Protein AF-0000000080785303 (afdb_homodimer)

pLDDT: mean 96.23, std 5.64, range [29.44, 99.0]

Structure (mmCIF, N/CA/C/O backbone):
data_AF-0000000080785303-model_v1
#
loop_
_entity.id
_entity.type
_entity.pdbx_description
1 polymer 'Vanillin dehydrogenase'
#
loop_
_atom_site.group_PDB
_atom_site.id
_atom_site.type_symbol
_atom_site.label_atom_id
_atom_site.label_alt_id
_atom_site.label_comp_id
_atom_site.label_asym_id
_atom_site.label_entity_id
_atom_site.label_seq_id
_atom_site.pdbx_PDB_ins_code
_atom_site.Cartn_x
_atom_site.Cartn_y
_atom_site.Cartn_z
_atom_site.occupancy
_atom_site.B_iso_or_equiv
_atom_site.auth_seq_id
_atom_site.auth_comp_id
_atom_site.auth_asym_id
_atom_site.auth_atom_id
_atom_site.pdbx_PDB_model_num
ATOM 1 N N . MET A 1 1 ? 35.406 -32.75 -4.551 1 29.66 1 MET A N 1
ATOM 2 C CA . MET A 1 1 ? 34.75 -31.734 -5.371 1 29.66 1 MET A CA 1
ATOM 3 C C . MET A 1 1 ? 34.844 -30.375 -4.695 1 29.66 1 MET A C 1
ATOM 5 O O . MET A 1 1 ? 34.562 -30.25 -3.502 1 29.66 1 MET A O 1
ATOM 9 N N . ALA A 1 2 ? 35.594 -29.547 -4.91 1 40.12 2 ALA A N 1
ATOM 10 C CA . ALA A 1 2 ? 35.875 -28.281 -4.238 1 40.12 2 ALA A CA 1
ATOM 11 C C . ALA A 1 2 ? 34.594 -27.641 -3.729 1 40.12 2 ALA A C 1
ATOM 13 O O . ALA A 1 2 ? 33.656 -27.422 -4.496 1 40.12 2 ALA A O 1
ATOM 14 N N . ASN A 1 3 ? 34.031 -27.828 -2.475 1 51.97 3 ASN A N 1
ATOM 15 C CA . ASN A 1 3 ? 32.875 -27.453 -1.662 1 51.97 3 ASN A CA 1
ATOM 16 C C . ASN A 1 3 ? 32.438 -26.016 -1.925 1 51.97 3 ASN A C 1
ATOM 18 O O . ASN A 1 3 ? 33.031 -25.078 -1.371 1 51.97 3 ASN A O 1
ATOM 22 N N . ASN A 1 4 ? 31.797 -25.703 -3.121 1 81.88 4 ASN A N 1
ATOM 23 C CA . ASN A 1 4 ? 31.469 -24.375 -3.646 1 81.88 4 ASN A CA 1
ATOM 24 C C . ASN A 1 4 ? 30.344 -23.719 -2.85 1 81.88 4 ASN A C 1
ATOM 26 O O . ASN A 1 4 ? 29.25 -24.266 -2.744 1 81.88 4 ASN A O 1
ATOM 30 N N . THR A 1 5 ? 30.766 -22.891 -1.862 1 95.06 5 THR A N 1
ATOM 31 C CA . THR A 1 5 ? 29.812 -22.141 -1.039 1 95.06 5 THR A CA 1
ATOM 32 C C . THR A 1 5 ? 29.25 -20.953 -1.809 1 95.06 5 THR A C 1
ATOM 34 O O . THR A 1 5 ? 30.016 -20.094 -2.268 1 95.06 5 THR A O 1
ATOM 37 N N . VAL A 1 6 ? 27.953 -21.016 -2.021 1 98 6 VAL A N 1
ATOM 38 C CA . VAL A 1 6 ? 27.297 -19.859 -2.646 1 98 6 VAL A CA 1
ATOM 39 C C . VAL A 1 6 ? 27.438 -18.641 -1.742 1 98 6 VAL A C 1
ATOM 41 O O . VAL A 1 6 ? 26.984 -18.656 -0.592 1 98 6 VAL A O 1
ATOM 44 N N . PRO A 1 7 ? 28.062 -17.656 -2.129 1 98.19 7 PRO A N 1
ATOM 45 C CA . PRO A 1 7 ? 28.266 -16.469 -1.291 1 98.19 7 PRO A CA 1
ATOM 46 C C . PRO A 1 7 ? 27.078 -15.523 -1.308 1 98.19 7 PRO A C 1
ATOM 48 O O . PRO A 1 7 ? 26.219 -15.617 -2.195 1 98.19 7 PRO A O 1
ATOM 51 N N . LEU A 1 8 ? 27 -14.633 -0.27 1 98.56 8 LEU A N 1
ATOM 52 C CA . LEU A 1 8 ? 26.188 -13.43 -0.415 1 98.56 8 LEU A CA 1
ATOM 53 C C . LEU A 1 8 ? 26.766 -12.5 -1.478 1 98.56 8 LEU A C 1
ATOM 55 O O . LEU A 1 8 ? 27.922 -12.68 -1.892 1 98.56 8 LEU A O 1
ATOM 59 N N . ILE A 1 9 ? 26.016 -11.602 -1.955 1 98.62 9 ILE A N 1
ATOM 60 C CA . ILE A 1 9 ? 26.516 -10.492 -2.748 1 98.62 9 ILE A CA 1
ATOM 61 C C . ILE A 1 9 ? 26.281 -9.18 -2.004 1 98.62 9 ILE A C 1
ATOM 63 O O . ILE A 1 9 ? 25.125 -8.773 -1.797 1 98.62 9 ILE A O 1
ATOM 67 N N . VAL A 1 10 ? 27.328 -8.555 -1.534 1 98.56 10 VAL A N 1
ATOM 68 C CA . VAL A 1 10 ? 27.266 -7.258 -0.862 1 98.56 10 VAL A CA 1
ATOM 69 C C . VAL A 1 10 ? 28.234 -6.281 -1.522 1 98.56 10 VAL A C 1
ATOM 71 O O . VAL A 1 10 ? 29.438 -6.539 -1.582 1 98.56 10 VAL A O 1
ATOM 74 N N . ASP A 1 11 ? 27.719 -5.227 -2.059 1 98.38 11 ASP A N 1
ATOM 75 C CA . ASP A 1 11 ? 28.531 -4.191 -2.689 1 98.38 11 ASP A CA 1
ATOM 76 C C . ASP A 1 11 ? 29.344 -4.766 -3.846 1 98.38 11 ASP A C 1
ATOM 78 O O . ASP A 1 11 ? 30.547 -4.484 -3.967 1 98.38 11 ASP A O 1
ATOM 82 N N . ASN A 1 12 ? 28.703 -5.625 -4.617 1 97.88 12 ASN A N 1
ATOM 83 C CA . ASN A 1 12 ? 29.266 -6.266 -5.809 1 97.88 12 ASN A CA 1
ATOM 84 C C . ASN A 1 12 ? 30.406 -7.207 -5.453 1 97.88 12 ASN A C 1
ATOM 86 O O . ASN A 1 12 ? 31.25 -7.5 -6.301 1 97.88 12 ASN A O 1
ATOM 90 N N . LYS A 1 13 ? 30.438 -7.641 -4.199 1 97.88 13 LYS A N 1
ATOM 91 C CA . LYS A 1 13 ? 31.453 -8.594 -3.766 1 97.88 13 LYS A CA 1
ATOM 92 C C . LYS A 1 13 ? 30.812 -9.875 -3.227 1 97.88 13 LYS A C 1
ATOM 94 O O . LYS A 1 13 ? 29.781 -9.82 -2.561 1 97.88 13 LYS A O 1
ATOM 99 N N . ASP A 1 14 ? 31.469 -10.953 -3.521 1 97.69 14 ASP A N 1
ATOM 100 C CA . ASP A 1 14 ? 31.094 -12.219 -2.9 1 97.69 14 ASP A CA 1
ATOM 101 C C . ASP A 1 14 ? 31.516 -12.258 -1.435 1 97.69 14 ASP A C 1
ATOM 103 O O . ASP A 1 14 ? 32.688 -11.992 -1.111 1 97.69 14 ASP A O 1
ATOM 107 N N . VAL A 1 15 ? 30.578 -12.523 -0.561 1 97.69 15 VAL A N 1
ATOM 108 C CA . VAL A 1 15 ? 30.859 -12.57 0.871 1 97.69 15 VAL A CA 1
ATOM 109 C C . VAL A 1 15 ? 30.516 -13.961 1.411 1 97.69 15 VAL A C 1
ATOM 111 O O . VAL A 1 15 ? 29.344 -14.352 1.447 1 97.69 15 VAL A O 1
ATOM 114 N N . VAL A 1 16 ? 31.5 -14.719 1.785 1 97.19 16 VAL A N 1
ATOM 115 C CA . VAL A 1 16 ? 31.297 -16 2.447 1 97.19 16 VAL A CA 1
ATOM 116 C C . VAL A 1 16 ? 31.234 -15.805 3.959 1 97.19 16 VAL A C 1
ATOM 118 O O . VAL A 1 16 ? 32.156 -15.258 4.559 1 97.19 16 VAL A O 1
ATOM 121 N N . THR A 1 17 ? 30.172 -16.125 4.531 1 96.62 17 THR A N 1
ATOM 122 C CA . THR A 1 17 ? 29.969 -15.922 5.961 1 96.62 17 THR A CA 1
ATOM 123 C C . THR A 1 17 ? 30.547 -17.078 6.77 1 96.62 17 THR A C 1
ATOM 125 O O . THR A 1 17 ? 30.953 -18.094 6.203 1 96.62 17 THR A O 1
ATOM 128 N N . SER A 1 18 ? 30.625 -16.922 8.109 1 93.25 18 SER A N 1
ATOM 129 C CA . SER A 1 18 ? 31.156 -17.938 8.992 1 93.25 18 SER A CA 1
ATOM 130 C C . SER A 1 18 ? 30.188 -19.094 9.156 1 93.25 18 SER A C 1
ATOM 132 O O . SER A 1 18 ? 30.594 -20.219 9.477 1 93.25 18 SER A O 1
ATOM 134 N N . THR A 1 19 ? 28.938 -18.797 8.961 1 93.31 19 THR A N 1
ATOM 135 C CA . THR A 1 19 ? 27.906 -19.828 9.031 1 93.31 19 THR A CA 1
ATOM 136 C C . THR A 1 19 ? 27.375 -20.156 7.641 1 93.31 19 THR A C 1
ATOM 138 O O . THR A 1 19 ? 27.234 -19.266 6.805 1 93.31 19 THR A O 1
ATOM 141 N N . ALA A 1 20 ? 27.141 -21.438 7.395 1 95.19 20 ALA A N 1
ATOM 142 C CA . ALA A 1 20 ? 26.625 -21.922 6.121 1 95.19 20 ALA A CA 1
ATOM 143 C C . ALA A 1 20 ? 25.594 -23.031 6.34 1 95.19 20 ALA A C 1
ATOM 145 O O . ALA A 1 20 ? 25.406 -23.5 7.461 1 95.19 20 ALA A O 1
ATOM 146 N N . PHE A 1 21 ? 24.828 -23.328 5.363 1 96.25 21 PHE A N 1
ATOM 147 C CA . PHE A 1 21 ? 23.891 -24.438 5.402 1 96.25 21 PHE A CA 1
ATOM 148 C C . PHE A 1 21 ? 23.922 -25.219 4.098 1 96.25 21 PHE A C 1
ATOM 150 O O . PHE A 1 21 ? 24.391 -24.719 3.072 1 96.25 21 PHE A O 1
ATOM 157 N N . ASP A 1 22 ? 23.469 -26.469 4.129 1 95.88 22 ASP A N 1
ATOM 158 C CA . ASP A 1 22 ? 23.438 -27.328 2.959 1 95.88 22 ASP A CA 1
ATOM 159 C C . ASP A 1 22 ? 22.234 -27 2.062 1 95.88 22 ASP A C 1
ATOM 161 O O . ASP A 1 22 ? 21.141 -26.719 2.557 1 95.88 22 ASP A O 1
ATOM 165 N N . VAL A 1 23 ? 22.5 -27 0.791 1 96.38 23 VAL A N 1
ATOM 166 C CA . VAL A 1 23 ? 21.422 -26.969 -0.199 1 96.38 23 VAL A CA 1
ATOM 167 C C . VAL A 1 23 ? 21.25 -28.359 -0.823 1 96.38 23 VAL A C 1
ATOM 169 O O . VAL A 1 23 ? 22.188 -28.891 -1.433 1 96.38 23 VAL A O 1
ATOM 172 N N . ASN A 1 24 ? 20.109 -28.875 -0.636 1 95.19 24 ASN A N 1
ATOM 173 C CA . ASN A 1 24 ? 19.859 -30.234 -1.083 1 95.19 24 ASN A CA 1
ATOM 174 C C . ASN A 1 24 ? 19.094 -30.266 -2.4 1 95.19 24 ASN A C 1
ATOM 176 O O . ASN A 1 24 ? 18.203 -29.438 -2.621 1 95.19 24 ASN A O 1
ATOM 180 N N . SER A 1 25 ? 19.453 -31.203 -3.236 1 95.69 25 SER A N 1
ATOM 181 C CA . SER A 1 25 ? 18.688 -31.438 -4.457 1 95.69 25 SER A CA 1
ATOM 182 C C . SER A 1 25 ? 17.484 -32.312 -4.184 1 95.69 25 SER A C 1
ATOM 184 O O . SER A 1 25 ? 17.625 -33.438 -3.699 1 95.69 25 SER A O 1
ATOM 186 N N . PRO A 1 26 ? 16.328 -31.859 -4.523 1 96.12 26 PRO A N 1
ATOM 187 C CA . PRO A 1 26 ? 15.164 -32.75 -4.336 1 96.12 26 PRO A CA 1
ATOM 188 C C . PRO A 1 26 ? 15.172 -33.938 -5.281 1 96.12 26 PRO A C 1
ATOM 190 O O . PRO A 1 26 ? 14.523 -34.938 -5.004 1 96.12 26 PRO A O 1
ATOM 193 N N . GLY A 1 27 ? 15.883 -33.875 -6.375 1 92 27 GLY A N 1
ATOM 194 C CA . GLY A 1 27 ? 15.969 -34.969 -7.332 1 92 27 GLY A CA 1
ATOM 195 C C . GLY A 1 27 ? 16.812 -36.125 -6.84 1 92 27 GLY A C 1
ATOM 196 O O . GLY A 1 27 ? 16.438 -37.281 -7 1 92 27 GLY A O 1
ATOM 197 N N . THR A 1 28 ? 17.875 -35.75 -6.109 1 90.75 28 THR A N 1
ATOM 198 C CA . THR A 1 28 ? 18.812 -36.781 -5.711 1 90.75 28 THR A CA 1
ATOM 199 C C . THR A 1 28 ? 18.766 -37.031 -4.203 1 90.75 28 THR A C 1
ATOM 201 O O . THR A 1 28 ? 19.234 -38.062 -3.707 1 90.75 28 THR A O 1
ATOM 204 N N . GLY A 1 29 ? 18.266 -36.031 -3.523 1 89.88 29 GLY A N 1
ATOM 205 C CA . GLY A 1 29 ? 18.25 -36.094 -2.072 1 89.88 29 GLY A CA 1
ATOM 206 C C . GLY A 1 29 ? 19.578 -35.781 -1.44 1 89.88 29 GLY A C 1
ATOM 207 O O . GLY A 1 29 ? 19.719 -35.781 -0.215 1 89.88 29 GLY A O 1
ATOM 208 N N . LYS A 1 30 ? 20.484 -35.375 -2.221 1 92.12 30 LYS A N 1
ATOM 209 C CA . LYS A 1 30 ? 21.828 -35.125 -1.73 1 92.12 30 LYS A CA 1
ATOM 210 C C . LYS A 1 30 ? 22.141 -33.625 -1.671 1 92.12 30 LYS A C 1
ATOM 212 O O . LYS A 1 30 ? 21.516 -32.844 -2.383 1 92.12 30 LYS A O 1
ATOM 217 N N . ALA A 1 31 ? 23.094 -33.312 -0.825 1 93.75 31 ALA A N 1
ATOM 218 C CA . ALA A 1 31 ? 23.594 -31.953 -0.774 1 93.75 31 ALA A CA 1
ATOM 219 C C . ALA A 1 31 ? 24.391 -31.609 -2.035 1 93.75 31 ALA A C 1
ATOM 221 O O . ALA A 1 31 ? 25.266 -32.375 -2.457 1 93.75 31 ALA A O 1
ATOM 222 N N . ILE A 1 32 ? 24.062 -30.547 -2.641 1 93.5 32 ILE A N 1
ATOM 223 C CA . ILE A 1 32 ? 24.734 -30.125 -3.869 1 93.5 32 ILE A CA 1
ATOM 224 C C . ILE A 1 32 ? 25.844 -29.125 -3.545 1 93.5 32 ILE A C 1
ATOM 226 O O . ILE A 1 32 ? 26.953 -29.234 -4.066 1 93.5 32 ILE A O 1
ATOM 230 N N . TYR A 1 33 ? 25.578 -28.156 -2.775 1 93.56 33 TYR A N 1
ATOM 231 C CA . TYR A 1 33 ? 26.562 -27.172 -2.307 1 93.56 33 TYR A CA 1
ATOM 232 C C . TYR A 1 33 ? 26.125 -26.562 -0.982 1 93.56 33 TYR A C 1
ATOM 234 O O . TYR A 1 33 ? 25.078 -26.922 -0.435 1 93.56 33 TYR A O 1
ATOM 242 N N . GLN A 1 34 ? 27.078 -25.844 -0.43 1 96 34 GLN A N 1
ATOM 243 C CA . GLN A 1 34 ? 26.781 -25.047 0.751 1 96 34 GLN A CA 1
ATOM 244 C C . GLN A 1 34 ? 26.422 -23.609 0.368 1 96 34 GLN A C 1
ATOM 246 O O . GLN A 1 34 ? 26.766 -23.141 -0.722 1 96 34 GLN A O 1
ATOM 251 N N . CYS A 1 35 ? 25.688 -22.969 1.202 1 97.62 35 CYS A N 1
ATOM 252 C CA . CYS A 1 35 ? 25.328 -21.562 1.004 1 97.62 35 CYS A CA 1
ATOM 253 C C . CYS A 1 35 ? 25.641 -20.75 2.25 1 97.62 35 CYS A C 1
ATOM 255 O O . CYS A 1 35 ? 25.406 -21.203 3.371 1 97.62 35 CYS A O 1
ATOM 257 N N . SER A 1 36 ? 26.234 -19.594 2.055 1 97.69 36 SER A N 1
ATOM 258 C CA . SER A 1 36 ? 26.469 -18.656 3.146 1 97.69 36 SER A CA 1
ATOM 259 C C . SER A 1 36 ? 25.156 -18.297 3.848 1 97.69 36 SER A C 1
ATOM 261 O O . SER A 1 36 ? 24.094 -18.25 3.213 1 97.69 36 SER A O 1
ATOM 263 N N . SER A 1 37 ? 25.188 -18.125 5.152 1 98 37 SER A N 1
ATOM 264 C CA . SER A 1 37 ? 24.047 -17.703 5.961 1 98 37 SER A CA 1
ATOM 265 C C . SER A 1 37 ? 24.297 -16.344 6.594 1 98 37 SER A C 1
ATOM 267 O O . SER A 1 37 ? 25.172 -16.188 7.438 1 98 37 SER A O 1
ATOM 269 N N . ALA A 1 38 ? 23.547 -15.391 6.227 1 97.94 38 ALA A N 1
ATOM 270 C CA . ALA A 1 38 ? 23.719 -14.016 6.691 1 97.94 38 ALA A CA 1
ATOM 271 C C . ALA A 1 38 ? 23.422 -13.898 8.18 1 97.94 38 ALA A C 1
ATOM 273 O O . ALA A 1 38 ? 22.5 -14.539 8.688 1 97.94 38 ALA A O 1
ATOM 274 N N . THR A 1 39 ? 24.172 -13.086 8.883 1 97.25 39 THR A N 1
ATOM 275 C CA . THR A 1 39 ? 23.844 -12.594 10.219 1 97.25 39 THR A CA 1
ATOM 276 C C . THR A 1 39 ? 23.109 -11.258 10.133 1 97.25 39 THR A C 1
ATOM 278 O O . THR A 1 39 ? 22.953 -10.703 9.047 1 97.25 39 THR A O 1
ATOM 281 N N . VAL A 1 40 ? 22.688 -10.773 11.297 1 97.81 40 VAL A N 1
ATOM 282 C CA . VAL A 1 40 ? 22.062 -9.461 11.344 1 97.81 40 VAL A CA 1
ATOM 283 C C . VAL A 1 40 ? 23.047 -8.398 10.867 1 97.81 40 VAL A C 1
ATOM 285 O O . VAL A 1 40 ? 22.672 -7.453 10.172 1 97.81 40 VAL A O 1
ATOM 288 N N . ASP A 1 41 ? 24.312 -8.602 11.195 1 97.94 41 ASP A N 1
ATOM 289 C CA . ASP A 1 41 ? 25.359 -7.668 10.758 1 97.94 41 ASP A CA 1
ATOM 290 C C . ASP A 1 41 ? 25.5 -7.684 9.242 1 97.94 41 ASP A C 1
ATOM 292 O O . ASP A 1 41 ? 25.672 -6.633 8.617 1 97.94 41 ASP A O 1
ATOM 296 N N . ASP A 1 42 ? 25.469 -8.875 8.656 1 98.06 42 ASP A N 1
ATOM 297 C CA . ASP A 1 42 ? 25.531 -8.992 7.199 1 98.06 42 ASP A CA 1
ATOM 298 C C . ASP A 1 42 ? 24.359 -8.289 6.539 1 98.06 42 ASP A C 1
ATOM 300 O O . ASP A 1 42 ? 24.516 -7.586 5.539 1 98.06 42 ASP A O 1
ATOM 304 N N . ALA A 1 43 ? 23.203 -8.531 7.117 1 98.12 43 ALA A N 1
ATOM 305 C CA . ALA A 1 43 ? 21.984 -7.898 6.613 1 98.12 43 ALA A CA 1
ATOM 306 C C . ALA A 1 43 ? 22.109 -6.375 6.672 1 98.12 43 ALA A C 1
ATOM 308 O O . ALA A 1 43 ? 21.766 -5.684 5.711 1 98.12 43 ALA A O 1
ATOM 309 N N . THR A 1 44 ? 22.578 -5.883 7.766 1 98.56 44 THR A N 1
ATOM 310 C CA . THR A 1 44 ? 22.766 -4.445 7.957 1 98.56 44 THR A CA 1
ATOM 311 C C . THR A 1 44 ? 23.75 -3.885 6.93 1 98.56 44 THR A C 1
ATOM 313 O O . THR A 1 44 ? 23.5 -2.834 6.336 1 98.56 44 THR A O 1
ATOM 316 N N . ARG A 1 45 ? 24.812 -4.566 6.711 1 98.56 45 ARG A N 1
ATOM 317 C CA . ARG A 1 45 ? 25.828 -4.141 5.742 1 98.56 45 ARG A CA 1
ATOM 318 C C . ARG A 1 45 ? 25.234 -4.082 4.336 1 98.56 45 ARG A C 1
ATOM 320 O O . ARG A 1 45 ? 25.562 -3.188 3.555 1 98.56 45 ARG A O 1
ATOM 327 N N . ALA A 1 46 ? 24.422 -5.062 4.016 1 98.88 46 ALA A N 1
ATOM 328 C CA . ALA A 1 46 ? 23.766 -5.09 2.709 1 98.88 46 ALA A CA 1
ATOM 329 C C . ALA A 1 46 ? 22.875 -3.863 2.514 1 98.88 46 ALA A C 1
ATOM 331 O O . ALA A 1 46 ? 22.906 -3.225 1.46 1 98.88 46 ALA A O 1
ATOM 332 N N . VAL A 1 47 ? 22.109 -3.506 3.551 1 98.94 47 VAL A N 1
ATOM 333 C CA . VAL A 1 47 ? 21.203 -2.363 3.469 1 98.94 47 VAL A CA 1
ATOM 334 C C . VAL A 1 47 ? 22.016 -1.069 3.402 1 98.94 47 VAL A C 1
ATOM 336 O O . VAL A 1 47 ? 21.688 -0.166 2.629 1 98.94 47 VAL A O 1
ATOM 339 N N . ASP A 1 48 ? 23.062 -0.988 4.219 1 98.88 48 ASP A N 1
ATOM 340 C CA . ASP A 1 48 ? 23.906 0.2 4.207 1 98.88 48 ASP A CA 1
ATOM 341 C C . ASP A 1 48 ? 24.531 0.414 2.834 1 98.88 48 ASP A C 1
ATOM 343 O O . ASP A 1 48 ? 24.625 1.547 2.355 1 98.88 48 ASP A O 1
ATOM 347 N N . SER A 1 49 ? 24.984 -0.678 2.268 1 98.88 49 SER A N 1
ATOM 348 C CA . SER A 1 49 ? 25.547 -0.625 0.916 1 98.88 49 SER A CA 1
ATOM 349 C C . SER A 1 49 ? 24.516 -0.11 -0.081 1 98.88 49 SER A C 1
ATOM 351 O O . SER A 1 49 ? 24.812 0.764 -0.898 1 98.88 49 SER A O 1
ATOM 353 N N . ALA A 1 50 ? 23.312 -0.644 -0.036 1 98.94 50 ALA A N 1
ATOM 354 C CA . ALA A 1 50 ? 22.219 -0.225 -0.916 1 98.94 50 ALA A CA 1
ATOM 355 C C . ALA A 1 50 ? 21.891 1.251 -0.715 1 98.94 50 ALA A C 1
ATOM 357 O O . ALA A 1 50 ? 21.641 1.976 -1.682 1 98.94 50 ALA A O 1
ATOM 358 N N . HIS A 1 51 ? 21.859 1.664 0.524 1 98.75 51 HIS A N 1
ATOM 359 C CA . HIS A 1 51 ? 21.562 3.053 0.862 1 98.75 51 HIS A CA 1
ATOM 360 C C . HIS A 1 51 ? 22.609 3.996 0.269 1 98.75 51 HIS A C 1
ATOM 362 O O . HIS A 1 51 ? 22.266 5.059 -0.254 1 98.75 51 HIS A O 1
ATOM 368 N N . THR A 1 52 ? 23.859 3.623 0.388 1 98.62 52 THR A N 1
ATOM 369 C CA . THR A 1 52 ? 24.953 4.422 -0.174 1 98.62 52 THR A CA 1
ATOM 370 C C . THR A 1 52 ? 24.828 4.512 -1.692 1 98.62 52 THR A C 1
ATOM 372 O O . THR A 1 52 ? 24.953 5.594 -2.268 1 98.62 52 THR A O 1
ATOM 375 N N . ALA A 1 53 ? 24.484 3.428 -2.328 1 98.88 53 ALA A N 1
ATOM 376 C CA . ALA A 1 53 ? 24.359 3.361 -3.781 1 98.88 53 ALA A CA 1
ATOM 377 C C . ALA A 1 53 ? 23.172 4.18 -4.273 1 98.88 53 ALA A C 1
ATOM 379 O O . ALA A 1 53 ? 23.203 4.723 -5.379 1 98.88 53 ALA A O 1
ATOM 380 N N . PHE A 1 54 ? 22.203 4.301 -3.461 1 98.56 54 PHE A N 1
ATOM 381 C CA . PHE A 1 54 ? 20.969 4.992 -3.826 1 98.56 54 PHE A CA 1
ATOM 382 C C . PHE A 1 54 ? 21.25 6.445 -4.188 1 98.56 54 PHE A C 1
ATOM 384 O O . PHE A 1 54 ? 20.625 7 -5.09 1 98.56 54 PHE A O 1
ATOM 391 N N . LYS A 1 55 ? 22.188 7.043 -3.531 1 96.62 55 LYS A N 1
ATOM 392 C CA . LYS A 1 55 ? 22.5 8.461 -3.705 1 96.62 55 LYS A CA 1
ATOM 393 C C . LYS A 1 55 ? 22.875 8.766 -5.152 1 96.62 55 LYS A C 1
ATOM 395 O O . LYS A 1 55 ? 22.453 9.789 -5.699 1 96.62 55 LYS A O 1
ATOM 400 N N . SER A 1 56 ? 23.562 7.855 -5.754 1 97.44 56 SER A N 1
ATOM 401 C CA . SER A 1 56 ? 23.984 8.047 -7.137 1 97.44 56 SER A CA 1
ATOM 402 C C . SER A 1 56 ? 23.016 7.379 -8.109 1 97.44 56 SER A C 1
ATOM 404 O O . SER A 1 56 ? 22.703 7.938 -9.164 1 97.44 56 SER A O 1
ATOM 406 N N . TRP A 1 57 ? 22.5 6.234 -7.758 1 98.12 57 TRP A N 1
ATOM 407 C CA . TRP A 1 57 ? 21.641 5.453 -8.648 1 98.12 57 TRP A CA 1
ATOM 408 C C . TRP A 1 57 ? 20.344 6.191 -8.938 1 98.12 57 TRP A C 1
ATOM 410 O O . TRP A 1 57 ? 19.859 6.199 -10.078 1 98.12 57 TRP A O 1
ATOM 420 N N . SER A 1 58 ? 19.781 6.828 -7.953 1 96.56 58 SER A N 1
ATOM 421 C CA . SER A 1 58 ? 18.516 7.539 -8.102 1 96.56 58 SER A CA 1
ATOM 422 C C . SER A 1 58 ? 18.641 8.719 -9.062 1 96.56 58 SER A C 1
ATOM 424 O O . SER A 1 58 ? 17.656 9.195 -9.609 1 96.56 58 SER A O 1
ATOM 426 N N . LYS A 1 59 ? 19.859 9.156 -9.281 1 94.56 59 LYS A N 1
ATOM 427 C CA . LYS A 1 59 ? 20.109 10.305 -10.148 1 94.56 59 LYS A CA 1
ATOM 428 C C . LYS A 1 59 ? 20.562 9.852 -11.539 1 94.56 59 LYS A C 1
ATOM 430 O O . LYS A 1 59 ? 20.688 10.672 -12.445 1 94.56 59 LYS A O 1
ATOM 435 N N . THR A 1 60 ? 20.797 8.531 -11.664 1 95.38 60 THR A N 1
ATOM 436 C CA . THR A 1 60 ? 21.203 7.984 -12.961 1 95.38 60 THR A CA 1
ATOM 437 C C . THR A 1 60 ? 20.062 8.109 -13.969 1 95.38 60 THR A C 1
ATOM 439 O O . THR A 1 60 ? 18.906 7.789 -13.656 1 95.38 60 THR A O 1
ATOM 442 N N . LYS A 1 61 ? 20.344 8.547 -15.156 1 92.69 61 LYS A N 1
ATOM 443 C CA . LYS A 1 61 ? 19.344 8.75 -16.203 1 92.69 61 LYS A CA 1
ATOM 444 C C . LYS A 1 61 ? 18.734 7.422 -16.641 1 92.69 61 LYS A C 1
ATOM 446 O O . LYS A 1 61 ? 19.422 6.41 -16.734 1 92.69 61 LYS A O 1
ATOM 451 N N . PRO A 1 62 ? 17.469 7.434 -17.016 1 92.25 62 PRO A N 1
ATOM 452 C CA . PRO A 1 62 ? 16.797 6.203 -17.438 1 92.25 62 PRO A CA 1
ATOM 453 C C . PRO A 1 62 ? 17.484 5.527 -18.609 1 92.25 62 PRO A C 1
ATOM 455 O O . PRO A 1 62 ? 17.531 4.297 -18.688 1 92.25 62 PRO A O 1
ATOM 458 N N . ALA A 1 63 ? 18.078 6.316 -19.469 1 93.69 63 ALA A N 1
ATOM 459 C CA . ALA A 1 63 ? 18.75 5.75 -20.625 1 93.69 63 ALA A CA 1
ATOM 460 C C . ALA A 1 63 ? 19.938 4.891 -20.203 1 93.69 63 ALA A C 1
ATOM 462 O O . ALA A 1 63 ? 20.219 3.852 -20.812 1 93.69 63 ALA A O 1
ATOM 463 N N . VAL A 1 64 ? 20.656 5.305 -19.172 1 95.19 64 VAL A N 1
ATOM 464 C CA . VAL A 1 64 ? 21.797 4.551 -18.672 1 95.19 64 VAL A CA 1
ATOM 465 C C . VAL A 1 64 ? 21.312 3.26 -18.016 1 95.19 64 VAL A C 1
ATOM 467 O O . VAL A 1 64 ? 21.906 2.193 -18.234 1 95.19 64 VAL A O 1
ATOM 470 N N . ARG A 1 65 ? 20.25 3.314 -17.25 1 96.44 65 ARG A N 1
ATOM 471 C CA . ARG A 1 65 ? 19.672 2.117 -16.656 1 96.44 65 ARG A CA 1
ATOM 472 C C . ARG A 1 65 ? 19.203 1.137 -17.719 1 96.44 65 ARG A C 1
ATOM 474 O O . ARG A 1 65 ? 19.422 -0.07 -17.609 1 96.44 65 ARG A O 1
ATOM 481 N N . GLN A 1 66 ? 18.594 1.701 -18.781 1 96.06 66 GLN A N 1
ATOM 482 C CA . GLN A 1 66 ? 18.125 0.902 -19.906 1 96.06 66 GLN A CA 1
ATOM 483 C C . GLN A 1 66 ? 19.281 0.131 -20.547 1 96.06 66 GLN A C 1
ATOM 485 O O . GLN A 1 66 ? 19.156 -1.062 -20.828 1 96.06 66 GLN A O 1
ATOM 490 N N . ASP A 1 67 ? 20.359 0.817 -20.75 1 96.75 67 ASP A N 1
ATOM 491 C CA . ASP A 1 67 ? 21.531 0.186 -21.359 1 96.75 67 ASP A CA 1
ATOM 492 C C . ASP A 1 67 ? 22.031 -0.978 -20.516 1 96.75 67 ASP A C 1
ATOM 494 O O . ASP A 1 67 ? 22.375 -2.035 -21.047 1 96.75 67 ASP A O 1
ATOM 498 N N . ILE A 1 68 ? 22.062 -0.809 -19.219 1 97.75 68 ILE A N 1
ATOM 499 C CA . ILE A 1 68 ? 22.5 -1.859 -18.312 1 97.75 68 ILE A CA 1
ATOM 500 C C . ILE A 1 68 ? 21.562 -3.053 -18.406 1 97.75 68 ILE A C 1
ATOM 502 O O . ILE A 1 68 ? 22 -4.203 -18.469 1 97.75 68 ILE A O 1
ATOM 506 N N . MET A 1 69 ? 20.234 -2.818 -18.484 1 97.69 69 MET A N 1
ATOM 507 C CA . MET A 1 69 ? 19.234 -3.883 -18.547 1 97.69 69 MET A CA 1
ATOM 508 C C . MET A 1 69 ? 19.344 -4.656 -19.859 1 97.69 69 MET A C 1
ATOM 510 O O . MET A 1 69 ? 19.219 -5.883 -19.875 1 97.69 69 MET A O 1
ATOM 514 N N . LEU A 1 70 ? 19.562 -3.975 -20.922 1 97.56 70 LEU A N 1
ATOM 515 C CA . LEU A 1 70 ? 19.672 -4.625 -22.219 1 97.56 70 LEU A CA 1
ATOM 516 C C . LEU A 1 70 ? 20.938 -5.469 -22.297 1 97.56 70 LEU A C 1
ATOM 518 O O . LEU A 1 70 ? 20.922 -6.57 -22.844 1 97.56 70 LEU A O 1
ATOM 522 N N . LYS A 1 71 ? 22 -4.918 -21.734 1 98.62 71 LYS A N 1
ATOM 523 C CA . LYS A 1 71 ? 23.234 -5.711 -21.641 1 98.62 71 LYS A CA 1
ATOM 524 C C . LYS A 1 71 ? 23.016 -6.949 -20.766 1 98.62 71 LYS A C 1
ATOM 526 O O . LYS A 1 71 ? 23.484 -8.039 -21.109 1 98.62 71 LYS A O 1
ATOM 531 N N . ALA A 1 72 ? 22.328 -6.785 -19.719 1 98.75 72 ALA A N 1
ATOM 532 C CA . ALA A 1 72 ? 22.016 -7.898 -18.828 1 98.75 72 ALA A CA 1
ATOM 533 C C . ALA A 1 72 ? 21.172 -8.953 -19.547 1 98.75 72 ALA A C 1
ATOM 535 O O . ALA A 1 72 ? 21.375 -10.156 -19.344 1 98.75 72 ALA A O 1
ATOM 536 N N . ALA A 1 73 ? 20.266 -8.523 -20.359 1 98.62 73 ALA A N 1
ATOM 537 C CA . ALA A 1 73 ? 19.438 -9.445 -21.141 1 98.62 73 ALA A CA 1
ATOM 538 C C . ALA A 1 73 ? 20.297 -10.328 -22.031 1 98.62 73 ALA A C 1
ATOM 540 O O . ALA A 1 73 ? 20.062 -11.539 -22.141 1 98.62 73 ALA A O 1
ATOM 541 N N . GLU A 1 74 ? 21.266 -9.758 -22.578 1 98.69 74 GLU A N 1
ATOM 542 C CA . GLU A 1 74 ? 22.172 -10.5 -23.453 1 98.69 74 GLU A CA 1
ATOM 543 C C . GLU A 1 74 ? 22.984 -11.523 -22.656 1 98.69 74 GLU A C 1
ATOM 545 O O . GLU A 1 74 ? 23.141 -12.672 -23.078 1 98.69 74 GLU A O 1
ATOM 550 N N . ILE A 1 75 ? 23.5 -11.07 -21.578 1 98.88 75 ILE A N 1
ATOM 551 C CA . ILE A 1 75 ? 24.297 -11.945 -20.734 1 98.88 75 ILE A CA 1
ATOM 552 C C . ILE A 1 75 ? 23.422 -13.07 -20.188 1 98.88 75 ILE A C 1
ATOM 554 O O . ILE A 1 75 ? 23.828 -14.227 -20.141 1 98.88 75 ILE A O 1
ATOM 558 N N . TYR A 1 76 ? 22.234 -12.703 -19.797 1 98.81 76 TYR A N 1
ATOM 559 C CA . TYR A 1 76 ? 21.25 -13.656 -19.312 1 98.81 76 TYR A CA 1
ATOM 560 C C . TYR A 1 76 ? 21 -14.758 -20.328 1 98.81 76 TYR A C 1
ATOM 562 O O . TYR A 1 76 ? 21.016 -15.945 -19.984 1 98.81 76 TYR A O 1
ATOM 570 N N . LEU A 1 77 ? 20.797 -14.406 -21.5 1 98.5 77 LEU A N 1
ATOM 571 C CA . LEU A 1 77 ? 20.547 -15.359 -22.562 1 98.5 77 LEU A CA 1
ATOM 572 C C . LEU A 1 77 ? 21.781 -16.219 -22.828 1 98.5 77 LEU A C 1
ATOM 574 O O . LEU A 1 77 ? 21.672 -17.438 -23.031 1 98.5 77 LEU A O 1
ATOM 578 N N . ARG A 1 78 ? 22.922 -15.602 -22.781 1 98.44 78 ARG A N 1
ATOM 579 C CA . ARG A 1 78 ? 24.172 -16.312 -23 1 98.44 78 ARG A CA 1
ATOM 580 C C . ARG A 1 78 ? 24.391 -17.391 -21.922 1 98.44 78 ARG A C 1
ATOM 582 O O . ARG A 1 78 ? 24.938 -18.453 -22.203 1 98.44 78 ARG A O 1
ATOM 589 N N . ARG A 1 79 ? 23.875 -17.125 -20.734 1 98.5 79 ARG A N 1
ATOM 590 C CA . ARG A 1 79 ? 24.109 -18.016 -19.609 1 98.5 79 ARG A CA 1
ATOM 591 C C . ARG A 1 79 ? 22.906 -18.922 -19.359 1 98.5 79 ARG A C 1
ATOM 593 O O . ARG A 1 79 ? 22.75 -19.453 -18.25 1 98.5 79 ARG A O 1
ATOM 600 N N . LYS A 1 80 ? 22.094 -19.109 -20.344 1 98.5 80 LYS A N 1
ATOM 601 C CA . LYS A 1 80 ? 20.812 -19.812 -20.219 1 98.5 80 LYS A CA 1
ATOM 602 C C . LYS A 1 80 ? 21.016 -21.203 -19.625 1 98.5 80 LYS A C 1
ATOM 604 O O . LYS A 1 80 ? 20.406 -21.547 -18.609 1 98.5 80 LYS A O 1
ATOM 609 N N . ASP A 1 81 ? 21.891 -22 -20.234 1 98.19 81 ASP A N 1
ATOM 610 C CA . ASP A 1 81 ? 22.062 -23.391 -19.828 1 98.19 81 ASP A CA 1
ATOM 611 C C . ASP A 1 81 ? 22.578 -23.484 -18.391 1 98.19 81 ASP A C 1
ATOM 613 O O . ASP A 1 81 ? 22.125 -24.344 -17.625 1 98.19 81 ASP A O 1
ATOM 617 N N . GLU A 1 82 ? 23.453 -22.578 -18.078 1 98 82 GLU A N 1
ATOM 618 C CA . GLU A 1 82 ? 24 -22.516 -16.719 1 98 82 GLU A CA 1
ATOM 619 C C . GLU A 1 82 ? 22.922 -22.203 -15.695 1 98 82 GLU A C 1
ATOM 621 O O . GLU A 1 82 ? 22.797 -22.891 -14.688 1 98 82 GLU A O 1
ATOM 626 N N . LEU A 1 83 ? 22.188 -21.203 -15.938 1 98.5 83 LEU A N 1
ATOM 627 C CA . LEU A 1 83 ? 21.172 -20.719 -15.008 1 98.5 83 LEU A CA 1
ATOM 628 C C . LEU A 1 83 ? 20.031 -21.734 -14.859 1 98.5 83 LEU A C 1
ATOM 630 O O . LEU A 1 83 ? 19.594 -22.016 -13.75 1 98.5 83 LEU A O 1
ATOM 634 N N . ILE A 1 84 ? 19.562 -22.281 -15.953 1 98.25 84 ILE A N 1
ATOM 635 C CA . ILE A 1 84 ? 18.531 -23.297 -15.906 1 98.25 84 ILE A CA 1
ATOM 636 C C . ILE A 1 84 ? 19.047 -24.516 -15.148 1 98.25 84 ILE A C 1
ATOM 638 O O . ILE A 1 84 ? 18.297 -25.172 -14.414 1 98.25 84 ILE A O 1
ATOM 642 N N . GLY A 1 85 ? 20.359 -24.844 -15.383 1 97.31 85 GLY A N 1
ATOM 643 C CA . GLY A 1 85 ? 20.969 -25.938 -14.664 1 97.31 85 GLY A CA 1
ATOM 644 C C . GLY A 1 85 ? 20.938 -25.75 -13.156 1 97.31 85 GLY A C 1
ATOM 645 O O . GLY A 1 85 ? 20.594 -26.688 -12.422 1 97.31 85 GLY A O 1
ATOM 646 N N . TYR A 1 86 ? 21.312 -24.5 -12.656 1 97.12 86 TYR A N 1
ATOM 647 C CA . TYR A 1 86 ? 21.219 -24.203 -11.227 1 97.12 86 TYR A CA 1
ATOM 648 C C . TYR A 1 86 ? 19.812 -24.469 -10.703 1 97.12 86 TYR A C 1
ATOM 650 O O . TYR A 1 86 ? 19.625 -25.156 -9.703 1 97.12 86 TYR A O 1
ATOM 658 N N . CYS A 1 87 ? 18.828 -23.984 -11.414 1 97.38 87 CYS A N 1
ATOM 659 C CA . CYS A 1 87 ? 17.438 -24.031 -10.992 1 97.38 87 CYS A CA 1
ATOM 660 C C . CYS A 1 87 ? 16.953 -25.484 -10.93 1 97.38 87 CYS A C 1
ATOM 662 O O . CYS A 1 87 ? 16.328 -25.891 -9.945 1 97.38 87 CYS A O 1
ATOM 664 N N . ALA A 1 88 ? 17.25 -26.219 -11.953 1 95.75 88 ALA A N 1
ATOM 665 C CA . ALA A 1 88 ? 16.812 -27.625 -12.023 1 95.75 88 ALA A CA 1
ATOM 666 C C . ALA A 1 88 ? 17.422 -28.438 -10.883 1 95.75 88 ALA A C 1
ATOM 668 O O . ALA A 1 88 ? 16.719 -29.25 -10.258 1 95.75 88 ALA A O 1
ATOM 669 N N . GLU A 1 89 ? 18.625 -28.188 -10.641 1 95.69 89 GLU A N 1
ATOM 670 C CA . GLU A 1 89 ? 19.328 -28.922 -9.594 1 95.69 89 GLU A CA 1
ATOM 671 C C . GLU A 1 89 ? 18.781 -28.578 -8.211 1 95.69 89 GLU A C 1
ATOM 673 O O . GLU A 1 89 ? 18.641 -29.453 -7.352 1 95.69 89 GLU A O 1
ATOM 678 N N . GLU A 1 90 ? 18.469 -27.359 -8.016 1 97.06 90 GLU A N 1
ATOM 679 C CA . GLU A 1 90 ? 18.094 -26.859 -6.695 1 97.06 90 GLU A CA 1
ATOM 680 C C . GLU A 1 90 ? 16.609 -27.109 -6.418 1 97.06 90 GLU A C 1
ATOM 682 O O . GLU A 1 90 ? 16.203 -27.281 -5.266 1 97.06 90 GLU A O 1
ATOM 687 N N . THR A 1 91 ? 15.773 -27.188 -7.469 1 96.94 91 THR A N 1
ATOM 688 C CA . THR A 1 91 ? 14.336 -27.188 -7.215 1 96.94 91 THR A CA 1
ATOM 689 C C . THR A 1 91 ? 13.695 -28.469 -7.734 1 96.94 91 THR A C 1
ATOM 691 O O . THR A 1 91 ? 12.555 -28.781 -7.387 1 96.94 91 THR A O 1
ATOM 694 N N . GLY A 1 92 ? 14.43 -29.188 -8.547 1 94.88 92 GLY A N 1
ATOM 695 C CA . GLY A 1 92 ? 13.859 -30.375 -9.164 1 94.88 92 GLY A CA 1
ATOM 696 C C . GLY A 1 92 ? 12.938 -30.047 -10.328 1 94.88 92 GLY A C 1
ATOM 697 O O . GLY A 1 92 ? 12.281 -30.938 -10.867 1 94.88 92 GLY A O 1
ATOM 698 N N . ALA A 1 93 ? 12.906 -28.812 -10.703 1 93.5 93 ALA A N 1
ATOM 699 C CA . ALA A 1 93 ? 12.078 -28.391 -11.836 1 93.5 93 ALA A CA 1
ATOM 700 C C . ALA A 1 93 ? 12.508 -29.109 -13.117 1 93.5 93 ALA A C 1
ATOM 702 O O . ALA A 1 93 ? 13.703 -29.266 -13.375 1 93.5 93 ALA A O 1
ATOM 703 N N . SER A 1 94 ? 11.547 -29.594 -13.805 1 88.94 94 SER A N 1
ATOM 704 C CA . SER A 1 94 ? 11.82 -30.359 -15.023 1 88.94 94 SER A CA 1
ATOM 705 C C . SER A 1 94 ? 10.75 -30.109 -16.078 1 88.94 94 SER A C 1
ATOM 707 O O . SER A 1 94 ? 9.836 -29.312 -15.867 1 88.94 94 SER A O 1
ATOM 709 N N . GLY A 1 95 ? 10.969 -30.672 -17.219 1 89.12 95 GLY A N 1
ATOM 710 C CA . GLY A 1 95 ? 10.031 -30.453 -18.297 1 89.12 95 GLY A CA 1
ATOM 711 C C . GLY A 1 95 ? 10.156 -29.078 -18.922 1 89.12 95 GLY A C 1
ATOM 712 O O . GLY A 1 95 ? 11.258 -28.516 -18.984 1 89.12 95 GLY A O 1
ATOM 713 N N . PRO A 1 96 ? 9.055 -28.531 -19.344 1 91.56 96 PRO A N 1
ATOM 714 C CA . PRO A 1 96 ? 9.109 -27.234 -20.047 1 91.56 96 PRO A CA 1
ATOM 715 C C . PRO A 1 96 ? 9.18 -26.062 -19.078 1 91.56 96 PRO A C 1
ATOM 717 O O . PRO A 1 96 ? 9.5 -24.938 -19.484 1 91.56 96 PRO A O 1
ATOM 720 N N . PHE A 1 97 ? 8.938 -26.312 -17.859 1 94.44 97 PHE A N 1
ATOM 721 C CA . PHE A 1 97 ? 8.727 -25.234 -16.906 1 94.44 97 PHE A CA 1
ATOM 722 C C . PHE A 1 97 ? 9.969 -24.375 -16.781 1 94.44 97 PHE A C 1
ATOM 724 O O . PHE A 1 97 ? 9.891 -23.141 -16.891 1 94.44 97 PHE A O 1
ATOM 731 N N . PRO A 1 98 ? 11.195 -24.906 -16.641 1 94.69 98 PRO A N 1
ATOM 732 C CA . PRO A 1 98 ? 12.383 -24.062 -16.531 1 94.69 98 PRO A CA 1
ATOM 733 C C . PRO A 1 98 ? 12.594 -23.172 -17.75 1 94.69 98 PRO A C 1
ATOM 735 O O . PRO A 1 98 ? 12.938 -22 -17.609 1 94.69 98 PRO A O 1
ATOM 738 N N . GLU A 1 99 ? 12.305 -23.766 -18.906 1 95.44 99 GLU A N 1
ATOM 739 C CA . GLU A 1 99 ? 12.477 -23 -20.141 1 95.44 99 GLU A CA 1
ATOM 740 C C . GLU A 1 99 ? 11.445 -21.875 -20.25 1 95.44 99 GLU A C 1
ATOM 742 O O . GLU A 1 99 ? 11.773 -20.766 -20.656 1 95.44 99 GLU A O 1
ATOM 747 N N . ILE A 1 100 ? 10.258 -22.219 -19.891 1 95.19 100 ILE A N 1
ATOM 748 C CA . ILE A 1 100 ? 9.18 -21.25 -19.953 1 95.19 100 ILE A CA 1
ATOM 749 C C . ILE A 1 100 ? 9.477 -20.078 -19 1 95.19 100 ILE A C 1
ATOM 751 O O . ILE A 1 100 ? 9.406 -18.922 -19.391 1 95.19 100 ILE A O 1
ATOM 755 N N . THR A 1 101 ? 9.844 -20.406 -17.844 1 97.06 101 THR A N 1
ATOM 756 C CA . THR A 1 101 ? 10.078 -19.375 -16.828 1 97.06 101 THR A CA 1
ATOM 757 C C . THR A 1 101 ? 11.328 -18.562 -17.172 1 97.06 101 THR A C 1
ATOM 759 O O . THR A 1 101 ? 11.367 -17.344 -16.969 1 97.06 101 THR A O 1
ATOM 762 N N . PHE A 1 102 ? 12.367 -19.266 -17.703 1 98.19 102 PHE A N 1
ATOM 763 C CA . PHE A 1 102 ? 13.547 -18.547 -18.172 1 98.19 102 PHE A CA 1
ATOM 764 C C . PHE A 1 102 ? 13.18 -17.531 -19.25 1 98.19 102 PHE A C 1
ATOM 766 O O . PHE A 1 102 ? 13.641 -16.391 -19.203 1 98.19 102 PHE A O 1
ATOM 773 N N . GLY A 1 103 ? 12.336 -17.969 -20.141 1 97.5 103 GLY A N 1
ATOM 774 C CA . GLY A 1 103 ? 11.891 -17.094 -21.203 1 97.5 103 GLY A CA 1
ATOM 775 C C . GLY A 1 103 ? 11.133 -15.883 -20.703 1 97.5 103 GLY A C 1
ATOM 776 O O . GLY A 1 103 ? 11.336 -14.766 -21.188 1 97.5 103 GLY A O 1
ATOM 777 N N . ILE A 1 104 ? 10.266 -16.094 -19.734 1 96.88 104 ILE A N 1
ATOM 778 C CA . ILE A 1 104 ? 9.531 -14.992 -19.125 1 96.88 104 ILE A CA 1
ATOM 779 C C . ILE A 1 104 ? 10.516 -14 -18.5 1 96.88 104 ILE A C 1
ATOM 781 O O . ILE A 1 104 ? 10.367 -12.789 -18.656 1 96.88 104 ILE A O 1
ATOM 785 N N . GLY A 1 105 ? 11.531 -14.523 -17.844 1 97.56 105 GLY A N 1
ATOM 786 C CA . GLY A 1 105 ? 12.562 -13.672 -17.281 1 97.56 105 GLY A CA 1
ATOM 787 C C . GLY A 1 105 ? 13.266 -12.82 -18.328 1 97.56 105 GLY A C 1
ATOM 788 O O . GLY A 1 105 ? 13.492 -11.625 -18.094 1 97.56 105 GLY A O 1
ATOM 789 N N . TYR A 1 106 ? 13.555 -13.445 -19.438 1 98 106 TYR A N 1
ATOM 790 C CA . TYR A 1 106 ? 14.211 -12.727 -20.516 1 98 106 TYR A CA 1
ATOM 791 C C . TYR A 1 106 ? 13.352 -11.562 -21 1 98 106 TYR A C 1
ATOM 793 O O . TYR A 1 106 ? 13.852 -10.453 -21.203 1 98 106 TYR A O 1
ATOM 801 N N . GLN A 1 107 ? 12.117 -11.844 -21.125 1 96.62 107 GLN A N 1
ATOM 802 C CA . GLN A 1 107 ? 11.195 -10.82 -21.609 1 96.62 107 GLN A CA 1
ATOM 803 C C . GLN A 1 107 ? 11.062 -9.688 -20.578 1 96.62 107 GLN A C 1
ATOM 805 O O . GLN A 1 107 ? 10.828 -8.539 -20.953 1 96.62 107 GLN A O 1
ATOM 810 N N . MET A 1 108 ? 11.25 -9.977 -19.344 1 96.62 108 MET A N 1
ATOM 811 C CA . MET A 1 108 ? 11.148 -8.969 -18.297 1 96.62 108 MET A CA 1
ATOM 812 C C . MET A 1 108 ? 12.258 -7.934 -18.422 1 96.62 108 MET A C 1
ATOM 814 O O . MET A 1 108 ? 12.023 -6.738 -18.234 1 96.62 108 MET A O 1
ATOM 818 N N . PHE A 1 109 ? 13.477 -8.367 -18.797 1 97.31 109 PHE A N 1
ATOM 819 C CA . PHE A 1 109 ? 14.562 -7.426 -19.031 1 97.31 109 PHE A CA 1
ATOM 820 C C . PHE A 1 109 ? 14.18 -6.422 -20.109 1 97.31 109 PHE A C 1
ATOM 822 O O . PHE A 1 109 ? 14.359 -5.215 -19.938 1 97.31 109 PHE A O 1
ATOM 829 N N . LYS A 1 110 ? 13.625 -6.953 -21.141 1 95.31 110 LYS A N 1
ATOM 830 C CA . LYS A 1 110 ? 13.281 -6.117 -22.281 1 95.31 110 LYS A CA 1
ATOM 831 C C . LYS A 1 110 ? 12.125 -5.184 -21.969 1 95.31 110 LYS A C 1
ATOM 833 O O . LYS A 1 110 ? 12.141 -4.012 -22.344 1 95.31 110 LYS A O 1
ATOM 838 N N . ASP A 1 111 ? 11.203 -5.734 -21.297 1 94.75 111 ASP A N 1
ATOM 839 C CA . ASP A 1 111 ? 10.016 -4.949 -20.984 1 94.75 111 ASP A CA 1
ATOM 840 C C . ASP A 1 111 ? 10.375 -3.762 -20.078 1 94.75 111 ASP A C 1
ATOM 842 O O . ASP A 1 111 ? 10.016 -2.621 -20.391 1 94.75 111 ASP A O 1
ATOM 846 N N . VAL A 1 112 ? 11.094 -3.984 -19.031 1 94.31 112 VAL A N 1
ATOM 847 C CA . VAL A 1 112 ? 11.398 -2.926 -18.078 1 94.31 112 VAL A CA 1
ATOM 848 C C . VAL A 1 112 ? 12.32 -1.895 -18.719 1 94.31 112 VAL A C 1
ATOM 850 O O . VAL A 1 112 ? 12.242 -0.703 -18.422 1 94.31 112 VAL A O 1
ATOM 853 N N . ALA A 1 113 ? 13.211 -2.373 -19.562 1 94.12 113 ALA A N 1
ATOM 854 C CA . ALA A 1 113 ? 14.086 -1.454 -20.281 1 94.12 113 ALA A CA 1
ATOM 855 C C . ALA A 1 113 ? 13.273 -0.471 -21.125 1 94.12 113 ALA A C 1
ATOM 857 O O . ALA A 1 113 ? 13.625 0.708 -21.219 1 94.12 113 ALA A O 1
ATOM 858 N N . GLY A 1 114 ? 12.211 -0.964 -21.672 1 90.81 114 GLY A N 1
ATOM 859 C CA . GLY A 1 114 ? 11.367 -0.126 -22.516 1 90.81 114 GLY A CA 1
ATOM 860 C C . GLY A 1 114 ? 10.516 0.846 -21.719 1 90.81 114 GLY A C 1
ATOM 861 O O . GLY A 1 114 ? 10.141 1.904 -22.234 1 90.81 114 GLY A O 1
ATOM 862 N N . ARG A 1 115 ? 10.227 0.566 -20.516 1 88.38 115 ARG A N 1
ATOM 863 C CA . ARG A 1 115 ? 9.273 1.342 -19.734 1 88.38 115 ARG A CA 1
ATOM 864 C C . ARG A 1 115 ? 9.961 2.482 -19 1 88.38 115 ARG A C 1
ATOM 866 O O . ARG A 1 115 ? 9.312 3.445 -18.594 1 88.38 115 ARG A O 1
ATOM 873 N N . ALA A 1 116 ? 11.172 2.453 -18.766 1 76.5 116 ALA A N 1
ATOM 874 C CA . ALA A 1 116 ? 11.891 3.428 -17.938 1 76.5 116 ALA A CA 1
ATOM 875 C C . ALA A 1 116 ? 11.773 4.828 -18.531 1 76.5 116 ALA A C 1
ATOM 877 O O . ALA A 1 116 ? 11.727 5.816 -17.797 1 76.5 116 ALA A O 1
ATOM 878 N N . ALA A 1 117 ? 11.609 4.812 -19.812 1 78.94 117 ALA A N 1
ATOM 879 C CA . ALA A 1 117 ? 11.547 6.109 -20.5 1 78.94 117 ALA A CA 1
ATOM 880 C C . ALA A 1 117 ? 10.172 6.75 -20.312 1 78.94 117 ALA A C 1
ATOM 882 O O . ALA A 1 117 ? 9.992 7.934 -20.609 1 78.94 117 ALA A O 1
ATOM 883 N N . ASN A 1 118 ? 9.297 5.977 -19.672 1 80.69 118 ASN A N 1
ATOM 884 C CA . ASN A 1 118 ? 7.922 6.465 -19.609 1 80.69 118 ASN A CA 1
ATOM 885 C C . ASN A 1 118 ? 7.582 6.988 -18.219 1 80.69 118 ASN A C 1
ATOM 887 O O . ASN A 1 118 ? 6.426 7.309 -17.938 1 80.69 118 ASN A O 1
ATOM 891 N N . ILE A 1 119 ? 8.539 7.078 -17.391 1 85.75 119 ILE A N 1
ATOM 892 C CA . ILE A 1 119 ? 8.305 7.66 -16.078 1 85.75 119 ILE A CA 1
ATOM 893 C C . ILE A 1 119 ? 8.234 9.18 -16.188 1 85.75 119 ILE A C 1
ATOM 895 O O . ILE A 1 119 ? 9.25 9.836 -16.453 1 85.75 119 ILE A O 1
ATOM 899 N N . GLU A 1 120 ? 7.023 9.703 -16.031 1 83.69 120 GLU A N 1
ATOM 900 C CA . GLU A 1 120 ? 6.816 11.133 -16.203 1 83.69 120 GLU A CA 1
ATOM 901 C C . GLU A 1 120 ? 6.02 11.719 -15.039 1 83.69 120 GLU A C 1
ATOM 903 O O . GLU A 1 120 ? 5.172 11.047 -14.453 1 83.69 120 GLU A O 1
ATOM 908 N N . GLY A 1 121 ? 6.414 12.969 -14.703 1 88.62 121 GLY A N 1
ATOM 909 C CA . GLY A 1 121 ? 5.551 13.758 -13.836 1 88.62 121 GLY A CA 1
ATOM 910 C C . GLY A 1 121 ? 4.391 14.398 -14.57 1 88.62 121 GLY A C 1
ATOM 911 O O . GLY A 1 121 ? 4.172 14.125 -15.75 1 88.62 121 GLY A O 1
ATOM 912 N N . VAL A 1 122 ? 3.545 15.055 -13.797 1 88.38 122 VAL A N 1
ATOM 913 C CA . VAL A 1 122 ? 2.418 15.742 -14.422 1 88.38 122 VAL A CA 1
ATOM 914 C C . VAL A 1 122 ? 2.375 17.203 -13.969 1 88.38 122 VAL A C 1
ATOM 916 O O . VAL A 1 122 ? 2.924 17.531 -12.914 1 88.38 122 VAL A O 1
ATOM 919 N N . VAL A 1 123 ? 1.828 18.062 -14.82 1 89.56 123 VAL A N 1
ATOM 920 C CA . VAL A 1 123 ? 1.527 19.453 -14.508 1 89.56 123 VAL A CA 1
ATOM 921 C C . VAL A 1 123 ? 0.017 19.641 -14.398 1 89.56 123 VAL A C 1
ATOM 923 O O . VAL A 1 123 ? -0.671 19.828 -15.406 1 89.56 123 VAL A O 1
ATOM 926 N N . PRO A 1 124 ? -0.456 19.656 -13.148 1 89.06 124 PRO A N 1
ATOM 927 C CA . PRO A 1 124 ? -1.905 19.766 -12.969 1 89.06 124 PRO A CA 1
ATOM 928 C C . PRO A 1 124 ? -2.395 21.219 -13.008 1 89.06 124 PRO A C 1
ATOM 930 O O . PRO A 1 124 ? -1.592 22.141 -12.891 1 89.06 124 PRO A O 1
ATOM 933 N N . GLN A 1 125 ? -3.691 21.344 -13.219 1 84.19 125 GLN A N 1
ATOM 934 C CA . GLN A 1 125 ? -4.348 22.625 -13.016 1 84.19 125 GLN A CA 1
ATOM 935 C C . GLN A 1 125 ? -4.781 22.797 -11.562 1 84.19 125 GLN A C 1
ATOM 937 O O . GLN A 1 125 ? -5.254 21.859 -10.93 1 84.19 125 GLN A O 1
ATOM 942 N N . LEU A 1 126 ? -4.578 24 -11.086 1 89.62 126 LEU A N 1
ATOM 943 C CA . LEU A 1 126 ? -4.914 24.281 -9.695 1 89.62 126 LEU A CA 1
ATOM 944 C C . LEU A 1 126 ? -6.074 25.266 -9.602 1 89.62 126 LEU A C 1
ATOM 946 O O . LEU A 1 126 ? -6.469 25.859 -10.602 1 89.62 126 LEU A O 1
ATOM 950 N N . LEU A 1 127 ? -6.637 25.328 -8.438 1 84.44 127 LEU A N 1
ATOM 951 C CA . LEU A 1 127 ? -7.84 26.109 -8.211 1 84.44 127 LEU A CA 1
ATOM 952 C C . LEU A 1 127 ? -7.516 27.594 -8.188 1 84.44 127 LEU A C 1
ATOM 954 O O . LEU A 1 127 ? -8.242 28.406 -8.773 1 84.44 127 LEU A O 1
ATOM 958 N N . GLU A 1 128 ? -6.414 27.875 -7.551 1 86.69 128 GLU A N 1
ATOM 959 C CA . GLU A 1 128 ? -6.078 29.281 -7.367 1 86.69 128 GLU A CA 1
ATOM 960 C C . GLU A 1 128 ? -5.402 29.859 -8.609 1 86.69 128 GLU A C 1
ATOM 962 O O . GLU A 1 128 ? -4.461 29.266 -9.141 1 86.69 128 GLU A O 1
ATOM 967 N N . ASP A 1 129 ? -5.871 31.031 -8.938 1 88.38 129 ASP A N 1
ATOM 968 C CA . ASP A 1 129 ? -5.266 31.719 -10.078 1 88.38 129 ASP A CA 1
ATOM 969 C C . ASP A 1 129 ? -3.824 32.125 -9.773 1 88.38 129 ASP A C 1
ATOM 971 O O . ASP A 1 129 ? -3.531 32.656 -8.703 1 88.38 129 ASP A O 1
ATOM 975 N N . GLY A 1 130 ? -3 31.766 -10.695 1 89.56 130 GLY A N 1
ATOM 976 C CA . GLY A 1 130 ? -1.608 32.156 -10.547 1 89.56 130 GLY A CA 1
ATOM 977 C C . GLY A 1 130 ? -0.773 31.125 -9.812 1 89.56 130 GLY A C 1
ATOM 978 O O . GLY A 1 130 ? 0.433 31.312 -9.633 1 89.56 130 GLY A O 1
ATOM 979 N N . GLN A 1 131 ? -1.426 30.109 -9.438 1 92.69 131 GLN A N 1
ATOM 980 C CA . GLN A 1 131 ? -0.679 29.031 -8.781 1 92.69 131 GLN A CA 1
ATOM 981 C C . GLN A 1 131 ? -0.394 27.891 -9.75 1 92.69 131 GLN A C 1
ATOM 983 O O . GLN A 1 131 ? -1.255 27.516 -10.555 1 92.69 131 GLN A O 1
ATOM 988 N N . SER A 1 132 ? 0.805 27.344 -9.703 1 93.81 132 SER A N 1
ATOM 989 C CA . SER A 1 132 ? 1.214 26.219 -10.539 1 93.81 132 SER A CA 1
ATOM 990 C C . SER A 1 132 ? 1.806 25.094 -9.688 1 93.81 132 SER A C 1
ATOM 992 O O . SER A 1 132 ? 2.098 25.297 -8.508 1 93.81 132 SER A O 1
ATOM 994 N N . ALA A 1 133 ? 1.86 23.953 -10.266 1 95.5 133 ALA A N 1
ATOM 995 C CA . ALA A 1 133 ? 2.418 22.797 -9.562 1 95.5 133 ALA A CA 1
ATOM 996 C C . ALA A 1 133 ? 3.055 21.812 -10.539 1 95.5 133 ALA A C 1
ATOM 998 O O . ALA A 1 133 ? 2.682 21.766 -11.711 1 95.5 133 ALA A O 1
ATOM 999 N N . ILE A 1 134 ? 4.039 21.188 -10.109 1 95.44 134 ILE A N 1
ATOM 1000 C CA . ILE A 1 134 ? 4.59 19.984 -10.734 1 95.44 134 ILE A CA 1
ATOM 1001 C C . ILE A 1 134 ? 4.477 18.812 -9.781 1 95.44 134 ILE A C 1
ATOM 1003 O O . ILE A 1 134 ? 4.781 18.938 -8.594 1 95.44 134 ILE A O 1
ATOM 1007 N N . VAL A 1 135 ? 3.963 17.703 -10.234 1 96.62 135 VAL A N 1
ATOM 1008 C CA . VAL A 1 135 ? 3.961 16.453 -9.484 1 96.62 135 VAL A CA 1
ATOM 1009 C C . VAL A 1 135 ? 5.027 15.516 -10.039 1 96.62 135 VAL A C 1
ATOM 1011 O O . VAL A 1 135 ? 4.887 14.992 -11.148 1 96.62 135 VAL A O 1
ATOM 1014 N N . TYR A 1 136 ? 6.066 15.312 -9.281 1 95.88 136 TYR A N 1
ATOM 1015 C CA . TYR A 1 136 ? 7.164 14.438 -9.664 1 95.88 136 TYR A CA 1
ATOM 1016 C C . TYR A 1 136 ? 6.867 12.992 -9.281 1 95.88 136 TYR A C 1
ATOM 1018 O O . TYR A 1 136 ? 6.113 12.734 -8.344 1 95.88 136 TYR A O 1
ATOM 1026 N N . ARG A 1 137 ? 7.398 12.062 -10.07 1 94.81 137 ARG A N 1
ATOM 1027 C CA . ARG A 1 137 ? 7.551 10.672 -9.648 1 94.81 137 ARG A CA 1
ATOM 1028 C C . ARG A 1 137 ? 8.953 10.414 -9.117 1 94.81 137 ARG A C 1
ATOM 1030 O O . ARG A 1 137 ? 9.945 10.719 -9.781 1 94.81 137 ARG A O 1
ATOM 1037 N N . VAL A 1 138 ? 9.047 9.914 -7.906 1 95.94 138 VAL A N 1
ATOM 1038 C CA . VAL A 1 138 ? 10.352 9.742 -7.277 1 95.94 138 VAL A CA 1
ATOM 1039 C C . VAL A 1 138 ? 10.453 8.344 -6.68 1 95.94 138 VAL A C 1
ATOM 1041 O O . VAL A 1 138 ? 9.445 7.754 -6.277 1 95.94 138 VAL A O 1
ATOM 1044 N N . PRO A 1 139 ? 11.656 7.719 -6.688 1 96.88 139 PRO A N 1
ATOM 1045 C CA . PRO A 1 139 ? 11.82 6.41 -6.051 1 96.88 139 PRO A CA 1
ATOM 1046 C C . PRO A 1 139 ? 11.68 6.469 -4.531 1 96.88 139 PRO A C 1
ATOM 1048 O O . PRO A 1 139 ? 11.766 7.547 -3.939 1 96.88 139 PRO A O 1
ATOM 1051 N N . TYR A 1 140 ? 11.484 5.332 -3.912 1 97.69 140 TYR A N 1
ATOM 1052 C CA . TYR A 1 140 ? 11.336 5.215 -2.467 1 97.69 140 TYR A CA 1
ATOM 1053 C C . TYR A 1 140 ? 12.695 5.27 -1.774 1 97.69 140 TYR A C 1
ATOM 1055 O O . TYR A 1 140 ? 12.852 5.949 -0.759 1 97.69 140 TYR A O 1
ATOM 1063 N N . GLY A 1 141 ? 13.617 4.527 -2.193 1 98.06 141 GLY A N 1
ATOM 1064 C CA . GLY A 1 141 ? 14.898 4.301 -1.555 1 98.06 141 GLY A CA 1
ATOM 1065 C C . GLY A 1 141 ? 15.391 2.871 -1.692 1 98.06 141 GLY A C 1
ATOM 1066 O O . GLY A 1 141 ? 15.469 2.338 -2.801 1 98.06 141 GLY A O 1
ATOM 1067 N N . VAL A 1 142 ? 15.711 2.252 -0.526 1 98.88 142 VAL A N 1
ATOM 1068 C CA . VAL A 1 142 ? 16.109 0.849 -0.517 1 98.88 142 VAL A CA 1
ATOM 1069 C C . VAL A 1 142 ? 14.875 -0.041 -0.446 1 98.88 142 VAL A C 1
ATOM 1071 O O . VAL A 1 142 ? 14.039 0.121 0.444 1 98.88 142 VAL A O 1
ATOM 1074 N N . ILE A 1 143 ? 14.766 -0.931 -1.417 1 98.94 143 ILE A N 1
ATOM 1075 C CA . ILE A 1 143 ? 13.672 -1.891 -1.466 1 98.94 143 ILE A CA 1
ATOM 1076 C C . ILE A 1 143 ? 14.148 -3.248 -0.957 1 98.94 143 ILE A C 1
ATOM 1078 O O . ILE A 1 143 ? 15.188 -3.754 -1.396 1 98.94 143 ILE A O 1
ATOM 1082 N N . LEU A 1 144 ? 13.438 -3.764 0.014 1 98.94 144 LEU A N 1
ATOM 1083 C CA . LEU A 1 144 ? 13.648 -5.156 0.4 1 98.94 144 LEU A CA 1
ATOM 1084 C C . LEU A 1 144 ? 12.758 -6.086 -0.411 1 98.94 144 LEU A C 1
ATOM 1086 O O . LEU A 1 144 ? 11.531 -5.992 -0.34 1 98.94 144 LEU A O 1
ATOM 1090 N N . SER A 1 145 ? 13.367 -6.934 -1.197 1 98.94 145 SER A N 1
ATOM 1091 C CA . SER A 1 145 ? 12.656 -7.93 -1.992 1 98.94 145 SER A CA 1
ATOM 1092 C C . SER A 1 145 ? 12.852 -9.328 -1.426 1 98.94 145 SER A C 1
ATOM 1094 O O . SER A 1 145 ? 13.984 -9.789 -1.261 1 98.94 145 SER A O 1
ATOM 1096 N N . ILE A 1 146 ? 11.758 -10 -1.098 1 98.88 146 ILE A N 1
ATOM 1097 C CA . ILE A 1 146 ? 11.789 -11.352 -0.555 1 98.88 146 ILE A CA 1
ATOM 1098 C C . ILE A 1 146 ? 11.094 -12.312 -1.523 1 98.88 146 ILE A C 1
ATOM 1100 O O . ILE A 1 146 ? 9.906 -12.156 -1.813 1 98.88 146 ILE A O 1
ATOM 1104 N N . VAL A 1 147 ? 11.852 -13.305 -2.051 1 98.44 147 VAL A N 1
ATOM 1105 C CA . VAL A 1 147 ? 11.367 -14.07 -3.197 1 98.44 147 VAL A CA 1
ATOM 1106 C C . VAL A 1 147 ? 11.492 -15.562 -2.914 1 98.44 147 VAL A C 1
ATOM 1108 O O . VAL A 1 147 ? 12.477 -16.016 -2.316 1 98.44 147 VAL A O 1
ATOM 1111 N N . PRO A 1 148 ? 10.57 -16.359 -3.357 1 98.19 148 PRO A N 1
ATOM 1112 C CA . PRO A 1 148 ? 10.578 -17.812 -3.119 1 98.19 148 PRO A CA 1
ATOM 1113 C C . PRO A 1 148 ? 11.352 -18.578 -4.188 1 98.19 148 PRO A C 1
ATOM 1115 O O . PRO A 1 148 ? 11.859 -17.984 -5.137 1 98.19 148 PRO A O 1
ATOM 1118 N N . TRP A 1 149 ? 11.297 -19.891 -4.078 1 98.06 149 TRP A N 1
ATOM 1119 C CA . TRP A 1 149 ? 12.172 -20.781 -4.828 1 98.06 149 TRP A CA 1
ATOM 1120 C C . TRP A 1 149 ? 11.477 -21.281 -6.09 1 98.06 149 TRP A C 1
ATOM 1122 O O . TRP A 1 149 ? 12.133 -21.797 -6.996 1 98.06 149 TRP A O 1
ATOM 1132 N N . ASN A 1 150 ? 10.211 -21.172 -6.172 1 97.5 150 ASN A N 1
ATOM 1133 C CA . ASN A 1 150 ? 9.484 -22.047 -7.074 1 97.5 150 ASN A CA 1
ATOM 1134 C C . ASN A 1 150 ? 9.562 -21.562 -8.516 1 97.5 150 ASN A C 1
ATOM 1136 O O . ASN A 1 150 ? 9.305 -22.328 -9.453 1 97.5 150 ASN A O 1
ATOM 1140 N N . ALA A 1 151 ? 9.812 -20.281 -8.703 1 97.69 151 ALA A N 1
ATOM 1141 C CA . ALA A 1 151 ? 10.055 -19.703 -10.023 1 97.69 151 ALA A CA 1
ATOM 1142 C C . ALA A 1 151 ? 11.039 -18.547 -9.945 1 97.69 151 ALA A C 1
ATOM 1144 O O . ALA A 1 151 ? 10.688 -17.391 -10.242 1 97.69 151 ALA A O 1
ATOM 1145 N N . PRO A 1 152 ? 12.273 -18.859 -9.703 1 97.62 152 PRO A N 1
ATOM 1146 C CA . PRO A 1 152 ? 13.242 -17.812 -9.375 1 97.62 152 PRO A CA 1
ATOM 1147 C C . PRO A 1 152 ? 13.438 -16.812 -10.508 1 97.62 152 PRO A C 1
ATOM 1149 O O . PRO A 1 152 ? 13.688 -15.633 -10.258 1 97.62 152 PRO A O 1
ATOM 1152 N N . PHE A 1 153 ? 13.305 -17.266 -11.766 1 98.19 153 PHE A N 1
ATOM 1153 C CA . PHE A 1 153 ? 13.578 -16.375 -12.883 1 98.19 153 PHE A CA 1
ATOM 1154 C C . PHE A 1 153 ? 12.531 -15.266 -12.969 1 98.19 153 PHE A C 1
ATOM 1156 O O . PHE A 1 153 ? 12.836 -14.094 -12.727 1 98.19 153 PHE A O 1
ATOM 1163 N N . PRO A 1 154 ? 11.258 -15.648 -13.148 1 97.88 154 PRO A N 1
ATOM 1164 C CA . PRO A 1 154 ? 10.312 -14.531 -13.234 1 97.88 154 PRO A CA 1
ATOM 1165 C C . PRO A 1 154 ? 10.102 -13.836 -11.891 1 97.88 154 PRO A C 1
ATOM 1167 O O . PRO A 1 154 ? 10.023 -12.602 -11.844 1 97.88 154 PRO A O 1
ATOM 1170 N N . LEU A 1 155 ? 10.008 -14.555 -10.789 1 98.12 155 LEU A N 1
ATOM 1171 C CA . LEU A 1 155 ? 9.703 -13.953 -9.492 1 98.12 155 LEU A CA 1
ATOM 1172 C C . LEU A 1 155 ? 10.883 -13.148 -8.969 1 98.12 155 LEU A C 1
ATOM 1174 O O . LEU A 1 155 ? 10.703 -12.055 -8.422 1 98.12 155 LEU A O 1
ATOM 1178 N N . GLY A 1 156 ? 12.07 -13.656 -9.148 1 98.38 156 GLY A N 1
ATOM 1179 C CA . GLY A 1 156 ? 13.266 -12.93 -8.758 1 98.38 156 GLY A CA 1
ATOM 1180 C C . GLY A 1 156 ? 13.508 -11.688 -9.594 1 98.38 156 GLY A C 1
ATOM 1181 O O . GLY A 1 156 ? 13.812 -10.617 -9.055 1 98.38 156 GLY A O 1
ATOM 1182 N N . LEU A 1 157 ? 13.352 -11.844 -10.875 1 98.5 157 LEU A N 1
ATOM 1183 C CA . LEU A 1 157 ? 13.688 -10.75 -11.781 1 98.5 157 LEU A CA 1
ATOM 1184 C C . LEU A 1 157 ? 12.695 -9.602 -11.633 1 98.5 157 LEU A C 1
ATOM 1186 O O . LEU A 1 157 ? 13.086 -8.438 -11.625 1 98.5 157 LEU A O 1
ATOM 1190 N N . ARG A 1 158 ? 11.43 -9.93 -11.531 1 97.88 158 ARG A N 1
ATOM 1191 C CA . ARG A 1 158 ? 10.492 -8.82 -11.375 1 97.88 158 ARG A CA 1
ATOM 1192 C C . ARG A 1 158 ? 10.75 -8.07 -10.07 1 97.88 158 ARG A C 1
ATOM 1194 O O . ARG A 1 158 ? 10.578 -6.848 -10.008 1 97.88 158 ARG A O 1
ATOM 1201 N N . ALA A 1 159 ? 11.164 -8.781 -9.023 1 98.5 159 ALA A N 1
ATOM 1202 C CA . ALA A 1 159 ? 11.43 -8.195 -7.707 1 98.5 159 ALA A CA 1
ATOM 1203 C C . ALA A 1 159 ? 12.695 -7.348 -7.73 1 98.5 159 ALA A C 1
ATOM 1205 O O . ALA A 1 159 ? 12.891 -6.492 -6.863 1 98.5 159 ALA A O 1
ATOM 1206 N N . ILE A 1 160 ? 13.562 -7.555 -8.68 1 98.81 160 ILE A N 1
ATOM 1207 C CA . ILE A 1 160 ? 14.844 -6.863 -8.789 1 98.81 160 ILE A CA 1
ATOM 1208 C C . ILE A 1 160 ? 14.734 -5.73 -9.805 1 98.81 160 ILE A C 1
ATOM 1210 O O . ILE A 1 160 ? 15.086 -4.586 -9.508 1 98.81 160 ILE A O 1
ATOM 1214 N N . LEU A 1 161 ? 14.172 -6.012 -10.969 1 98.44 161 LEU A N 1
ATOM 1215 C CA . LEU A 1 161 ? 14.281 -5.125 -12.125 1 98.44 161 LEU A CA 1
ATOM 1216 C C . LEU A 1 161 ? 13.328 -3.947 -11.992 1 98.44 161 LEU A C 1
ATOM 1218 O O . LEU A 1 161 ? 13.688 -2.812 -12.312 1 98.44 161 LEU A O 1
ATOM 1222 N N . LEU A 1 162 ? 12.117 -4.219 -11.523 1 97.69 162 LEU A N 1
ATOM 1223 C CA . LEU A 1 162 ? 11.133 -3.148 -11.422 1 97.69 162 LEU A CA 1
ATOM 1224 C C . LEU A 1 162 ? 11.609 -2.062 -10.461 1 97.69 162 LEU A C 1
ATOM 1226 O O . LEU A 1 162 ? 11.656 -0.886 -10.82 1 97.69 162 LEU A O 1
ATOM 1230 N N . PRO A 1 163 ? 12.055 -2.449 -9.273 1 98.31 163 PRO A N 1
ATOM 1231 C CA . PRO A 1 163 ? 12.539 -1.392 -8.383 1 98.31 163 PRO A CA 1
ATOM 1232 C C . PRO A 1 163 ? 13.797 -0.706 -8.906 1 98.31 163 PRO A C 1
ATOM 1234 O O . PRO A 1 163 ? 13.93 0.515 -8.797 1 98.31 163 PRO A O 1
ATOM 1237 N N . LEU A 1 164 ? 14.703 -1.444 -9.469 1 98.38 164 LEU A N 1
ATOM 1238 C CA . LEU A 1 164 ? 15.93 -0.851 -9.984 1 98.38 164 LEU A CA 1
ATOM 1239 C C . LEU A 1 164 ? 15.617 0.176 -11.07 1 98.38 164 LEU A C 1
ATOM 1241 O O . LEU A 1 164 ? 16.188 1.274 -11.07 1 98.38 164 LEU A O 1
ATOM 1245 N N . MET A 1 165 ? 14.742 -0.18 -11.938 1 97.25 165 MET A N 1
ATOM 1246 C CA . MET A 1 165 ? 14.445 0.681 -13.078 1 97.25 165 MET A CA 1
ATOM 1247 C C . MET A 1 165 ? 13.68 1.923 -12.633 1 97.25 165 MET A C 1
ATOM 1249 O O . MET A 1 165 ? 13.719 2.955 -13.305 1 97.25 165 MET A O 1
ATOM 1253 N N . ALA A 1 166 ? 12.977 1.807 -11.516 1 96.69 166 ALA A N 1
ATOM 1254 C CA . ALA A 1 166 ? 12.273 2.953 -10.953 1 96.69 166 ALA A CA 1
ATOM 1255 C C . ALA A 1 166 ? 13.234 3.896 -10.242 1 96.69 166 ALA A C 1
ATOM 1257 O O . ALA A 1 166 ? 12.836 4.965 -9.766 1 96.69 166 ALA A O 1
ATOM 1258 N N . GLY A 1 167 ? 14.516 3.48 -10.109 1 96.94 167 GLY A N 1
ATOM 1259 C CA . GLY A 1 167 ? 15.531 4.34 -9.523 1 96.94 167 GLY A CA 1
ATOM 1260 C C . GLY A 1 167 ? 15.859 3.967 -8.086 1 96.94 167 GLY A C 1
ATOM 1261 O O . GLY A 1 167 ? 16.594 4.684 -7.41 1 96.94 167 GLY A O 1
ATOM 1262 N N . ASN A 1 168 ? 15.305 2.877 -7.559 1 98.5 168 ASN A N 1
ATOM 1263 C CA . ASN A 1 168 ? 15.609 2.369 -6.223 1 98.5 168 ASN A CA 1
ATOM 1264 C C . ASN A 1 168 ? 16.812 1.431 -6.238 1 98.5 168 ASN A C 1
ATOM 1266 O O . ASN A 1 168 ? 17.297 1.05 -7.305 1 98.5 168 ASN A O 1
ATOM 1270 N N . THR A 1 169 ? 17.297 1.11 -5.078 1 98.94 169 THR A N 1
ATOM 1271 C CA . THR A 1 169 ? 18.219 0 -4.898 1 98.94 169 THR A CA 1
ATOM 1272 C C . THR A 1 169 ? 17.531 -1.175 -4.207 1 98.94 169 THR A C 1
ATOM 1274 O O . THR A 1 169 ? 16.438 -1.024 -3.658 1 98.94 169 THR A O 1
ATOM 1277 N N . VAL A 1 170 ? 18.188 -2.367 -4.305 1 98.94 170 VAL A N 1
ATOM 1278 C CA . VAL A 1 170 ? 17.469 -3.564 -3.875 1 98.94 170 VAL A CA 1
ATOM 1279 C C . VAL A 1 170 ? 18.359 -4.395 -2.953 1 98.94 170 VAL A C 1
ATOM 1281 O O . VAL A 1 170 ? 19.547 -4.59 -3.234 1 98.94 170 VAL A O 1
ATOM 1284 N N . VAL A 1 171 ? 17.859 -4.805 -1.852 1 99 171 VAL A N 1
ATOM 1285 C CA . VAL A 1 171 ? 18.359 -5.945 -1.086 1 99 171 VAL A CA 1
ATOM 1286 C C . VAL A 1 171 ? 17.438 -7.145 -1.29 1 99 171 VAL A C 1
ATOM 1288 O O . VAL A 1 171 ? 16.266 -7.121 -0.878 1 99 171 VAL A O 1
ATOM 1291 N N . LEU A 1 172 ? 17.969 -8.133 -1.952 1 98.94 172 LEU A N 1
ATOM 1292 C CA . LEU A 1 172 ? 17.203 -9.352 -2.217 1 98.94 172 LEU A CA 1
ATOM 1293 C C . LEU A 1 172 ? 17.453 -10.398 -1.132 1 98.94 172 LEU A C 1
ATOM 1295 O O . LEU A 1 172 ? 18.594 -10.859 -0.959 1 98.94 172 LEU A O 1
ATOM 1299 N N . LYS A 1 173 ? 16.5 -10.656 -0.353 1 98.81 173 LYS A N 1
ATOM 1300 C CA . LYS A 1 173 ? 16.516 -11.844 0.495 1 98.81 173 LYS A CA 1
ATOM 1301 C C . LYS A 1 173 ? 15.945 -13.047 -0.245 1 98.81 173 LYS A C 1
ATOM 1303 O O . LYS A 1 173 ? 14.727 -13.195 -0.366 1 98.81 173 LYS A O 1
ATOM 1308 N N . ALA A 1 174 ? 16.766 -13.859 -0.717 1 98.12 174 ALA A N 1
ATOM 1309 C CA . ALA A 1 174 ? 16.391 -14.945 -1.609 1 98.12 174 ALA A CA 1
ATOM 1310 C C . ALA A 1 174 ? 16.172 -16.25 -0.832 1 98.12 174 ALA A C 1
ATOM 1312 O O . ALA A 1 174 ? 16.719 -16.422 0.261 1 98.12 174 ALA A O 1
ATOM 1313 N N . SER A 1 175 ? 15.422 -17.125 -1.38 1 98 175 SER A N 1
ATOM 1314 C CA . SER A 1 175 ? 15.102 -18.406 -0.749 1 98 175 SER A CA 1
ATOM 1315 C C . SER A 1 175 ? 16.359 -19.234 -0.51 1 98 175 SER A C 1
ATOM 1317 O O . SER A 1 175 ? 17.234 -19.312 -1.377 1 98 175 SER A O 1
ATOM 1319 N N . GLU A 1 176 ? 16.391 -19.844 0.586 1 97.31 176 GLU A N 1
ATOM 1320 C CA . GLU A 1 176 ? 17.484 -20.719 0.968 1 97.31 176 GLU A CA 1
ATOM 1321 C C . GLU A 1 176 ? 17.438 -22.031 0.181 1 97.31 176 GLU A C 1
ATOM 1323 O O . GLU A 1 176 ? 18.406 -22.797 0.184 1 97.31 176 GLU A O 1
ATOM 1328 N N . LEU A 1 177 ? 16.406 -22.234 -0.607 1 97.44 177 LEU A N 1
ATOM 1329 C CA . LEU A 1 177 ? 16.219 -23.5 -1.31 1 97.44 177 LEU A CA 1
ATOM 1330 C C . LEU A 1 177 ? 16.797 -23.422 -2.721 1 97.44 177 LEU A C 1
ATOM 1332 O O . LEU A 1 177 ? 17 -24.453 -3.367 1 97.44 177 LEU A O 1
ATOM 1336 N N . SER A 1 178 ? 17.016 -22.188 -3.191 1 97.75 178 SER A N 1
ATOM 1337 C CA . SER A 1 178 ? 17.594 -22.047 -4.531 1 97.75 178 SER A CA 1
ATOM 1338 C C . SER A 1 178 ? 18.594 -20.906 -4.594 1 97.75 178 SER A C 1
ATOM 1340 O O . SER A 1 178 ? 18.516 -20.062 -5.488 1 97.75 178 SER A O 1
ATOM 1342 N N . PRO A 1 179 ? 19.531 -20.875 -3.732 1 98.12 179 PRO A N 1
ATOM 1343 C CA . PRO A 1 179 ? 20.422 -19.719 -3.594 1 98.12 179 PRO A CA 1
ATOM 1344 C C . PRO A 1 179 ? 21.344 -19.547 -4.801 1 98.12 179 PRO A C 1
ATOM 1346 O O . PRO A 1 179 ? 21.656 -18.406 -5.18 1 98.12 179 PRO A O 1
ATOM 1349 N N . LYS A 1 180 ? 21.797 -20.594 -5.426 1 98 180 LYS A N 1
ATOM 1350 C CA . LYS A 1 180 ? 22.719 -20.469 -6.555 1 98 180 LYS A CA 1
ATOM 1351 C C . LYS A 1 180 ? 22.031 -19.859 -7.766 1 98 180 LYS A C 1
ATOM 1353 O O . LYS A 1 180 ? 22.641 -19.094 -8.516 1 98 180 LYS A O 1
ATOM 1358 N N . THR A 1 181 ? 20.781 -20.25 -7.957 1 98.31 181 THR A N 1
ATOM 1359 C CA . THR A 1 181 ? 20 -19.656 -9.031 1 98.31 181 THR A CA 1
ATOM 1360 C C . THR A 1 181 ? 19.906 -18.141 -8.852 1 98.31 181 THR A C 1
ATOM 1362 O O . THR A 1 181 ? 20.156 -17.391 -9.789 1 98.31 181 THR A O 1
ATOM 1365 N N . PHE A 1 182 ? 19.641 -17.672 -7.66 1 98.62 182 PHE A N 1
ATOM 1366 C CA . PHE A 1 182 ? 19.516 -16.25 -7.391 1 98.62 182 PHE A CA 1
ATOM 1367 C C . PHE A 1 182 ? 20.875 -15.562 -7.473 1 98.62 182 PHE A C 1
ATOM 1369 O O . PHE A 1 182 ? 20.969 -14.414 -7.93 1 98.62 182 PHE A O 1
ATOM 1376 N N . TRP A 1 183 ? 21.906 -16.25 -7.02 1 98.31 183 TRP A N 1
ATOM 1377 C CA . TRP A 1 183 ? 23.266 -15.734 -7.199 1 98.31 183 TRP A CA 1
ATOM 1378 C C . TRP A 1 183 ? 23.562 -15.5 -8.68 1 98.31 183 TRP A C 1
ATOM 1380 O O . TRP A 1 183 ? 24.078 -14.445 -9.055 1 98.31 183 TRP A O 1
ATOM 1390 N N . GLY A 1 184 ? 23.219 -16.516 -9.484 1 98.5 184 GLY A N 1
ATOM 1391 C CA . GLY A 1 184 ? 23.422 -16.391 -10.914 1 98.5 184 GLY A CA 1
ATOM 1392 C C . GLY A 1 184 ? 22.688 -15.211 -11.531 1 98.5 184 GLY A C 1
ATOM 1393 O O . GLY A 1 184 ? 23.25 -14.492 -12.359 1 98.5 184 GLY A O 1
ATOM 1394 N N . ILE A 1 185 ? 21.406 -14.961 -11.133 1 98.69 185 ILE A N 1
ATOM 1395 C CA . ILE A 1 185 ? 20.609 -13.836 -11.609 1 98.69 185 ILE A CA 1
ATOM 1396 C C . ILE A 1 185 ? 21.297 -12.523 -11.25 1 98.69 185 ILE A C 1
ATOM 1398 O O . ILE A 1 185 ? 21.438 -11.641 -12.094 1 98.69 185 ILE A O 1
ATOM 1402 N N . ALA A 1 186 ? 21.766 -12.43 -10.016 1 98.69 186 ALA A N 1
ATOM 1403 C CA . ALA A 1 186 ? 22.422 -11.219 -9.562 1 98.69 186 ALA A CA 1
ATOM 1404 C C . ALA A 1 186 ? 23.766 -11.023 -10.266 1 98.69 186 ALA A C 1
ATOM 1406 O O . ALA A 1 186 ? 24.141 -9.898 -10.586 1 98.69 186 ALA A O 1
ATOM 1407 N N . ASP A 1 187 ? 24.438 -12.141 -10.484 1 98.56 187 ASP A N 1
ATOM 1408 C CA . ASP A 1 187 ? 25.75 -12.094 -11.1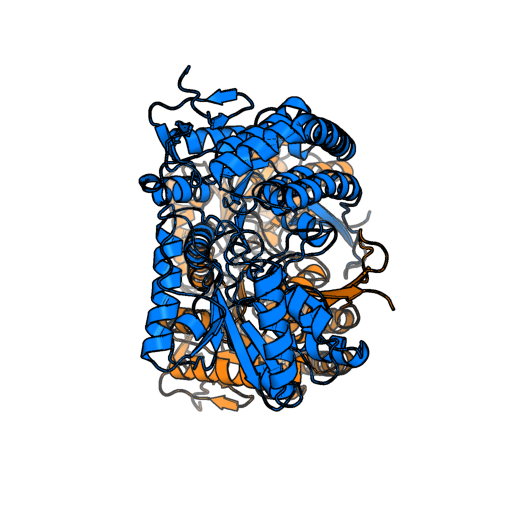41 1 98.56 187 ASP A CA 1
ATOM 1409 C C . ASP A 1 187 ? 25.625 -11.609 -12.586 1 98.56 187 ASP A C 1
ATOM 1411 O O . ASP A 1 187 ? 26.531 -10.953 -13.102 1 98.56 187 ASP A O 1
ATOM 1415 N N . VAL A 1 188 ? 24.531 -11.984 -13.242 1 98.81 188 VAL A N 1
ATOM 1416 C CA . VAL A 1 188 ? 24.234 -11.484 -14.578 1 98.81 188 VAL A CA 1
ATOM 1417 C C . VAL A 1 188 ? 24.219 -9.953 -14.562 1 98.81 188 VAL A C 1
ATOM 1419 O O . VAL A 1 188 ? 24.812 -9.312 -15.43 1 98.81 188 VAL A O 1
ATOM 1422 N N . LEU A 1 189 ? 23.547 -9.359 -13.562 1 98.81 189 LEU A N 1
ATOM 1423 C CA . LEU A 1 189 ? 23.438 -7.906 -13.461 1 98.81 189 LEU A CA 1
ATOM 1424 C C . LEU A 1 189 ? 24.781 -7.281 -13.109 1 98.81 189 LEU A C 1
ATOM 1426 O O . LEU A 1 189 ? 25.125 -6.203 -13.609 1 98.81 189 LEU A O 1
ATOM 1430 N N . ARG A 1 190 ? 25.516 -7.98 -12.273 1 98.19 190 ARG A N 1
ATOM 1431 C CA . ARG A 1 190 ? 26.875 -7.527 -11.953 1 98.19 190 ARG A CA 1
ATOM 1432 C C . ARG A 1 190 ? 27.75 -7.488 -13.203 1 98.19 190 ARG A C 1
ATOM 1434 O O . ARG A 1 190 ? 28.422 -6.488 -13.469 1 98.19 190 ARG A O 1
ATOM 1441 N N . GLU A 1 191 ? 27.703 -8.547 -13.977 1 98.19 191 GLU A N 1
ATOM 1442 C CA . GLU A 1 191 ? 28.469 -8.625 -15.219 1 98.19 191 GLU A CA 1
ATOM 1443 C C . GLU A 1 191 ? 28.016 -7.547 -16.203 1 98.19 191 GLU A C 1
ATOM 1445 O O . GLU A 1 191 ? 28.828 -7.047 -16.984 1 98.19 191 GLU A O 1
ATOM 1450 N N . ALA A 1 192 ? 26.797 -7.168 -16.141 1 98.62 192 ALA A N 1
ATOM 1451 C CA . ALA A 1 192 ? 26.234 -6.176 -17.062 1 98.62 192 ALA A CA 1
ATOM 1452 C C . ALA A 1 192 ? 26.656 -4.766 -16.672 1 98.62 192 ALA A C 1
ATOM 1454 O O . ALA A 1 192 ? 26.422 -3.809 -17.406 1 98.62 192 ALA A O 1
ATOM 1455 N N . GLY A 1 193 ? 27.234 -4.605 -15.469 1 98.44 193 GLY A N 1
ATOM 1456 C CA . GLY A 1 193 ? 27.75 -3.307 -15.062 1 98.44 193 GLY A CA 1
ATOM 1457 C C . GLY A 1 193 ? 26.844 -2.584 -14.078 1 98.44 193 GLY A C 1
ATOM 1458 O O . GLY A 1 193 ? 26.953 -1.366 -13.922 1 98.44 193 GLY A O 1
ATOM 1459 N N . LEU A 1 194 ? 25.938 -3.289 -13.445 1 98.75 194 LEU A N 1
ATOM 1460 C CA . LEU A 1 194 ? 25.172 -2.66 -12.375 1 98.75 194 LEU A CA 1
ATOM 1461 C C . LEU A 1 194 ? 26.094 -2.16 -11.266 1 98.75 194 LEU A C 1
ATOM 1463 O O . LEU A 1 194 ? 26.922 -2.916 -10.758 1 98.75 194 LEU A O 1
ATOM 1467 N N . PRO A 1 195 ? 25.953 -0.897 -10.883 1 98.75 195 PRO A N 1
ATOM 1468 C CA . PRO A 1 195 ? 26.891 -0.339 -9.906 1 98.75 195 PRO A CA 1
ATOM 1469 C C . PRO A 1 195 ? 26.844 -1.06 -8.562 1 98.75 195 PRO A C 1
ATOM 1471 O O . PRO A 1 195 ? 25.797 -1.616 -8.195 1 98.75 195 PRO A O 1
ATOM 1474 N N . ALA A 1 196 ? 27.969 -0.971 -7.844 1 98.69 196 ALA A N 1
ATOM 1475 C CA . ALA A 1 196 ? 28.078 -1.606 -6.531 1 98.69 196 ALA A CA 1
ATOM 1476 C C . ALA A 1 196 ? 27 -1.094 -5.582 1 98.69 196 ALA A C 1
ATOM 1478 O O . ALA A 1 196 ? 26.719 0.104 -5.555 1 98.69 196 ALA A O 1
ATOM 1479 N N . GLY A 1 197 ? 26.375 -2.018 -4.922 1 98.81 197 GLY A N 1
ATOM 1480 C CA . GLY A 1 197 ? 25.391 -1.681 -3.896 1 98.81 197 GLY A CA 1
ATOM 1481 C C . GLY A 1 197 ? 23.984 -1.573 -4.43 1 98.81 197 GLY A C 1
ATOM 1482 O O . GLY A 1 197 ? 23.016 -1.605 -3.658 1 98.81 197 GLY A O 1
ATOM 1483 N N . CYS A 1 198 ? 23.766 -1.384 -5.742 1 98.94 198 CYS A N 1
ATOM 1484 C CA . CYS A 1 198 ? 22.422 -1.243 -6.305 1 98.94 198 CYS A CA 1
ATOM 1485 C C . CYS A 1 198 ? 21.609 -2.512 -6.098 1 98.94 198 CYS A C 1
ATOM 1487 O O . CYS A 1 198 ? 20.391 -2.455 -5.996 1 98.94 198 CYS A O 1
ATOM 1489 N N . LEU A 1 199 ? 22.312 -3.656 -6.082 1 98.94 199 LEU A N 1
ATOM 1490 C CA . LEU A 1 199 ? 21.719 -4.949 -5.766 1 98.94 199 LEU A CA 1
ATOM 1491 C C . LEU A 1 199 ? 22.594 -5.719 -4.781 1 98.94 199 LEU A C 1
ATOM 1493 O O . LEU A 1 199 ? 23.781 -5.945 -5.039 1 98.94 199 LEU A O 1
ATOM 1497 N N . ASN A 1 200 ? 22.047 -6.027 -3.645 1 98.94 200 ASN A N 1
ATOM 1498 C CA . ASN A 1 200 ? 22.641 -6.926 -2.666 1 98.94 200 ASN A CA 1
ATOM 1499 C C . ASN 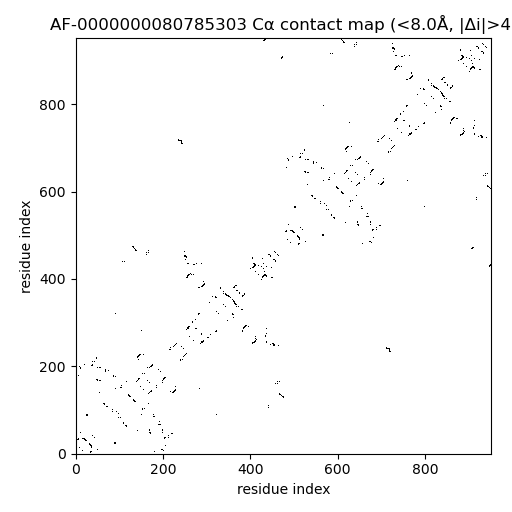A 1 200 ? 21.781 -8.164 -2.438 1 98.94 200 ASN A C 1
ATOM 1501 O O . ASN A 1 200 ? 20.547 -8.078 -2.447 1 98.94 200 ASN A O 1
ATOM 1505 N N . VAL A 1 201 ? 22.438 -9.312 -2.291 1 98.88 201 VAL A N 1
ATOM 1506 C CA . VAL A 1 201 ? 21.719 -10.57 -2.131 1 98.88 201 VAL A CA 1
ATOM 1507 C C . VAL A 1 201 ? 22.125 -11.242 -0.821 1 98.88 201 VAL A C 1
ATOM 1509 O O . VAL A 1 201 ? 23.312 -11.438 -0.564 1 98.88 201 VAL A O 1
ATOM 1512 N N . VAL A 1 202 ? 21.125 -11.578 0.001 1 98.75 202 VAL A N 1
ATOM 1513 C CA . VAL A 1 202 ? 21.391 -12.266 1.259 1 98.75 202 VAL A CA 1
ATOM 1514 C C . VAL A 1 202 ? 20.547 -13.531 1.343 1 98.75 202 VAL A C 1
ATOM 1516 O O . VAL A 1 202 ? 19.453 -13.586 0.789 1 98.75 202 VAL A O 1
ATOM 1519 N N . TYR A 1 203 ? 21.141 -14.5 2.029 1 97.38 203 TYR A N 1
ATOM 1520 C CA . TYR A 1 203 ? 20.516 -15.766 2.408 1 97.38 203 TYR A CA 1
ATOM 1521 C C . TYR A 1 203 ? 20.656 -16.016 3.906 1 97.38 203 TYR A C 1
ATOM 1523 O O . TYR A 1 203 ? 21.531 -15.438 4.562 1 97.38 203 TYR A O 1
ATOM 1531 N N . HIS A 1 204 ? 19.797 -16.797 4.355 1 97.5 204 HIS A N 1
ATOM 1532 C CA . HIS A 1 204 ? 19.953 -17.219 5.742 1 97.5 204 HIS A CA 1
ATOM 1533 C C . HIS A 1 204 ? 19.391 -18.625 5.957 1 97.5 204 HIS A C 1
ATOM 1535 O O . HIS A 1 204 ? 18.562 -19.094 5.164 1 97.5 204 HIS A O 1
ATOM 1541 N N . ARG A 1 205 ? 19.938 -19.297 7.039 1 95.19 205 ARG A N 1
ATOM 1542 C CA . ARG A 1 205 ? 19.344 -20.562 7.453 1 95.19 205 ARG A CA 1
ATOM 1543 C C . ARG A 1 205 ? 17.891 -20.375 7.902 1 95.19 205 ARG A C 1
ATOM 1545 O O . ARG A 1 205 ? 17.562 -19.359 8.531 1 95.19 205 ARG A O 1
ATOM 1552 N N . PRO A 1 206 ? 17.031 -21.375 7.602 1 93 206 PRO A N 1
ATOM 1553 C CA . PRO A 1 206 ? 15.625 -21.234 7.977 1 93 206 PRO A CA 1
ATOM 1554 C C . PRO A 1 206 ? 15.438 -20.812 9.43 1 93 206 PRO A C 1
ATOM 1556 O O . PRO A 1 206 ? 14.555 -20 9.727 1 93 206 PRO A O 1
ATOM 1559 N N . ALA A 1 207 ? 16.266 -21.25 10.344 1 94.75 207 ALA A N 1
ATOM 1560 C CA . ALA A 1 207 ? 16.125 -20.984 11.773 1 94.75 207 ALA A CA 1
ATOM 1561 C C . ALA A 1 207 ? 16.344 -19.5 12.078 1 94.75 207 ALA A C 1
ATOM 1563 O O . ALA A 1 207 ? 15.906 -19 13.117 1 94.75 207 ALA A O 1
ATOM 1564 N N . ASP A 1 208 ? 17.016 -18.781 11.164 1 96.38 208 ASP A N 1
ATOM 1565 C CA . ASP A 1 208 ? 17.359 -17.375 11.391 1 96.38 208 ASP A CA 1
ATOM 1566 C C . ASP A 1 208 ? 16.406 -16.453 10.648 1 96.38 208 ASP A C 1
ATOM 1568 O O . ASP A 1 208 ? 16.562 -15.227 10.695 1 96.38 208 ASP A O 1
ATOM 1572 N N . ALA A 1 209 ? 15.414 -17.031 10.008 1 96.19 209 ALA A N 1
ATOM 1573 C CA . ALA A 1 209 ? 14.547 -16.281 9.102 1 96.19 209 ALA A CA 1
ATOM 1574 C C . ALA A 1 209 ? 13.867 -15.125 9.82 1 96.19 209 ALA A C 1
ATOM 1576 O O . ALA A 1 209 ? 13.898 -13.984 9.344 1 96.19 209 ALA A O 1
ATOM 1577 N N . ALA A 1 210 ? 13.305 -15.367 10.953 1 96.69 210 ALA A N 1
ATOM 1578 C CA . ALA A 1 210 ? 12.531 -14.359 11.664 1 96.69 210 ALA A CA 1
ATOM 1579 C C . ALA A 1 210 ? 13.406 -13.188 12.078 1 96.69 210 ALA A C 1
ATOM 1581 O O . ALA A 1 210 ? 13.047 -12.023 11.867 1 96.69 210 ALA A O 1
ATOM 1582 N N . GLU A 1 211 ? 14.547 -13.484 12.641 1 97.75 211 GLU A N 1
ATOM 1583 C CA . GLU A 1 211 ? 15.438 -12.453 13.156 1 97.75 211 GLU A CA 1
ATOM 1584 C C . GLU A 1 211 ? 16 -11.602 12.016 1 97.75 211 GLU A C 1
ATOM 1586 O O . GLU A 1 211 ? 15.992 -10.367 12.094 1 97.75 211 GLU A O 1
ATOM 1591 N N . ILE A 1 212 ? 16.5 -12.242 10.953 1 98.19 212 ILE A N 1
ATOM 1592 C CA . ILE A 1 212 ? 17.109 -11.547 9.828 1 98.19 212 ILE A CA 1
ATOM 1593 C C . ILE A 1 212 ? 16.062 -10.703 9.102 1 98.19 212 ILE A C 1
ATOM 1595 O O . ILE A 1 212 ? 16.328 -9.547 8.766 1 98.19 212 ILE A O 1
ATOM 1599 N N . THR A 1 213 ? 14.906 -11.281 8.883 1 98.44 213 THR A N 1
ATOM 1600 C CA . THR A 1 213 ? 13.844 -10.586 8.172 1 98.44 213 THR A CA 1
ATOM 1601 C C . THR A 1 213 ? 13.398 -9.352 8.953 1 98.44 213 THR A C 1
ATOM 1603 O O . THR A 1 213 ? 13.242 -8.273 8.383 1 98.44 213 THR A O 1
ATOM 1606 N N . THR A 1 214 ? 13.219 -9.477 10.234 1 98.44 214 THR A N 1
ATOM 1607 C CA . THR A 1 214 ? 12.797 -8.359 11.078 1 98.44 214 THR A CA 1
ATOM 1608 C C . THR A 1 214 ? 13.844 -7.25 11.055 1 98.44 214 THR A C 1
ATOM 1610 O O . THR A 1 214 ? 13.5 -6.07 10.953 1 98.44 214 THR A O 1
ATOM 1613 N N . ALA A 1 215 ? 15.133 -7.633 11.117 1 98.62 215 ALA A N 1
ATOM 1614 C CA . ALA A 1 215 ? 16.219 -6.652 11.094 1 98.62 215 ALA A CA 1
ATOM 1615 C C . ALA A 1 215 ? 16.219 -5.875 9.781 1 98.62 215 ALA A C 1
ATOM 1617 O O . ALA A 1 215 ? 16.406 -4.656 9.773 1 98.62 215 ALA A O 1
ATOM 1618 N N . LEU A 1 216 ? 16.047 -6.598 8.695 1 98.88 216 LEU A N 1
ATOM 1619 C CA . LEU A 1 216 ? 16 -5.969 7.379 1 98.88 216 LEU A CA 1
ATOM 1620 C C . LEU A 1 216 ? 14.844 -4.984 7.285 1 98.88 216 LEU A C 1
ATOM 1622 O O . LEU A 1 216 ? 15.023 -3.84 6.871 1 98.88 216 LEU A O 1
ATOM 1626 N N . ILE A 1 217 ? 13.641 -5.391 7.73 1 98.81 217 ILE A N 1
ATOM 1627 C CA . ILE A 1 217 ? 12.445 -4.559 7.633 1 98.81 217 ILE A CA 1
ATOM 1628 C C . ILE A 1 217 ? 12.594 -3.336 8.539 1 98.81 217 ILE A C 1
ATOM 1630 O O . ILE A 1 217 ? 12.234 -2.221 8.148 1 98.81 217 ILE A O 1
ATOM 1634 N N . ALA A 1 218 ? 13.133 -3.551 9.68 1 98.31 218 ALA A N 1
ATOM 1635 C CA . ALA A 1 218 ? 13.211 -2.504 10.695 1 98.31 218 ALA A CA 1
ATOM 1636 C C . ALA A 1 218 ? 14.25 -1.451 10.312 1 98.31 218 ALA A C 1
ATOM 1638 O O . ALA A 1 218 ? 14.234 -0.34 10.852 1 98.31 218 ALA A O 1
ATOM 1639 N N . HIS A 1 219 ? 15.219 -1.834 9.469 1 98.5 219 HIS A N 1
ATOM 1640 C CA . HIS A 1 219 ? 16.281 -0.899 9.125 1 98.5 219 HIS A CA 1
ATOM 1641 C C . HIS A 1 219 ? 15.711 0.387 8.531 1 98.5 219 HIS A C 1
ATOM 1643 O O . HIS A 1 219 ? 14.914 0.344 7.598 1 98.5 219 HIS A O 1
ATOM 1649 N N . PRO A 1 220 ? 16.094 1.563 8.969 1 96.31 220 PRO A N 1
ATOM 1650 C CA . PRO A 1 220 ? 15.469 2.824 8.57 1 96.31 220 PRO A CA 1
ATOM 1651 C C . PRO A 1 220 ? 15.656 3.139 7.09 1 96.31 220 PRO A C 1
ATOM 1653 O O . PRO A 1 220 ? 14.844 3.852 6.496 1 96.31 220 PRO A O 1
ATOM 1656 N N . ALA A 1 221 ? 16.703 2.561 6.492 1 97.62 221 ALA A N 1
ATOM 1657 C CA . ALA A 1 221 ? 16.969 2.861 5.086 1 97.62 221 ALA A CA 1
ATOM 1658 C C . ALA A 1 221 ? 16.047 2.072 4.168 1 97.62 221 ALA A C 1
ATOM 1660 O O . ALA A 1 221 ? 15.883 2.416 2.996 1 97.62 221 ALA A O 1
ATOM 1661 N N . VAL A 1 222 ? 15.5 0.96 4.68 1 98.75 222 VAL A N 1
ATOM 1662 C CA . VAL A 1 222 ? 14.516 0.223 3.896 1 98.75 222 VAL A CA 1
ATOM 1663 C C . VAL A 1 222 ? 13.195 0.986 3.873 1 98.75 222 VAL A C 1
ATOM 1665 O O . VAL A 1 222 ? 12.648 1.325 4.926 1 98.75 222 VAL A O 1
ATOM 1668 N N . ARG A 1 223 ? 12.742 1.2 2.645 1 98.44 223 ARG A N 1
ATOM 1669 C CA . ARG A 1 223 ? 11.602 2.104 2.545 1 98.44 223 ARG A CA 1
ATOM 1670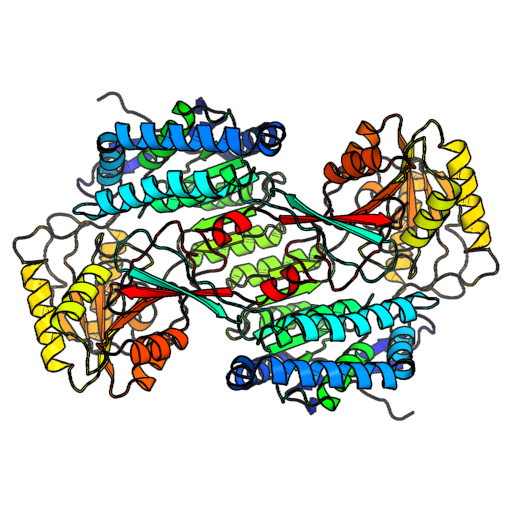 C C . ARG A 1 223 ? 10.359 1.367 2.053 1 98.44 223 ARG A C 1
ATOM 1672 O O . ARG A 1 223 ? 9.242 1.869 2.184 1 98.44 223 ARG A O 1
ATOM 1679 N N . LYS A 1 224 ? 10.508 0.269 1.505 1 98.69 224 LYS A N 1
ATOM 1680 C CA . LYS A 1 224 ? 9.414 -0.553 1.008 1 98.69 224 LYS A CA 1
ATOM 1681 C C . LYS A 1 224 ? 9.82 -2.02 0.911 1 98.69 224 LYS A C 1
ATOM 1683 O O . LYS A 1 224 ? 11 -2.33 0.724 1 98.69 224 LYS A O 1
ATOM 1688 N N . VAL A 1 225 ? 8.828 -2.918 1.067 1 98.88 225 VAL A N 1
ATOM 1689 C CA . VAL A 1 225 ? 9.07 -4.355 0.993 1 98.88 225 VAL A CA 1
ATOM 1690 C C . VAL A 1 225 ? 8.156 -4.98 -0.06 1 98.88 225 VAL A C 1
ATOM 1692 O O . VAL A 1 225 ? 6.973 -4.652 -0.139 1 98.88 225 VAL A O 1
ATOM 1695 N N . ASN A 1 226 ? 8.672 -5.742 -0.972 1 98.81 226 ASN A N 1
ATOM 1696 C CA . ASN A 1 226 ? 7.828 -6.645 -1.752 1 98.81 226 ASN A CA 1
ATOM 1697 C C . ASN A 1 226 ? 8.117 -8.109 -1.425 1 98.81 226 ASN A C 1
ATOM 1699 O O . ASN A 1 226 ? 9.266 -8.477 -1.162 1 98.81 226 ASN A O 1
ATOM 1703 N N . PHE A 1 227 ? 7.102 -8.875 -1.298 1 98.81 227 PHE A N 1
ATOM 1704 C CA . PHE A 1 227 ? 7.184 -10.281 -0.899 1 98.81 227 PHE A CA 1
ATOM 1705 C C . PHE A 1 227 ? 6.32 -11.148 -1.807 1 98.81 227 PHE A C 1
ATOM 1707 O O . PHE A 1 227 ? 5.156 -10.836 -2.055 1 98.81 227 PHE A O 1
ATOM 1714 N N . THR A 1 228 ? 6.844 -12.117 -2.332 1 98.75 228 THR A N 1
ATOM 1715 C CA . THR A 1 228 ? 6.129 -13.219 -2.967 1 98.75 228 THR A CA 1
ATOM 1716 C C . THR A 1 228 ? 6.328 -14.516 -2.188 1 98.75 228 THR A C 1
ATOM 1718 O O . THR A 1 228 ? 7.461 -14.945 -1.968 1 98.75 228 THR A O 1
ATOM 1721 N N . GLY A 1 229 ? 5.277 -15.117 -1.703 1 98.12 229 GLY A N 1
ATOM 1722 C CA . GLY A 1 229 ? 5.383 -16.328 -0.918 1 98.12 229 GLY A CA 1
ATOM 1723 C C . GLY A 1 229 ? 4.07 -16.75 -0.279 1 98.12 229 GLY A C 1
ATOM 1724 O O . GLY A 1 229 ? 2.996 -16.453 -0.809 1 98.12 229 GLY A O 1
ATOM 1725 N N . SER A 1 230 ? 4.156 -17.469 0.817 1 97.25 230 SER A N 1
ATOM 1726 C CA . SER A 1 230 ? 2.961 -18 1.462 1 97.25 230 SER A CA 1
ATOM 1727 C C . SER A 1 230 ? 2.164 -16.891 2.154 1 97.25 230 SER A C 1
ATOM 1729 O O . SER A 1 230 ? 2.73 -15.891 2.578 1 97.25 230 SER A O 1
ATOM 1731 N N . THR A 1 231 ? 0.882 -17.156 2.244 1 97.62 231 THR A N 1
ATOM 1732 C CA . THR A 1 231 ? -0.025 -16.203 2.875 1 97.62 231 THR A CA 1
ATOM 1733 C C . THR A 1 231 ? 0.343 -15.992 4.34 1 97.62 231 THR A C 1
ATOM 1735 O O . THR A 1 231 ? 0.34 -14.859 4.832 1 97.62 231 THR A O 1
ATOM 1738 N N . VAL A 1 232 ? 0.725 -17.016 5.008 1 97.12 232 VAL A N 1
ATOM 1739 C CA . VAL A 1 232 ? 1.062 -16.938 6.426 1 97.12 232 VAL A CA 1
ATOM 1740 C C . VAL A 1 232 ? 2.283 -16.047 6.621 1 97.12 232 VAL A C 1
ATOM 1742 O O . VAL A 1 232 ? 2.275 -15.141 7.469 1 97.12 232 VAL A O 1
ATOM 1745 N N . VAL A 1 233 ? 3.314 -16.266 5.812 1 97.88 233 VAL A N 1
ATOM 1746 C CA . VAL A 1 233 ? 4.531 -15.469 5.926 1 97.88 233 VAL A CA 1
ATOM 1747 C C . VAL A 1 233 ? 4.254 -14.039 5.469 1 97.88 233 VAL A C 1
ATOM 1749 O O . VAL A 1 233 ? 4.781 -13.086 6.043 1 97.88 233 VAL A O 1
ATOM 1752 N N . GLY A 1 234 ? 3.387 -13.945 4.395 1 98.5 234 GLY A N 1
ATOM 1753 C CA . GLY A 1 234 ? 2.975 -12.625 3.957 1 98.5 234 GLY A CA 1
ATOM 1754 C C . GLY A 1 234 ? 2.334 -11.805 5.059 1 98.5 234 GLY A C 1
ATOM 1755 O O . GLY A 1 234 ? 2.594 -10.602 5.18 1 98.5 234 GLY A O 1
ATOM 1756 N N . SER A 1 235 ? 1.535 -12.461 5.871 1 98.5 235 SER A N 1
ATOM 1757 C CA . SER A 1 235 ? 0.884 -11.812 7.004 1 98.5 235 SER A CA 1
ATOM 1758 C C . SER A 1 235 ? 1.907 -11.32 8.023 1 98.5 235 SER A C 1
ATOM 1760 O O . SER A 1 235 ? 1.797 -10.203 8.531 1 98.5 235 SER A O 1
ATOM 1762 N N . ILE A 1 236 ? 2.891 -12.07 8.297 1 98.62 236 ILE A N 1
ATOM 1763 C CA . ILE A 1 236 ? 3.938 -11.727 9.25 1 98.62 236 ILE A CA 1
ATOM 1764 C C . ILE A 1 236 ? 4.742 -10.539 8.734 1 98.62 236 ILE A C 1
ATOM 1766 O O . ILE A 1 236 ? 4.988 -9.578 9.469 1 98.62 236 ILE A O 1
ATOM 1770 N N . ILE A 1 237 ? 5.117 -10.617 7.453 1 98.69 237 ILE A N 1
ATOM 1771 C CA . ILE A 1 237 ? 5.926 -9.578 6.828 1 98.69 237 ILE A CA 1
ATOM 1772 C C . ILE A 1 237 ? 5.145 -8.266 6.809 1 98.69 237 ILE A C 1
ATOM 1774 O O . ILE A 1 237 ? 5.676 -7.215 7.18 1 98.69 237 ILE A O 1
ATOM 1778 N N . ALA A 1 238 ? 3.891 -8.352 6.395 1 98.81 238 ALA A N 1
ATOM 1779 C CA . ALA A 1 238 ? 3.068 -7.152 6.301 1 98.81 238 ALA A CA 1
ATOM 1780 C C . ALA A 1 238 ? 2.844 -6.531 7.68 1 98.81 238 ALA A C 1
ATOM 1782 O O . ALA A 1 238 ? 2.881 -5.309 7.828 1 98.81 238 ALA A O 1
ATOM 1783 N N . SER A 1 239 ? 2.559 -7.375 8.656 1 98.81 239 SER A N 1
ATOM 1784 C CA . SER A 1 239 ? 2.379 -6.887 10.023 1 98.81 239 SER A CA 1
ATOM 1785 C C . SER A 1 239 ? 3.643 -6.207 10.539 1 98.81 239 SER A C 1
ATOM 1787 O O . SER A 1 239 ? 3.576 -5.125 11.117 1 98.81 239 SER A O 1
ATOM 1789 N N . THR A 1 240 ? 4.82 -6.84 10.281 1 98.81 240 THR A N 1
ATOM 1790 C CA . THR A 1 240 ? 6.094 -6.277 10.711 1 98.81 240 THR A CA 1
ATOM 1791 C C . THR A 1 240 ? 6.371 -4.961 9.984 1 98.81 240 THR A C 1
ATOM 1793 O O . THR A 1 240 ? 6.773 -3.977 10.609 1 98.81 240 THR A O 1
ATOM 1796 N N . ALA A 1 241 ? 6.164 -4.977 8.672 1 98.81 241 ALA A N 1
ATOM 1797 C CA . ALA A 1 241 ? 6.367 -3.76 7.891 1 98.81 241 ALA A CA 1
ATOM 1798 C C . ALA A 1 241 ? 5.453 -2.637 8.367 1 98.81 241 ALA A C 1
ATOM 1800 O O . ALA A 1 241 ? 5.871 -1.478 8.445 1 98.81 241 ALA A O 1
ATOM 1801 N N . GLY A 1 242 ? 4.18 -3.002 8.68 1 98.69 242 GLY A N 1
ATOM 1802 C CA . GLY A 1 242 ? 3.236 -2.023 9.203 1 98.69 242 GLY A CA 1
ATOM 1803 C C . GLY A 1 242 ? 3.709 -1.359 10.477 1 98.69 242 GLY A C 1
ATOM 1804 O O . GLY A 1 242 ? 3.557 -0.148 10.648 1 98.69 242 GLY A O 1
ATOM 1805 N N . LYS A 1 243 ? 4.305 -2.119 11.352 1 98.44 243 LYS A N 1
ATOM 1806 C CA . LYS A 1 243 ? 4.844 -1.608 12.609 1 98.44 243 LYS A CA 1
ATOM 1807 C C . LYS A 1 243 ? 5.855 -0.492 12.359 1 98.44 243 LYS A C 1
ATOM 1809 O O . LYS A 1 243 ? 5.938 0.46 13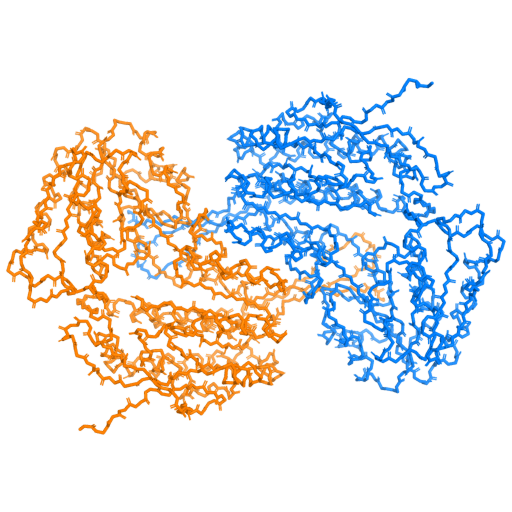.133 1 98.44 243 LYS A O 1
ATOM 1814 N N . TYR A 1 244 ? 6.555 -0.593 11.266 1 98.31 244 TYR A N 1
ATOM 1815 C CA . TYR A 1 244 ? 7.605 0.372 10.969 1 98.31 244 TYR A CA 1
ATOM 1816 C C . TYR A 1 244 ? 7.168 1.337 9.875 1 98.31 244 TYR A C 1
ATOM 1818 O O . TYR A 1 244 ? 7.992 2.051 9.297 1 98.31 244 TYR A O 1
ATOM 1826 N N . ILE A 1 245 ? 5.918 1.343 9.508 1 98.12 245 ILE A N 1
ATOM 1827 C CA . ILE A 1 245 ? 5.297 2.254 8.555 1 98.12 245 ILE A CA 1
ATOM 1828 C C . ILE A 1 245 ? 5.98 2.121 7.195 1 98.12 245 ILE A C 1
ATOM 1830 O O . ILE A 1 245 ? 6.359 3.123 6.586 1 98.12 245 ILE A O 1
ATOM 1834 N N . LYS A 1 246 ? 6.055 0.929 6.734 1 98.31 246 LYS A N 1
ATOM 1835 C CA . LYS A 1 246 ? 6.617 0.644 5.418 1 98.31 246 LYS A CA 1
ATOM 1836 C C . LYS A 1 246 ? 5.586 -0.023 4.512 1 98.31 246 LYS A C 1
ATOM 1838 O O . LYS A 1 246 ? 4.996 -1.043 4.879 1 98.31 246 LYS A O 1
ATOM 1843 N N . PRO A 1 247 ? 5.309 0.593 3.34 1 98.44 247 PRO A N 1
ATOM 1844 C CA . PRO A 1 247 ? 4.391 -0.073 2.414 1 98.44 247 PRO A CA 1
ATOM 1845 C C . PRO A 1 247 ? 4.922 -1.416 1.919 1 98.44 247 PRO A C 1
ATOM 1847 O O . PRO A 1 247 ? 6.137 -1.641 1.915 1 98.44 247 PRO A O 1
ATOM 1850 N N . VAL A 1 248 ? 3.951 -2.314 1.56 1 98.69 248 VAL A N 1
ATOM 1851 C CA . VAL A 1 248 ? 4.34 -3.639 1.083 1 98.69 248 VAL A CA 1
ATOM 1852 C C . VAL A 1 248 ? 3.6 -3.959 -0.214 1 98.69 248 VAL A C 1
ATOM 1854 O O . VAL A 1 248 ? 2.508 -3.439 -0.458 1 98.69 248 VAL A O 1
ATOM 1857 N N . LEU A 1 249 ? 4.238 -4.645 -1.106 1 98.75 249 LEU A N 1
ATOM 1858 C CA . LEU A 1 24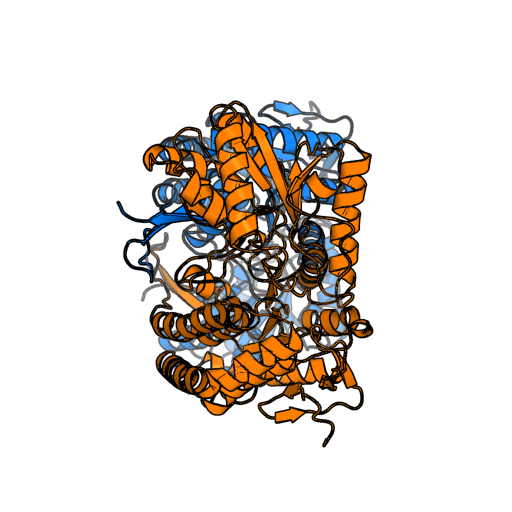9 ? 3.65 -5.355 -2.238 1 98.75 249 LEU A CA 1
ATOM 1859 C C . LEU A 1 249 ? 3.664 -6.863 -2.004 1 98.75 249 LEU A C 1
ATOM 1861 O O . LEU A 1 249 ? 4.727 -7.449 -1.792 1 98.75 249 LEU A O 1
ATOM 1865 N N . LEU A 1 250 ? 2.443 -7.48 -2.004 1 98.75 250 LEU A N 1
ATOM 1866 C CA . LEU A 1 250 ? 2.322 -8.883 -1.621 1 98.75 250 LEU A CA 1
ATOM 1867 C C . LEU A 1 250 ? 1.729 -9.711 -2.76 1 98.75 250 LEU A C 1
ATOM 1869 O O . LEU A 1 250 ? 0.637 -9.406 -3.246 1 98.75 250 LEU A O 1
ATOM 1873 N N . GLU A 1 251 ? 2.414 -10.633 -3.219 1 98.56 251 GLU A N 1
ATOM 1874 C CA . GLU A 1 251 ? 1.904 -11.719 -4.047 1 98.56 251 GLU A CA 1
ATOM 1875 C C . GLU A 1 251 ? 1.953 -13.055 -3.305 1 98.56 251 GLU A C 1
ATOM 1877 O O . GLU A 1 251 ? 3.033 -13.594 -3.066 1 98.56 251 GLU A O 1
ATOM 1882 N N . LEU A 1 252 ? 0.782 -13.609 -2.988 1 98.5 252 LEU A N 1
ATOM 1883 C CA . LEU A 1 252 ? 0.725 -14.695 -2.018 1 98.5 252 LEU A CA 1
ATOM 1884 C C . LEU A 1 252 ? 0.035 -15.914 -2.609 1 98.5 252 LEU A C 1
ATOM 1886 O O . LEU A 1 252 ? 0.121 -16.156 -3.816 1 98.5 252 LEU A O 1
ATOM 1890 N N . GLY A 1 253 ? -0.44 -16.781 -1.754 1 97.5 253 GLY A N 1
ATOM 1891 C CA . GLY A 1 253 ? -0.979 -18.062 -2.184 1 97.5 253 GLY A CA 1
ATOM 1892 C C . GLY A 1 253 ? -2.244 -17.922 -3.012 1 97.5 253 GLY A C 1
ATOM 1893 O O . GLY A 1 253 ? -2.762 -16.828 -3.191 1 97.5 253 GLY A O 1
ATOM 1894 N N . GLY A 1 254 ? -2.643 -19.047 -3.586 1 97.25 254 GLY A N 1
ATOM 1895 C CA . GLY A 1 254 ? -3.832 -19.094 -4.422 1 97.25 254 GLY A CA 1
ATOM 1896 C C . GLY A 1 254 ? -4.535 -20.438 -4.379 1 97.25 254 GLY A C 1
ATOM 1897 O O . GLY A 1 254 ? -3.938 -21.453 -4.004 1 97.25 254 GLY A O 1
ATOM 1898 N N . LYS A 1 255 ? -5.746 -20.453 -4.664 1 98.19 255 LYS A N 1
ATOM 1899 C CA . LYS A 1 255 ? -6.578 -21.625 -4.883 1 98.19 255 LYS A CA 1
ATOM 1900 C C . LYS A 1 255 ? -7.434 -21.469 -6.137 1 98.19 255 LYS A C 1
ATOM 1902 O O . LYS A 1 255 ? -8.664 -21.484 -6.062 1 98.19 255 LYS A O 1
ATOM 1907 N N . ALA A 1 256 ? -6.75 -21.375 -7.238 1 98.69 256 ALA A N 1
ATOM 1908 C CA . ALA A 1 256 ? -7.32 -20.969 -8.516 1 98.69 256 ALA A CA 1
ATOM 1909 C C . ALA A 1 256 ? -8.383 -21.953 -8.992 1 98.69 256 ALA A C 1
ATOM 1911 O O . ALA A 1 256 ? -8.219 -23.172 -8.836 1 98.69 256 ALA A O 1
ATOM 1912 N N . SER A 1 257 ? -9.43 -21.438 -9.57 1 98.75 257 SER A N 1
ATOM 1913 C CA . SER A 1 257 ? -10.492 -22.25 -10.148 1 98.75 257 SER A CA 1
ATOM 1914 C C . SER A 1 257 ? -10.477 -22.188 -11.672 1 98.75 257 SER A C 1
ATOM 1916 O O . SER A 1 257 ? -10.18 -21.141 -12.25 1 98.75 257 SER A O 1
ATOM 1918 N N . SER A 1 258 ? -10.758 -23.266 -12.258 1 98.88 258 SER A N 1
ATOM 1919 C CA . SER A 1 258 ? -11.086 -23.344 -13.68 1 98.88 258 SER A CA 1
ATOM 1920 C C . SER A 1 258 ? -12.539 -23.75 -13.891 1 98.88 258 SER A C 1
ATOM 1922 O O . SER A 1 258 ? -12.93 -24.875 -13.562 1 98.88 258 SER A O 1
ATOM 1924 N N . ILE A 1 259 ? -13.289 -22.844 -14.438 1 98.94 259 ILE A N 1
ATOM 1925 C CA . ILE A 1 259 ? -14.703 -23.109 -14.68 1 98.94 259 ILE A CA 1
ATOM 1926 C C . ILE A 1 259 ? -14.898 -23.609 -16.109 1 98.94 259 ILE A C 1
ATOM 1928 O O . ILE A 1 259 ? -14.484 -22.953 -17.062 1 98.94 259 ILE A O 1
ATOM 1932 N N . VAL A 1 260 ? -15.5 -24.75 -16.234 1 98.94 260 VAL A N 1
ATOM 1933 C CA . VAL A 1 260 ? -15.836 -25.328 -17.531 1 98.94 260 VAL A CA 1
ATOM 1934 C C . VAL A 1 260 ? -17.344 -25.25 -17.766 1 98.94 260 VAL A C 1
ATOM 1936 O O . VAL A 1 260 ? -18.109 -26.031 -17.188 1 98.94 260 VAL A O 1
ATOM 1939 N N . LEU A 1 261 ? -17.766 -24.359 -18.641 1 98.75 261 LEU A N 1
ATOM 1940 C CA . LEU A 1 261 ? -19.188 -24.156 -18.906 1 98.75 261 LEU A CA 1
ATOM 1941 C C . LEU A 1 261 ? -19.703 -25.188 -19.922 1 98.75 261 LEU A C 1
ATOM 1943 O O . LEU A 1 261 ? -18.922 -25.922 -20.516 1 98.75 261 LEU A O 1
ATOM 1947 N N . ASP A 1 262 ? -21.016 -25.234 -20.203 1 98.5 262 ASP A N 1
ATOM 1948 C CA . ASP A 1 262 ? -21.656 -26.328 -20.922 1 98.5 262 ASP A CA 1
ATOM 1949 C C . ASP A 1 262 ? -21.391 -26.219 -22.422 1 98.5 262 ASP A C 1
ATOM 1951 O O . ASP A 1 262 ? -21.625 -27.172 -23.172 1 98.5 262 ASP A O 1
ATOM 1955 N N . ASP A 1 263 ? -20.812 -25.094 -22.859 1 98.25 263 ASP A N 1
ATOM 1956 C CA . ASP A 1 263 ? -20.547 -24.938 -24.297 1 98.25 263 ASP A CA 1
ATOM 1957 C C . ASP A 1 263 ? -19.047 -25 -24.578 1 98.25 263 ASP A C 1
ATOM 1959 O O . ASP A 1 263 ? -18.609 -24.719 -25.688 1 98.25 263 ASP A O 1
ATOM 1963 N N . ALA A 1 264 ? -18.25 -25.391 -23.578 1 98.31 264 ALA A N 1
ATOM 1964 C CA . ALA A 1 264 ? -16.797 -25.375 -23.688 1 98.31 264 ALA A CA 1
ATOM 1965 C C . ALA A 1 264 ? -16.312 -26.453 -24.656 1 98.31 264 ALA A C 1
ATOM 1967 O O . ALA A 1 264 ? -16.969 -27.469 -24.859 1 98.31 264 ALA A O 1
ATOM 1968 N N . ASP A 1 265 ? -15.164 -26.172 -25.297 1 98.12 265 ASP A N 1
ATOM 1969 C CA . ASP A 1 265 ? -14.383 -27.25 -25.906 1 98.12 265 ASP A CA 1
ATOM 1970 C C . ASP A 1 265 ? -13.766 -28.141 -24.828 1 98.12 265 ASP A C 1
ATOM 1972 O O . ASP A 1 265 ? -12.75 -27.781 -24.219 1 98.12 265 ASP A O 1
ATOM 1976 N N . LEU A 1 266 ? -14.336 -29.281 -24.656 1 98.56 266 LEU A N 1
ATOM 1977 C CA . LEU A 1 266 ? -14.047 -30.094 -23.484 1 98.56 266 LEU A CA 1
ATOM 1978 C C . LEU A 1 266 ? -12.641 -30.672 -23.562 1 98.56 266 LEU A C 1
ATOM 1980 O O . LEU A 1 266 ? -11.961 -30.797 -22.531 1 98.56 266 LEU A O 1
ATOM 1984 N N . ASP A 1 267 ? -12.188 -31.031 -24.719 1 98 267 ASP A N 1
ATOM 1985 C CA . ASP A 1 267 ? -10.836 -31.562 -24.859 1 98 267 ASP A CA 1
ATOM 1986 C C . ASP A 1 267 ? -9.789 -30.484 -24.562 1 98 267 ASP A C 1
ATOM 1988 O O . ASP A 1 267 ? -8.82 -30.75 -23.844 1 98 267 ASP A O 1
ATOM 1992 N N . LYS A 1 268 ? -10.008 -29.359 -25.078 1 97.69 268 LYS A N 1
ATOM 1993 C CA . LYS A 1 268 ? -9.109 -28.25 -24.797 1 97.69 268 LYS A CA 1
ATOM 1994 C C . LYS A 1 268 ? -9.133 -27.891 -23.312 1 97.69 268 LYS A C 1
ATOM 1996 O O . LYS A 1 268 ? -8.078 -27.656 -22.703 1 97.69 268 LYS A O 1
ATOM 2001 N N . ALA A 1 269 ? -10.32 -27.812 -22.781 1 98.62 269 ALA A N 1
ATOM 2002 C CA . ALA A 1 269 ? -10.469 -27.484 -21.359 1 98.62 269 ALA A CA 1
ATOM 2003 C C . ALA A 1 269 ? -9.75 -28.5 -20.484 1 98.62 269 ALA A C 1
ATOM 2005 O O . ALA A 1 269 ? -9.039 -28.125 -19.547 1 98.62 269 ALA A O 1
ATOM 2006 N N . ALA A 1 270 ? -9.914 -29.781 -20.828 1 98.75 270 ALA A N 1
ATOM 2007 C CA . ALA A 1 270 ? -9.266 -30.844 -20.047 1 98.75 270 ALA A CA 1
ATOM 2008 C C . ALA A 1 270 ? -7.746 -30.688 -20.078 1 98.75 270 ALA A C 1
ATOM 2010 O O . ALA A 1 270 ? -7.09 -30.766 -19.047 1 98.75 270 ALA A O 1
ATOM 2011 N N . THR A 1 271 ? -7.27 -30.469 -21.25 1 98.38 271 THR A N 1
ATOM 2012 C CA . THR A 1 271 ? -5.828 -30.328 -21.422 1 98.38 271 THR A CA 1
ATOM 2013 C C . THR A 1 271 ? -5.312 -29.125 -20.625 1 98.38 271 THR A C 1
ATOM 2015 O O . THR A 1 271 ? -4.328 -29.25 -19.891 1 98.38 271 THR A O 1
ATOM 2018 N N . GLN A 1 272 ? -5.992 -28.016 -20.719 1 98.19 272 GLN A N 1
ATOM 2019 C CA . GLN A 1 272 ? -5.566 -26.797 -20.062 1 98.19 272 GLN A CA 1
ATOM 2020 C C . GLN A 1 272 ? -5.707 -26.922 -18.547 1 98.19 272 GLN A C 1
ATOM 2022 O O . GLN A 1 272 ? -4.883 -26.391 -17.797 1 98.19 272 GLN A O 1
ATOM 2027 N N . CYS A 1 273 ? -6.742 -27.547 -18.078 1 98.75 273 CYS A N 1
ATOM 2028 C CA . CYS A 1 273 ? -6.93 -27.75 -16.641 1 98.75 273 CYS A CA 1
ATOM 2029 C C . CYS A 1 273 ? -5.809 -28.609 -16.062 1 98.75 273 CYS A C 1
ATOM 2031 O O . CYS A 1 273 ? -5.27 -28.297 -15 1 98.75 273 CYS A O 1
ATOM 2033 N N . ILE A 1 274 ? -5.445 -29.672 -16.812 1 98.19 274 ILE A N 1
ATOM 2034 C CA . ILE A 1 274 ? -4.414 -30.594 -16.344 1 98.19 274 ILE A CA 1
ATOM 2035 C C . ILE A 1 274 ? -3.057 -29.891 -16.344 1 98.19 274 ILE A C 1
ATOM 2037 O O . ILE A 1 274 ? -2.312 -29.969 -15.367 1 98.19 274 ILE A O 1
ATOM 2041 N N . LEU A 1 275 ? -2.762 -29.203 -17.375 1 97.31 275 LEU A N 1
ATOM 2042 C CA . LEU A 1 275 ? -1.521 -28.438 -17.422 1 97.31 275 LEU A CA 1
ATOM 2043 C C . LEU A 1 275 ? -1.486 -27.391 -16.312 1 97.31 275 LEU A C 1
ATOM 2045 O O . LEU A 1 275 ? -0.467 -27.219 -15.641 1 97.31 275 LEU A O 1
ATOM 2049 N N . GLY A 1 276 ? -2.561 -26.703 -16.156 1 97.94 276 GLY A N 1
ATOM 2050 C CA . GLY A 1 276 ? -2.65 -25.672 -15.125 1 97.94 276 GLY A CA 1
ATOM 2051 C C . GLY A 1 276 ? -2.49 -26.219 -13.719 1 97.94 276 GLY A C 1
ATOM 2052 O O . GLY A 1 276 ? -1.973 -25.531 -12.836 1 97.94 276 GLY A O 1
ATOM 2053 N N . ALA A 1 277 ? -2.912 -27.422 -13.492 1 98.31 277 ALA A N 1
ATOM 2054 C CA . ALA A 1 277 ? -2.893 -28.031 -12.164 1 98.31 277 ALA A CA 1
ATOM 2055 C C . ALA A 1 277 ? -1.512 -28.594 -11.836 1 98.31 277 ALA A C 1
ATOM 2057 O O . ALA A 1 277 ? -1.069 -28.531 -10.688 1 98.31 277 ALA A O 1
ATOM 2058 N N . PHE A 1 278 ? -0.781 -29.078 -12.883 1 97.25 278 PHE A N 1
ATOM 2059 C CA . PHE A 1 278 ? 0.296 -29.984 -12.508 1 97.25 278 PHE A CA 1
ATOM 2060 C C . PHE A 1 278 ? 1.625 -29.516 -13.094 1 97.25 278 PHE A C 1
ATOM 2062 O O . PHE A 1 278 ? 2.67 -30.109 -12.82 1 97.25 278 PHE A O 1
ATOM 2069 N N . LEU A 1 279 ? 1.581 -28.359 -13.906 1 96.25 279 LEU A N 1
ATOM 2070 C CA . LEU A 1 279 ? 2.857 -27.766 -14.273 1 96.25 279 LEU A CA 1
ATOM 2071 C C . LEU A 1 279 ? 3.721 -27.516 -13.039 1 96.25 279 LEU A C 1
ATOM 2073 O O . LEU A 1 279 ? 3.229 -27.047 -12.016 1 96.25 279 LEU A O 1
ATOM 2077 N N . ASN A 1 280 ? 5.043 -27.938 -13.125 1 97.12 280 ASN A N 1
ATOM 2078 C CA . ASN A 1 280 ? 5.98 -27.828 -12.008 1 97.12 280 ASN A CA 1
ATOM 2079 C C . ASN A 1 280 ? 5.469 -28.562 -10.773 1 97.12 280 ASN A C 1
ATOM 2081 O O . ASN A 1 280 ? 5.625 -28.094 -9.648 1 97.12 280 ASN A O 1
ATOM 2085 N N . SER A 1 281 ? 4.789 -29.672 -10.992 1 96.62 281 SER A N 1
ATOM 2086 C CA . SER A 1 281 ? 4.227 -30.516 -9.945 1 96.62 281 SER A CA 1
ATOM 2087 C C . SER A 1 281 ? 3.189 -29.766 -9.117 1 96.62 281 SER A C 1
ATOM 2089 O O . SER A 1 281 ? 3.049 -30.016 -7.918 1 96.62 281 SER A O 1
ATOM 2091 N N . GLY A 1 282 ? 2.59 -28.75 -9.688 1 97.62 282 GLY A N 1
ATOM 2092 C CA . GLY A 1 282 ? 1.575 -27.969 -9 1 97.62 282 GLY A CA 1
ATOM 2093 C C . GLY A 1 282 ? 2.158 -26.953 -8.039 1 97.62 282 GLY A C 1
ATOM 2094 O O . GLY A 1 282 ? 1.42 -26.281 -7.32 1 97.62 282 GLY A O 1
ATOM 2095 N N . GLN A 1 283 ? 3.5 -26.781 -8.047 1 98.25 283 GLN A N 1
ATOM 2096 C CA . GLN A 1 283 ? 4.152 -25.859 -7.125 1 98.25 283 GLN A CA 1
ATOM 2097 C C . GLN A 1 283 ? 4.258 -24.469 -7.727 1 98.25 283 GLN A C 1
ATOM 2099 O O . GLN A 1 283 ? 5.348 -23.891 -7.777 1 98.25 283 GLN A O 1
ATOM 2104 N N . VAL A 1 284 ? 3.121 -23.953 -8.172 1 98.06 284 VAL A N 1
ATOM 2105 C CA . VAL A 1 284 ? 2.918 -22.609 -8.688 1 98.06 284 VAL A CA 1
ATOM 2106 C C . VAL A 1 284 ? 1.719 -21.969 -7.996 1 98.06 284 VAL A C 1
ATOM 2108 O O . VAL A 1 284 ? 0.657 -22.578 -7.879 1 98.06 284 VAL A O 1
ATOM 2111 N N . CYS A 1 285 ? 1.862 -20.812 -7.508 1 98 285 CYS A N 1
ATOM 2112 C CA . CYS A 1 285 ? 0.803 -20.156 -6.758 1 98 285 CYS A CA 1
ATOM 2113 C C . CYS A 1 285 ? -0.454 -20 -7.609 1 98 285 CYS A C 1
ATOM 2115 O O . CYS A 1 285 ? -1.565 -19.953 -7.078 1 98 285 CYS A O 1
ATOM 2117 N N . MET A 1 286 ? -0.272 -20.016 -8.961 1 98.5 286 MET A N 1
ATOM 2118 C CA . MET A 1 286 ? -1.378 -19.812 -9.898 1 98.5 286 MET A CA 1
ATOM 2119 C C . MET A 1 286 ? -1.963 -21.156 -10.336 1 98.5 286 MET A C 1
ATOM 2121 O O . MET A 1 286 ? -2.861 -21.203 -11.18 1 98.5 286 MET A O 1
ATOM 2125 N N . SER A 1 287 ? -1.539 -22.234 -9.852 1 98.62 287 SER A N 1
ATOM 2126 C CA . SER A 1 287 ? -1.978 -23.547 -10.305 1 98.62 287 SER A CA 1
ATOM 2127 C C . SER A 1 287 ? -3.473 -23.734 -10.078 1 98.62 287 SER A C 1
ATOM 2129 O O . SER A 1 287 ? -4.02 -23.266 -9.078 1 98.62 287 SER A O 1
ATOM 2131 N N . THR A 1 288 ? -4.113 -24.484 -11.031 1 98.75 288 THR A N 1
ATOM 2132 C CA . THR A 1 288 ? -5.508 -24.875 -10.867 1 98.75 288 THR A CA 1
ATOM 2133 C C . THR A 1 288 ? -5.664 -25.828 -9.688 1 98.75 288 THR A C 1
ATOM 2135 O O . THR A 1 288 ? -5.09 -26.922 -9.68 1 98.75 288 THR A O 1
ATOM 2138 N N . GLU A 1 289 ? -6.391 -25.438 -8.711 1 98.56 289 GLU A N 1
ATOM 2139 C CA . GLU A 1 289 ? -6.633 -26.234 -7.516 1 98.56 289 GLU A CA 1
ATOM 2140 C C . GLU A 1 289 ? -8.047 -26.797 -7.512 1 98.56 289 GLU A C 1
ATOM 2142 O O . GLU A 1 289 ? -8.32 -27.812 -6.848 1 98.56 289 GLU A O 1
ATOM 2147 N N . ARG A 1 290 ? -8.914 -26.109 -8.234 1 98.75 290 ARG A N 1
ATOM 2148 C CA . ARG A 1 290 ? -10.32 -26.484 -8.305 1 98.75 290 ARG A CA 1
ATOM 2149 C C . ARG A 1 290 ? -10.828 -26.453 -9.742 1 98.75 290 ARG A C 1
ATOM 2151 O O . ARG A 1 290 ? -10.781 -25.406 -10.391 1 98.75 290 ARG A O 1
ATOM 2158 N N . ILE A 1 291 ? -11.273 -27.547 -10.242 1 98.88 291 ILE A N 1
ATOM 2159 C CA . ILE A 1 291 ? -11.969 -27.609 -11.523 1 98.88 291 ILE A CA 1
ATOM 2160 C C . ILE A 1 291 ? -13.477 -27.672 -11.289 1 98.88 291 ILE A C 1
ATOM 2162 O O . ILE A 1 291 ? -13.969 -28.547 -10.578 1 98.88 291 ILE A O 1
ATOM 2166 N N . ILE A 1 292 ? -14.188 -26.734 -11.836 1 98.94 292 ILE A N 1
ATOM 2167 C CA . ILE A 1 292 ? -15.633 -26.625 -11.664 1 98.94 292 ILE A CA 1
ATOM 2168 C C . ILE A 1 292 ? -16.328 -26.812 -13.016 1 98.94 292 ILE A C 1
ATOM 2170 O O . ILE A 1 292 ? -16.141 -26 -13.93 1 98.94 292 ILE A O 1
ATOM 2174 N N . VAL A 1 293 ? -17.109 -27.859 -13.156 1 98.88 293 VAL A N 1
ATOM 2175 C CA . VAL A 1 293 ? -17.719 -28.188 -14.445 1 98.88 293 VAL A CA 1
ATOM 2176 C C . VAL A 1 293 ? -19.234 -28.234 -14.305 1 98.88 293 VAL A C 1
ATOM 2178 O O . VAL A 1 293 ? -19.75 -28.703 -13.289 1 98.88 293 VAL A O 1
ATOM 2181 N N . GLN A 1 294 ? -19.953 -27.766 -15.289 1 98.69 294 GLN A N 1
ATOM 2182 C CA . GLN A 1 294 ? -21.406 -27.828 -15.281 1 98.69 294 GLN A CA 1
ATOM 2183 C C . GLN A 1 294 ? -21.906 -29.25 -15.508 1 98.69 294 GLN A C 1
ATOM 2185 O O . GLN A 1 294 ? -21.328 -29.984 -16.312 1 98.69 294 GLN A O 1
ATOM 2190 N N . GLN A 1 295 ? -22.984 -29.531 -14.93 1 98.44 295 GLN A N 1
ATOM 2191 C CA . GLN A 1 295 ? -23.562 -30.859 -14.875 1 98.44 295 GLN A CA 1
ATOM 2192 C C . GLN A 1 295 ? -23.828 -31.406 -16.281 1 98.44 295 GLN A C 1
ATOM 2194 O O . GLN A 1 295 ? -23.594 -32.594 -16.562 1 98.44 295 GLN A O 1
ATOM 2199 N N . ALA A 1 296 ? -24.203 -30.609 -17.156 1 98.19 296 ALA A N 1
ATOM 2200 C CA . ALA A 1 296 ? -24.625 -31 -18.5 1 98.19 296 ALA A CA 1
ATOM 2201 C C . ALA A 1 296 ? -23.469 -31.656 -19.266 1 98.19 296 ALA A C 1
ATOM 2203 O O . ALA A 1 296 ? -23.703 -32.469 -20.172 1 98.19 296 ALA A O 1
ATOM 2204 N N . VAL A 1 297 ? -22.219 -31.359 -18.922 1 98.5 297 VAL A N 1
ATOM 2205 C CA . VAL A 1 297 ? -21.078 -31.859 -19.688 1 98.5 297 VAL A CA 1
ATOM 2206 C C . VAL A 1 297 ? -20.125 -32.594 -18.75 1 98.5 297 VAL A C 1
ATOM 2208 O O . VAL A 1 297 ? -19.016 -32.969 -19.156 1 98.5 297 VAL A O 1
ATOM 2211 N N . ALA A 1 298 ? -20.484 -32.906 -17.562 1 98.56 298 ALA A N 1
ATOM 2212 C CA . ALA A 1 298 ? -19.609 -33.375 -16.516 1 98.56 298 ALA A CA 1
ATOM 2213 C C . ALA A 1 298 ? -19.062 -34.781 -16.859 1 98.56 298 ALA A C 1
ATOM 2215 O O . ALA A 1 298 ? -17.875 -35.031 -16.672 1 98.56 298 ALA A O 1
ATOM 2216 N N . VAL A 1 299 ? -19.891 -35.625 -17.359 1 98.44 299 VAL A N 1
ATOM 2217 C CA . VAL A 1 299 ? -19.5 -37 -17.656 1 98.44 299 VAL A CA 1
ATOM 2218 C C . VAL A 1 299 ? -18.453 -37 -18.781 1 98.44 299 VAL A C 1
ATOM 2220 O O . VAL A 1 299 ? -17.391 -37.625 -18.641 1 98.44 299 VAL A O 1
ATOM 2223 N N . LYS A 1 300 ? -18.781 -36.281 -19.828 1 98.56 300 LYS A N 1
ATOM 2224 C CA . LYS A 1 300 ? -17.875 -36.219 -20.969 1 98.56 300 LYS A CA 1
ATOM 2225 C C . LYS A 1 300 ? -16.547 -35.562 -20.562 1 98.56 300 LYS A C 1
ATOM 2227 O O . LYS A 1 300 ? -15.477 -36 -20.984 1 98.56 300 LYS A O 1
ATOM 2232 N N . PHE A 1 301 ? -16.672 -34.562 -19.828 1 98.69 301 PHE A N 1
ATOM 2233 C CA . PHE A 1 301 ? -15.477 -33.844 -19.406 1 98.69 301 PHE A CA 1
ATOM 2234 C C . PHE A 1 301 ? -14.602 -34.688 -18.5 1 98.69 301 PHE A C 1
ATOM 2236 O O . PHE A 1 301 ? -13.375 -34.688 -18.625 1 98.69 301 PHE A O 1
ATOM 2243 N N . ARG A 1 302 ? -15.211 -35.344 -17.547 1 98.12 302 ARG A N 1
ATOM 2244 C CA . ARG A 1 302 ? -14.492 -36.25 -16.656 1 98.12 302 ARG A CA 1
ATOM 2245 C C . ARG A 1 302 ? -13.688 -37.25 -17.453 1 98.12 302 ARG A C 1
ATOM 2247 O O . ARG A 1 302 ? -12.523 -37.531 -17.141 1 98.12 302 ARG A O 1
ATOM 2254 N N . SER A 1 303 ? -14.312 -37.812 -18.469 1 98.25 303 SER A N 1
ATOM 2255 C CA . SER A 1 303 ? -13.641 -38.75 -19.328 1 98.25 303 SER A CA 1
ATOM 2256 C C . SER A 1 303 ? -12.453 -38.125 -20.047 1 98.25 303 SER A C 1
ATOM 2258 O O . SER A 1 303 ? -11.383 -38.719 -20.141 1 98.25 303 SER A O 1
ATOM 2260 N N . ALA A 1 304 ? -12.664 -36.938 -20.531 1 98.44 304 ALA A N 1
ATOM 2261 C CA . ALA A 1 304 ? -11.594 -36.219 -21.203 1 98.44 304 ALA A CA 1
ATOM 2262 C C . ALA A 1 304 ? -10.438 -35.938 -20.25 1 98.44 304 ALA A C 1
ATOM 2264 O O . ALA A 1 304 ? -9.273 -36.031 -20.641 1 98.44 304 ALA A O 1
ATOM 2265 N N . LEU A 1 305 ? -10.758 -35.625 -19.031 1 98.06 305 LEU A N 1
ATOM 2266 C CA . LEU A 1 305 ? -9.758 -35.344 -18.016 1 98.06 305 LEU A CA 1
ATOM 2267 C C . LEU A 1 305 ? -8.898 -36.562 -17.75 1 98.06 305 LEU A C 1
ATOM 2269 O O . LEU A 1 305 ? -7.672 -36.469 -17.703 1 98.06 305 LEU A O 1
ATOM 2273 N N . VAL A 1 306 ? -9.539 -37.656 -17.578 1 97.62 306 VAL A N 1
ATOM 2274 C CA . VAL A 1 306 ? -8.859 -38.938 -17.266 1 97.62 306 VAL A CA 1
ATOM 2275 C C . VAL A 1 306 ? -7.969 -39.312 -18.438 1 97.62 306 VAL A C 1
ATOM 2277 O O . VAL A 1 306 ? -6.828 -39.75 -18.25 1 97.62 306 VAL A O 1
ATOM 2280 N N . GLU A 1 307 ? -8.516 -39.156 -19.625 1 97.62 307 GLU A N 1
ATOM 2281 C CA . GLU A 1 307 ? -7.734 -39.469 -20.828 1 97.62 307 GLU A CA 1
ATOM 2282 C C . GLU A 1 307 ? -6.5 -38.594 -20.938 1 97.62 307 GLU A C 1
ATOM 2284 O O . GLU A 1 307 ? -5.414 -39.062 -21.281 1 97.62 307 GLU A O 1
ATOM 2289 N N . THR A 1 308 ? -6.727 -37.375 -20.672 1 97.38 308 THR A N 1
ATOM 2290 C CA . THR A 1 308 ? -5.609 -36.438 -20.703 1 97.38 308 THR A CA 1
ATOM 2291 C C . THR A 1 308 ? -4.551 -36.812 -19.672 1 97.38 308 THR A C 1
ATOM 2293 O O . THR A 1 308 ? -3.354 -36.781 -19.969 1 97.38 308 THR A O 1
ATOM 2296 N N . MET A 1 309 ? -4.926 -37.25 -18.484 1 95.94 309 MET A N 1
ATOM 2297 C CA . MET A 1 309 ? -4.02 -37.688 -17.422 1 95.94 309 MET A CA 1
ATOM 2298 C C . MET A 1 309 ? -3.223 -38.906 -17.859 1 95.94 309 MET A C 1
ATOM 2300 O O . MET A 1 309 ? -2.008 -38.969 -17.656 1 95.94 309 MET A O 1
ATOM 2304 N N . LYS A 1 310 ? -3.879 -39.812 -18.469 1 95.62 310 LYS A N 1
ATOM 2305 C CA . LYS A 1 310 ? -3.24 -41.062 -18.906 1 95.62 310 LYS A CA 1
ATOM 2306 C C . LYS A 1 310 ? -2.182 -40.781 -19.969 1 95.62 310 LYS A C 1
ATOM 2308 O O . LYS A 1 310 ? -1.165 -41.469 -20.047 1 95.62 310 LYS A O 1
ATOM 2313 N N . ASN A 1 311 ? -2.455 -39.781 -20.719 1 94.38 311 ASN A N 1
ATOM 2314 C CA . ASN A 1 311 ? -1.539 -39.438 -21.797 1 94.38 311 ASN A CA 1
ATOM 2315 C C . ASN A 1 311 ? -0.341 -38.656 -21.297 1 94.38 311 ASN A C 1
ATOM 2317 O O . ASN A 1 311 ? 0.799 -38.906 -21.672 1 94.38 311 ASN A O 1
ATOM 2321 N N . MET A 1 312 ? -0.57 -37.719 -20.422 1 92.5 312 MET A N 1
ATOM 2322 C CA . MET A 1 312 ? 0.474 -36.781 -20.016 1 92.5 312 MET A CA 1
ATOM 2323 C C . MET A 1 312 ? 1.257 -37.344 -18.828 1 92.5 312 MET A C 1
ATOM 2325 O O . MET A 1 312 ? 2.449 -37.062 -18.688 1 92.5 312 MET A O 1
ATOM 2329 N N . TYR A 1 313 ? 0.59 -38.062 -17.969 1 91.12 313 TYR A N 1
ATOM 2330 C CA . TYR A 1 313 ? 1.198 -38.594 -16.766 1 91.12 313 TYR A CA 1
ATOM 2331 C C . TYR A 1 313 ? 0.985 -40.094 -16.672 1 91.12 313 TYR A C 1
ATOM 2333 O O . TYR A 1 313 ? 0.532 -40.594 -15.641 1 91.12 313 TYR A O 1
ATOM 2341 N N . HIS A 1 314 ? 1.372 -40.719 -17.719 1 88.44 314 HIS A N 1
ATOM 2342 C CA . HIS A 1 314 ? 1.16 -42.156 -17.781 1 88.44 314 HIS A CA 1
ATOM 2343 C C . HIS A 1 314 ? 1.986 -42.906 -16.719 1 88.44 314 HIS A C 1
ATOM 2345 O O . HIS A 1 314 ? 2.934 -42.312 -16.172 1 88.44 314 HIS A O 1
ATOM 2351 N N . ASP A 1 315 ? 1.699 -44.062 -16.438 1 84 315 ASP A N 1
ATOM 2352 C CA . ASP A 1 315 ? 2.225 -44.812 -15.305 1 84 315 ASP A CA 1
ATOM 2353 C C . ASP A 1 315 ? 3.734 -45 -15.43 1 84 315 ASP A C 1
ATOM 2355 O O . ASP A 1 315 ? 4.441 -45.062 -14.414 1 84 315 ASP A O 1
ATOM 2359 N N . ASP A 1 316 ? 4.266 -45.062 -16.594 1 86.5 316 ASP A N 1
ATOM 2360 C CA . ASP A 1 316 ? 5.684 -45.344 -16.812 1 86.5 316 ASP A CA 1
ATOM 2361 C C . ASP A 1 316 ? 6.512 -44.062 -16.703 1 86.5 316 ASP A C 1
ATOM 2363 O O . ASP A 1 316 ? 7.738 -44.125 -16.594 1 86.5 316 ASP A O 1
ATOM 2367 N N . ALA A 1 317 ? 5.809 -43 -16.75 1 85.69 317 ALA A N 1
ATOM 2368 C CA . ALA A 1 317 ? 6.523 -41.75 -16.594 1 85.69 317 ALA A CA 1
ATOM 2369 C C . ALA A 1 317 ? 6.941 -41.5 -15.148 1 85.69 317 ALA A C 1
ATOM 2371 O O . ALA A 1 317 ? 6.188 -41.812 -14.227 1 85.69 317 ALA A O 1
ATOM 2372 N N . PRO A 1 318 ? 8.164 -41.062 -14.977 1 88.88 318 PRO A N 1
ATOM 2373 C CA . PRO A 1 318 ? 8.547 -40.719 -13.602 1 88.88 318 PRO A CA 1
ATOM 2374 C C . PRO A 1 318 ? 7.621 -39.688 -12.977 1 88.88 318 PRO A C 1
ATOM 2376 O O . PRO A 1 318 ? 7.176 -38.75 -13.648 1 88.88 318 PRO A O 1
ATOM 2379 N N . SER A 1 319 ? 7.328 -39.938 -11.734 1 93.25 319 SER A N 1
ATOM 2380 C CA . SER A 1 319 ? 6.512 -38.969 -11.016 1 93.25 319 SER A CA 1
ATOM 2381 C C . SER A 1 319 ? 7.23 -37.625 -10.875 1 93.25 319 SER A C 1
ATOM 2383 O O . SER A 1 319 ? 8.453 -37.594 -10.734 1 93.25 319 SER A O 1
ATOM 2385 N N . PRO A 1 320 ? 6.473 -36.562 -10.984 1 93.56 320 PRO A N 1
ATOM 2386 C CA . PRO A 1 320 ? 7.094 -35.25 -10.805 1 93.56 320 PRO A CA 1
ATOM 2387 C C . PRO A 1 320 ? 7.699 -35.062 -9.422 1 93.56 320 PRO A C 1
ATOM 2389 O O . PRO A 1 320 ? 7.332 -35.781 -8.477 1 93.56 320 PRO A O 1
ATOM 2392 N N . ILE A 1 321 ? 8.656 -34.188 -9.32 1 96.19 321 ILE A N 1
ATOM 2393 C CA . ILE A 1 321 ? 9.43 -33.938 -8.109 1 96.19 321 ILE A CA 1
ATOM 2394 C C . ILE A 1 321 ? 8.891 -32.688 -7.395 1 96.19 321 ILE A C 1
ATOM 2396 O O . ILE A 1 321 ? 8.578 -31.688 -8.031 1 96.19 321 ILE A O 1
ATOM 2400 N N . LEU A 1 322 ? 8.617 -32.781 -6.121 1 97.81 322 LEU A N 1
ATOM 2401 C CA . LEU A 1 322 ? 8.359 -31.625 -5.266 1 97.81 322 LEU A CA 1
ATOM 2402 C C . LEU A 1 322 ? 9.633 -31.172 -4.559 1 97.81 322 LEU A C 1
ATOM 2404 O O . LEU A 1 322 ? 10.633 -31.891 -4.562 1 97.81 322 LEU A O 1
ATOM 2408 N N . ILE A 1 323 ? 9.641 -30.016 -3.977 1 97.75 323 ILE A N 1
ATOM 2409 C CA . ILE A 1 323 ? 10.82 -29.312 -3.479 1 97.75 323 ILE A CA 1
ATOM 2410 C C . ILE A 1 323 ? 11.438 -30.109 -2.328 1 97.75 323 ILE A C 1
ATOM 2412 O O . ILE A 1 323 ? 12.648 -30.078 -2.117 1 97.75 323 ILE A O 1
ATOM 2416 N N . ASN A 1 324 ? 10.641 -30.828 -1.571 1 96.5 324 ASN A N 1
ATOM 2417 C CA . ASN A 1 324 ? 11.062 -31.734 -0.512 1 96.5 324 ASN A CA 1
ATOM 2418 C C . ASN A 1 324 ? 9.938 -32.688 -0.109 1 96.5 324 ASN A C 1
ATOM 2420 O O . ASN A 1 324 ? 8.898 -32.75 -0.769 1 96.5 324 ASN A O 1
ATOM 2424 N N . ALA A 1 325 ? 10.148 -33.438 0.968 1 96.88 325 ALA A N 1
ATOM 2425 C CA . ALA A 1 325 ? 9.211 -34.469 1.376 1 96.88 325 ALA A CA 1
ATOM 2426 C C . ALA A 1 325 ? 7.992 -33.875 2.074 1 96.88 325 ALA A C 1
ATOM 2428 O O . ALA A 1 325 ? 6.922 -34.469 2.107 1 96.88 325 ALA A O 1
ATOM 2429 N N . THR A 1 326 ? 8.125 -32.688 2.549 1 96.81 326 THR A N 1
ATOM 2430 C CA . THR A 1 326 ? 7.078 -32.094 3.357 1 96.81 326 THR A CA 1
ATOM 2431 C C . THR A 1 326 ? 5.84 -31.797 2.51 1 96.81 326 THR A C 1
ATOM 2433 O O . THR A 1 326 ? 4.727 -32.156 2.891 1 96.81 326 THR A O 1
ATOM 2436 N N . PRO A 1 327 ? 5.969 -31.188 1.33 1 97.62 327 PRO A N 1
ATOM 2437 C CA . PRO A 1 327 ? 4.773 -30.969 0.511 1 97.62 327 PRO A CA 1
ATOM 2438 C C . PRO A 1 327 ? 4.156 -32.281 0.005 1 97.62 327 PRO A C 1
ATOM 2440 O O . PRO A 1 327 ? 2.947 -32.344 -0.229 1 97.62 327 PRO A O 1
ATOM 2443 N N . VAL A 1 328 ? 4.977 -33.312 -0.194 1 97.56 328 VAL A N 1
ATOM 2444 C CA . VAL A 1 328 ? 4.434 -34.625 -0.567 1 97.56 328 VAL A CA 1
ATOM 2445 C C . VAL A 1 328 ? 3.529 -35.125 0.547 1 97.56 328 VAL A C 1
ATOM 2447 O O . VAL A 1 328 ? 2.385 -35.5 0.298 1 97.56 328 VAL A O 1
ATOM 2450 N N . ALA A 1 329 ? 4.066 -35.094 1.741 1 97.56 329 ALA A N 1
ATOM 2451 C CA . ALA A 1 329 ? 3.305 -35.531 2.902 1 97.56 329 ALA A CA 1
ATOM 2452 C C . ALA A 1 329 ? 2.033 -34.719 3.08 1 97.56 329 ALA A C 1
ATOM 2454 O O . ALA A 1 329 ? 0.972 -35.25 3.393 1 97.56 329 ALA A O 1
ATOM 2455 N N . LYS A 1 330 ? 2.111 -33.438 2.879 1 97.94 330 LYS A N 1
ATOM 2456 C CA . LYS A 1 330 ? 0.962 -32.562 2.988 1 97.94 330 LYS A CA 1
ATOM 2457 C C . LYS A 1 330 ? -0.126 -32.938 1.987 1 97.94 330 LYS A C 1
ATOM 2459 O O . LYS A 1 330 ? -1.297 -33.062 2.354 1 97.94 330 LYS A O 1
ATOM 2464 N N . ASN A 1 331 ? 0.212 -33.125 0.742 1 98.19 331 ASN A N 1
ATOM 2465 C CA . ASN A 1 331 ? -0.757 -33.438 -0.3 1 98.19 331 ASN A CA 1
ATOM 2466 C C . ASN A 1 331 ? -1.391 -34.812 -0.069 1 98.19 331 ASN A C 1
ATOM 2468 O O . ASN A 1 331 ? -2.604 -34.969 -0.223 1 98.19 331 ASN A O 1
ATOM 2472 N N . LYS A 1 332 ? -0.574 -35.75 0.334 1 97.69 332 LYS A N 1
ATOM 2473 C CA . LYS A 1 332 ? -1.11 -37.062 0.645 1 97.69 332 LYS A CA 1
ATOM 2474 C C . LYS A 1 332 ? -2.105 -37 1.8 1 97.69 332 LYS A C 1
ATOM 2476 O O . LYS A 1 332 ? -3.148 -37.656 1.766 1 97.69 332 LYS A O 1
ATOM 2481 N N . LYS A 1 333 ? -1.762 -36.219 2.789 1 98.25 333 LYS A N 1
ATOM 2482 C CA . LYS A 1 333 ? -2.648 -36.062 3.938 1 98.25 333 LYS A CA 1
ATOM 2483 C C . LYS A 1 333 ? -3.957 -35.406 3.529 1 98.25 333 LYS A C 1
ATOM 2485 O O . LYS A 1 333 ? -5.035 -35.812 3.971 1 98.25 333 LYS A O 1
ATOM 2490 N N . LEU A 1 334 ? -3.912 -34.344 2.742 1 98.38 334 LEU A N 1
ATOM 2491 C CA . LEU A 1 334 ? -5.105 -33.656 2.268 1 98.38 334 LEU A CA 1
ATOM 2492 C C . LEU A 1 334 ? -6.035 -34.594 1.53 1 98.38 334 LEU A C 1
ATOM 2494 O O . LEU A 1 334 ? -7.246 -34.594 1.77 1 98.38 334 LEU A O 1
ATOM 2498 N N . ILE A 1 335 ? -5.457 -35.469 0.703 1 98.19 335 ILE A N 1
ATOM 2499 C CA . ILE A 1 335 ? -6.238 -36.406 -0.103 1 98.19 335 ILE A CA 1
ATOM 2500 C C . ILE A 1 335 ? -6.824 -37.5 0.792 1 98.19 335 ILE A C 1
ATOM 2502 O O . ILE A 1 335 ? -8.016 -37.812 0.712 1 98.19 335 ILE A O 1
ATOM 2506 N N . SER A 1 336 ? -5.965 -38.031 1.658 1 98.06 336 SER A N 1
ATOM 2507 C CA . SER A 1 336 ? -6.406 -39.125 2.533 1 98.06 336 SER A CA 1
ATOM 2508 C C . SER A 1 336 ? -7.531 -38.656 3.453 1 98.06 336 SER A C 1
ATOM 2510 O O . SER A 1 336 ? -8.508 -39.375 3.664 1 98.06 336 SER A O 1
ATOM 2512 N N . ASP A 1 337 ? -7.375 -37.469 3.994 1 98.38 337 ASP A N 1
ATOM 2513 C CA . ASP A 1 337 ? -8.406 -36.906 4.852 1 98.38 337 ASP A CA 1
ATOM 2514 C C . ASP A 1 337 ? -9.719 -36.719 4.082 1 98.38 337 ASP A C 1
ATOM 2516 O O . ASP A 1 337 ? -10.789 -37.062 4.59 1 98.38 337 ASP A O 1
ATOM 2520 N N . ALA A 1 338 ? -9.656 -36.219 2.885 1 98.44 338 ALA A N 1
ATOM 2521 C CA . ALA A 1 338 ? -10.844 -36 2.062 1 98.44 338 ALA A CA 1
ATOM 2522 C C . ALA A 1 338 ? -11.523 -37.344 1.729 1 98.44 338 ALA A C 1
ATOM 2524 O O . ALA A 1 338 ? -12.75 -37.469 1.838 1 98.44 338 ALA A O 1
ATOM 2525 N N . VAL A 1 339 ? -10.742 -38.312 1.383 1 97.75 339 VAL A N 1
ATOM 2526 C CA . VAL A 1 339 ? -11.273 -39.625 1.02 1 97.75 339 VAL A CA 1
ATOM 2527 C C . VAL A 1 339 ? -11.945 -40.281 2.23 1 97.75 339 VAL A C 1
ATOM 2529 O O . VAL A 1 339 ? -13.016 -40.875 2.107 1 97.75 339 VAL A O 1
ATOM 2532 N N . SER A 1 340 ? -11.328 -40.125 3.346 1 98 340 SER A N 1
ATOM 2533 C CA . SER A 1 340 ? -11.898 -40.656 4.574 1 98 340 SER A CA 1
ATOM 2534 C C . SER A 1 340 ? -13.227 -40 4.902 1 98 340 SER A C 1
ATOM 2536 O O . SER A 1 340 ? -14.047 -40.594 5.625 1 98 340 SER A O 1
ATOM 2538 N N . GLN A 1 341 ? -13.406 -38.875 4.328 1 98.19 341 GLN A N 1
ATOM 2539 C CA . GLN A 1 341 ? -14.633 -38.125 4.609 1 98.19 341 GLN A CA 1
ATOM 2540 C C . GLN A 1 341 ? -15.633 -38.25 3.463 1 98.19 341 GLN A C 1
ATOM 2542 O O . GLN A 1 341 ? -16.656 -37.562 3.439 1 98.19 341 GLN A O 1
ATOM 2547 N N . GLY A 1 342 ? -15.305 -39.031 2.457 1 97.94 342 GLY A N 1
ATOM 2548 C CA . GLY A 1 342 ? -16.297 -39.344 1.446 1 97.94 342 GLY A CA 1
ATOM 2549 C C . GLY A 1 342 ? -15.906 -38.875 0.058 1 97.94 342 GLY A C 1
ATOM 2550 O O . GLY A 1 342 ? -16.641 -39.094 -0.909 1 97.94 342 GLY A O 1
ATOM 2551 N N . ALA A 1 343 ? -14.758 -38.281 -0.089 1 98 343 ALA A N 1
ATOM 2552 C CA . ALA A 1 343 ? -14.281 -37.906 -1.417 1 98 343 ALA A CA 1
ATOM 2553 C C . ALA A 1 343 ? -13.883 -39.125 -2.227 1 98 343 ALA A C 1
ATOM 2555 O O . ALA A 1 343 ? -13.594 -40.188 -1.659 1 98 343 ALA A O 1
ATOM 2556 N N . GLY A 1 344 ? -13.984 -39 -3.494 1 97.5 344 GLY A N 1
ATOM 2557 C CA . GLY A 1 344 ? -13.547 -40.031 -4.398 1 97.5 344 GLY A CA 1
ATOM 2558 C C . GLY A 1 344 ? -12.281 -39.688 -5.16 1 97.5 344 GLY A C 1
ATOM 2559 O O . GLY A 1 344 ? -11.922 -38.5 -5.254 1 97.5 344 GLY A O 1
ATOM 2560 N N . ILE A 1 345 ? -11.602 -40.656 -5.691 1 97.5 345 ILE A N 1
ATOM 2561 C CA . ILE A 1 345 ? -10.453 -40.469 -6.57 1 97.5 345 ILE A CA 1
ATOM 2562 C C . ILE A 1 345 ? -10.883 -40.625 -8.023 1 97.5 345 ILE A C 1
ATOM 2564 O O . ILE A 1 345 ? -11.352 -41.719 -8.422 1 97.5 345 ILE A O 1
ATOM 2568 N N . VAL A 1 346 ? -10.773 -39.594 -8.758 1 97.56 346 VAL A N 1
ATOM 2569 C CA . VAL A 1 346 ? -11.102 -39.625 -10.18 1 97.56 346 VAL A CA 1
ATOM 2570 C C . VAL A 1 346 ? -9.969 -40.281 -10.953 1 97.56 346 VAL A C 1
ATOM 2572 O O . VAL A 1 346 ? -10.211 -41.094 -11.859 1 97.56 346 VAL A O 1
ATOM 2575 N N . HIS A 1 347 ? -8.797 -39.938 -10.609 1 96.5 347 HIS A N 1
ATOM 2576 C CA . HIS A 1 347 ? -7.598 -40.469 -11.227 1 96.5 347 HIS A CA 1
ATOM 2577 C C . HIS A 1 347 ? -6.395 -40.344 -10.297 1 96.5 347 HIS A C 1
ATOM 2579 O O . HIS A 1 347 ? -6.246 -39.344 -9.594 1 96.5 347 HIS A O 1
ATOM 2585 N N . GLY A 1 348 ? -5.484 -41.344 -10.344 1 94 348 GLY A N 1
ATOM 2586 C CA . GLY A 1 348 ? -4.273 -41.344 -9.539 1 94 348 GLY A CA 1
ATOM 2587 C C . GLY A 1 348 ? -4.297 -42.406 -8.445 1 94 348 GLY A C 1
ATOM 2588 O O . GLY A 1 348 ? -5.328 -43.031 -8.203 1 94 348 GLY A O 1
ATOM 2589 N N . ASP A 1 349 ? -3.129 -42.656 -7.832 1 91.12 349 ASP A N 1
ATOM 2590 C CA . ASP A 1 349 ? -2.949 -43.625 -6.77 1 91.12 349 ASP A CA 1
ATOM 2591 C C . ASP A 1 349 ? -2.197 -43.031 -5.582 1 91.12 349 ASP A C 1
ATOM 2593 O O . ASP A 1 349 ? -0.98 -42.844 -5.645 1 91.12 349 ASP A O 1
ATOM 2597 N N . LEU A 1 350 ? -2.945 -42.781 -4.547 1 88.38 350 LEU A N 1
ATOM 2598 C CA . LEU A 1 350 ? -2.396 -42.188 -3.342 1 88.38 350 LEU A CA 1
ATOM 2599 C C . LEU A 1 350 ? -1.34 -43.094 -2.705 1 88.38 350 LEU A C 1
ATOM 2601 O O . LEU A 1 350 ? -0.466 -42.594 -1.979 1 88.38 350 LEU A O 1
ATOM 2605 N N . HIS A 1 351 ? -1.35 -44.281 -2.992 1 88.94 351 HIS A N 1
ATOM 2606 C CA . HIS A 1 351 ? -0.495 -45.25 -2.316 1 88.94 351 HIS A CA 1
ATOM 2607 C C . HIS A 1 351 ? 0.638 -45.719 -3.227 1 88.94 351 HIS A C 1
ATOM 2609 O O . HIS A 1 351 ? 1.36 -46.656 -2.893 1 88.94 351 HIS A O 1
ATOM 2615 N N . ARG A 1 352 ? 0.747 -45.031 -4.25 1 90.56 352 ARG A N 1
ATOM 2616 C CA . ARG A 1 352 ? 1.824 -45.375 -5.168 1 90.56 352 ARG A CA 1
ATOM 2617 C C . ARG A 1 352 ? 3.184 -45.281 -4.484 1 90.56 352 ARG A C 1
ATOM 2619 O O . ARG A 1 352 ? 3.445 -44.312 -3.758 1 90.56 352 ARG A O 1
ATOM 2626 N N . GLU A 1 353 ? 4.047 -46.281 -4.688 1 90.62 353 GLU A N 1
ATOM 2627 C CA . GLU A 1 353 ? 5.426 -46.219 -4.203 1 90.62 353 GLU A CA 1
ATOM 2628 C C . GLU A 1 353 ? 6.312 -45.406 -5.152 1 90.62 353 GLU A C 1
ATOM 2630 O O . GLU A 1 353 ? 6.375 -45.719 -6.348 1 90.62 353 GLU A O 1
ATOM 2635 N N . GLU A 1 354 ? 6.938 -44.5 -4.652 1 93.06 354 GLU A N 1
ATOM 2636 C CA . GLU A 1 354 ? 7.797 -43.656 -5.457 1 93.06 354 GLU A CA 1
ATOM 2637 C C . GLU A 1 354 ? 9.273 -43.938 -5.215 1 93.06 354 GLU A C 1
ATOM 2639 O O . GLU A 1 354 ? 9.633 -44.531 -4.184 1 93.06 354 GLU A O 1
ATOM 2644 N N . SER A 1 355 ? 10.125 -43.594 -6.152 1 90.75 355 SER A N 1
ATOM 2645 C CA . SER A 1 355 ? 11.562 -43.844 -6.078 1 90.75 355 SER A CA 1
ATOM 2646 C C . SER A 1 355 ? 12.227 -42.938 -5.051 1 90.75 355 SER A C 1
ATOM 2648 O O . SER A 1 355 ? 13.375 -43.156 -4.656 1 90.75 355 SER A O 1
ATOM 2650 N N . SER A 1 356 ? 11.57 -41.938 -4.672 1 92.94 356 SER A N 1
ATOM 2651 C CA . SER A 1 356 ? 12.078 -41.031 -3.643 1 92.94 356 SER A CA 1
ATOM 2652 C C . SER A 1 356 ? 10.938 -40.375 -2.863 1 92.94 356 SER A C 1
ATOM 2654 O O . SER A 1 356 ? 9.789 -40.375 -3.324 1 92.94 356 SER A O 1
ATOM 2656 N N . ALA A 1 357 ? 11.25 -39.781 -1.693 1 94.44 357 ALA A N 1
ATOM 2657 C CA . ALA A 1 357 ? 10.258 -39.156 -0.809 1 94.44 357 ALA A CA 1
ATOM 2658 C C . ALA A 1 357 ? 9.789 -37.812 -1.357 1 94.44 357 ALA A C 1
ATOM 2660 O O . ALA A 1 357 ? 8.797 -37.25 -0.886 1 94.44 357 ALA A O 1
ATOM 2661 N N . THR A 1 358 ? 10.469 -37.344 -2.385 1 97.12 358 THR A N 1
ATOM 2662 C CA . THR A 1 358 ? 10.141 -36 -2.924 1 97.12 358 THR A CA 1
ATOM 2663 C C . THR A 1 358 ? 9.305 -36.156 -4.195 1 97.12 358 THR A C 1
ATOM 2665 O O . THR A 1 358 ? 9.094 -35.156 -4.91 1 97.12 358 THR A O 1
ATOM 2668 N N . ARG A 1 359 ? 8.852 -37.344 -4.543 1 96.19 359 ARG A N 1
ATOM 2669 C CA . ARG A 1 359 ? 8.086 -37.562 -5.762 1 96.19 359 ARG A CA 1
ATOM 2670 C C . ARG A 1 359 ? 6.637 -37.906 -5.441 1 96.19 359 ARG A C 1
ATOM 2672 O O . ARG A 1 359 ? 6.371 -38.625 -4.48 1 96.19 359 ARG A O 1
ATOM 2679 N N . MET A 1 360 ? 5.793 -37.438 -6.277 1 95.94 360 MET A N 1
ATOM 2680 C CA . MET A 1 360 ? 4.375 -37.75 -6.137 1 95.94 360 MET A CA 1
ATOM 2681 C C . MET A 1 360 ? 3.656 -37.625 -7.477 1 95.94 360 MET A C 1
ATOM 2683 O O . MET A 1 360 ? 3.816 -36.656 -8.195 1 95.94 360 MET A O 1
ATOM 2687 N N . LYS A 1 361 ? 2.898 -38.656 -7.812 1 95.38 361 LYS A N 1
ATOM 2688 C CA . LYS A 1 361 ? 2.09 -38.625 -9.031 1 95.38 361 LYS A CA 1
ATOM 2689 C C . LYS A 1 361 ? 0.849 -37.781 -8.844 1 95.38 361 LYS A C 1
ATOM 2691 O O . LYS A 1 361 ? 0.233 -37.781 -7.777 1 95.38 361 LYS A O 1
ATOM 2696 N N . PRO A 1 362 ? 0.391 -37.062 -9.859 1 96.81 362 PRO A N 1
ATOM 2697 C CA . PRO A 1 362 ? -0.805 -36.219 -9.797 1 96.81 362 PRO A CA 1
ATOM 2698 C C . PRO A 1 362 ? -2.062 -37.031 -9.438 1 96.81 362 PRO A C 1
ATOM 2700 O O . PRO A 1 362 ? -2.23 -38.156 -9.875 1 96.81 362 PRO A O 1
ATOM 2703 N N . VAL A 1 363 ? -2.934 -36.406 -8.633 1 97.56 363 VAL A N 1
ATOM 2704 C CA . VAL A 1 363 ? -4.184 -37.031 -8.227 1 97.56 363 VAL A CA 1
ATOM 2705 C C . VAL A 1 363 ? -5.344 -36.062 -8.438 1 97.56 363 VAL A C 1
ATOM 2707 O O . VAL A 1 363 ? -5.23 -34.875 -8.133 1 97.56 363 VAL A O 1
ATOM 2710 N N . ILE A 1 364 ? -6.398 -36.531 -9.031 1 98.44 364 ILE A N 1
ATOM 2711 C CA . ILE A 1 364 ? -7.652 -35.812 -9.164 1 98.44 364 ILE A CA 1
ATOM 2712 C C . ILE A 1 364 ? -8.703 -36.406 -8.242 1 98.44 364 ILE A C 1
ATOM 2714 O O . ILE A 1 364 ? -8.984 -37.594 -8.305 1 98.44 364 ILE A O 1
ATOM 2718 N N . ILE A 1 365 ? -9.266 -35.562 -7.391 1 98.44 365 ILE A N 1
ATOM 2719 C CA . ILE A 1 365 ? -10.297 -36.094 -6.484 1 98.44 365 ILE A CA 1
ATOM 2720 C C . ILE A 1 365 ? -11.625 -35.406 -6.777 1 98.44 365 ILE A C 1
ATOM 2722 O O . ILE A 1 365 ? -11.664 -34.375 -7.488 1 98.44 365 ILE A O 1
ATOM 2726 N N . GLU A 1 366 ? -12.727 -35.906 -6.336 1 98.31 366 GLU A N 1
ATOM 2727 C CA . GLU A 1 366 ? -14.07 -35.344 -6.512 1 98.31 366 GLU A CA 1
ATOM 2728 C C . GLU A 1 366 ? -14.898 -35.531 -5.242 1 98.31 366 GLU A C 1
ATOM 2730 O O . GLU A 1 366 ? -14.414 -36.062 -4.242 1 98.31 366 GLU A O 1
ATOM 2735 N N . ASN A 1 367 ? -16.078 -34.938 -5.219 1 97.56 367 ASN A N 1
ATOM 2736 C CA . ASN A 1 367 ? -17 -34.969 -4.094 1 97.56 367 ASN A CA 1
ATOM 2737 C C . ASN A 1 367 ? -16.406 -34.312 -2.855 1 97.56 367 ASN A C 1
ATOM 2739 O O . ASN A 1 367 ? -16.531 -34.812 -1.745 1 97.56 367 ASN A O 1
ATOM 2743 N N . VAL A 1 368 ? -15.625 -33.312 -3.061 1 98.19 368 VAL A N 1
ATOM 2744 C CA . VAL A 1 368 ? -15.07 -32.5 -1.97 1 98.19 368 VAL A CA 1
ATOM 2745 C C . VAL A 1 368 ? -16.156 -31.594 -1.403 1 98.19 368 VAL A C 1
ATOM 2747 O O . VAL A 1 368 ? -16.922 -30.984 -2.156 1 98.19 368 VAL A O 1
ATOM 2750 N N . THR A 1 369 ? -16.266 -31.516 -0.125 1 97.5 369 THR A N 1
ATOM 2751 C CA . THR A 1 369 ? -17.25 -30.656 0.545 1 97.5 369 THR A CA 1
ATOM 2752 C C . THR A 1 369 ? -16.547 -29.562 1.339 1 97.5 369 THR A C 1
ATOM 2754 O O . THR A 1 369 ? -15.352 -29.656 1.619 1 97.5 369 THR A O 1
ATOM 2757 N N . PRO A 1 370 ? -17.266 -28.531 1.731 1 96.75 370 PRO A N 1
ATOM 2758 C CA . PRO A 1 370 ? -16.672 -27.406 2.455 1 96.75 370 PRO A CA 1
ATOM 2759 C C . PRO A 1 370 ? -16.094 -27.812 3.807 1 96.75 370 PRO A C 1
ATOM 2761 O O . PRO A 1 370 ?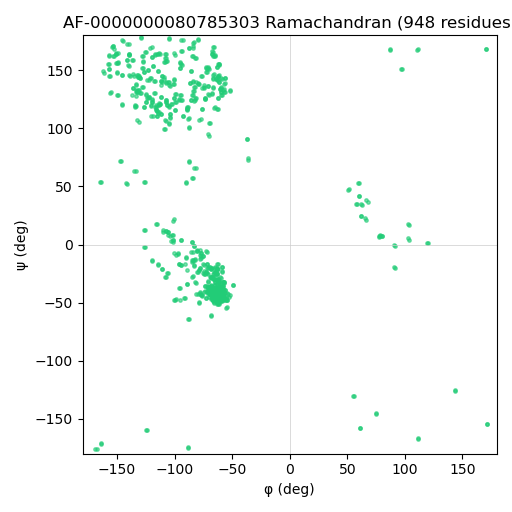 -15.273 -27.078 4.375 1 96.75 370 PRO A O 1
ATOM 2764 N N . ASP A 1 371 ? -16.453 -28.938 4.32 1 96.94 371 ASP A N 1
ATOM 2765 C CA . ASP A 1 371 ? -15.977 -29.391 5.625 1 96.94 371 ASP A CA 1
ATOM 2766 C C . ASP A 1 371 ? -14.602 -30.047 5.52 1 96.94 371 ASP A C 1
ATOM 2768 O O . ASP A 1 371 ? -13.922 -30.234 6.531 1 96.94 371 ASP A O 1
ATOM 2772 N N . MET A 1 372 ? -14.25 -30.438 4.316 1 98.25 372 MET A N 1
ATOM 2773 C CA . MET A 1 372 ? -12.961 -31.078 4.086 1 98.25 372 MET A CA 1
ATOM 2774 C C . MET A 1 372 ? -11.844 -30.047 4.004 1 98.25 372 MET A C 1
ATOM 2776 O O . MET A 1 372 ? -11.992 -29.016 3.357 1 98.25 372 MET A O 1
ATOM 2780 N N . ASP A 1 373 ? -10.68 -30.312 4.59 1 98.19 373 ASP A N 1
ATOM 2781 C CA . ASP A 1 373 ? -9.547 -29.391 4.641 1 98.19 373 ASP A CA 1
ATOM 2782 C C . ASP A 1 373 ? -9.102 -28.984 3.236 1 98.19 373 ASP A C 1
ATOM 2784 O O . ASP A 1 373 ? -8.781 -27.828 2.99 1 98.19 373 ASP A O 1
ATOM 2788 N N . ILE A 1 374 ? -9.172 -29.875 2.289 1 98.19 374 ILE A N 1
ATOM 2789 C CA . ILE A 1 374 ? -8.672 -29.656 0.935 1 98.19 374 ILE A CA 1
ATOM 2790 C C . ILE A 1 374 ? -9.547 -28.641 0.219 1 98.19 374 ILE A C 1
ATOM 2792 O O . ILE A 1 374 ? -9.141 -28.062 -0.791 1 98.19 374 ILE A O 1
ATOM 2796 N N . HIS A 1 375 ? -10.781 -28.438 0.742 1 97.94 375 HIS A N 1
ATOM 2797 C CA . HIS A 1 375 ? -11.68 -27.453 0.148 1 97.94 375 HIS A CA 1
ATOM 2798 C C . HIS A 1 375 ? -11.102 -26.031 0.273 1 97.94 375 HIS A C 1
ATOM 2800 O O . HIS A 1 375 ? -11.18 -25.25 -0.669 1 97.94 375 HIS A O 1
ATOM 2806 N N . ALA A 1 376 ? -10.461 -25.734 1.373 1 96.75 376 ALA A N 1
ATOM 2807 C CA . ALA A 1 376 ? -10.031 -24.359 1.667 1 96.75 376 ALA A CA 1
ATOM 2808 C C . ALA A 1 376 ? -8.516 -24.234 1.543 1 96.75 376 ALA A C 1
ATOM 2810 O O . ALA A 1 376 ? -8.008 -23.156 1.211 1 96.75 376 ALA A O 1
ATOM 2811 N N . THR A 1 377 ? -7.797 -25.281 1.765 1 97.69 377 THR A N 1
ATOM 2812 C CA . THR A 1 377 ? -6.344 -25.234 1.893 1 97.69 377 THR A CA 1
ATOM 2813 C C . THR A 1 377 ? -5.676 -25.297 0.521 1 97.69 377 THR A C 1
ATOM 2815 O O . THR A 1 377 ? -6.023 -26.141 -0.309 1 97.69 377 THR A O 1
ATOM 2818 N N . GLU A 1 378 ? -4.777 -24.375 0.229 1 98.06 378 GLU A N 1
ATOM 2819 C CA . GLU A 1 378 ? -3.928 -24.484 -0.953 1 98.06 378 GLU A CA 1
ATOM 2820 C C . GLU A 1 378 ? -3.037 -25.719 -0.887 1 98.06 378 GLU A C 1
ATOM 2822 O O . GLU A 1 378 ? -2.297 -25.906 0.082 1 98.06 378 GLU A O 1
ATOM 2827 N N . SER A 1 379 ? -3.094 -26.531 -1.896 1 98.19 379 SER A N 1
ATOM 2828 C CA . SER A 1 379 ? -2.295 -27.75 -1.905 1 98.19 379 SER A CA 1
ATOM 2829 C C . SER A 1 379 ? -0.833 -27.453 -2.229 1 98.19 379 SER A C 1
ATOM 2831 O O . SER A 1 379 ? 0.071 -27.938 -1.554 1 98.19 379 SER A O 1
ATOM 2833 N N . PHE A 1 380 ? -0.653 -26.562 -3.266 1 98.31 380 PHE A N 1
ATOM 2834 C CA . PHE A 1 380 ? 0.682 -26.266 -3.766 1 98.31 380 PHE A CA 1
ATOM 2835 C C . PHE A 1 380 ? 1.452 -27.547 -4.066 1 98.31 380 PHE A C 1
ATOM 2837 O O . PHE A 1 380 ? 2.592 -27.703 -3.627 1 98.31 380 PHE A O 1
ATOM 2844 N N . GLY A 1 381 ? 0.834 -28.422 -4.727 1 98.06 381 GLY A N 1
ATOM 2845 C CA . GLY A 1 381 ? 1.292 -29.75 -5.121 1 98.06 381 GLY A CA 1
ATOM 2846 C C . GLY A 1 381 ? 0.395 -30.406 -6.152 1 98.06 381 GLY A C 1
ATOM 2847 O O . GLY A 1 381 ? -0.532 -29.781 -6.668 1 98.06 381 GLY A O 1
ATOM 2848 N N . PRO A 1 382 ? 0.68 -31.594 -6.488 1 97.38 382 PRO A N 1
ATOM 2849 C CA . PRO A 1 382 ? 0.018 -32.219 -7.637 1 97.38 382 PRO A CA 1
ATOM 2850 C C . PRO A 1 382 ? -1.334 -32.844 -7.277 1 97.38 382 PRO A C 1
ATOM 2852 O O . PRO A 1 382 ? -1.557 -34.031 -7.504 1 97.38 382 PRO A O 1
ATOM 2855 N N . THR A 1 383 ? -2.215 -32 -6.738 1 97.81 383 THR A N 1
ATOM 2856 C CA . THR A 1 383 ? -3.57 -32.375 -6.359 1 97.81 383 THR A CA 1
ATOM 2857 C C . THR A 1 383 ? -4.582 -31.359 -6.863 1 97.81 383 THR A C 1
ATOM 2859 O O . THR A 1 383 ? -4.375 -30.156 -6.723 1 97.81 383 THR A O 1
ATOM 2862 N N . VAL A 1 384 ? -5.676 -31.859 -7.504 1 98.56 384 VAL A N 1
ATOM 2863 C CA . VAL A 1 384 ? -6.734 -30.953 -7.949 1 98.56 384 VAL A CA 1
ATOM 2864 C C . VAL A 1 384 ? -8.102 -31.578 -7.672 1 98.56 384 VAL A C 1
ATOM 2866 O O . VAL A 1 384 ? -8.242 -32.812 -7.688 1 98.56 384 VAL A O 1
ATOM 2869 N N . SER A 1 385 ? -9.047 -30.75 -7.344 1 98.75 385 SER A N 1
ATOM 2870 C CA . SER A 1 385 ? -10.406 -31.203 -7.055 1 98.75 385 SER A CA 1
ATOM 2871 C C . SER A 1 385 ? -11.352 -30.906 -8.211 1 98.75 385 SER A C 1
ATOM 2873 O O . SER A 1 385 ? -11.273 -29.828 -8.82 1 98.75 385 SER A O 1
ATOM 2875 N N . LEU A 1 386 ? -12.188 -31.875 -8.531 1 98.81 386 LEU A N 1
ATOM 2876 C CA . LEU A 1 386 ? -13.242 -31.703 -9.531 1 98.81 386 LEU A CA 1
ATOM 2877 C C . LEU A 1 386 ? -14.602 -31.516 -8.867 1 98.81 386 LEU A C 1
ATOM 2879 O O . LEU A 1 386 ? -15.016 -32.312 -8.039 1 98.81 386 LEU A O 1
ATOM 2883 N N . PHE A 1 387 ? -15.227 -30.406 -9.141 1 98.75 387 PHE A N 1
ATOM 2884 C CA . PHE A 1 387 ? -16.562 -30.094 -8.664 1 98.75 387 PHE A CA 1
ATOM 2885 C C . PHE A 1 387 ? -17.562 -30.078 -9.82 1 98.75 387 PHE A C 1
ATOM 2887 O O . PHE A 1 387 ? -17.234 -29.641 -10.922 1 98.75 387 PHE A O 1
ATOM 2894 N N . VAL A 1 388 ? -18.766 -30.594 -9.57 1 98.62 388 VAL A N 1
ATOM 2895 C CA . VAL A 1 388 ? -19.859 -30.531 -10.539 1 98.62 388 VAL A CA 1
ATOM 2896 C C . VAL A 1 388 ? -20.953 -29.609 -10.023 1 98.62 388 VAL A C 1
ATOM 2898 O O . VAL A 1 388 ? -21.406 -29.734 -8.875 1 98.62 388 VAL A O 1
ATOM 2901 N N . VAL A 1 389 ? -21.312 -28.672 -10.82 1 98.56 389 VAL A N 1
ATOM 2902 C CA . VAL A 1 389 ? -22.375 -27.719 -10.461 1 98.56 389 VAL A CA 1
ATOM 2903 C C . VAL A 1 389 ? -23.453 -27.719 -11.539 1 98.56 389 VAL A C 1
ATOM 2905 O O . VAL A 1 389 ? -23.219 -28.172 -12.664 1 98.56 389 VAL A O 1
ATOM 2908 N N . GLU A 1 390 ? -24.594 -27.141 -11.219 1 98.31 390 GLU A N 1
ATOM 2909 C CA . GLU A 1 390 ? -25.703 -27.141 -12.164 1 98.31 390 GLU A CA 1
ATOM 2910 C C . GLU A 1 390 ? -25.672 -25.875 -13.039 1 98.31 390 GLU A C 1
ATOM 2912 O O . GLU A 1 390 ? -25.875 -25.969 -14.25 1 98.31 390 GLU A O 1
ATOM 2917 N N . THR A 1 391 ? -25.469 -24.703 -12.391 1 98.19 391 THR A N 1
ATOM 2918 C CA . THR A 1 391 ? -25.672 -23.453 -13.102 1 98.19 391 THR A CA 1
ATOM 2919 C C . THR A 1 391 ? -24.375 -22.641 -13.141 1 98.19 391 THR A C 1
ATOM 2921 O O . THR A 1 391 ? -23.438 -22.922 -12.398 1 98.19 391 THR A O 1
ATOM 2924 N N . GLU A 1 392 ? -24.359 -21.703 -14.086 1 97.94 392 GLU A N 1
ATOM 2925 C CA . GLU A 1 392 ? -23.25 -20.75 -14.18 1 97.94 392 GLU A CA 1
ATOM 2926 C C . GLU A 1 392 ? -23.094 -19.953 -12.891 1 97.94 392 GLU A C 1
ATOM 2928 O O . GLU A 1 392 ? -21.984 -19.703 -12.43 1 97.94 392 GLU A O 1
ATOM 2933 N N . GLU A 1 393 ? -24.188 -19.562 -12.25 1 98.06 393 GLU A N 1
ATOM 2934 C CA . GLU A 1 393 ? -24.188 -18.797 -11 1 98.06 393 GLU A CA 1
ATOM 2935 C C . GLU A 1 393 ? -23.547 -19.609 -9.875 1 98.06 393 GLU A C 1
ATOM 2937 O O . GLU A 1 393 ? -22.797 -19.047 -9.07 1 98.06 393 GLU A O 1
ATOM 2942 N N . GLU A 1 394 ? -23.844 -20.859 -9.875 1 98.5 394 GLU A N 1
ATOM 2943 C CA . GLU A 1 394 ? -23.234 -21.734 -8.867 1 98.5 394 GLU A CA 1
ATOM 2944 C C . GLU A 1 394 ? -21.734 -21.859 -9.07 1 98.5 394 GLU A C 1
ATOM 2946 O O . GLU A 1 394 ? -20.969 -21.922 -8.109 1 98.5 394 GLU A O 1
ATOM 2951 N N . ALA A 1 395 ? -21.312 -21.938 -10.344 1 98.69 395 ALA A N 1
ATOM 2952 C CA . ALA A 1 395 ? -19.891 -22.016 -10.664 1 98.69 395 ALA A CA 1
ATOM 2953 C C . ALA A 1 395 ? -19.141 -20.781 -10.156 1 98.69 395 ALA A C 1
ATOM 2955 O O . ALA A 1 395 ? -18.078 -20.906 -9.539 1 98.69 395 ALA A O 1
ATOM 2956 N N . ILE A 1 396 ? -19.734 -19.641 -10.398 1 98.56 396 ILE A N 1
ATOM 2957 C CA . ILE A 1 396 ? -19.141 -18.375 -9.977 1 98.56 396 ILE A CA 1
ATOM 2958 C C . ILE A 1 396 ? -19.094 -18.312 -8.453 1 98.56 396 ILE A C 1
ATOM 2960 O O . ILE A 1 396 ? -18.078 -17.906 -7.875 1 98.56 396 ILE A O 1
ATOM 2964 N N . ALA A 1 397 ? -20.188 -18.703 -7.797 1 98.12 397 ALA A N 1
ATOM 2965 C CA . ALA A 1 397 ? -20.234 -18.703 -6.336 1 98.12 397 ALA A CA 1
ATOM 2966 C C . ALA A 1 397 ? -19.156 -19.594 -5.742 1 98.12 397 ALA A C 1
ATOM 2968 O O . ALA A 1 397 ? -18.5 -19.219 -4.762 1 98.12 397 ALA A O 1
ATOM 2969 N N . LEU A 1 398 ? -18.984 -20.734 -6.32 1 98.25 398 LEU A N 1
ATOM 2970 C CA . LEU A 1 398 ? -17.984 -21.672 -5.836 1 98.25 398 LEU A CA 1
ATOM 2971 C C . LEU A 1 398 ? -16.578 -21.141 -6.094 1 98.25 398 LEU A C 1
ATOM 2973 O O . LEU A 1 398 ? -15.695 -21.281 -5.25 1 98.25 398 LEU A O 1
ATOM 2977 N N . ALA A 1 399 ? -16.359 -20.578 -7.25 1 98.5 399 ALA A N 1
ATOM 2978 C CA . ALA A 1 399 ? -15.062 -19.984 -7.57 1 98.5 399 ALA A CA 1
ATOM 2979 C C . ALA A 1 399 ? -14.688 -18.906 -6.562 1 98.5 399 ALA A C 1
ATOM 2981 O O . ALA A 1 399 ? -13.516 -18.719 -6.238 1 98.5 399 ALA A O 1
ATOM 2982 N N . ASN A 1 400 ? -15.68 -18.219 -6.051 1 97.38 400 ASN A N 1
ATOM 2983 C CA . ASN A 1 400 ? -15.453 -17.094 -5.137 1 97.38 400 ASN A CA 1
ATOM 2984 C C . ASN A 1 400 ? -15.414 -17.562 -3.684 1 97.38 400 ASN A C 1
ATOM 2986 O O . ASN A 1 400 ? -15.031 -16.797 -2.797 1 97.38 400 ASN A O 1
ATOM 2990 N N . ASP A 1 401 ? -15.812 -18.844 -3.473 1 97.12 401 ASP A N 1
ATOM 2991 C CA . ASP A 1 401 ? -15.867 -19.391 -2.119 1 97.12 401 ASP A CA 1
ATOM 2992 C C . ASP A 1 401 ? -14.484 -19.875 -1.672 1 97.12 401 ASP A C 1
ATOM 2994 O O . ASP A 1 401 ? -14.289 -21.062 -1.453 1 97.12 401 ASP A O 1
ATOM 2998 N N . THR A 1 402 ? -13.594 -19 -1.526 1 96.94 402 THR A N 1
ATOM 2999 C CA . THR A 1 402 ? -12.219 -19.188 -1.057 1 96.94 402 THR A CA 1
ATOM 3000 C C . THR A 1 402 ? -11.664 -17.875 -0.51 1 96.94 402 THR A C 1
ATOM 3002 O O . THR A 1 402 ? -12.125 -16.797 -0.879 1 96.94 402 THR A O 1
ATOM 3005 N N . GLU A 1 403 ? -10.719 -17.953 0.357 1 96.44 403 GLU A N 1
ATOM 3006 C CA . GLU A 1 403 ? -10.102 -16.75 0.896 1 96.44 403 GLU A CA 1
ATOM 3007 C C . GLU A 1 403 ? -9.055 -16.188 -0.068 1 96.44 403 GLU A C 1
ATOM 3009 O O . GLU A 1 403 ? -8.531 -15.094 0.146 1 96.44 403 GLU A O 1
ATOM 3014 N N . TYR A 1 404 ? -8.781 -16.906 -1.152 1 97.81 404 TYR A N 1
ATOM 3015 C CA . TYR A 1 404 ? -7.758 -16.516 -2.117 1 97.81 404 TYR A CA 1
ATOM 3016 C C . TYR A 1 404 ? -8.383 -15.836 -3.33 1 97.81 404 TYR A C 1
ATOM 3018 O O . TYR A 1 404 ? -9.602 -15.875 -3.514 1 97.81 404 TYR A O 1
ATOM 3026 N N . GLY A 1 405 ? -7.586 -15.117 -4.148 1 98.19 405 GLY A N 1
ATOM 3027 C CA . GLY A 1 405 ? -8.031 -14.453 -5.363 1 98.19 405 GLY A CA 1
ATOM 3028 C C . GLY A 1 405 ? -6.887 -14.055 -6.277 1 98.19 405 GLY A C 1
ATOM 3029 O O . GLY A 1 405 ? -6.812 -12.906 -6.719 1 98.19 405 GLY A O 1
ATOM 3030 N N . LEU A 1 406 ? -6.027 -15.039 -6.629 1 98.38 406 LEU A N 1
ATOM 3031 C CA . LEU A 1 406 ? -4.883 -14.711 -7.469 1 98.38 406 LEU A CA 1
ATOM 3032 C C . LEU A 1 406 ? -5.246 -14.812 -8.945 1 98.38 406 LEU A C 1
ATOM 3034 O O . LEU A 1 406 ? -5.266 -13.805 -9.656 1 98.38 406 LEU A O 1
ATOM 3038 N N . THR A 1 407 ? -5.578 -16.047 -9.398 1 98.62 407 THR A N 1
ATOM 3039 C CA . THR A 1 407 ? -5.961 -16.25 -10.789 1 98.62 407 THR A CA 1
ATOM 3040 C C . THR A 1 407 ? -7.129 -17.234 -10.891 1 98.62 407 THR A C 1
ATOM 3042 O O . THR A 1 407 ? -7.469 -17.906 -9.922 1 98.62 407 THR A O 1
ATOM 3045 N N . SER A 1 408 ? -7.746 -17.219 -12.031 1 98.75 408 SER A N 1
ATOM 3046 C CA . SER A 1 408 ? -8.805 -18.141 -12.398 1 98.75 408 SER A CA 1
ATOM 3047 C C . SER A 1 408 ? -8.891 -18.328 -13.914 1 98.75 408 SER A C 1
ATOM 3049 O O . SER A 1 408 ? -8.164 -17.672 -14.664 1 98.75 408 SER A O 1
ATOM 3051 N N . ALA A 1 409 ? -9.695 -19.297 -14.328 1 98.81 409 ALA A N 1
ATOM 3052 C CA . ALA A 1 409 ? -9.938 -19.516 -15.75 1 98.81 409 ALA A CA 1
ATOM 3053 C C . ALA A 1 409 ? -11.406 -19.859 -16 1 98.81 409 ALA A C 1
ATOM 3055 O O . ALA A 1 409 ? -12.102 -20.359 -15.117 1 98.81 409 ALA A O 1
ATOM 3056 N N . VAL A 1 410 ? -11.844 -19.562 -17.188 1 98.81 410 VAL A N 1
ATOM 3057 C CA . VAL A 1 410 ? -13.18 -19.938 -17.641 1 98.81 410 VAL A CA 1
ATOM 3058 C C . VAL A 1 410 ? -13.117 -20.484 -19.062 1 98.81 410 VAL A C 1
ATOM 3060 O O . VAL A 1 410 ? -12.43 -19.922 -19.922 1 98.81 410 VAL A O 1
ATOM 3063 N N . PHE A 1 411 ? -13.789 -21.578 -19.312 1 98.75 411 PHE A N 1
ATOM 3064 C CA . PHE A 1 411 ? -13.82 -22.203 -20.625 1 98.75 411 PHE A CA 1
ATOM 3065 C C . PHE A 1 411 ? -15.219 -22.141 -21.219 1 98.75 411 PHE A C 1
ATOM 3067 O O . PHE A 1 411 ? -16.172 -22.625 -20.625 1 98.75 411 PHE A O 1
ATOM 3074 N N . THR A 1 412 ? -15.336 -21.547 -22.297 1 98.44 412 THR A N 1
ATOM 3075 C CA . THR A 1 412 ? -16.562 -21.359 -23.062 1 98.44 412 THR A CA 1
ATOM 3076 C C . THR A 1 412 ? -16.266 -21 -24.516 1 98.44 412 THR A C 1
ATOM 3078 O O . THR A 1 412 ? -15.227 -20.391 -24.797 1 98.44 412 THR A O 1
ATOM 3081 N N . THR A 1 413 ? -17.109 -21.406 -25.453 1 97.31 413 THR A N 1
ATOM 3082 C CA . THR A 1 413 ? -16.922 -21.047 -26.859 1 97.31 413 THR A CA 1
ATOM 3083 C C . THR A 1 413 ? -17.516 -19.672 -27.156 1 97.31 413 THR A C 1
ATOM 3085 O O . THR A 1 413 ? -17.359 -19.156 -28.266 1 97.31 413 THR A O 1
ATOM 3088 N N . ASN A 1 414 ? -18.203 -19.062 -26.219 1 97.31 414 ASN A N 1
ATOM 3089 C CA . ASN A 1 414 ? -18.812 -17.75 -26.328 1 97.31 414 ASN A CA 1
ATOM 3090 C C . ASN A 1 414 ? -18.031 -16.688 -25.562 1 97.31 414 ASN A C 1
ATOM 3092 O O . ASN A 1 414 ? -18.109 -16.609 -24.344 1 97.31 414 ASN A O 1
ATOM 3096 N N . LEU A 1 415 ? -17.312 -15.867 -26.281 1 96.56 415 LEU A N 1
ATOM 3097 C CA . LEU A 1 415 ? -16.453 -14.875 -25.656 1 96.56 415 LEU A CA 1
ATOM 3098 C C . LEU A 1 415 ? -17.266 -13.914 -24.797 1 96.56 415 LEU A C 1
ATOM 3100 O O . LEU A 1 415 ? -16.828 -13.508 -23.719 1 96.56 415 LEU A O 1
ATOM 3104 N N . GLY A 1 416 ? -18.422 -13.445 -25.312 1 96.69 416 GLY A N 1
ATOM 3105 C CA . GLY A 1 416 ? -19.281 -12.594 -24.516 1 96.69 416 GLY A CA 1
ATOM 3106 C C . GLY A 1 416 ? -19.641 -13.203 -23.172 1 96.69 416 GLY A C 1
ATOM 3107 O O . GLY A 1 416 ? -19.625 -12.523 -22.141 1 96.69 416 GLY A O 1
ATOM 3108 N N . ARG A 1 417 ? -19.969 -14.547 -23.172 1 97.69 417 ARG A N 1
ATOM 3109 C CA . ARG A 1 417 ? -20.25 -15.281 -21.953 1 97.69 417 ARG A CA 1
ATOM 3110 C C . ARG A 1 417 ? -19.016 -15.359 -21.047 1 97.69 417 ARG A C 1
ATOM 3112 O O . ARG A 1 417 ? -19.109 -15.133 -19.844 1 97.69 417 ARG A O 1
ATOM 3119 N N . GLY A 1 418 ? -17.859 -15.641 -21.656 1 97.94 418 GLY A N 1
ATOM 3120 C CA . GLY A 1 418 ? -16.609 -15.695 -20.922 1 97.94 418 GLY A CA 1
ATOM 3121 C C . GLY A 1 418 ? -16.281 -14.398 -20.203 1 97.94 418 GLY A C 1
ATOM 3122 O O . GLY A 1 418 ? -15.898 -14.414 -19.031 1 97.94 418 GLY A O 1
ATOM 3123 N N . LEU A 1 419 ? -16.453 -13.289 -20.891 1 97.31 419 LEU A N 1
ATOM 3124 C CA . LEU A 1 419 ? -16.156 -11.977 -20.312 1 97.31 419 LEU A CA 1
ATOM 3125 C C . LEU A 1 419 ? -17.109 -11.656 -19.172 1 97.31 419 LEU A C 1
ATOM 3127 O O . LEU A 1 419 ? -16.688 -11.125 -18.141 1 97.31 419 LEU A O 1
ATOM 3131 N N . ARG A 1 420 ? -18.359 -11.992 -19.344 1 97.44 420 ARG A N 1
ATOM 3132 C CA . ARG A 1 420 ? -19.359 -11.758 -18.297 1 97.44 420 ARG A CA 1
ATOM 3133 C C . ARG A 1 420 ? -19.016 -12.555 -17.031 1 97.44 420 ARG A C 1
ATOM 3135 O O . ARG A 1 420 ? -19.078 -12.023 -15.922 1 97.44 420 ARG A O 1
ATOM 3142 N N . VAL A 1 421 ? -18.656 -13.781 -17.188 1 98.31 421 VAL A N 1
ATOM 3143 C CA . VAL A 1 421 ? -18.312 -14.648 -16.062 1 98.31 421 VAL A CA 1
ATOM 3144 C C . VAL A 1 421 ? -17.016 -14.156 -15.414 1 98.31 421 VAL A C 1
ATOM 3146 O O . VAL A 1 421 ? -16.938 -14.047 -14.188 1 98.31 421 VAL A O 1
ATOM 3149 N N . ALA A 1 422 ? -16.031 -13.82 -16.219 1 98.31 422 ALA A N 1
ATOM 3150 C CA . ALA A 1 422 ? -14.734 -13.359 -15.727 1 98.31 422 ALA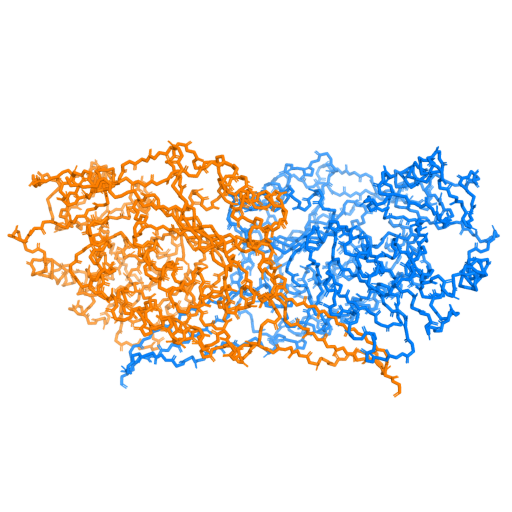 A CA 1
ATOM 3151 C C . ALA A 1 422 ? -14.891 -12.125 -14.844 1 98.31 422 ALA A C 1
ATOM 3153 O O . ALA A 1 422 ? -14.227 -12.008 -13.812 1 98.31 422 ALA A O 1
ATOM 3154 N N . LYS A 1 423 ? -15.766 -11.242 -15.188 1 96.19 423 LYS A N 1
ATOM 3155 C CA . LYS A 1 423 ? -15.977 -10 -14.453 1 96.19 423 LYS A CA 1
ATOM 3156 C C . LYS A 1 423 ? -16.5 -10.281 -13.047 1 96.19 423 LYS A C 1
ATOM 3158 O O . LYS A 1 423 ? -16.297 -9.484 -12.125 1 96.19 423 LYS A O 1
ATOM 3163 N N . GLN A 1 424 ? -17.109 -11.438 -12.898 1 96.88 424 GLN A N 1
ATOM 3164 C CA . GLN A 1 424 ? -17.781 -11.734 -11.633 1 96.88 424 GLN A CA 1
ATOM 3165 C C . GLN A 1 424 ? -16.891 -12.57 -10.727 1 96.88 424 GLN A C 1
ATOM 3167 O O . GLN A 1 424 ? -17.219 -12.805 -9.562 1 96.88 424 GLN A O 1
ATOM 3172 N N . ILE A 1 425 ? -15.781 -13.039 -11.211 1 98.06 425 ILE A N 1
ATOM 3173 C CA . ILE A 1 425 ? -14.859 -13.828 -10.398 1 98.06 425 ILE A CA 1
ATOM 3174 C C . ILE A 1 425 ? -13.953 -12.898 -9.602 1 98.06 425 ILE A C 1
ATOM 3176 O O . ILE A 1 425 ? -13.398 -11.938 -10.141 1 98.06 425 ILE A O 1
ATOM 3180 N N . GLU A 1 426 ? -13.805 -13.141 -8.297 1 97 426 GLU A N 1
ATOM 3181 C CA . GLU A 1 426 ? -13.023 -12.297 -7.395 1 97 426 GLU A CA 1
ATOM 3182 C C . GLU A 1 426 ? -11.555 -12.719 -7.379 1 97 426 GLU A C 1
ATOM 3184 O O . GLU A 1 426 ? -11.07 -13.242 -6.375 1 97 426 GLU A O 1
ATOM 3189 N N . SER A 1 427 ? -10.859 -12.438 -8.484 1 98.12 427 SER A N 1
ATOM 3190 C CA . SER A 1 427 ? -9.438 -12.742 -8.641 1 98.12 427 SER A CA 1
ATOM 3191 C C . SER A 1 427 ? -8.719 -11.633 -9.398 1 98.12 427 SER A C 1
ATOM 3193 O O . SER A 1 427 ? -9.352 -10.82 -10.07 1 98.12 427 SER A O 1
ATOM 3195 N N . GLY A 1 428 ? -7.441 -11.594 -9.219 1 98 428 GLY A N 1
ATOM 3196 C CA . GLY A 1 428 ? -6.637 -10.586 -9.883 1 98 428 GLY A CA 1
ATOM 3197 C C . GLY A 1 428 ? -6.566 -10.766 -11.391 1 98 428 GLY A C 1
ATOM 3198 O O . GLY A 1 428 ? -6.387 -9.797 -12.125 1 98 428 GLY A O 1
ATOM 3199 N N . ALA A 1 429 ? -6.711 -12.062 -11.812 1 98.44 429 ALA A N 1
ATOM 3200 C CA . ALA A 1 429 ? -6.699 -12.367 -13.242 1 98.44 429 ALA A CA 1
ATOM 3201 C C . ALA A 1 429 ? -7.641 -13.523 -13.57 1 98.44 429 ALA A C 1
ATOM 3203 O O . ALA A 1 429 ? -7.824 -14.43 -12.75 1 98.44 429 ALA A O 1
ATOM 3204 N N . VAL A 1 430 ? -8.219 -13.438 -14.703 1 98.75 430 VAL A N 1
ATOM 3205 C CA . VAL A 1 430 ? -9.031 -14.523 -15.234 1 98.75 430 VAL A CA 1
ATOM 3206 C C . VAL A 1 430 ? -8.664 -14.781 -16.688 1 98.75 430 VAL A C 1
ATOM 3208 O O . VAL A 1 430 ? -8.625 -13.852 -17.5 1 98.75 430 VAL A O 1
ATOM 3211 N N . HIS A 1 431 ? -8.438 -16 -17.016 1 98.56 431 HIS A N 1
ATOM 3212 C CA . HIS A 1 431 ? -8.016 -16.375 -18.359 1 98.56 431 HIS A CA 1
ATOM 3213 C C . HIS A 1 431 ? -9.094 -17.188 -19.062 1 98.56 431 HIS A C 1
ATOM 3215 O O . HIS A 1 431 ? -9.469 -18.266 -18.609 1 98.56 431 HIS A O 1
ATOM 3221 N N . ILE A 1 432 ? -9.578 -16.719 -20.188 1 98.5 432 ILE A N 1
ATOM 3222 C CA . ILE A 1 432 ? -10.633 -17.406 -20.938 1 98.5 432 ILE A CA 1
ATOM 3223 C C . ILE A 1 432 ? -10.016 -18.406 -21.906 1 98.5 432 ILE A C 1
ATOM 3225 O O . ILE A 1 432 ? -9.219 -18.031 -22.766 1 98.5 432 ILE A O 1
ATOM 3229 N N . ASN A 1 433 ? -10.297 -19.656 -21.75 1 97.81 433 ASN A N 1
ATOM 3230 C CA . ASN A 1 433 ? -9.891 -20.781 -22.594 1 97.81 433 ASN A CA 1
ATOM 3231 C C . ASN A 1 433 ? -8.383 -21 -22.531 1 97.81 433 ASN A C 1
ATOM 3233 O O . ASN A 1 433 ? -7.758 -21.312 -23.547 1 97.81 433 ASN A O 1
ATOM 3237 N N . SER A 1 434 ? -7.852 -20.828 -21.359 1 96.88 434 SER A N 1
ATOM 3238 C CA . SER A 1 434 ? -6.441 -21.062 -21.078 1 96.88 434 SER A CA 1
ATOM 3239 C C . SER A 1 434 ? -6.238 -21.484 -19.625 1 96.88 434 SER A C 1
ATOM 3241 O O . SER A 1 434 ? -7.141 -21.344 -18.797 1 96.88 434 SER A O 1
ATOM 3243 N N . LEU A 1 435 ? -5.09 -22.031 -19.359 1 97 435 LEU A N 1
ATOM 3244 C CA . LEU A 1 435 ? -4.801 -22.469 -18 1 97 435 LEU A CA 1
ATOM 3245 C C . LEU A 1 435 ? -4.699 -21.281 -17.047 1 97 435 LEU A C 1
ATOM 3247 O O . LEU A 1 435 ? -4.594 -20.141 -17.484 1 97 435 LEU A O 1
ATOM 3251 N N . THR A 1 436 ? -4.723 -21.531 -15.773 1 98.44 436 THR A N 1
ATOM 3252 C CA . THR A 1 436 ? -4.723 -20.516 -14.734 1 98.44 436 THR A CA 1
ATOM 3253 C C . THR A 1 436 ? -3.34 -19.891 -14.586 1 98.44 436 THR A C 1
ATOM 3255 O O . THR A 1 436 ? -3.197 -18.812 -14 1 98.44 436 THR A O 1
ATOM 3258 N N . ILE A 1 437 ? -2.293 -20.5 -15.078 1 97.81 437 ILE A N 1
ATOM 3259 C CA . ILE A 1 437 ? -0.924 -20 -14.977 1 97.81 437 ILE A CA 1
ATOM 3260 C C . ILE A 1 437 ? -0.63 -19.062 -16.141 1 97.81 437 ILE A C 1
ATOM 3262 O O . ILE A 1 437 ? -0.563 -19.5 -17.297 1 97.81 437 ILE A O 1
ATOM 3266 N N . HIS A 1 438 ? -0.542 -17.875 -15.82 1 94.81 438 HIS A N 1
ATOM 3267 C CA . HIS A 1 438 ? -0.186 -16.875 -16.828 1 94.81 438 HIS A CA 1
ATOM 3268 C C . HIS A 1 438 ? 0.575 -15.711 -16.188 1 94.81 438 HIS A C 1
ATOM 3270 O O . HIS A 1 438 ? 0.179 -15.195 -15.141 1 94.81 438 HIS A O 1
ATOM 3276 N N . ASP A 1 439 ? 1.703 -15.406 -16.781 1 92 439 ASP A N 1
ATOM 3277 C CA . ASP A 1 439 ? 2.504 -14.258 -16.359 1 92 439 ASP A CA 1
ATOM 3278 C C . ASP A 1 439 ? 3.191 -13.609 -17.562 1 92 439 ASP A C 1
ATOM 3280 O O . ASP A 1 439 ? 3.869 -14.281 -18.328 1 92 439 ASP A O 1
ATOM 3284 N N . GLU A 1 440 ? 2.971 -12.484 -17.828 1 92.06 440 GLU A N 1
ATOM 3285 C CA . GLU A 1 440 ? 3.707 -11.719 -18.828 1 92.06 440 GLU A CA 1
ATOM 3286 C C . GLU A 1 440 ? 4.07 -10.336 -18.312 1 92.06 440 GLU A C 1
ATOM 3288 O O . GLU A 1 440 ? 3.279 -9.703 -17.609 1 92.06 440 GLU A O 1
ATOM 3293 N N . PRO A 1 441 ? 5.18 -9.844 -18.688 1 92.69 441 PRO A N 1
ATOM 3294 C CA . PRO A 1 441 ? 5.734 -8.625 -18.078 1 92.69 441 PRO A CA 1
ATOM 3295 C C . PRO A 1 441 ? 4.848 -7.402 -18.297 1 92.69 441 PRO A C 1
ATOM 3297 O O . PRO A 1 441 ? 4.828 -6.492 -17.469 1 92.69 441 PRO A O 1
ATOM 3300 N N . ALA A 1 442 ? 4.062 -7.426 -19.359 1 92.06 442 ALA A N 1
ATOM 3301 C CA . ALA A 1 442 ? 3.332 -6.223 -19.75 1 92.06 442 ALA A CA 1
ATOM 3302 C C . ALA A 1 442 ? 2.029 -6.09 -18.969 1 92.06 442 ALA A C 1
ATOM 3304 O O . ALA A 1 442 ? 1.406 -5.027 -18.953 1 92.06 442 ALA A O 1
ATOM 3305 N N . LEU A 1 443 ? 1.617 -7.172 -18.297 1 94.88 443 LEU A N 1
ATOM 3306 C CA . LEU A 1 443 ? 0.334 -7.168 -17.609 1 94.88 443 LEU A CA 1
ATOM 3307 C C . LEU A 1 443 ? 0.532 -7.035 -16.094 1 94.88 443 LEU A C 1
ATOM 3309 O O . LEU A 1 443 ? 1.448 -7.637 -15.539 1 94.88 443 LEU A O 1
ATOM 3313 N N . PRO A 1 444 ? -0.383 -6.207 -15.477 1 95.62 444 PRO A N 1
ATOM 3314 C CA . PRO A 1 444 ? -0.355 -6.242 -14.008 1 95.62 444 PRO A CA 1
ATOM 3315 C C . PRO A 1 444 ? -0.631 -7.637 -13.453 1 95.62 444 PRO A C 1
ATOM 3317 O O . PRO A 1 444 ? -1.562 -8.312 -13.898 1 95.62 444 PRO A O 1
ATOM 3320 N N . HIS A 1 445 ? 0.252 -8.008 -12.547 1 96.88 445 HIS A N 1
ATOM 3321 C CA . HIS A 1 445 ? 0.105 -9.312 -11.914 1 96.88 445 HIS A CA 1
ATOM 3322 C C . HIS A 1 445 ? 0.024 -9.172 -10.398 1 96.88 445 HIS A C 1
ATOM 3324 O O . HIS A 1 445 ? 0.896 -8.562 -9.773 1 96.88 445 HIS A O 1
ATOM 3330 N N . GLY A 1 446 ? -1.005 -9.719 -9.805 1 96.38 446 GLY A N 1
ATOM 3331 C CA . GLY A 1 446 ? -1.213 -9.703 -8.367 1 96.38 446 GLY A CA 1
ATOM 3332 C C . GLY A 1 446 ? -2.584 -10.203 -7.957 1 96.38 446 GLY A C 1
ATOM 3333 O O . GLY A 1 446 ? -3.447 -10.438 -8.805 1 96.38 446 GLY A O 1
ATOM 3334 N N . GLY A 1 447 ? -2.738 -10.43 -6.719 1 95.81 447 GLY A N 1
ATOM 3335 C CA . GLY A 1 447 ? -3.953 -11.062 -6.23 1 95.81 447 GLY A CA 1
ATOM 3336 C C . GLY A 1 447 ? -4.902 -10.102 -5.547 1 95.81 447 GLY A C 1
ATOM 3337 O O . GLY A 1 447 ? -4.672 -8.883 -5.555 1 95.81 447 GLY A O 1
ATOM 3338 N N . MET A 1 448 ? -5.988 -10.688 -5.176 1 96.44 448 MET A N 1
ATOM 3339 C CA . MET A 1 448 ? -7 -10.094 -4.305 1 96.44 448 MET A CA 1
ATOM 3340 C C . MET A 1 448 ? -7.199 -10.945 -3.051 1 96.44 448 MET A C 1
ATOM 3342 O O . MET A 1 448 ? -6.641 -12.039 -2.938 1 96.44 448 MET A O 1
ATOM 3346 N N . LYS A 1 449 ? -7.926 -10.398 -2.08 1 96.62 449 LYS A N 1
ATOM 3347 C CA . LYS A 1 449 ? -8.195 -11.125 -0.844 1 96.62 449 LYS A CA 1
ATOM 3348 C C . LYS A 1 449 ? -6.898 -11.57 -0.173 1 96.62 449 LYS A C 1
ATOM 3350 O O . LYS A 1 449 ? -5.984 -10.766 0.015 1 96.62 449 LYS A O 1
ATOM 3355 N N . LYS A 1 450 ? -6.773 -12.812 0.204 1 97.19 450 LYS A N 1
ATOM 3356 C CA . LYS A 1 450 ? -5.602 -13.281 0.938 1 97.19 450 LYS A CA 1
ATOM 3357 C C . LYS A 1 450 ? -4.469 -13.656 -0.016 1 97.19 450 LYS A C 1
ATOM 3359 O O . LYS A 1 450 ? -3.396 -14.07 0.421 1 97.19 450 LYS A O 1
ATOM 3364 N N . SER A 1 451 ? -4.723 -13.445 -1.304 1 98.44 451 SER A N 1
ATOM 3365 C CA . SER A 1 451 ? -3.646 -13.648 -2.27 1 98.44 451 SER A CA 1
ATOM 3366 C C . SER A 1 451 ? -2.752 -12.422 -2.369 1 98.44 451 SER A C 1
ATOM 3368 O O . SER A 1 451 ? -1.773 -12.414 -3.117 1 98.44 451 SER A O 1
ATOM 3370 N N . GLY A 1 452 ? -3.092 -11.391 -1.603 1 98.12 452 GLY A N 1
ATOM 3371 C CA . GLY A 1 452 ? -2.205 -10.242 -1.489 1 98.12 452 GLY A CA 1
ATOM 3372 C C . GLY A 1 452 ? -2.766 -8.992 -2.139 1 98.12 452 GLY A C 1
ATOM 3373 O O . GLY A 1 452 ? -3.973 -8.891 -2.359 1 98.12 452 GLY A O 1
ATOM 3374 N N . PHE A 1 453 ? -1.922 -8 -2.311 1 98.19 453 PHE A N 1
ATOM 3375 C CA . PHE A 1 453 ? -2.287 -6.73 -2.924 1 98.19 453 PHE A CA 1
ATOM 3376 C C . PHE A 1 453 ? -1.07 -6.066 -3.561 1 98.19 453 PHE A C 1
ATOM 3378 O O . PHE A 1 453 ? 0.069 -6.395 -3.221 1 98.19 453 PHE A O 1
ATOM 3385 N N . GLY A 1 454 ? -1.327 -5.074 -4.473 1 97.44 454 GLY A N 1
ATOM 3386 C CA . GLY A 1 454 ? -0.294 -4.531 -5.34 1 97.44 454 GLY A CA 1
ATOM 3387 C C . GLY A 1 454 ? -0.116 -5.32 -6.625 1 97.44 454 GLY A C 1
ATOM 3388 O O . GLY A 1 454 ? -0.693 -6.395 -6.781 1 97.44 454 GLY A O 1
ATOM 3389 N N . ARG A 1 455 ? 0.586 -4.785 -7.535 1 97.81 455 ARG A N 1
ATOM 3390 C CA . ARG A 1 455 ? 0.767 -5.445 -8.828 1 97.81 455 ARG A CA 1
ATOM 3391 C C . ARG A 1 455 ? 2.232 -5.434 -9.242 1 97.81 455 ARG A C 1
ATOM 3393 O O . ARG A 1 455 ? 2.926 -4.43 -9.078 1 97.81 455 ARG A O 1
ATOM 3400 N N . PHE A 1 456 ? 2.621 -6.488 -9.719 1 96.75 456 PHE A N 1
ATOM 3401 C CA . PHE A 1 456 ? 3.842 -6.559 -10.516 1 96.75 456 PHE A CA 1
ATOM 3402 C C . PHE A 1 456 ? 3.529 -6.457 -12 1 96.75 456 PHE A C 1
ATOM 3404 O O . PHE A 1 456 ? 2.4 -6.723 -12.422 1 96.75 456 PHE A O 1
ATOM 3411 N N . GLY A 1 457 ? 4.387 -5.977 -12.773 1 93.5 457 GLY A N 1
ATOM 3412 C CA . GLY A 1 457 ? 4.285 -6.016 -14.227 1 93.5 457 GLY A CA 1
ATOM 3413 C C . GLY A 1 457 ? 3.723 -4.738 -14.82 1 93.5 457 GLY A C 1
ATOM 3414 O O . GLY A 1 457 ? 2.93 -4.047 -14.18 1 93.5 457 GLY A O 1
ATOM 3415 N N . GLY A 1 458 ? 4.156 -4.5 -16.031 1 91.31 458 GLY A N 1
ATOM 3416 C CA . GLY A 1 458 ? 3.662 -3.34 -16.75 1 91.31 458 GLY A CA 1
ATOM 3417 C C . GLY A 1 458 ? 3.979 -2.025 -16.062 1 91.31 458 GLY A C 1
ATOM 3418 O O . GLY A 1 458 ? 4.91 -1.947 -15.266 1 91.31 458 GLY A O 1
ATOM 3419 N N . ILE A 1 459 ? 3.176 -1.074 -16.438 1 91.62 459 ILE A N 1
ATOM 3420 C CA . ILE A 1 459 ? 3.342 0.253 -15.859 1 91.62 459 ILE A CA 1
ATOM 3421 C C . ILE A 1 459 ? 2.9 0.236 -14.398 1 91.62 459 ILE A C 1
ATOM 3423 O O . ILE A 1 459 ? 3.482 0.929 -13.555 1 91.62 459 ILE A O 1
ATOM 3427 N N . SER A 1 460 ? 1.918 -0.616 -14.141 1 92.69 460 SER A N 1
ATOM 3428 C CA . SER A 1 460 ? 1.447 -0.761 -12.766 1 92.69 460 SER A CA 1
ATOM 3429 C C . SER A 1 460 ? 2.561 -1.259 -11.852 1 92.69 460 SER A C 1
ATOM 3431 O O . SER A 1 460 ? 2.721 -0.763 -10.734 1 92.69 460 SER A O 1
ATOM 3433 N N . GLY A 1 461 ? 3.281 -2.227 -12.383 1 94.94 461 GLY A N 1
ATOM 3434 C CA . GLY A 1 461 ? 4.379 -2.768 -11.594 1 94.94 461 GLY A CA 1
ATOM 3435 C C . GLY A 1 461 ? 5.492 -1.766 -11.359 1 94.94 461 GLY A C 1
ATOM 3436 O O . GLY A 1 461 ? 6.066 -1.715 -10.266 1 94.94 461 GLY A O 1
ATOM 3437 N N . LEU A 1 462 ? 5.832 -1.01 -12.367 1 95.5 462 LEU A N 1
ATOM 3438 C CA . LEU A 1 462 ? 6.855 0.023 -12.227 1 95.5 462 LEU A CA 1
ATOM 3439 C C . LEU A 1 462 ? 6.414 1.084 -11.227 1 95.5 462 LEU A C 1
ATOM 3441 O O . LEU A 1 462 ? 7.203 1.501 -10.367 1 95.5 462 LEU A O 1
ATOM 3445 N N . ASN A 1 463 ? 5.164 1.462 -11.297 1 94.81 463 ASN A N 1
ATOM 3446 C CA . ASN A 1 463 ? 4.621 2.51 -10.438 1 94.81 463 ASN A CA 1
ATOM 3447 C C . ASN A 1 463 ? 4.602 2.084 -8.969 1 94.81 463 ASN A C 1
ATOM 3449 O O . ASN A 1 463 ? 4.613 2.928 -8.078 1 94.81 463 ASN A O 1
ATOM 3453 N N . GLU A 1 464 ? 4.551 0.754 -8.727 1 96.75 464 GLU A N 1
ATOM 3454 C CA . GLU A 1 464 ? 4.598 0.253 -7.355 1 96.75 464 GLU A CA 1
ATOM 3455 C C . GLU A 1 464 ? 5.871 0.698 -6.645 1 96.75 464 GLU A C 1
ATOM 3457 O O . GLU A 1 464 ? 5.922 0.736 -5.414 1 96.75 464 GLU A O 1
ATOM 3462 N N . PHE A 1 465 ? 6.855 1.082 -7.422 1 97.62 465 PHE A N 1
ATOM 3463 C CA . PHE A 1 465 ? 8.148 1.392 -6.812 1 97.62 465 PHE A CA 1
ATOM 3464 C C . PHE A 1 465 ? 8.492 2.863 -7.004 1 97.62 465 PHE A C 1
ATOM 3466 O O . PHE A 1 465 ? 9.664 3.24 -6.941 1 97.62 465 PHE A O 1
ATOM 3473 N N . LEU A 1 466 ? 7.469 3.635 -7.316 1 96.5 466 LEU A N 1
ATOM 3474 C CA . LEU A 1 466 ? 7.512 5.094 -7.379 1 96.5 466 LEU A CA 1
ATOM 3475 C C . LEU A 1 466 ? 6.477 5.707 -6.445 1 96.5 466 LEU A C 1
ATOM 3477 O O . LEU A 1 466 ? 5.461 5.078 -6.133 1 96.5 466 LEU A O 1
ATOM 3481 N N . THR A 1 467 ? 6.801 6.867 -5.965 1 95.69 467 THR A N 1
ATOM 3482 C CA . THR A 1 467 ? 5.832 7.711 -5.273 1 95.69 467 THR A CA 1
ATOM 3483 C C . THR A 1 467 ? 5.836 9.125 -5.848 1 95.69 467 THR A C 1
ATOM 3485 O O . THR A 1 467 ? 6.512 9.391 -6.84 1 95.69 467 THR A O 1
ATOM 3488 N N . THR A 1 468 ? 4.941 10 -5.305 1 96.06 468 THR A N 1
ATOM 3489 C CA . THR A 1 468 ? 4.836 11.328 -5.906 1 96.06 468 THR A CA 1
ATOM 3490 C C . THR A 1 468 ? 5.305 12.398 -4.934 1 96.06 468 THR A C 1
ATOM 3492 O O . THR A 1 468 ? 5.199 12.234 -3.715 1 96.06 468 THR A O 1
ATOM 3495 N N . LYS A 1 469 ? 5.82 13.414 -5.41 1 97.06 469 LYS A N 1
ATOM 3496 C CA . LYS A 1 469 ? 6.125 14.664 -4.719 1 97.06 469 LYS A CA 1
ATOM 3497 C C . LYS A 1 469 ? 5.488 15.852 -5.426 1 97.06 469 LYS A C 1
ATOM 3499 O O . LYS A 1 469 ? 5.746 16.094 -6.609 1 97.06 469 LYS A O 1
ATOM 3504 N N . SER A 1 470 ? 4.688 16.594 -4.762 1 97.56 470 SER A N 1
ATOM 3505 C CA . SER A 1 470 ? 4.059 17.797 -5.309 1 97.56 470 SER A CA 1
ATOM 3506 C C . SER A 1 470 ? 4.859 19.047 -4.961 1 97.56 470 SER A C 1
ATOM 3508 O O . SER A 1 470 ? 5.184 19.281 -3.793 1 97.56 470 SER A O 1
ATOM 3510 N N . VAL A 1 471 ? 5.172 19.844 -5.945 1 97.94 471 VAL A N 1
ATOM 3511 C CA . VAL A 1 471 ? 5.801 21.141 -5.734 1 97.94 471 VAL A CA 1
ATOM 3512 C C . VAL A 1 471 ? 4.906 22.25 -6.293 1 97.94 471 VAL A C 1
ATOM 3514 O O . VAL A 1 471 ? 4.523 22.203 -7.465 1 97.94 471 VAL A O 1
ATOM 3517 N N . THR A 1 472 ? 4.574 23.188 -5.484 1 97.69 472 THR A N 1
ATOM 3518 C CA . THR A 1 472 ? 3.691 24.266 -5.906 1 97.69 472 THR A CA 1
ATOM 3519 C C . THR A 1 472 ? 4.398 25.609 -5.812 1 97.69 472 THR A C 1
ATOM 3521 O O . THR A 1 472 ? 5.355 25.766 -5.051 1 97.69 472 THR A O 1
ATOM 3524 N N . TRP A 1 473 ? 3.982 26.578 -6.621 1 96 473 TRP A N 1
ATOM 3525 C CA . TRP A 1 473 ? 4.434 27.969 -6.535 1 96 473 TRP A CA 1
ATOM 3526 C C . TRP A 1 473 ? 3.416 28.906 -7.168 1 96 473 TRP A C 1
ATOM 3528 O O . TRP A 1 473 ? 2.496 28.469 -7.859 1 96 473 TRP A O 1
ATOM 3538 N N . MET A 1 474 ? 3.564 30.188 -6.824 1 91.25 474 MET A N 1
ATOM 3539 C CA . MET A 1 474 ? 2.795 31.219 -7.523 1 91.25 474 MET A CA 1
ATOM 3540 C C . MET A 1 474 ? 3.488 31.625 -8.812 1 91.25 474 MET A C 1
ATOM 3542 O O . MET A 1 474 ? 4.707 31.828 -8.836 1 91.25 474 MET A O 1
ATOM 3546 N N . ASP A 1 475 ? 2.65 31.828 -9.828 1 83.31 475 ASP A N 1
ATOM 3547 C CA . ASP A 1 475 ? 3.186 32.281 -11.109 1 83.31 475 ASP A CA 1
ATOM 3548 C C . ASP A 1 475 ? 3.654 33.75 -11.031 1 83.31 475 ASP A C 1
ATOM 3550 O O . ASP A 1 475 ? 3.045 34.562 -10.336 1 83.31 475 ASP A O 1
ATOM 3554 N N . ILE A 1 476 ? 4.875 34.062 -11.625 1 73.62 476 ILE A N 1
ATOM 3555 C CA . ILE A 1 476 ? 5.344 35.438 -11.703 1 73.62 476 ILE A CA 1
ATOM 3556 C C . ILE A 1 476 ? 4.848 36.062 -13 1 73.62 476 ILE A C 1
ATOM 3558 O O . ILE A 1 476 ? 4.852 35.438 -14.055 1 73.62 476 ILE A O 1
ATOM 3562 N N . MET B 1 1 ? -32.188 21.062 28.812 1 29.44 1 MET B N 1
ATOM 3563 C CA . MET B 1 1 ? -31.875 21.062 27.375 1 29.44 1 MET B CA 1
ATOM 3564 C C . MET B 1 1 ? -31.906 19.641 26.812 1 29.44 1 MET B C 1
ATOM 3566 O O . MET B 1 1 ? -31.344 18.719 27.422 1 29.44 1 MET B O 1
ATOM 3570 N N . ALA B 1 2 ? -32.781 19.141 26.234 1 40.09 2 ALA B N 1
ATOM 3571 C CA . ALA B 1 2 ? -33 17.781 25.797 1 40.09 2 ALA B CA 1
ATOM 3572 C C . ALA B 1 2 ? -31.703 17.125 25.328 1 40.09 2 ALA B C 1
ATOM 3574 O O . ALA B 1 2 ? -31.016 17.656 24.453 1 40.09 2 ALA B O 1
ATOM 3575 N N . ASN B 1 3 ? -30.828 16.391 26.109 1 51.56 3 ASN B N 1
ATOM 3576 C CA . ASN B 1 3 ? -29.547 15.695 26.078 1 51.56 3 ASN B CA 1
ATOM 3577 C C . ASN B 1 3 ? -29.328 15 24.734 1 51.56 3 ASN B C 1
ATOM 3579 O O . ASN B 1 3 ? -29.844 13.898 24.516 1 51.56 3 ASN B O 1
ATOM 3583 N N . ASN B 1 4 ? -29 15.766 23.609 1 81.69 4 ASN B N 1
ATOM 3584 C CA . ASN B 1 4 ? -28.922 15.336 22.219 1 81.69 4 ASN B CA 1
ATOM 3585 C C . ASN B 1 4 ? -27.719 14.406 21.984 1 81.69 4 ASN B C 1
ATOM 3587 O O . ASN B 1 4 ? -26.578 14.789 22.234 1 81.69 4 ASN B O 1
ATOM 3591 N N . THR B 1 5 ? -28.016 13.094 22.094 1 94.94 5 THR B N 1
ATOM 3592 C CA . THR B 1 5 ? -26.984 12.078 21.859 1 94.94 5 THR B CA 1
ATOM 3593 C C . THR B 1 5 ? -26.719 11.914 20.359 1 94.94 5 THR B C 1
ATOM 3595 O O . THR B 1 5 ? -27.641 11.609 19.594 1 94.94 5 THR B O 1
ATOM 3598 N N . VAL B 1 6 ? -25.484 12.242 20 1 97.94 6 VAL B N 1
ATOM 3599 C CA . VAL B 1 6 ? -25.094 12.008 18.609 1 97.94 6 VAL B CA 1
ATOM 3600 C C . VAL B 1 6 ? -25.141 10.516 18.297 1 97.94 6 VAL B C 1
ATOM 3602 O O . VAL B 1 6 ? -24.469 9.719 18.953 1 97.94 6 VAL B O 1
ATOM 3605 N N . PRO B 1 7 ? -25.938 10.094 17.453 1 98.19 7 PRO B N 1
ATOM 3606 C CA . PRO B 1 7 ? -26.062 8.664 17.141 1 98.19 7 PRO B CA 1
ATOM 3607 C C . PRO B 1 7 ? -25 8.172 16.188 1 98.19 7 PRO B C 1
ATOM 3609 O O . PRO B 1 7 ? -24.344 8.977 15.508 1 98.19 7 PRO B O 1
ATOM 3612 N N . LEU B 1 8 ? -24.797 6.805 16.172 1 98.56 8 LEU B N 1
ATOM 3613 C CA . LEU B 1 8 ? -24.156 6.195 15.008 1 98.56 8 LEU B CA 1
ATOM 3614 C C . LEU B 1 8 ? -25.031 6.312 13.773 1 98.56 8 LEU B C 1
ATOM 3616 O O . LEU B 1 8 ? -26.219 6.633 13.875 1 98.56 8 LEU B O 1
ATOM 3620 N N . ILE B 1 9 ? -24.469 6.145 12.633 1 98.62 9 ILE B N 1
ATOM 3621 C CA . ILE B 1 9 ? -25.25 5.945 11.414 1 98.62 9 ILE B CA 1
ATOM 3622 C C . ILE B 1 9 ? -24.984 4.547 10.859 1 98.62 9 ILE B C 1
ATOM 3624 O O . ILE B 1 9 ? -23.859 4.234 10.453 1 98.62 9 ILE B O 1
ATOM 3628 N N . VAL B 1 10 ? -25.953 3.684 10.914 1 98.62 10 VAL B N 1
ATOM 3629 C CA . VAL B 1 10 ? -25.875 2.336 10.359 1 98.62 10 VAL B CA 1
ATOM 3630 C C . VAL B 1 10 ? -27.062 2.09 9.422 1 98.62 10 VAL B C 1
ATOM 3632 O O . VAL B 1 10 ? -28.219 2.186 9.836 1 98.62 10 VAL B O 1
ATOM 3635 N N . ASP B 1 11 ? -26.781 1.845 8.188 1 98.44 11 ASP B N 1
ATOM 3636 C CA . ASP B 1 11 ? -27.797 1.553 7.191 1 98.44 11 ASP B CA 1
ATOM 3637 C C . ASP B 1 11 ? -28.781 2.715 7.059 1 98.44 11 ASP B C 1
ATOM 3639 O O . ASP B 1 11 ? -30 2.506 7.027 1 98.44 11 ASP B O 1
ATOM 3643 N N . ASN B 1 12 ? -28.25 3.908 7.074 1 97.94 12 ASN B N 1
ATOM 3644 C CA . ASN B 1 12 ? -28.969 5.164 6.918 1 97.94 12 ASN B CA 1
ATOM 3645 C C . ASN B 1 12 ? -29.922 5.406 8.086 1 97.94 12 ASN B C 1
ATOM 3647 O O . ASN B 1 12 ? -30.906 6.145 7.949 1 97.94 12 ASN B O 1
ATOM 3651 N N . LYS B 1 13 ? -29.641 4.77 9.211 1 97.88 13 LYS B N 1
ATOM 3652 C CA . LYS B 1 13 ? -30.438 4.973 10.406 1 97.88 13 LYS B CA 1
ATOM 3653 C C . LYS B 1 13 ? -29.578 5.48 11.562 1 97.88 13 LYS B C 1
ATOM 3655 O O . LYS B 1 13 ? -28.438 5.059 11.727 1 97.88 13 LYS B O 1
ATOM 3660 N N . ASP B 1 14 ? -30.188 6.348 12.32 1 97.69 14 ASP B N 1
ATOM 3661 C CA . ASP B 1 14 ? -29.562 6.762 13.57 1 97.69 14 ASP B CA 1
ATOM 3662 C C . ASP B 1 14 ? -29.656 5.66 14.625 1 97.69 14 ASP B C 1
ATOM 3664 O O . ASP B 1 14 ? -30.75 5.129 14.875 1 97.69 14 ASP B O 1
ATOM 3668 N N . VAL B 1 15 ? -28.531 5.27 15.172 1 97.62 15 VAL B N 1
ATOM 3669 C CA . VAL B 1 15 ? -28.484 4.215 16.188 1 97.62 15 VAL B CA 1
ATOM 3670 C C . VAL B 1 15 ? -27.922 4.766 17.484 1 97.62 15 VAL B C 1
ATOM 3672 O O . VAL B 1 15 ? -26.734 5.117 17.547 1 97.62 15 VAL B O 1
ATOM 3675 N N . VAL B 1 16 ? -28.719 4.895 18.484 1 97.12 16 VAL B N 1
ATOM 3676 C CA . VAL B 1 16 ? -28.266 5.273 19.828 1 97.12 16 VAL B CA 1
ATOM 3677 C C . VAL B 1 16 ? -27.906 4.023 20.625 1 97.12 16 VAL B C 1
ATOM 3679 O O . VAL B 1 16 ? -28.734 3.133 20.797 1 97.12 16 VAL B O 1
ATOM 3682 N N . THR B 1 17 ? -26.703 3.908 21 1 96.56 17 THR B N 1
ATOM 3683 C CA . THR B 1 17 ? -26.234 2.727 21.703 1 96.56 17 THR B CA 1
ATOM 3684 C C . THR B 1 17 ? -26.516 2.836 23.203 1 96.56 17 THR B C 1
ATOM 3686 O O . THR B 1 17 ? -26.938 3.891 23.688 1 96.56 17 THR B O 1
ATOM 3689 N N . SER B 1 18 ? -26.312 1.738 23.938 1 93.06 18 SER B N 1
ATOM 3690 C CA . SER B 1 18 ? -26.562 1.707 25.375 1 93.06 18 SER B CA 1
ATOM 3691 C C . SER B 1 18 ? -25.469 2.453 26.141 1 93.06 18 SER B C 1
ATOM 3693 O O . SER B 1 18 ? -25.688 2.916 27.266 1 93.06 18 SER B O 1
ATOM 3695 N N . THR B 1 19 ? -24.328 2.516 25.531 1 93.19 19 THR B N 1
ATOM 3696 C CA . THR B 1 19 ? -23.219 3.252 26.125 1 93.19 19 THR B CA 1
ATOM 3697 C C . THR B 1 19 ? -22.953 4.551 25.375 1 93.19 19 THR B C 1
ATOM 3699 O O . THR B 1 19 ? -23.078 4.59 24.141 1 93.19 19 THR B O 1
ATOM 3702 N N . ALA B 1 20 ? -22.672 5.621 26.125 1 95.06 20 ALA B N 1
ATOM 3703 C CA . ALA B 1 20 ? -22.375 6.941 25.562 1 95.06 20 ALA B CA 1
ATOM 3704 C C . ALA B 1 20 ? -21.234 7.617 26.312 1 95.06 20 ALA B C 1
ATOM 3706 O O . ALA B 1 20 ? -20.766 7.113 27.328 1 95.06 20 ALA B O 1
ATOM 3707 N N . PHE B 1 21 ? -20.656 8.602 25.734 1 96.19 21 PHE B N 1
ATOM 3708 C CA . PHE B 1 21 ? -19.625 9.398 26.391 1 96.19 21 PHE B CA 1
ATOM 3709 C C . PHE B 1 21 ? -19.859 10.891 26.141 1 96.19 21 PHE B C 1
ATOM 3711 O O . PHE B 1 21 ? -20.578 11.266 25.219 1 96.19 21 PHE B O 1
ATOM 3718 N N . ASP B 1 22 ? -19.297 11.719 26.984 1 95.81 22 ASP B N 1
ATOM 3719 C CA . ASP B 1 22 ? -19.422 13.172 26.875 1 95.81 22 ASP B CA 1
ATOM 3720 C C . ASP B 1 22 ? -18.484 13.734 25.812 1 95.81 22 ASP B C 1
ATOM 3722 O O . ASP B 1 22 ? -17.344 13.281 25.688 1 95.81 22 ASP B O 1
ATOM 3726 N N . VAL B 1 23 ? -19 14.656 25.062 1 96.25 23 VAL B N 1
ATOM 3727 C CA . VAL B 1 23 ? -18.172 15.469 24.188 1 96.25 23 VAL B CA 1
ATOM 3728 C C . VAL B 1 23 ? -18 16.875 24.781 1 96.25 23 VAL B C 1
ATOM 3730 O O . VAL B 1 23 ? -19 17.578 24.969 1 96.25 23 VAL B O 1
ATOM 3733 N N . ASN B 1 24 ? -16.812 17.188 25.047 1 95.25 24 ASN B N 1
ATOM 3734 C CA . ASN B 1 24 ? -16.531 18.453 25.719 1 95.25 24 ASN B CA 1
ATOM 3735 C C . ASN B 1 24 ? -16.062 19.516 24.734 1 95.25 24 ASN B C 1
ATOM 3737 O O . ASN B 1 24 ? -15.312 19.219 23.797 1 95.25 24 ASN B O 1
ATOM 3741 N N . SER B 1 25 ? -16.516 20.719 24.969 1 95.88 25 SER B N 1
ATOM 3742 C CA . SER B 1 25 ? -16 21.859 24.203 1 95.88 25 SER B CA 1
ATOM 3743 C C . SER B 1 25 ? -14.695 22.375 24.781 1 95.88 25 SER B C 1
ATOM 3745 O O . SER B 1 25 ? -14.633 22.75 25.953 1 95.88 25 SER B O 1
ATOM 3747 N N . PRO B 1 26 ? -13.688 22.422 23.984 1 96.19 26 PRO B N 1
ATOM 3748 C CA . PRO B 1 26 ? -12.438 22.984 24.516 1 96.19 26 PRO B CA 1
ATOM 3749 C C . PRO B 1 26 ? -12.531 24.484 24.797 1 96.19 26 PRO B C 1
ATOM 3751 O O . PRO B 1 26 ? -11.75 25.016 25.594 1 96.19 26 PRO B O 1
ATOM 3754 N N . GLY B 1 27 ? -13.461 25.188 24.188 1 92.25 27 GLY B N 1
ATOM 3755 C CA . GLY B 1 27 ? -13.641 26.609 24.406 1 92.25 27 GLY B CA 1
ATOM 3756 C C . GLY B 1 27 ? -14.258 26.938 25.75 1 92.25 27 GLY B C 1
ATOM 3757 O O . GLY B 1 27 ? -13.828 27.891 26.422 1 92.25 27 GLY B O 1
ATOM 3758 N N . THR B 1 28 ? -15.18 26.047 26.156 1 91.12 28 THR B N 1
ATOM 3759 C CA . THR B 1 28 ? -15.922 26.359 27.375 1 91.12 28 THR B CA 1
ATOM 3760 C C . THR B 1 28 ? -15.531 25.406 28.5 1 91.12 28 THR B C 1
ATOM 3762 O O . THR B 1 28 ? -15.797 25.688 29.672 1 91.12 28 THR B O 1
ATOM 3765 N N . GLY B 1 29 ? -15 24.297 28.109 1 90.31 29 GLY B N 1
ATOM 3766 C CA . GLY B 1 29 ? -14.672 23.266 29.078 1 90.31 29 GLY B CA 1
ATOM 3767 C C . GLY B 1 29 ? -15.875 22.453 29.531 1 90.31 29 GLY B C 1
ATOM 3768 O O . GLY B 1 29 ? -15.75 21.547 30.359 1 90.31 29 GLY B O 1
ATOM 3769 N N . LYS B 1 30 ? -16.938 22.656 28.906 1 92.38 30 LYS B N 1
ATOM 3770 C CA . LYS B 1 30 ? -18.172 22 29.328 1 92.38 30 LYS B CA 1
ATOM 3771 C C . LYS B 1 30 ? -18.594 20.922 28.328 1 92.38 30 LYS B C 1
ATOM 3773 O O . LYS B 1 30 ? -18.203 20.984 27.156 1 92.38 30 LYS B O 1
ATOM 3778 N N . ALA B 1 31 ? -19.375 20 28.844 1 93.81 31 ALA B N 1
ATOM 3779 C CA . ALA B 1 31 ? -19.969 19 27.969 1 93.81 31 ALA B CA 1
ATOM 3780 C C . ALA B 1 31 ? -21.047 19.625 27.078 1 93.81 31 ALA B C 1
ATOM 3782 O O . ALA B 1 31 ? -21.922 20.344 27.547 1 93.81 31 ALA B O 1
ATOM 3783 N N . ILE B 1 32 ? -20.953 19.391 25.844 1 93.25 32 ILE B N 1
ATOM 3784 C CA . ILE B 1 32 ? -21.906 19.969 24.906 1 93.25 32 ILE B CA 1
ATOM 3785 C C . ILE B 1 32 ? -22.984 18.938 24.562 1 93.25 32 ILE B C 1
ATOM 3787 O O . ILE B 1 32 ? -24.172 19.266 24.516 1 93.25 32 ILE B O 1
ATOM 3791 N N . TYR B 1 33 ? -22.625 17.75 24.266 1 92.56 33 TYR B N 1
ATOM 3792 C CA . TYR B 1 33 ? -23.562 16.656 24.031 1 92.56 33 TYR B CA 1
ATOM 3793 C C . TYR B 1 33 ? -22.922 15.305 24.359 1 92.56 33 TYR B C 1
ATOM 3795 O O . TYR B 1 33 ? -21.75 15.25 24.766 1 92.56 33 TYR B O 1
ATOM 3803 N N . GLN B 1 34 ? -23.844 14.344 24.391 1 95.81 34 GLN B N 1
ATOM 3804 C CA . GLN B 1 34 ? -23.375 12.961 24.484 1 95.81 34 GLN B CA 1
ATOM 3805 C C . GLN B 1 34 ? -23.25 12.32 23.109 1 95.81 34 GLN B C 1
ATOM 3807 O O . GLN B 1 34 ? -23.859 12.789 22.141 1 95.81 34 GLN B O 1
ATOM 3812 N N . CYS B 1 35 ? -22.406 11.359 23.016 1 97.62 35 CYS B N 1
ATOM 3813 C CA . CYS B 1 35 ? -22.234 10.609 21.781 1 97.62 35 CYS B CA 1
ATOM 3814 C C . CYS B 1 35 ? -22.359 9.109 22.031 1 97.62 35 CYS B C 1
ATOM 3816 O O . CYS B 1 35 ? -21.844 8.602 23.031 1 97.62 35 CYS B O 1
ATOM 3818 N N . SER B 1 36 ? -23.078 8.445 21.172 1 97.62 36 SER B N 1
ATOM 3819 C CA . SER B 1 36 ? -23.156 6.992 21.203 1 97.62 36 SER B CA 1
ATOM 3820 C C . SER B 1 36 ? -21.781 6.359 21.109 1 97.62 36 SER B C 1
ATOM 3822 O O . SER B 1 36 ? -20.891 6.891 20.438 1 97.62 36 SER B O 1
ATOM 3824 N N . SER B 1 37 ? -21.547 5.27 21.812 1 97.94 37 SER B N 1
ATOM 3825 C CA . SER B 1 37 ? -20.312 4.504 21.781 1 97.94 37 SER B CA 1
ATOM 3826 C C . SER B 1 37 ? -20.547 3.105 21.219 1 97.94 37 SER B C 1
ATOM 3828 O O . SER B 1 37 ? -21.234 2.291 21.828 1 97.94 37 SER B O 1
ATOM 3830 N N . ALA B 1 38 ? -19.984 2.822 20.125 1 97.88 38 ALA B N 1
ATOM 3831 C CA . ALA B 1 38 ? -20.188 1.551 19.422 1 97.88 38 ALA B CA 1
ATOM 3832 C C . ALA B 1 38 ? -19.594 0.393 20.234 1 97.88 38 ALA B C 1
ATOM 3834 O O . ALA B 1 38 ? -18.531 0.529 20.828 1 97.88 38 ALA B O 1
ATOM 3835 N N . THR B 1 39 ? -20.25 -0.736 20.219 1 97.19 39 THR B N 1
ATOM 3836 C CA . THR B 1 39 ? -19.703 -2.02 20.641 1 97.19 39 THR B CA 1
ATOM 3837 C C . THR B 1 39 ? -19.141 -2.777 19.438 1 97.19 39 THR B C 1
ATOM 3839 O O . THR B 1 39 ? -19.266 -2.324 18.297 1 97.19 39 THR B O 1
ATOM 3842 N N . VAL B 1 40 ? -18.531 -3.928 19.719 1 97.81 40 VAL B N 1
ATOM 3843 C CA . VAL B 1 40 ? -18.047 -4.781 18.641 1 97.81 40 VAL B CA 1
ATOM 3844 C C . VAL B 1 40 ? -19.219 -5.215 17.766 1 97.81 40 VAL B C 1
ATOM 3846 O O . VAL B 1 40 ? -19.094 -5.293 16.547 1 97.81 40 VAL B O 1
ATOM 3849 N N . ASP B 1 41 ? -20.344 -5.445 18.391 1 97.94 41 ASP B N 1
ATOM 3850 C CA . ASP B 1 41 ? -21.547 -5.832 17.641 1 97.94 41 ASP B CA 1
ATOM 3851 C C . ASP B 1 41 ? -22 -4.711 16.719 1 97.94 41 ASP B C 1
ATOM 3853 O O . ASP B 1 41 ? -22.391 -4.961 15.578 1 97.94 41 ASP B O 1
ATOM 3857 N N . ASP B 1 42 ? -21.984 -3.48 17.234 1 98 42 ASP B N 1
ATOM 3858 C CA . ASP B 1 42 ? -22.344 -2.33 16.406 1 98 42 ASP B CA 1
ATOM 3859 C C . ASP B 1 42 ? -21.391 -2.193 15.211 1 98 42 ASP B C 1
ATOM 3861 O O . ASP B 1 42 ? -21.828 -1.929 14.094 1 98 42 ASP B O 1
ATOM 3865 N N . ALA B 1 43 ? -20.125 -2.359 15.516 1 98.06 43 ALA B N 1
ATOM 3866 C CA . ALA B 1 43 ? -19.109 -2.293 14.469 1 98.06 43 ALA B CA 1
ATOM 3867 C C . ALA B 1 43 ? -19.359 -3.354 13.398 1 98.06 43 ALA B C 1
ATOM 3869 O O . ALA B 1 43 ? -19.297 -3.062 12.203 1 98.06 43 ALA B O 1
ATOM 3870 N N . THR B 1 44 ? -19.656 -4.531 13.828 1 98.56 44 THR B N 1
ATOM 3871 C CA . THR B 1 44 ? -19.922 -5.641 12.922 1 98.56 44 THR B CA 1
ATOM 3872 C C . THR B 1 44 ? -21.156 -5.344 12.055 1 98.56 44 THR B C 1
ATOM 3874 O O . THR B 1 44 ? -21.141 -5.574 10.844 1 98.56 44 THR B O 1
ATOM 3877 N N . ARG B 1 45 ? -22.172 -4.832 12.656 1 98.56 45 ARG B N 1
ATOM 3878 C CA . ARG B 1 45 ? -23.391 -4.492 11.938 1 98.56 45 ARG B CA 1
ATOM 3879 C C . ARG B 1 45 ? -23.125 -3.432 10.875 1 98.56 45 ARG B C 1
ATOM 3881 O O . ARG B 1 45 ? -23.703 -3.473 9.781 1 98.56 45 ARG B O 1
ATOM 3888 N N . ALA B 1 46 ? -22.312 -2.461 11.234 1 98.88 46 ALA B N 1
ATOM 3889 C CA . ALA B 1 46 ? -21.953 -1.412 10.289 1 98.88 46 ALA B CA 1
ATOM 3890 C C . ALA B 1 46 ? -21.25 -1.997 9.062 1 98.88 46 ALA B C 1
ATOM 3892 O O . ALA B 1 46 ? -21.562 -1.641 7.926 1 98.88 46 ALA B O 1
ATOM 3893 N N . VAL B 1 47 ? -20.312 -2.932 9.297 1 98.94 47 VAL B N 1
ATOM 3894 C CA . VAL B 1 47 ? -19.562 -3.543 8.203 1 98.94 47 VAL B CA 1
ATOM 3895 C C . VAL B 1 47 ? -20.484 -4.426 7.371 1 98.94 47 VAL B C 1
ATOM 3897 O O . VAL B 1 47 ? -20.422 -4.422 6.137 1 98.94 47 VAL B O 1
ATOM 3900 N N . ASP B 1 48 ? -21.328 -5.184 8.047 1 98.88 48 ASP B N 1
ATOM 3901 C CA . ASP B 1 48 ? -22.281 -6.043 7.336 1 98.88 48 ASP B CA 1
ATOM 3902 C C . ASP B 1 48 ? -23.203 -5.223 6.438 1 98.88 48 ASP B C 1
ATOM 3904 O O . ASP B 1 48 ? -23.5 -5.629 5.312 1 98.88 48 ASP B O 1
ATOM 3908 N N . SER B 1 49 ? -23.656 -4.129 6.984 1 98.88 49 SER B N 1
ATOM 3909 C CA . SER B 1 49 ? -24.484 -3.215 6.203 1 98.88 49 SER B CA 1
ATOM 3910 C C . SER B 1 49 ? -23.734 -2.717 4.969 1 98.88 49 SER B C 1
ATOM 3912 O O . SER B 1 49 ? -24.297 -2.717 3.863 1 98.88 49 SER B O 1
ATOM 3914 N N . ALA B 1 50 ? -22.531 -2.277 5.141 1 98.94 50 ALA B N 1
ATOM 3915 C CA . ALA B 1 50 ? -21.688 -1.799 4.043 1 98.94 50 ALA B CA 1
ATOM 3916 C C . ALA B 1 50 ? -21.469 -2.896 3.004 1 98.94 50 ALA B C 1
ATOM 3918 O O . ALA B 1 50 ? -21.5 -2.635 1.799 1 98.94 50 ALA B O 1
ATOM 3919 N N . HIS B 1 51 ? -21.219 -4.086 3.477 1 98.75 51 HIS B N 1
ATOM 3920 C CA . HIS B 1 51 ? -20.984 -5.23 2.598 1 98.75 51 HIS B CA 1
ATOM 3921 C C . HIS B 1 51 ? -22.219 -5.516 1.741 1 98.75 51 HIS B C 1
ATOM 3923 O O . HIS B 1 51 ? -22.094 -5.797 0.546 1 98.75 51 HIS B O 1
ATOM 3929 N N . THR B 1 52 ? -23.375 -5.477 2.361 1 98.62 52 THR B N 1
ATOM 3930 C CA . THR B 1 52 ? -24.625 -5.691 1.643 1 98.62 52 THR B CA 1
ATOM 3931 C C . THR B 1 52 ? -24.844 -4.613 0.583 1 98.62 52 THR B C 1
ATOM 3933 O O . THR B 1 52 ? -25.188 -4.918 -0.56 1 98.62 52 THR B O 1
ATOM 3936 N N . ALA B 1 53 ? -24.547 -3.389 0.917 1 98.88 53 ALA B N 1
ATOM 3937 C CA . ALA B 1 53 ? -24.734 -2.254 0.016 1 98.88 53 ALA B CA 1
ATOM 3938 C C . ALA B 1 53 ? -23.75 -2.316 -1.155 1 98.88 53 ALA B C 1
ATOM 3940 O O . ALA B 1 53 ? -24.062 -1.858 -2.256 1 98.88 53 ALA B O 1
ATOM 3941 N N . PHE B 1 54 ? -22.641 -2.912 -0.94 1 98.56 54 PHE B N 1
ATOM 3942 C CA . PHE B 1 54 ? -21.594 -2.982 -1.949 1 98.56 54 PHE B CA 1
ATOM 3943 C C . PHE B 1 54 ? -22.094 -3.707 -3.195 1 98.56 54 PHE B C 1
ATOM 3945 O O . PHE B 1 54 ? -21.719 -3.344 -4.316 1 98.56 54 PHE B O 1
ATOM 3952 N N . LYS B 1 55 ? -22.922 -4.68 -3.031 1 96.62 55 LYS B N 1
ATOM 3953 C CA . LYS B 1 55 ? -23.391 -5.52 -4.125 1 96.62 55 LYS B CA 1
ATOM 3954 C C . LYS B 1 55 ? -24.078 -4.68 -5.199 1 96.62 55 LYS B C 1
ATOM 3956 O O . LYS B 1 55 ? -23.891 -4.914 -6.395 1 96.62 55 LYS B O 1
ATOM 3961 N N . SER B 1 56 ? -24.797 -3.697 -4.75 1 97.5 56 SER B N 1
ATOM 3962 C CA . SER B 1 56 ? -25.516 -2.838 -5.688 1 97.5 56 SER B CA 1
ATOM 3963 C C . SER B 1 56 ? -24.703 -1.582 -6.008 1 97.5 56 SER B C 1
ATOM 3965 O O . SER B 1 56 ? -24.672 -1.135 -7.156 1 97.5 56 SER B O 1
ATOM 3967 N N . TRP B 1 57 ? -24.016 -1.025 -5.051 1 98.19 57 TRP B N 1
ATOM 3968 C CA . TRP B 1 57 ? -23.312 0.234 -5.219 1 98.19 57 TRP B CA 1
ATOM 3969 C C . TRP B 1 57 ? -22.172 0.085 -6.223 1 98.19 57 TRP B C 1
ATOM 3971 O O . TRP B 1 57 ? -21.953 0.969 -7.055 1 98.19 57 TRP B O 1
ATOM 3981 N N . SER B 1 58 ? -21.484 -1.022 -6.184 1 96.62 58 SER B N 1
ATOM 3982 C CA . SER B 1 58 ? -20.344 -1.263 -7.074 1 96.62 58 SER B CA 1
ATOM 3983 C C . SER B 1 58 ? -20.797 -1.341 -8.531 1 96.62 58 SER B C 1
ATOM 3985 O O . SER B 1 58 ? -19.984 -1.161 -9.445 1 96.62 58 SER B O 1
ATOM 3987 N N . LYS B 1 59 ? -22.062 -1.595 -8.742 1 94.69 59 LYS B N 1
ATOM 3988 C CA . LYS B 1 59 ? -22.609 -1.736 -10.086 1 94.69 59 LYS B CA 1
ATOM 3989 C C . LYS B 1 59 ? -23.281 -0.448 -10.547 1 94.69 59 LYS B C 1
ATOM 3991 O O . LYS B 1 59 ? -23.688 -0.33 -11.703 1 94.69 59 LYS B O 1
ATOM 3996 N N . THR B 1 60 ? -23.422 0.504 -9.594 1 95.5 60 THR B N 1
ATOM 3997 C CA . THR B 1 60 ? -24.031 1.786 -9.93 1 95.5 60 THR B CA 1
ATOM 3998 C C . THR B 1 60 ? -23.141 2.564 -10.906 1 95.5 60 THR B C 1
ATOM 4000 O O . THR B 1 60 ? -21.938 2.65 -10.719 1 95.5 60 THR B O 1
ATOM 4003 N N . LYS B 1 61 ? -23.719 3.146 -11.922 1 92.94 61 LYS B N 1
ATOM 4004 C CA . LYS B 1 61 ? -22.984 3.883 -12.945 1 92.94 61 LYS B CA 1
ATOM 4005 C C . LYS B 1 61 ? -22.344 5.141 -12.367 1 92.94 61 LYS B C 1
ATOM 4007 O O . LYS B 1 61 ? -22.938 5.816 -11.523 1 92.94 61 LYS B O 1
ATOM 4012 N N . PRO B 1 62 ? -21.188 5.52 -12.867 1 92.38 62 PRO B N 1
ATOM 4013 C CA . PRO B 1 62 ? -20.516 6.711 -12.359 1 92.38 62 PRO B CA 1
ATOM 4014 C C . PRO B 1 62 ? -21.359 7.973 -12.469 1 92.38 62 PRO B C 1
ATOM 4016 O O . PRO B 1 62 ? -21.312 8.836 -11.594 1 92.38 62 PRO B O 1
ATOM 4019 N N . ALA B 1 63 ? -22.172 8.039 -13.477 1 93.69 63 ALA B N 1
ATOM 4020 C CA . ALA B 1 63 ? -23.031 9.211 -13.656 1 93.69 63 ALA B CA 1
ATOM 4021 C C . ALA B 1 63 ? -24.016 9.359 -12.508 1 93.69 63 ALA B C 1
ATOM 4023 O O . ALA B 1 63 ? -24.312 10.477 -12.07 1 93.69 63 ALA B O 1
ATOM 4024 N N . VAL B 1 64 ? -24.531 8.242 -12.008 1 95.31 64 VAL B N 1
ATOM 4025 C CA . VAL B 1 64 ? -25.469 8.258 -10.891 1 95.31 64 VAL B CA 1
ATOM 4026 C C . VAL B 1 64 ? -24.75 8.672 -9.609 1 95.31 64 VAL B C 1
ATOM 4028 O O . VAL B 1 64 ? -25.266 9.477 -8.828 1 95.31 64 VAL B O 1
ATOM 4031 N N . ARG B 1 65 ? -23.547 8.172 -9.383 1 96.5 65 ARG B N 1
ATOM 4032 C CA . ARG B 1 65 ? -22.75 8.578 -8.234 1 96.5 65 ARG B CA 1
ATOM 4033 C C . ARG B 1 65 ? -22.438 10.062 -8.289 1 96.5 65 ARG B C 1
ATOM 4035 O O . ARG B 1 65 ? -22.516 10.758 -7.27 1 96.5 65 ARG B O 1
ATOM 4042 N N . GLN B 1 66 ? -22.109 10.531 -9.5 1 96.12 66 GLN B N 1
ATOM 4043 C CA . GLN B 1 66 ? -21.828 11.945 -9.727 1 96.12 66 GLN B CA 1
ATOM 4044 C C . GLN B 1 66 ? -23 12.82 -9.32 1 96.12 66 GLN B C 1
ATOM 4046 O O . GLN B 1 66 ? -22.828 13.836 -8.641 1 96.12 66 GLN B O 1
ATOM 4051 N N . ASP B 1 67 ? -24.156 12.414 -9.719 1 96.88 67 ASP B N 1
ATOM 4052 C CA . ASP B 1 67 ? -25.359 13.18 -9.398 1 96.88 67 ASP B CA 1
ATOM 4053 C C . ASP B 1 67 ? -25.562 13.273 -7.887 1 96.88 67 ASP B C 1
ATOM 4055 O O . ASP B 1 67 ? -25.922 14.336 -7.367 1 96.88 67 ASP B O 1
ATOM 4059 N N . ILE B 1 68 ? -25.328 12.195 -7.191 1 97.81 68 ILE B N 1
ATOM 4060 C CA . ILE B 1 68 ? -25.469 12.18 -5.742 1 97.81 68 ILE B CA 1
ATOM 4061 C C . ILE B 1 68 ? -24.453 13.125 -5.113 1 97.81 68 ILE B C 1
ATOM 4063 O O . ILE B 1 68 ? -24.781 13.891 -4.203 1 97.81 68 ILE B O 1
ATOM 4067 N N . MET B 1 69 ? -23.203 13.164 -5.621 1 97.81 69 MET B N 1
ATOM 4068 C CA . MET B 1 69 ? -22.156 14.008 -5.086 1 97.81 69 MET B CA 1
ATOM 4069 C C . MET B 1 69 ? -22.453 15.484 -5.316 1 97.81 69 MET B C 1
ATOM 4071 O O . MET B 1 69 ? -22.219 16.312 -4.445 1 97.81 69 MET B O 1
ATOM 4075 N N . LEU B 1 70 ? -22.953 15.805 -6.457 1 97.69 70 LEU B N 1
ATOM 4076 C CA . LEU B 1 70 ? -23.281 17.188 -6.773 1 97.69 70 LEU B CA 1
ATOM 4077 C C . LEU B 1 70 ? -24.453 17.672 -5.926 1 97.69 70 LEU B C 1
ATOM 4079 O O . LEU B 1 70 ? -24.453 18.812 -5.457 1 97.69 70 LEU B O 1
ATOM 4083 N N . LYS B 1 71 ? -25.422 16.797 -5.754 1 98.62 71 LYS B N 1
ATOM 4084 C CA . LYS B 1 71 ? -26.516 17.125 -4.844 1 98.62 71 LYS B CA 1
ATOM 4085 C C . LYS B 1 71 ? -26 17.328 -3.418 1 98.62 71 LYS B C 1
ATOM 4087 O O . LYS B 1 71 ? -26.422 18.25 -2.721 1 98.62 71 LYS B O 1
ATOM 4092 N N . ALA B 1 72 ? -25.125 16.5 -3.01 1 98.75 72 ALA B N 1
ATOM 4093 C CA . ALA B 1 72 ? -24.516 16.609 -1.687 1 98.75 72 ALA B CA 1
ATOM 4094 C C . ALA B 1 72 ? -23.766 17.922 -1.537 1 98.75 72 ALA B C 1
ATOM 4096 O O . ALA B 1 72 ? -23.797 18.547 -0.475 1 98.75 72 ALA B O 1
ATOM 4097 N N . ALA B 1 73 ? -23.094 18.328 -2.574 1 98.62 73 ALA B N 1
ATOM 4098 C CA . ALA B 1 73 ? -22.359 19.594 -2.549 1 98.62 73 ALA B CA 1
ATOM 4099 C C . ALA B 1 73 ? -23.297 20.766 -2.279 1 98.62 73 ALA B C 1
ATOM 4101 O O . ALA B 1 73 ? -22.984 21.656 -1.504 1 98.62 73 ALA B O 1
ATOM 4102 N N . GLU B 1 74 ? -24.422 20.703 -2.852 1 98.69 74 GLU B N 1
ATOM 4103 C CA . GLU B 1 74 ? -25.406 21.75 -2.656 1 98.69 74 GLU B CA 1
ATOM 4104 C C . GLU B 1 74 ? -25.938 21.766 -1.222 1 98.69 74 GLU B C 1
ATOM 4106 O O . GLU B 1 74 ? -26.062 22.828 -0.606 1 98.69 74 GLU B O 1
ATOM 4111 N N . ILE B 1 75 ? -26.25 20.609 -0.768 1 98.88 75 ILE B N 1
ATOM 4112 C CA . ILE B 1 75 ? -26.75 20.484 0.594 1 98.88 75 ILE B CA 1
ATOM 4113 C C . ILE B 1 75 ? -25.672 20.906 1.59 1 98.88 75 ILE B C 1
ATOM 4115 O O . ILE B 1 75 ? -25.953 21.609 2.564 1 98.88 75 ILE B O 1
ATOM 4119 N N . TYR B 1 76 ? -24.484 20.5 1.312 1 98.81 76 TYR B N 1
ATOM 4120 C CA . TYR B 1 76 ? -23.328 20.844 2.125 1 98.81 76 TYR B CA 1
ATOM 4121 C C . TYR B 1 76 ? -23.188 22.359 2.246 1 98.81 76 TYR B C 1
ATOM 4123 O O . TYR B 1 76 ? -23.016 22.891 3.348 1 98.81 76 TYR B O 1
ATOM 4131 N N . LEU B 1 77 ? -23.281 23.016 1.195 1 98.5 77 LEU B N 1
ATOM 4132 C CA . LEU B 1 77 ? -23.172 24.469 1.174 1 98.5 77 LEU B CA 1
ATOM 4133 C C . LEU B 1 77 ? -24.344 25.109 1.906 1 98.5 77 LEU B C 1
ATOM 4135 O O . LEU B 1 77 ? -24.156 26.078 2.645 1 98.5 77 LEU B O 1
ATOM 4139 N N . ARG B 1 78 ? -25.5 24.562 1.714 1 98.44 78 ARG B N 1
ATOM 4140 C CA . ARG B 1 78 ? -26.703 25.062 2.373 1 98.44 78 ARG B CA 1
ATOM 4141 C C . ARG B 1 78 ? -26.578 24.953 3.891 1 98.44 78 ARG B C 1
ATOM 4143 O O . ARG B 1 78 ? -27.062 25.828 4.621 1 98.44 78 ARG B O 1
ATOM 4150 N N . ARG B 1 79 ? -25.844 23.969 4.344 1 98.5 79 ARG B N 1
ATOM 4151 C CA . ARG B 1 79 ? -25.75 23.688 5.773 1 98.5 79 ARG B CA 1
ATOM 4152 C C . ARG B 1 79 ? -24.453 24.219 6.352 1 98.5 79 ARG B C 1
ATOM 4154 O O . ARG B 1 79 ? -24 23.766 7.41 1 98.5 79 ARG B O 1
ATOM 4161 N N . LYS B 1 80 ? -23.844 25.141 5.688 1 98.5 80 LYS B N 1
ATOM 4162 C CA . LYS B 1 80 ? -22.5 25.641 6.02 1 98.5 80 LYS B CA 1
ATOM 4163 C C . LYS B 1 80 ? -22.438 26.109 7.469 1 98.5 80 LYS B C 1
ATOM 4165 O O . LYS B 1 80 ? -21.609 25.641 8.242 1 98.5 80 LYS B O 1
ATOM 4170 N N . ASP B 1 81 ? -23.344 27 7.871 1 98.25 81 ASP B N 1
ATOM 4171 C CA . ASP B 1 81 ? -23.281 27.609 9.195 1 98.25 81 ASP B CA 1
ATOM 4172 C C . ASP B 1 81 ? -23.469 26.547 10.289 1 98.25 81 ASP B C 1
ATOM 4174 O O . ASP B 1 81 ? -22.797 26.594 11.32 1 98.25 81 ASP B O 1
ATOM 4178 N N . GLU B 1 82 ? -24.359 25.641 10.008 1 98.06 82 GLU B N 1
ATOM 4179 C CA . GLU B 1 82 ? -24.609 24.531 10.93 1 98.06 82 GLU B CA 1
ATOM 4180 C C . GLU B 1 82 ? -23.375 23.672 11.117 1 98.06 82 GLU B C 1
ATOM 4182 O O . GLU B 1 82 ? -22.969 23.391 12.242 1 98.06 82 GLU B O 1
ATOM 4187 N N . LEU B 1 83 ? -22.797 23.25 10.07 1 98.5 83 LEU B N 1
ATOM 4188 C CA . LEU B 1 83 ? -21.656 22.344 10.086 1 98.5 83 LEU B CA 1
ATOM 4189 C C . LEU B 1 83 ? -20.438 23.016 10.688 1 98.5 83 LEU B C 1
ATOM 4191 O O . LEU B 1 83 ? -19.734 22.422 11.516 1 98.5 83 LEU B O 1
ATOM 4195 N N . ILE B 1 84 ? -20.156 24.234 10.305 1 98.25 84 ILE B N 1
ATOM 4196 C CA . ILE B 1 84 ? -19.031 24.969 10.875 1 98.25 84 ILE B CA 1
ATOM 4197 C C . ILE B 1 84 ? -19.266 25.172 12.375 1 98.25 84 ILE B C 1
ATOM 4199 O O . ILE B 1 84 ? -18.312 25.125 13.164 1 98.25 84 ILE B O 1
ATOM 4203 N N . GLY B 1 85 ? -20.547 25.438 12.742 1 97.31 85 GLY B N 1
ATOM 4204 C CA . GLY B 1 85 ? -20.891 25.562 14.148 1 97.31 85 GLY B CA 1
ATOM 4205 C C . GLY B 1 85 ? -20.562 24.328 14.961 1 97.31 85 GLY B C 1
ATOM 4206 O O . GLY B 1 85 ? -19.984 24.438 16.047 1 97.31 85 GLY B O 1
ATOM 4207 N N . TYR B 1 86 ? -20.938 23.094 14.422 1 97.12 86 TYR B N 1
ATOM 4208 C CA . TYR B 1 86 ? -20.562 21.844 15.086 1 97.12 86 TYR B CA 1
ATOM 4209 C C . TYR B 1 86 ? -19.062 21.766 15.312 1 97.12 86 TYR B C 1
ATOM 4211 O O . TYR B 1 86 ? -18.609 21.5 16.422 1 97.12 86 TYR B O 1
ATOM 4219 N N . CYS B 1 87 ? -18.312 22.062 14.297 1 97.44 87 CYS B N 1
ATOM 4220 C CA . CYS B 1 87 ? -16.859 21.938 14.312 1 97.44 87 CYS B CA 1
ATOM 4221 C C . CYS B 1 87 ? -16.234 22.891 15.32 1 97.44 87 CYS B C 1
ATOM 4223 O O . CYS B 1 87 ? -15.391 22.484 16.125 1 97.44 87 CYS B O 1
ATOM 4225 N N . ALA B 1 88 ? -16.672 24.109 15.281 1 95.81 88 ALA B N 1
ATOM 4226 C CA . ALA B 1 88 ? -16.141 25.125 16.188 1 95.81 88 ALA B CA 1
ATOM 4227 C C . ALA B 1 88 ? -16.406 24.766 17.641 1 95.81 88 ALA B C 1
ATOM 4229 O O . ALA B 1 88 ? -15.523 24.906 18.5 1 95.81 88 ALA B O 1
ATOM 4230 N N . GLU B 1 89 ? -17.562 24.297 17.859 1 95.81 89 GLU B N 1
ATOM 4231 C CA . GLU B 1 89 ? -17.953 23.938 19.219 1 95.81 89 GLU B CA 1
ATOM 4232 C C . GLU B 1 89 ? -17.156 22.734 19.734 1 95.81 89 GLU B C 1
ATOM 4234 O O . GLU B 1 89 ? -16.766 22.688 20.891 1 95.81 89 GLU B O 1
ATOM 4239 N N . GLU B 1 90 ? -16.922 21.812 18.891 1 97.06 90 GLU B N 1
ATOM 4240 C CA . GLU B 1 90 ? -16.328 20.547 19.281 1 97.06 90 GLU B CA 1
ATOM 4241 C C . GLU B 1 90 ? -14.797 20.656 19.328 1 97.06 90 GLU B C 1
ATOM 4243 O O . GLU B 1 90 ? -14.148 19.938 20.094 1 97.06 90 GLU B O 1
ATOM 4248 N N . THR B 1 91 ? -14.195 21.547 18.531 1 96.94 91 THR B N 1
ATOM 4249 C CA . THR B 1 91 ? -12.75 21.5 18.391 1 96.94 91 THR B CA 1
ATOM 4250 C C . THR B 1 91 ? -12.109 22.797 18.859 1 96.94 91 THR B C 1
ATOM 4252 O O . THR B 1 91 ? -10.891 22.859 19.078 1 96.94 91 THR B O 1
ATOM 4255 N N . GLY B 1 92 ? -12.93 23.828 19.047 1 94.94 92 GLY B N 1
ATOM 4256 C CA . GLY B 1 92 ? -12.391 25.125 19.406 1 94.94 92 GLY B CA 1
ATOM 4257 C C . GLY B 1 92 ? -11.781 25.859 18.234 1 94.94 92 GLY B C 1
ATOM 4258 O O . GLY B 1 92 ? -11.18 26.922 18.406 1 94.94 92 GLY B O 1
ATOM 4259 N N . ALA B 1 93 ? -11.945 25.297 17.062 1 93.69 93 ALA B N 1
ATOM 4260 C CA . ALA B 1 93 ? -11.43 25.953 15.859 1 93.69 93 ALA B CA 1
ATOM 4261 C C . ALA B 1 93 ? -12.062 27.328 15.664 1 93.69 93 ALA B C 1
ATOM 4263 O O . ALA B 1 93 ? -13.266 27.5 15.867 1 93.69 93 ALA B O 1
ATOM 4264 N N . SER B 1 94 ? -11.234 28.25 15.383 1 89.12 94 SER B N 1
ATOM 4265 C CA . SER B 1 94 ? -11.688 29.641 15.227 1 89.12 94 SER B CA 1
ATOM 4266 C C . SER B 1 94 ? -10.883 30.375 14.164 1 89.12 94 SER B C 1
ATOM 4268 O O . SER B 1 94 ? -10.023 29.781 13.508 1 89.12 94 SER B O 1
ATOM 4270 N N . GLY B 1 95 ? -11.273 31.578 13.898 1 89.31 95 GLY B N 1
ATOM 4271 C CA . GLY B 1 95 ? -10.617 32.312 12.844 1 89.31 95 GLY B CA 1
ATOM 4272 C C . GLY B 1 95 ? -10.992 31.859 11.453 1 89.31 95 GLY B C 1
ATOM 4273 O O . GLY B 1 95 ? -12.133 31.438 11.219 1 89.31 95 GLY B O 1
ATOM 4274 N N . PRO B 1 96 ? -10.062 31.906 10.562 1 91.62 96 PRO B N 1
ATOM 4275 C CA . PRO B 1 96 ? -10.375 31.562 9.172 1 91.62 96 PRO B CA 1
ATOM 4276 C C . PRO B 1 96 ? -10.359 30.047 8.93 1 91.62 96 PRO B C 1
ATOM 4278 O O . PRO B 1 96 ? -10.859 29.578 7.898 1 91.62 96 PRO B O 1
ATOM 4281 N N . PHE B 1 97 ? -9.844 29.344 9.844 1 94.5 97 PHE B N 1
ATOM 4282 C CA . PHE B 1 97 ? -9.539 27.938 9.609 1 94.5 97 PHE B CA 1
ATOM 4283 C C . PHE B 1 97 ? -10.812 27.156 9.297 1 94.5 97 PHE B C 1
ATOM 4285 O O . PHE B 1 97 ? -10.859 26.422 8.305 1 94.5 97 PHE B O 1
ATOM 4292 N N . PRO B 1 98 ? -11.914 27.281 10.047 1 94.62 98 PRO B N 1
ATOM 4293 C CA . PRO B 1 98 ? -13.125 26.531 9.742 1 94.62 98 PRO B CA 1
ATOM 4294 C C . PRO B 1 98 ? -13.672 26.828 8.344 1 94.62 98 PRO B C 1
ATOM 4296 O O . PRO B 1 98 ? -14.086 25.906 7.633 1 94.62 98 PRO B O 1
ATOM 4299 N N . GLU B 1 99 ? -13.586 28.109 7.996 1 95.44 99 GLU B N 1
ATOM 4300 C CA . GLU B 1 99 ? -14.086 28.5 6.684 1 95.44 99 GLU B CA 1
ATOM 4301 C C . GLU B 1 99 ? -13.211 27.953 5.562 1 95.44 99 GLU B C 1
ATOM 4303 O O . GLU B 1 99 ? -13.727 27.484 4.543 1 95.44 99 GLU B O 1
ATOM 4308 N N . ILE B 1 100 ? -11.953 28.031 5.789 1 95.25 100 ILE B N 1
ATOM 4309 C CA . ILE B 1 100 ? -11.008 27.531 4.797 1 95.25 100 ILE B CA 1
ATOM 4310 C C . ILE B 1 100 ? -11.203 26.031 4.602 1 95.25 100 ILE B C 1
ATOM 4312 O O . ILE B 1 100 ? -11.336 25.547 3.469 1 95.25 100 ILE B O 1
ATOM 4316 N N . THR B 1 101 ? -11.289 25.344 5.648 1 97.06 101 THR B N 1
ATOM 4317 C CA . THR B 1 101 ? -11.398 23.891 5.566 1 97.06 101 THR B CA 1
ATOM 4318 C C . THR B 1 101 ? -12.766 23.484 5.02 1 97.06 101 THR B C 1
ATOM 4320 O O . THR B 1 101 ? -12.867 22.516 4.262 1 97.06 101 THR B O 1
ATOM 4323 N N . PHE B 1 102 ? -13.812 24.234 5.426 1 98.25 102 PHE B N 1
ATOM 4324 C CA . PHE B 1 102 ? -15.133 24 4.852 1 98.25 102 PHE B CA 1
ATOM 4325 C C . PHE B 1 102 ? -15.102 24.156 3.336 1 98.25 102 PHE B C 1
ATOM 4327 O O . PHE B 1 102 ? -15.648 23.328 2.607 1 98.25 102 PHE B O 1
ATOM 4334 N N . GLY B 1 103 ? -14.43 25.188 2.922 1 97.56 103 GLY B N 1
ATOM 4335 C CA . GLY B 1 103 ? -14.305 25.453 1.496 1 97.56 103 GLY B CA 1
ATOM 4336 C C . GLY B 1 103 ? -13.578 24.344 0.755 1 97.56 103 GLY B C 1
ATOM 4337 O O . GLY B 1 103 ? -13.977 23.953 -0.342 1 97.56 103 GLY B O 1
ATOM 4338 N N . ILE B 1 104 ? -12.5 23.859 1.34 1 96.88 104 ILE B N 1
ATOM 4339 C CA . ILE B 1 104 ? -11.766 22.734 0.753 1 96.88 104 ILE B CA 1
ATOM 4340 C C . ILE B 1 104 ? -12.688 21.531 0.613 1 96.88 104 ILE B C 1
ATOM 4342 O O . ILE B 1 104 ? -12.68 20.859 -0.419 1 96.88 104 ILE B O 1
ATOM 4346 N N . GLY B 1 105 ? -13.477 21.281 1.632 1 97.56 105 GLY B N 1
ATOM 4347 C CA . GLY B 1 105 ? -14.445 20.203 1.576 1 97.56 105 GLY B CA 1
ATOM 4348 C C . GLY B 1 105 ? -15.43 20.328 0.429 1 97.56 105 GLY B C 1
ATOM 4349 O O . GLY B 1 105 ? -15.719 19.359 -0.266 1 97.56 105 GLY B O 1
ATOM 4350 N N . TYR B 1 106 ? -15.883 21.547 0.25 1 98 106 TYR B N 1
ATOM 4351 C CA . TYR B 1 106 ? -16.828 21.812 -0.834 1 98 106 TYR B CA 1
ATOM 4352 C C . TYR B 1 106 ? -16.203 21.484 -2.186 1 98 106 TYR B C 1
ATOM 4354 O O . TYR B 1 106 ? -16.828 20.844 -3.029 1 98 106 TYR B O 1
ATOM 4362 N N . GLN B 1 107 ? -15 21.891 -2.318 1 96.62 107 GLN B N 1
ATOM 4363 C CA . GLN B 1 107 ? -14.297 21.641 -3.574 1 96.62 107 GLN B CA 1
ATOM 4364 C C . GLN B 1 107 ? -14.062 20.156 -3.793 1 96.62 107 GLN B C 1
ATOM 4366 O O . GLN B 1 107 ? -14.023 19.688 -4.934 1 96.62 107 GLN B O 1
ATOM 4371 N N . MET B 1 108 ? -13.961 19.422 -2.754 1 96.62 108 MET B N 1
ATOM 4372 C CA . MET B 1 108 ? -13.734 17.984 -2.857 1 96.62 108 MET B CA 1
ATOM 4373 C C . MET B 1 108 ? -14.938 17.281 -3.473 1 96.62 108 MET B C 1
ATOM 4375 O O . MET B 1 108 ? -14.789 16.375 -4.285 1 96.62 108 MET B O 1
ATOM 4379 N N . PHE B 1 109 ? -16.156 17.719 -3.113 1 97.38 109 PHE B N 1
ATOM 4380 C CA . PHE B 1 109 ? -17.359 17.172 -3.736 1 97.38 109 PHE B CA 1
ATOM 4381 C C . PHE B 1 109 ? -17.312 17.359 -5.25 1 97.38 109 PHE B C 1
ATOM 4383 O O . PHE B 1 109 ? -17.578 16.406 -6 1 97.38 109 PHE B O 1
ATOM 4390 N N . LYS B 1 110 ? -16.938 18.516 -5.621 1 95.38 110 LYS B N 1
ATOM 4391 C CA . LYS B 1 110 ? -16.938 18.859 -7.043 1 95.38 110 LYS B CA 1
ATOM 4392 C C . LYS B 1 110 ? -15.828 18.109 -7.781 1 95.38 110 LYS B C 1
ATOM 4394 O O . LYS B 1 110 ? -16.047 17.609 -8.891 1 95.38 110 LYS B O 1
ATOM 4399 N N . ASP B 1 111 ? -14.742 18.078 -7.152 1 94.81 111 ASP B N 1
ATOM 4400 C CA . ASP B 1 111 ? -13.602 17.438 -7.793 1 94.81 111 ASP B CA 1
ATOM 4401 C C . ASP B 1 111 ? -13.867 15.945 -8.023 1 94.81 111 ASP B C 1
ATOM 4403 O O . ASP B 1 111 ? -13.711 15.453 -9.141 1 94.81 111 ASP B O 1
ATOM 4407 N N . VAL B 1 112 ? -14.297 15.258 -7.035 1 94.25 112 VAL B N 1
ATOM 4408 C CA . VAL B 1 112 ? -14.492 13.812 -7.141 1 94.25 112 VAL B CA 1
ATOM 4409 C C . VAL B 1 112 ? -15.625 13.508 -8.109 1 94.25 112 VAL B C 1
ATOM 4411 O O . VAL B 1 112 ? -15.594 12.5 -8.82 1 94.25 112 VAL B O 1
ATOM 4414 N N . ALA B 1 113 ? -16.641 14.352 -8.086 1 94.25 113 ALA B N 1
ATOM 4415 C CA . ALA B 1 113 ? -17.734 14.188 -9.039 1 94.25 113 ALA B CA 1
ATOM 4416 C C . ALA B 1 113 ? -17.219 14.242 -10.477 1 94.25 113 ALA B C 1
ATOM 4418 O O . ALA B 1 113 ? -17.688 13.5 -11.336 1 94.25 113 ALA B O 1
ATOM 4419 N N . GLY B 1 114 ? -16.266 15.102 -10.695 1 90.75 114 GLY B N 1
ATOM 4420 C CA . GLY B 1 114 ? -15.719 15.258 -12.031 1 90.75 114 GLY B CA 1
ATOM 4421 C C . GLY B 1 114 ? -14.82 14.109 -12.445 1 90.75 114 GLY B C 1
ATOM 4422 O O . GLY B 1 114 ? -14.648 13.844 -13.633 1 90.75 114 GLY B O 1
ATOM 4423 N N . ARG B 1 115 ? -14.289 13.406 -11.531 1 88.62 115 ARG B N 1
ATOM 4424 C CA . ARG B 1 115 ? -13.289 12.391 -11.82 1 88.62 115 ARG B CA 1
ATOM 4425 C C . ARG B 1 115 ? -13.93 11.031 -12.062 1 88.62 115 ARG B C 1
ATOM 4427 O O . ARG B 1 115 ? -13.305 10.125 -12.609 1 88.62 115 ARG B O 1
ATOM 4434 N N . ALA B 1 116 ? -15.102 10.797 -11.711 1 76.19 116 ALA B N 1
ATOM 4435 C CA . ALA B 1 116 ? -15.773 9.5 -11.781 1 76.19 116 ALA B CA 1
ATOM 4436 C C . ALA B 1 116 ? -15.812 8.984 -13.219 1 76.19 116 ALA B C 1
ATOM 4438 O O . ALA B 1 116 ? -15.711 7.773 -13.453 1 76.19 116 ALA B O 1
ATOM 4439 N N . ALA B 1 117 ? -15.828 9.945 -14.094 1 79 117 ALA B N 1
ATOM 4440 C CA . ALA B 1 117 ? -15.961 9.57 -15.5 1 79 117 ALA B CA 1
ATOM 4441 C C . ALA B 1 117 ? -14.617 9.117 -16.078 1 79 117 ALA B C 1
ATOM 4443 O O . ALA B 1 117 ? -14.562 8.57 -17.172 1 79 117 ALA B O 1
ATOM 4444 N N . ASN B 1 118 ? -13.594 9.242 -15.25 1 80.75 118 ASN B N 1
ATOM 4445 C CA . ASN B 1 118 ? -12.266 8.992 -15.797 1 80.75 118 ASN B CA 1
ATOM 4446 C C . ASN B 1 118 ? -11.719 7.637 -15.359 1 80.75 118 ASN B C 1
ATOM 4448 O O . ASN B 1 118 ? -10.562 7.312 -15.633 1 80.75 118 ASN B O 1
ATOM 4452 N N . ILE B 1 119 ? -12.523 6.879 -14.734 1 86.06 119 ILE B N 1
ATOM 4453 C CA . ILE B 1 119 ? -12.102 5.531 -14.375 1 86.06 119 ILE B CA 1
ATOM 4454 C C . ILE B 1 119 ? -12.203 4.617 -15.594 1 86.06 119 ILE B C 1
ATOM 4456 O O . ILE B 1 119 ? -13.297 4.289 -16.047 1 86.06 119 ILE B O 1
ATOM 4460 N N . GLU B 1 120 ? -11.031 4.273 -16.125 1 84 120 GLU B N 1
ATOM 4461 C CA . GLU B 1 120 ? -11 3.473 -17.344 1 84 120 GLU B CA 1
ATOM 4462 C C . GLU B 1 120 ? -10.039 2.295 -17.203 1 84 120 GLU B C 1
ATOM 4464 O O . GLU B 1 120 ? -9.031 2.391 -16.5 1 84 120 GLU B O 1
ATOM 4469 N N . GLY B 1 121 ? -10.469 1.179 -17.828 1 88.88 121 GLY B N 1
ATOM 4470 C CA . GLY B 1 121 ? -9.516 0.099 -18.047 1 88.88 121 GLY B CA 1
ATOM 4471 C C . GLY B 1 121 ? -8.609 0.335 -19.234 1 88.88 121 GLY B C 1
ATOM 4472 O O . GLY B 1 121 ? -8.609 1.42 -19.828 1 88.88 121 GLY B O 1
ATOM 4473 N N . VAL B 1 122 ? -7.684 -0.588 -19.422 1 88.38 122 VAL B N 1
ATOM 4474 C CA . VAL B 1 122 ? -6.785 -0.464 -20.578 1 88.38 122 VAL B CA 1
ATOM 4475 C C . VAL B 1 122 ? -6.785 -1.766 -21.375 1 88.38 122 VAL B C 1
ATOM 4477 O O . VAL B 1 122 ? -7.133 -2.824 -20.844 1 88.38 122 VAL B O 1
ATOM 4480 N N . VAL B 1 123 ? -6.523 -1.64 -22.656 1 89.56 123 VAL B N 1
ATOM 4481 C CA . VAL B 1 123 ? -6.297 -2.766 -23.562 1 89.56 123 VAL B CA 1
ATOM 4482 C C . VAL B 1 123 ? -4.82 -2.828 -23.953 1 89.56 123 VAL B C 1
ATOM 4484 O O . VAL B 1 123 ? -4.383 -2.129 -24.875 1 89.56 123 VAL B O 1
ATOM 4487 N N . PRO B 1 124 ? -4.105 -3.73 -23.266 1 88.88 124 PRO B N 1
ATOM 4488 C CA . PRO B 1 124 ? -2.668 -3.799 -23.547 1 88.88 124 PRO B CA 1
ATOM 4489 C C . PRO B 1 124 ? -2.342 -4.684 -24.75 1 88.88 124 PRO B C 1
ATOM 4491 O O . PRO B 1 124 ? -3.188 -5.465 -25.203 1 88.88 124 PRO B O 1
ATOM 4494 N N . GLN B 1 125 ? -1.125 -4.488 -25.266 1 84.19 125 GLN B N 1
ATOM 4495 C CA . GLN B 1 125 ? -0.566 -5.43 -26.234 1 84.19 125 GLN B CA 1
ATOM 4496 C C . GLN B 1 125 ? 0.142 -6.582 -25.531 1 84.19 125 GLN B C 1
ATOM 4498 O O . GLN B 1 125 ? 0.831 -6.375 -24.516 1 84.19 125 GLN B O 1
ATOM 4503 N N . LEU B 1 126 ? -0.076 -7.75 -26.078 1 89.75 126 LEU B N 1
ATOM 4504 C CA . LEU B 1 126 ? 0.516 -8.938 -25.469 1 89.75 126 LEU B CA 1
ATOM 4505 C C . LEU B 1 126 ? 1.575 -9.547 -26.375 1 89.75 126 LEU B C 1
ATOM 4507 O O . LEU B 1 126 ? 1.695 -9.164 -27.531 1 89.75 126 LEU B O 1
ATOM 4511 N N . LEU B 1 127 ? 2.369 -10.391 -25.797 1 84.38 127 LEU B N 1
ATOM 4512 C CA . LEU B 1 127 ? 3.516 -10.969 -26.5 1 84.38 127 LEU B CA 1
ATOM 4513 C C . LEU B 1 127 ? 3.064 -12.008 -27.516 1 84.38 127 LEU B C 1
ATOM 4515 O O . LEU B 1 127 ? 3.576 -12.047 -28.641 1 84.38 127 LEU B O 1
ATOM 4519 N N . GLU B 1 128 ? 2.098 -12.758 -27.094 1 86.75 128 GLU B N 1
ATOM 4520 C CA . GLU B 1 128 ? 1.675 -13.859 -27.938 1 86.75 128 GLU B CA 1
ATOM 4521 C C . GLU B 1 128 ? 0.7 -13.391 -29.016 1 86.75 128 GLU B C 1
ATOM 4523 O O . GLU B 1 128 ? -0.275 -12.695 -28.719 1 86.75 128 GLU B O 1
ATOM 4528 N N . ASP B 1 129 ? 0.972 -13.883 -30.188 1 88.25 129 ASP B N 1
ATOM 4529 C CA . ASP B 1 129 ? 0.079 -13.547 -31.297 1 88.25 129 ASP B CA 1
ATOM 4530 C C . ASP B 1 129 ? -1.299 -14.18 -31.094 1 88.25 129 ASP B C 1
ATOM 4532 O O . ASP B 1 129 ? -1.403 -15.359 -30.734 1 88.25 129 ASP B O 1
ATOM 4536 N N . GLY B 1 130 ? -2.256 -13.344 -31.234 1 89.5 130 GLY B N 1
ATOM 4537 C CA . GLY B 1 130 ? -3.613 -13.859 -31.141 1 89.5 130 GLY B CA 1
ATOM 4538 C C . GLY B 1 130 ? -4.18 -13.797 -29.75 1 89.5 130 GLY B C 1
ATOM 4539 O O . GLY B 1 130 ? -5.332 -14.172 -29.516 1 89.5 130 GLY B O 1
ATOM 4540 N N . GLN B 1 131 ? -3.375 -13.328 -28.875 1 92.69 131 GLN B N 1
ATOM 4541 C CA . GLN B 1 131 ? -3.869 -13.18 -27.516 1 92.69 131 GLN B CA 1
ATOM 4542 C C . GLN B 1 131 ? -4.242 -11.727 -27.219 1 92.69 131 GLN B C 1
ATOM 4544 O O . GLN B 1 131 ? -3.537 -10.805 -27.641 1 92.69 131 GLN B O 1
ATOM 4549 N N . SER B 1 132 ? -5.344 -11.516 -26.547 1 93.88 132 SER B N 1
ATOM 4550 C CA . SER B 1 132 ? -5.809 -10.188 -26.141 1 93.88 132 SER B CA 1
ATOM 4551 C C . SER B 1 132 ? -6.098 -10.133 -24.656 1 93.88 132 SER B C 1
ATOM 4553 O O . SER B 1 132 ? -6.156 -11.172 -23.984 1 93.88 132 SER B O 1
ATOM 4555 N N . ALA B 1 133 ? -6.16 -8.945 -24.141 1 95.62 133 ALA B N 1
ATOM 4556 C CA . ALA B 1 133 ? -6.445 -8.766 -22.719 1 95.62 133 ALA B CA 1
ATOM 4557 C C . ALA B 1 133 ? -7.18 -7.445 -22.484 1 95.62 133 ALA B C 1
ATOM 4559 O O . ALA B 1 133 ? -7.051 -6.504 -23.266 1 95.62 133 ALA B O 1
ATOM 4560 N N . ILE B 1 134 ? -7.984 -7.438 -21.531 1 95.56 134 ILE B N 1
ATOM 4561 C CA . ILE B 1 134 ? -8.539 -6.23 -20.922 1 95.56 134 ILE B CA 1
ATOM 4562 C C . ILE B 1 134 ? -8.117 -6.145 -19.469 1 95.56 134 ILE B C 1
ATOM 4564 O O . ILE B 1 134 ? -8.172 -7.137 -18.734 1 95.56 134 ILE B O 1
ATOM 4568 N N . VAL B 1 135 ? -7.609 -5.027 -19.047 1 96.69 135 VAL B N 1
ATOM 4569 C CA . VAL B 1 135 ? -7.332 -4.754 -17.641 1 96.69 135 VAL B CA 1
ATOM 4570 C C . VAL B 1 135 ? -8.398 -3.822 -17.062 1 96.69 135 VAL B C 1
ATOM 4572 O O . VAL B 1 135 ? -8.453 -2.641 -17.422 1 96.69 135 VAL B O 1
ATOM 4575 N N . TYR B 1 136 ? -9.227 -4.359 -16.219 1 95.88 136 TYR B N 1
ATOM 4576 C CA . TYR B 1 136 ? -10.297 -3.594 -15.586 1 95.88 136 TYR B CA 1
ATOM 4577 C C . TYR B 1 136 ? -9.789 -2.891 -14.328 1 95.88 136 TYR B C 1
ATOM 4579 O O . TYR B 1 136 ? -8.844 -3.354 -13.688 1 95.88 136 TYR B O 1
ATOM 4587 N N . ARG B 1 137 ? -10.383 -1.743 -14.023 1 94.88 137 ARG B N 1
ATOM 4588 C CA . ARG B 1 137 ? -10.305 -1.15 -12.695 1 94.88 137 ARG B CA 1
ATOM 4589 C C . ARG B 1 137 ? -11.539 -1.512 -11.867 1 94.88 137 ARG B C 1
ATOM 4591 O O . ARG B 1 137 ? -12.672 -1.318 -12.312 1 94.88 137 ARG B O 1
ATOM 4598 N N . VAL B 1 138 ? -11.32 -2.078 -10.711 1 96 138 VAL B N 1
ATOM 4599 C CA . VAL B 1 138 ? -12.438 -2.557 -9.906 1 96 138 VAL B CA 1
ATOM 4600 C C . VAL B 1 138 ? -12.281 -2.078 -8.461 1 96 138 VAL B C 1
ATOM 4602 O O . VAL B 1 138 ? -11.156 -1.893 -7.984 1 96 138 VAL B O 1
ATOM 4605 N N . PRO B 1 139 ? -13.391 -1.78 -7.758 1 96.88 139 PRO B N 1
ATOM 4606 C CA . PRO B 1 139 ? -13.297 -1.398 -6.344 1 96.88 139 PRO B CA 1
ATOM 4607 C C . PRO B 1 139 ? -12.836 -2.551 -5.453 1 96.88 139 PRO B C 1
ATOM 4609 O O . PRO B 1 139 ? -12.906 -3.713 -5.855 1 96.88 139 PRO B O 1
ATOM 4612 N N . TYR B 1 140 ? -12.406 -2.238 -4.254 1 97.69 140 TYR B N 1
ATOM 4613 C CA . TYR B 1 140 ? -11.945 -3.219 -3.277 1 97.69 140 TYR B CA 1
ATOM 4614 C C . TYR B 1 140 ? -13.125 -3.9 -2.592 1 97.69 140 TYR B C 1
ATOM 4616 O O . TYR B 1 140 ? -13.125 -5.121 -2.418 1 97.69 140 TYR B O 1
ATOM 4624 N N . GLY B 1 141 ? -14.039 -3.193 -2.107 1 98.06 141 GLY B N 1
ATOM 4625 C CA . GLY B 1 141 ? -15.133 -3.643 -1.261 1 98.06 141 GLY B CA 1
ATOM 4626 C C . GLY B 1 141 ? -15.508 -2.643 -0.183 1 98.06 141 GLY B C 1
ATOM 4627 O O . GLY B 1 141 ? -15.773 -1.475 -0.478 1 98.06 141 GLY B O 1
ATOM 4628 N N . VAL B 1 142 ? -15.508 -3.115 1.09 1 98.88 142 VAL B N 1
ATOM 4629 C CA . VAL B 1 142 ? -15.758 -2.23 2.223 1 98.88 142 VAL B CA 1
ATOM 4630 C C . VAL B 1 142 ? -14.453 -1.574 2.664 1 98.88 142 VAL B C 1
ATOM 4632 O O . VAL B 1 142 ? -13.469 -2.262 2.932 1 98.88 142 VAL B O 1
ATOM 4635 N N . ILE B 1 143 ? -14.469 -0.257 2.686 1 98.94 143 ILE B N 1
ATOM 4636 C CA . ILE B 1 143 ? -13.32 0.521 3.133 1 98.94 143 ILE B CA 1
ATOM 4637 C C . ILE B 1 143 ? -13.547 0.998 4.566 1 98.94 143 ILE B C 1
ATOM 4639 O O . ILE B 1 143 ? -14.594 1.562 4.879 1 98.94 143 ILE B O 1
ATOM 4643 N N . LEU B 1 144 ? -12.602 0.691 5.414 1 98.94 144 LEU B N 1
ATOM 4644 C CA . LEU B 1 144 ? -12.594 1.31 6.734 1 98.94 144 LEU B CA 1
ATOM 4645 C C . LEU B 1 144 ? -11.805 2.615 6.719 1 98.94 144 LEU B C 1
ATOM 4647 O O . LEU B 1 144 ? -10.602 2.617 6.43 1 98.94 144 LEU B O 1
ATOM 4651 N N . SER B 1 145 ? -12.477 3.701 6.984 1 98.94 145 SER B N 1
ATOM 4652 C CA . SER B 1 145 ? -11.859 5.02 7.062 1 98.94 145 SER B CA 1
ATOM 4653 C C . SER B 1 145 ? -11.789 5.512 8.508 1 98.94 145 SER B C 1
ATOM 4655 O O . SER B 1 145 ? -12.812 5.582 9.188 1 98.94 145 SER B O 1
ATOM 4657 N N . ILE B 1 146 ? -10.602 5.824 8.977 1 98.88 146 ILE B N 1
ATOM 4658 C CA . ILE B 1 146 ? -10.383 6.32 10.328 1 98.88 146 ILE B CA 1
ATOM 4659 C C . ILE B 1 146 ? -9.82 7.742 10.273 1 98.88 146 ILE B C 1
ATOM 4661 O O . ILE B 1 146 ? -8.742 7.969 9.727 1 98.88 146 ILE B O 1
ATOM 4665 N N . VAL B 1 147 ? -10.57 8.711 10.844 1 98.44 147 VAL B N 1
ATOM 4666 C CA . VAL B 1 147 ? -10.266 10.117 10.578 1 98.44 147 VAL B CA 1
ATOM 4667 C C . VAL B 1 147 ? -10.18 10.883 11.891 1 98.44 147 VAL B C 1
ATOM 4669 O O . VAL B 1 147 ? -10.969 10.641 12.812 1 98.44 147 VAL B O 1
ATOM 4672 N N . PRO B 1 148 ? -9.297 11.828 12 1 98.19 148 PRO B N 1
ATOM 4673 C CA . PRO B 1 148 ? -9.117 12.617 13.227 1 98.19 148 PRO B CA 1
ATOM 4674 C C . PRO B 1 148 ? -10.023 13.844 13.281 1 98.19 148 PRO B C 1
ATOM 4676 O O . PRO B 1 148 ? -10.781 14.102 12.344 1 98.19 148 PRO B O 1
ATOM 4679 N N . TRP B 1 149 ? -9.82 14.633 14.297 1 98 149 TRP B N 1
ATOM 4680 C CA . TRP B 1 149 ? -10.742 15.703 14.672 1 98 149 TRP B CA 1
ATOM 4681 C C . TRP B 1 149 ? -10.289 17.031 14.094 1 98 149 TRP B C 1
ATOM 4683 O O . TRP B 1 149 ? -11.078 17.984 14.031 1 98 149 TRP B O 1
ATOM 4693 N N . ASN B 1 150 ? -9.094 17.141 13.688 1 97.5 150 ASN B N 1
ATOM 4694 C CA . ASN B 1 150 ? -8.492 18.469 13.617 1 97.5 150 ASN B CA 1
ATOM 4695 C C . ASN B 1 150 ? -8.922 19.203 12.352 1 97.5 150 ASN B C 1
ATOM 4697 O O . ASN B 1 150 ? -8.812 20.438 12.281 1 97.5 150 ASN B O 1
ATOM 4701 N N . ALA B 1 151 ? -9.32 18.469 11.336 1 97.69 151 ALA B N 1
ATOM 4702 C CA . ALA B 1 151 ? -9.891 19.047 10.117 1 97.69 151 ALA B CA 1
ATOM 4703 C C . ALA B 1 151 ? -10.945 18.125 9.523 1 97.69 151 ALA B C 1
ATOM 4705 O O . ALA B 1 151 ? -10.781 17.609 8.406 1 97.69 151 ALA B O 1
ATOM 4706 N N . PRO B 1 152 ? -12.062 18.047 10.18 1 97.62 152 PRO B N 1
ATOM 4707 C CA . PRO B 1 152 ? -13.039 17.016 9.82 1 97.62 152 PRO B CA 1
ATOM 4708 C C . PRO B 1 152 ? -13.562 17.172 8.391 1 97.62 152 PRO B C 1
ATOM 4710 O O . PRO B 1 152 ? -13.859 16.172 7.727 1 97.62 152 PRO B O 1
ATOM 4713 N N . PHE B 1 153 ? -13.656 18.406 7.898 1 98.19 153 PHE B N 1
ATOM 4714 C CA . PHE B 1 153 ? -14.25 18.625 6.582 1 98.19 153 PHE B CA 1
ATOM 4715 C C . PHE B 1 153 ? -13.352 18.047 5.488 1 98.19 153 PHE B C 1
ATOM 4717 O O . PHE B 1 153 ? -13.711 17.062 4.836 1 98.19 153 PHE B O 1
ATOM 4724 N N . PRO B 1 154 ? -12.125 18.562 5.383 1 97.88 154 PRO B N 1
ATOM 4725 C CA . PRO B 1 154 ? -11.328 17.984 4.301 1 97.88 154 PRO B CA 1
ATOM 4726 C C . PRO B 1 154 ? -10.906 16.547 4.59 1 97.88 154 PRO B C 1
ATOM 4728 O O . PRO B 1 154 ? -10.938 15.695 3.695 1 97.88 154 PRO B O 1
ATOM 4731 N N . LEU B 1 155 ? -10.508 16.203 5.812 1 98.12 155 LEU B N 1
ATOM 4732 C CA . LEU B 1 155 ? -9.992 14.875 6.129 1 98.12 155 LEU B CA 1
ATOM 4733 C C . LEU B 1 155 ? -11.117 13.844 6.109 1 98.12 155 LEU B C 1
ATOM 4735 O O . LEU B 1 155 ? -10.93 12.734 5.609 1 98.12 155 LEU B O 1
ATOM 4739 N N . GLY B 1 156 ? -12.25 14.203 6.621 1 98.38 156 GLY B N 1
ATOM 4740 C CA . GLY B 1 156 ? -13.398 13.312 6.586 1 98.38 156 GLY B CA 1
ATOM 4741 C C . GLY B 1 156 ? -13.93 13.078 5.184 1 98.38 156 GLY B C 1
ATOM 4742 O O . GLY B 1 156 ? -14.211 11.945 4.801 1 98.38 156 GLY B O 1
ATOM 4743 N N . LEU B 1 157 ? -14.039 14.156 4.457 1 98.5 157 LEU B N 1
ATOM 4744 C CA . LEU B 1 157 ? -14.656 14.062 3.141 1 98.5 157 LEU B CA 1
ATOM 4745 C C . LEU B 1 157 ? -13.766 13.289 2.174 1 98.5 157 LEU B C 1
ATOM 4747 O O . LEU B 1 157 ? -14.258 12.469 1.395 1 98.5 157 LEU B O 1
ATOM 4751 N N . ARG B 1 158 ? -12.484 13.547 2.203 1 97.81 158 ARG B N 1
ATOM 4752 C CA . ARG B 1 158 ? -11.648 12.781 1.287 1 97.81 158 ARG B CA 1
ATOM 4753 C C . ARG B 1 158 ? -11.695 11.297 1.615 1 97.81 158 ARG B C 1
ATOM 4755 O O . ARG B 1 158 ? -11.633 10.453 0.716 1 97.81 158 ARG B O 1
ATOM 4762 N N . ALA B 1 159 ? -11.812 10.953 2.904 1 98.44 159 ALA B N 1
ATOM 4763 C CA . ALA B 1 159 ? -11.844 9.562 3.359 1 98.44 159 ALA B CA 1
ATOM 4764 C C . ALA B 1 159 ? -13.164 8.898 2.982 1 98.44 159 ALA B C 1
ATOM 4766 O O . ALA B 1 159 ? -13.25 7.668 2.936 1 98.44 159 ALA B O 1
ATOM 4767 N N . ILE B 1 160 ? -14.188 9.656 2.705 1 98.81 160 ILE B N 1
ATOM 4768 C CA . ILE B 1 160 ? -15.523 9.156 2.4 1 98.81 160 ILE B CA 1
ATOM 4769 C C . ILE B 1 160 ? -15.742 9.172 0.891 1 98.81 160 ILE B C 1
ATOM 4771 O O . ILE B 1 160 ? -16.141 8.156 0.304 1 98.81 160 ILE B O 1
ATOM 4775 N N . LEU B 1 161 ? -15.422 10.273 0.24 1 98.44 161 LEU B N 1
ATOM 4776 C CA . LEU B 1 161 ? -15.859 10.531 -1.129 1 98.44 161 LEU B CA 1
ATOM 4777 C C . LEU B 1 161 ? -15.016 9.742 -2.125 1 98.44 161 LEU B C 1
ATOM 4779 O O . LEU B 1 161 ? -15.539 9.188 -3.092 1 98.44 161 LEU B O 1
ATOM 4783 N N . LEU B 1 162 ? -13.711 9.688 -1.877 1 97.62 162 LEU B N 1
ATOM 4784 C CA . LEU B 1 162 ? -12.836 8.992 -2.816 1 97.62 162 LEU B CA 1
ATOM 4785 C C . LEU B 1 162 ? -13.203 7.516 -2.91 1 97.62 162 LEU B C 1
ATOM 4787 O O . LEU B 1 162 ? -13.445 7 -4.004 1 97.62 162 LEU B O 1
ATOM 4791 N N . PRO B 1 163 ? -13.352 6.852 -1.773 1 98.31 163 PRO B N 1
ATOM 4792 C CA . PRO B 1 163 ? -13.734 5.441 -1.891 1 98.31 163 PRO B CA 1
ATOM 4793 C C . PRO B 1 163 ? -15.133 5.258 -2.465 1 98.31 163 PRO B C 1
ATOM 4795 O O . PRO B 1 163 ? -15.367 4.348 -3.266 1 98.31 163 PRO B O 1
ATOM 4798 N N . LEU B 1 164 ? -16.062 6.074 -2.08 1 98.44 164 LEU B N 1
ATOM 4799 C CA . LEU B 1 164 ? -17.422 5.945 -2.588 1 98.44 164 LEU B CA 1
ATOM 4800 C C . LEU B 1 164 ? -17.453 6.098 -4.105 1 98.44 164 LEU B C 1
ATOM 4802 O O . LEU B 1 164 ? -18.094 5.312 -4.801 1 98.44 164 LEU B O 1
ATOM 4806 N N . MET B 1 165 ? -16.75 7.059 -4.582 1 97.38 165 MET B N 1
ATOM 4807 C CA . MET B 1 165 ? -16.781 7.359 -6.012 1 97.38 165 MET B CA 1
ATOM 4808 C C . MET B 1 165 ? -16.062 6.289 -6.812 1 97.38 165 MET B C 1
ATOM 4810 O O . MET B 1 165 ? -16.328 6.102 -8 1 97.38 165 MET B O 1
ATOM 4814 N N . ALA B 1 166 ? -15.133 5.598 -6.164 1 96.75 166 ALA B N 1
ATOM 4815 C CA . ALA B 1 166 ? -14.438 4.488 -6.801 1 96.75 166 ALA B CA 1
ATOM 4816 C C . ALA B 1 166 ? -15.312 3.238 -6.848 1 96.75 166 ALA B C 1
ATOM 4818 O O . ALA B 1 166 ? -14.922 2.221 -7.426 1 96.75 166 ALA B O 1
ATOM 4819 N N . GLY B 1 167 ? -16.484 3.293 -6.18 1 96.94 167 GLY B N 1
ATOM 4820 C CA . GLY B 1 167 ? -17.422 2.186 -6.223 1 96.94 167 GLY B CA 1
ATOM 4821 C C . GLY B 1 167 ? -17.422 1.34 -4.965 1 96.94 167 GLY B C 1
ATOM 4822 O O . GLY B 1 167 ? -18.062 0.293 -4.906 1 96.94 167 GLY B O 1
ATOM 4823 N N . ASN B 1 168 ? -16.656 1.724 -3.936 1 98.5 168 ASN B N 1
ATOM 4824 C CA . ASN B 1 168 ? -16.625 1.042 -2.646 1 98.5 168 ASN B CA 1
ATOM 4825 C C . ASN B 1 168 ? -17.703 1.562 -1.704 1 98.5 168 ASN B C 1
ATOM 4827 O O . ASN B 1 168 ? -18.359 2.562 -1.998 1 98.5 168 ASN B O 1
ATOM 4831 N N . THR B 1 169 ? -17.891 0.874 -0.625 1 98.94 169 THR B N 1
ATOM 4832 C CA . THR B 1 169 ? -18.656 1.388 0.511 1 98.94 169 THR B CA 1
ATOM 4833 C C . THR B 1 169 ? -17.734 1.718 1.676 1 98.94 169 THR B C 1
ATOM 4835 O O . THR B 1 169 ? -16.562 1.315 1.682 1 98.94 169 THR B O 1
ATOM 4838 N N . VAL B 1 170 ? -18.266 2.516 2.648 1 98.94 170 VAL B N 1
ATOM 4839 C CA . VAL B 1 170 ? -17.359 3.059 3.658 1 98.94 170 VAL B CA 1
ATOM 4840 C C . VAL B 1 170 ? -17.953 2.844 5.047 1 98.94 170 VAL B C 1
ATOM 4842 O O . VAL B 1 170 ? -19.141 3.07 5.266 1 98.94 170 VAL B O 1
ATOM 4845 N N . VAL B 1 171 ? -17.188 2.35 5.941 1 99 171 VAL B N 1
ATOM 4846 C CA . VAL B 1 171 ? -17.391 2.492 7.379 1 99 171 VAL B CA 1
ATOM 4847 C C . VAL B 1 171 ? -16.422 3.529 7.945 1 99 171 VAL B C 1
ATOM 4849 O O . VAL B 1 171 ? -15.211 3.32 7.941 1 99 171 VAL B O 1
ATOM 4852 N N . LEU B 1 172 ? -17 4.617 8.367 1 98.94 172 LEU B N 1
ATOM 4853 C CA . LEU B 1 172 ? -16.203 5.695 8.945 1 98.94 172 LEU B CA 1
ATOM 4854 C C . LEU B 1 172 ? -16.109 5.559 10.461 1 98.94 172 LEU B C 1
ATOM 4856 O O . LEU B 1 172 ? -17.125 5.625 11.148 1 98.94 172 LEU B O 1
ATOM 4860 N N . LYS B 1 173 ? -14.984 5.25 10.945 1 98.81 173 LYS B N 1
ATOM 4861 C CA . LYS B 1 173 ? -14.695 5.406 12.367 1 98.81 173 LYS B CA 1
ATOM 4862 C C . LYS B 1 173 ? -14.188 6.809 12.672 1 98.81 173 LYS B C 1
ATOM 4864 O O . LYS B 1 173 ? -13.008 7.113 12.438 1 98.81 173 LYS B O 1
ATOM 4869 N N . ALA B 1 174 ? -15 7.617 13.141 1 98.06 174 ALA B N 1
ATOM 4870 C CA . ALA B 1 174 ? -14.711 9.039 13.305 1 98.06 174 ALA B CA 1
ATOM 4871 C C . ALA B 1 174 ? -14.227 9.344 14.711 1 98.06 174 ALA B C 1
ATOM 4873 O O . ALA B 1 174 ? -14.508 8.594 15.648 1 98.06 174 ALA B O 1
ATOM 4874 N N . SER B 1 175 ? -13.531 10.414 14.859 1 97.94 175 SER B N 1
ATOM 4875 C CA . SER B 1 175 ? -12.961 10.82 16.141 1 97.94 175 SER B CA 1
ATOM 4876 C C . SER B 1 175 ? -14.047 11.07 17.172 1 97.94 175 SER B C 1
ATOM 4878 O O . SER B 1 175 ? -15.078 11.68 16.875 1 97.94 175 SER B O 1
ATOM 4880 N N . GLU B 1 176 ? -13.789 10.656 18.328 1 97.19 176 GLU B N 1
ATOM 4881 C CA . GLU B 1 176 ? -14.688 10.852 19.469 1 97.19 176 GLU B CA 1
ATOM 4882 C C . GLU B 1 176 ? -14.695 12.305 19.922 1 97.19 176 GLU B C 1
ATOM 4884 O O . GLU B 1 176 ? -15.562 12.719 20.703 1 97.19 176 GLU B O 1
ATOM 4889 N N . LEU B 1 177 ? -13.828 13.117 19.344 1 97.38 177 LEU B N 1
ATOM 4890 C CA . LEU B 1 177 ? -13.672 14.492 19.797 1 97.38 177 LEU B CA 1
ATOM 4891 C C . LEU B 1 177 ? -14.539 15.438 18.969 1 97.38 177 LEU B C 1
ATOM 4893 O O . LEU B 1 177 ? -14.773 16.578 19.375 1 97.38 177 LEU B O 1
ATOM 4897 N N . SER B 1 178 ? -14.977 14.938 17.797 1 97.69 178 SER B N 1
ATOM 4898 C CA . SER B 1 178 ? -15.828 15.789 16.969 1 97.69 178 SER B CA 1
ATOM 4899 C C . SER B 1 178 ? -16.922 14.977 16.281 1 97.69 178 SER B C 1
ATOM 4901 O O . SER B 1 178 ? -17.125 15.094 15.078 1 97.69 178 SER B O 1
ATOM 4903 N N . PRO B 1 179 ? -17.656 14.227 17.016 1 98.12 179 PRO B N 1
ATOM 4904 C CA . PRO B 1 179 ? -18.609 13.273 16.438 1 98.12 179 PRO B CA 1
ATOM 4905 C C . PRO B 1 179 ? -19.781 13.961 15.734 1 98.12 179 PRO B C 1
ATOM 4907 O O . PRO B 1 179 ? -20.281 13.461 14.719 1 98.12 179 PRO B O 1
ATOM 4910 N N . LYS B 1 180 ? -20.266 15.086 16.219 1 98 180 LYS B N 1
ATOM 4911 C CA . LYS B 1 180 ? -21.406 15.758 15.609 1 98 180 LYS B CA 1
ATOM 4912 C C . LYS B 1 180 ? -21.047 16.312 14.227 1 98 180 LYS B C 1
ATOM 4914 O O . LYS B 1 180 ? -21.875 16.297 13.312 1 98 180 LYS B O 1
ATOM 4919 N N . THR B 1 181 ? -19.844 16.828 14.141 1 98.31 181 THR B N 1
ATOM 4920 C CA . THR B 1 181 ? -19.359 17.297 12.844 1 98.31 181 THR B CA 1
ATOM 4921 C C . THR B 1 181 ? -19.391 16.172 11.812 1 98.31 181 THR B C 1
ATOM 4923 O O . THR B 1 181 ? -19.906 16.344 10.711 1 98.31 181 THR B O 1
ATOM 4926 N N . PHE B 1 182 ? -18.922 15.016 12.164 1 98.62 182 PHE B N 1
ATOM 4927 C CA . PHE B 1 182 ? -18.875 13.883 11.25 1 98.62 182 PHE B CA 1
ATOM 4928 C C . PHE B 1 182 ? -20.281 13.359 10.977 1 98.62 182 PHE B C 1
ATOM 4930 O O . PHE B 1 182 ? -20.578 12.93 9.859 1 98.62 182 PHE B O 1
ATOM 4937 N N . TRP B 1 183 ? -21.125 13.375 12.008 1 98.31 183 TRP B N 1
ATOM 4938 C CA . TRP B 1 183 ? -22.516 13.031 11.789 1 98.31 183 TRP B CA 1
ATOM 4939 C C . TRP B 1 183 ? -23.141 13.945 10.742 1 98.31 183 TRP B C 1
ATOM 4941 O O . TRP B 1 183 ? -23.828 13.477 9.828 1 98.31 183 TRP B O 1
ATOM 4951 N N . GLY B 1 184 ? -22.875 15.25 10.906 1 98.5 184 GLY B N 1
ATOM 4952 C CA . GLY B 1 184 ? -23.406 16.219 9.953 1 98.5 184 GLY B CA 1
ATOM 4953 C C . GLY B 1 184 ? -22.938 15.961 8.531 1 98.5 184 GLY B C 1
ATOM 4954 O O . GLY B 1 184 ? -23.719 16.047 7.59 1 98.5 184 GLY B O 1
ATOM 4955 N N . ILE B 1 185 ? -21.625 15.625 8.328 1 98.69 185 ILE B N 1
ATOM 4956 C CA . ILE B 1 185 ? -21.062 15.312 7.023 1 98.69 185 ILE B CA 1
ATOM 4957 C C . ILE B 1 185 ? -21.781 14.109 6.418 1 98.69 185 ILE B C 1
ATOM 4959 O O . ILE B 1 185 ? -22.172 14.133 5.254 1 98.69 185 ILE B O 1
ATOM 4963 N N . ALA B 1 186 ? -21.969 13.094 7.227 1 98.69 186 ALA B N 1
ATOM 4964 C CA . ALA B 1 186 ? -22.641 11.883 6.754 1 98.69 186 ALA B CA 1
ATOM 4965 C C . ALA B 1 186 ? -24.109 12.156 6.441 1 98.69 186 ALA B C 1
ATOM 4967 O O . ALA B 1 186 ? -24.656 11.609 5.48 1 98.69 186 ALA B O 1
ATOM 4968 N N . ASP B 1 187 ? -24.719 12.984 7.281 1 98.56 187 ASP B N 1
ATOM 4969 C CA . ASP B 1 187 ? -26.125 13.312 7.109 1 98.56 187 ASP B CA 1
ATOM 4970 C C . ASP B 1 187 ? -26.359 14.078 5.805 1 98.56 187 ASP B C 1
ATOM 4972 O O . ASP B 1 187 ? -27.406 13.945 5.18 1 98.56 187 ASP B O 1
ATOM 4976 N N . VAL B 1 188 ? -25.391 14.922 5.434 1 98.81 188 VAL B N 1
ATOM 4977 C CA . VAL B 1 188 ? -25.438 15.609 4.148 1 98.81 188 VAL B CA 1
ATOM 4978 C C . VAL B 1 188 ? -25.562 14.594 3.018 1 98.81 188 VAL B C 1
ATOM 4980 O O . VAL B 1 188 ? -26.375 14.75 2.113 1 98.81 188 VAL B O 1
ATOM 4983 N N . LEU B 1 189 ? -24.766 13.516 3.068 1 98.81 189 LEU B N 1
ATOM 4984 C CA . LEU B 1 189 ? -24.781 12.492 2.033 1 98.81 189 LEU B CA 1
ATOM 4985 C C . LEU B 1 189 ? -26.062 11.688 2.072 1 98.81 189 LEU B C 1
ATOM 4987 O O . LEU B 1 189 ? -26.609 11.312 1.025 1 98.81 189 LEU B O 1
ATOM 4991 N N . ARG B 1 190 ? -26.547 11.453 3.285 1 98.25 190 ARG B N 1
ATOM 4992 C CA . ARG B 1 190 ? -27.844 10.789 3.432 1 98.25 190 ARG B CA 1
ATOM 4993 C C . ARG B 1 190 ? -28.953 11.609 2.789 1 98.25 190 ARG B C 1
ATOM 4995 O O . ARG B 1 190 ? -29.75 11.078 2.021 1 98.25 190 ARG B O 1
ATOM 5002 N N . GLU B 1 191 ? -28.969 12.891 3.088 1 98.19 191 GLU B N 1
ATOM 5003 C CA . GLU B 1 191 ? -29.969 13.797 2.518 1 98.19 191 GLU B CA 1
ATOM 5004 C C . GLU B 1 191 ? -29.844 13.859 0.998 1 98.19 191 GLU B C 1
ATOM 5006 O O . GLU B 1 191 ? -30.859 14.031 0.301 1 98.19 191 GLU B O 1
ATOM 5011 N N . ALA B 1 192 ? -28.672 13.672 0.489 1 98.69 192 ALA B N 1
ATOM 5012 C CA . ALA B 1 192 ? -28.422 13.75 -0.947 1 98.69 192 ALA B CA 1
ATOM 5013 C C . ALA B 1 192 ? -28.891 12.484 -1.658 1 98.69 192 ALA B C 1
ATOM 5015 O O . ALA B 1 192 ? -28.906 12.43 -2.891 1 98.69 192 ALA B O 1
ATOM 5016 N N . GLY B 1 193 ? -29.203 11.438 -0.893 1 98.44 193 GLY B N 1
ATOM 5017 C CA . GLY B 1 193 ? -29.75 10.227 -1.492 1 98.44 193 GLY B CA 1
ATOM 5018 C C . GLY B 1 193 ? -28.734 9.102 -1.593 1 98.44 193 GLY B C 1
ATOM 5019 O O . GLY B 1 193 ? -28.906 8.172 -2.379 1 98.44 193 GLY B O 1
ATOM 5020 N N . LEU B 1 194 ? -27.641 9.18 -0.859 1 98.81 194 LEU B N 1
ATOM 5021 C CA . LEU B 1 194 ? -26.734 8.039 -0.806 1 98.81 194 LEU B CA 1
ATOM 5022 C C . LEU B 1 194 ? -27.453 6.801 -0.279 1 98.81 194 LEU B C 1
ATOM 5024 O O . LEU B 1 194 ? -28.078 6.844 0.781 1 98.81 194 LEU B O 1
ATOM 5028 N N . PRO B 1 195 ? -27.359 5.695 -0.998 1 98.75 195 PRO B N 1
ATOM 5029 C CA . PRO B 1 195 ? -28.109 4.508 -0.591 1 98.75 195 PRO B CA 1
ATOM 5030 C C . PRO B 1 195 ? -27.703 3.994 0.788 1 98.75 195 PRO B C 1
ATOM 5032 O O . PRO B 1 195 ? -26.562 4.188 1.211 1 98.75 195 PRO B O 1
ATOM 5035 N N . ALA B 1 196 ? -28.672 3.299 1.426 1 98.69 196 ALA B N 1
ATOM 5036 C CA . ALA B 1 196 ? -28.438 2.738 2.754 1 98.69 196 ALA B CA 1
ATOM 5037 C C . ALA B 1 196 ? -27.234 1.794 2.75 1 98.69 196 ALA B C 1
ATOM 5039 O O . ALA B 1 196 ? -27.062 1.006 1.816 1 98.69 196 ALA B O 1
ATOM 5040 N N . GLY B 1 197 ? -26.391 1.968 3.725 1 98.81 197 GLY B N 1
ATOM 5041 C CA . GLY B 1 197 ? -25.25 1.072 3.916 1 98.81 197 GLY B CA 1
ATOM 5042 C C . GLY B 1 197 ? -24 1.532 3.199 1 98.81 197 GLY B C 1
ATOM 5043 O O . GLY B 1 197 ? -22.906 1.076 3.512 1 98.81 197 GLY B O 1
ATOM 5044 N N . CYS B 1 198 ? -24.078 2.398 2.174 1 98.94 198 CYS B N 1
ATOM 5045 C CA . CYS B 1 198 ? -22.922 2.852 1.426 1 98.94 198 CYS B CA 1
ATOM 5046 C C . CYS B 1 198 ? -21.953 3.615 2.328 1 98.94 198 CYS B C 1
ATOM 5048 O O . CYS B 1 198 ? -20.75 3.621 2.088 1 98.94 198 CYS B O 1
ATOM 5050 N N . LEU B 1 199 ? -22.516 4.301 3.334 1 98.94 199 LEU B N 1
ATOM 5051 C CA . LEU B 1 199 ? -21.75 4.98 4.367 1 98.94 199 LEU B CA 1
ATOM 5052 C C . LEU B 1 199 ? -22.312 4.684 5.754 1 98.94 199 LEU B C 1
ATOM 5054 O O . LEU B 1 199 ? -23.5 4.91 6.004 1 98.94 199 LEU B O 1
ATOM 5058 N N . ASN B 1 200 ? -21.516 4.098 6.59 1 98.94 200 ASN B N 1
ATOM 5059 C CA . ASN B 1 200 ? -21.812 3.914 8.008 1 98.94 200 ASN B CA 1
ATOM 5060 C C . ASN B 1 200 ? -20.797 4.645 8.891 1 98.94 200 ASN B C 1
ATOM 5062 O O . ASN B 1 200 ? -19.609 4.711 8.562 1 98.94 200 ASN B O 1
ATOM 5066 N N . VAL B 1 201 ? -21.297 5.238 9.977 1 98.88 201 VAL B N 1
ATOM 5067 C CA . VAL B 1 201 ? -20.438 6.02 10.859 1 98.88 201 VAL B CA 1
ATOM 5068 C C . VAL B 1 201 ? -20.5 5.449 12.273 1 98.88 201 VAL B C 1
ATOM 5070 O O . VAL B 1 201 ? -21.578 5.281 12.836 1 98.88 201 VAL B O 1
ATOM 5073 N N . VAL B 1 202 ? -19.328 5.156 12.828 1 98.75 202 VAL B N 1
ATOM 5074 C CA . VAL B 1 202 ? -19.25 4.652 14.195 1 98.75 202 VAL B CA 1
ATOM 5075 C C . VAL B 1 202 ? -18.281 5.512 15.008 1 98.75 202 VAL B C 1
ATOM 5077 O O . VAL B 1 202 ? -17.312 6.062 14.461 1 98.75 202 VAL B O 1
ATOM 5080 N N . TYR B 1 203 ? -18.625 5.582 16.297 1 97.19 203 TYR B N 1
ATOM 5081 C CA . TYR B 1 203 ? -17.812 6.195 17.344 1 97.19 203 TYR B CA 1
ATOM 5082 C C . TYR B 1 203 ? -17.609 5.234 18.5 1 97.19 203 TYR B C 1
ATOM 5084 O O . TYR B 1 203 ? -18.375 4.285 18.672 1 97.19 203 TYR B O 1
ATOM 5092 N N . HIS B 1 204 ? -16.594 5.516 19.188 1 97.5 204 HIS B N 1
ATOM 5093 C CA . HIS B 1 204 ? -16.422 4.754 20.422 1 97.5 204 HIS B CA 1
ATOM 5094 C C . HIS B 1 204 ? -15.672 5.57 21.484 1 97.5 204 HIS B C 1
ATOM 5096 O O . HIS B 1 204 ? -15 6.551 21.156 1 97.5 204 HIS B O 1
ATOM 5102 N N . ARG B 1 205 ? -15.906 5.172 22.781 1 95.12 205 ARG B N 1
ATOM 5103 C CA . ARG B 1 205 ? -15.109 5.758 23.844 1 95.12 205 ARG B CA 1
ATOM 5104 C C . ARG B 1 205 ? -13.633 5.43 23.672 1 95.12 205 ARG B C 1
ATOM 5106 O O . ARG B 1 205 ? -13.281 4.324 23.266 1 95.12 205 ARG B O 1
ATOM 5113 N N . PRO B 1 206 ? -12.781 6.391 24.047 1 93 206 PRO B N 1
ATOM 5114 C CA . PRO B 1 206 ? -11.344 6.164 23.891 1 93 206 PRO B CA 1
ATOM 5115 C C . PRO B 1 206 ? -10.891 4.82 24.453 1 93 206 PRO B C 1
ATOM 5117 O O . PRO B 1 206 ? -10.047 4.145 23.859 1 93 206 PRO B O 1
ATOM 5120 N N . ALA B 1 207 ? -11.477 4.352 25.531 1 94.75 207 ALA B N 1
ATOM 5121 C CA . ALA B 1 207 ? -11.062 3.129 26.219 1 94.75 207 ALA B CA 1
ATOM 5122 C C . ALA B 1 207 ? -11.359 1.899 25.359 1 94.75 207 ALA B C 1
ATOM 5124 O O . ALA B 1 207 ? -10.75 0.842 25.547 1 94.75 207 ALA B O 1
ATOM 5125 N N . ASP B 1 208 ? -12.266 2.039 24.391 1 96.38 208 ASP B N 1
ATOM 5126 C CA . ASP B 1 208 ? -12.688 0.907 23.562 1 96.38 208 ASP B CA 1
ATOM 5127 C C . ASP B 1 208 ? -12.008 0.934 22.203 1 96.38 208 ASP B C 1
ATOM 5129 O O . ASP B 1 208 ? -12.266 0.07 21.359 1 96.38 208 ASP B O 1
ATOM 5133 N N . ALA B 1 209 ? -11.125 1.882 22.016 1 96.19 209 ALA B N 1
ATOM 5134 C CA . ALA B 1 209 ? -10.547 2.146 20.703 1 96.19 209 ALA B CA 1
ATOM 5135 C C . ALA B 1 209 ? -9.844 0.908 20.156 1 96.19 209 ALA B C 1
ATOM 5137 O O . ALA B 1 209 ? -10.086 0.502 19.016 1 96.19 209 ALA B O 1
ATOM 5138 N N . ALA B 1 210 ? -9.039 0.285 20.938 1 96.69 210 ALA B N 1
ATOM 5139 C CA . ALA B 1 210 ? -8.234 -0.843 20.484 1 96.69 210 ALA B CA 1
ATOM 5140 C C . ALA B 1 210 ? -9.117 -2.014 20.062 1 96.69 210 ALA B C 1
ATOM 5142 O O . ALA B 1 210 ? -8.922 -2.59 18.984 1 96.69 210 ALA B O 1
ATOM 5143 N N . GLU B 1 211 ? -10.07 -2.34 20.875 1 97.75 211 GLU B N 1
ATOM 5144 C CA . GLU B 1 211 ? -10.938 -3.486 20.625 1 97.75 211 GLU B CA 1
ATOM 5145 C C . GLU B 1 211 ? -11.805 -3.26 19.391 1 97.75 211 GLU B C 1
ATOM 5147 O O . GLU B 1 211 ? -11.898 -4.129 18.516 1 97.75 211 GLU B O 1
ATOM 5152 N N . ILE B 1 212 ? -12.438 -2.09 19.297 1 98.19 212 ILE B N 1
ATOM 5153 C CA . ILE B 1 212 ? -13.344 -1.773 18.188 1 98.19 212 ILE B CA 1
ATOM 5154 C C . ILE B 1 212 ? -12.562 -1.7 16.875 1 98.19 212 ILE B C 1
ATOM 5156 O O . ILE B 1 212 ? -13 -2.24 15.859 1 98.19 212 ILE B O 1
ATOM 5160 N N . THR B 1 213 ? -11.43 -1.039 16.938 1 98.5 213 THR B N 1
ATOM 5161 C CA . THR B 1 213 ? -10.617 -0.879 15.734 1 98.5 213 THR B CA 1
ATOM 5162 C C . THR B 1 213 ? -10.133 -2.234 15.219 1 98.5 213 THR B C 1
ATOM 5164 O O . THR B 1 213 ? -10.203 -2.51 14.023 1 98.5 213 THR B O 1
ATOM 5167 N N . THR B 1 214 ? -9.672 -3.082 16.094 1 98.5 214 THR B N 1
ATOM 5168 C CA . THR B 1 214 ? -9.195 -4.41 15.711 1 98.5 214 THR B CA 1
ATOM 5169 C C . THR B 1 214 ? -10.328 -5.23 15.094 1 98.5 214 THR B C 1
ATOM 5171 O O . THR B 1 214 ? -10.125 -5.906 14.086 1 98.5 214 THR B O 1
ATOM 5174 N N . ALA B 1 215 ? -11.531 -5.152 15.688 1 98.62 215 ALA B N 1
ATOM 5175 C CA . ALA B 1 215 ? -12.688 -5.887 15.172 1 98.62 215 ALA B CA 1
ATOM 5176 C C . ALA B 1 215 ? -13.039 -5.43 13.766 1 98.62 215 ALA B C 1
ATOM 5178 O O . ALA B 1 215 ? -13.352 -6.25 12.898 1 98.62 215 ALA B O 1
ATOM 5179 N N . LEU B 1 216 ? -13.023 -4.125 13.578 1 98.88 216 LEU B N 1
ATOM 5180 C CA . LEU B 1 216 ? -13.32 -3.564 12.266 1 98.88 216 LEU B CA 1
ATOM 5181 C C . LEU B 1 216 ? -12.305 -4.035 11.227 1 98.88 216 LEU B C 1
ATOM 5183 O O . LEU B 1 216 ? -12.68 -4.504 10.156 1 98.88 216 LEU B O 1
ATOM 5187 N N . ILE B 1 217 ? -11.008 -3.975 11.555 1 98.81 217 ILE B N 1
ATOM 5188 C CA . ILE B 1 217 ? -9.953 -4.34 10.625 1 98.81 217 ILE B CA 1
ATOM 5189 C C . ILE B 1 217 ? -10.023 -5.836 10.32 1 98.81 217 ILE B C 1
ATOM 5191 O O . ILE B 1 217 ? -9.867 -6.246 9.164 1 98.81 217 ILE B O 1
ATOM 5195 N N . ALA B 1 218 ? -10.289 -6.598 11.312 1 98.31 218 ALA B N 1
ATOM 5196 C CA . ALA B 1 218 ? -10.25 -8.055 11.195 1 98.31 218 ALA B CA 1
ATOM 5197 C C . ALA B 1 218 ? -11.438 -8.57 10.398 1 98.31 218 ALA B C 1
ATOM 5199 O O . ALA B 1 218 ? -11.422 -9.703 9.906 1 98.31 218 ALA B O 1
ATOM 5200 N N . HIS B 1 219 ? -12.523 -7.789 10.352 1 98.5 219 HIS B N 1
ATOM 5201 C CA . HIS B 1 219 ? -13.719 -8.25 9.664 1 98.5 219 HIS B CA 1
ATOM 5202 C C . HIS B 1 219 ? -13.414 -8.609 8.211 1 98.5 219 HIS B C 1
ATOM 5204 O O . HIS B 1 219 ? -12.828 -7.809 7.48 1 98.5 219 HIS B O 1
ATOM 5210 N N . PRO B 1 220 ? -13.82 -9.742 7.695 1 96.31 220 PRO B N 1
ATOM 5211 C CA . PRO B 1 220 ? -13.414 -10.227 6.375 1 96.31 220 PRO B CA 1
ATOM 5212 C C . PRO B 1 220 ? -13.938 -9.352 5.238 1 96.31 220 PRO B C 1
ATOM 5214 O O . PRO B 1 220 ? -13.336 -9.297 4.164 1 96.31 220 PRO B O 1
ATOM 5217 N N . ALA B 1 221 ? -15.023 -8.617 5.508 1 97.62 221 ALA B N 1
ATOM 5218 C CA . ALA B 1 221 ? -15.609 -7.801 4.453 1 97.62 221 ALA B CA 1
ATOM 5219 C C . ALA B 1 221 ? -14.82 -6.508 4.262 1 97.62 221 ALA B C 1
ATOM 5221 O O . ALA B 1 221 ? -14.945 -5.844 3.229 1 97.62 221 ALA B O 1
ATOM 5222 N N . VAL B 1 222 ? -14.078 -6.102 5.297 1 98.75 222 VAL B N 1
ATOM 5223 C CA . VAL B 1 222 ? -13.219 -4.934 5.145 1 98.75 222 VAL B CA 1
ATOM 5224 C C . VAL B 1 222 ? -12.008 -5.297 4.285 1 98.75 222 VAL B C 1
ATOM 5226 O O . VAL B 1 222 ? -11.289 -6.25 4.586 1 98.75 222 VAL B O 1
ATOM 5229 N N . ARG B 1 223 ? -11.844 -4.484 3.244 1 98.44 223 ARG B N 1
ATOM 5230 C CA . ARG B 1 223 ? -10.836 -4.902 2.271 1 98.44 223 ARG B CA 1
ATOM 5231 C C . ARG B 1 223 ? -9.664 -3.93 2.242 1 98.44 223 ARG B C 1
ATOM 5233 O O . ARG B 1 223 ? -8.594 -4.254 1.719 1 98.44 223 ARG B O 1
ATOM 5240 N N . LYS B 1 224 ? -9.812 -2.805 2.74 1 98.69 224 LYS B N 1
ATOM 5241 C CA . LYS B 1 224 ? -8.773 -1.785 2.803 1 98.69 224 LYS B CA 1
ATOM 5242 C C . LYS B 1 224 ? -9.047 -0.78 3.916 1 98.69 224 LYS B C 1
ATOM 5244 O O . LYS B 1 224 ? -10.203 -0.551 4.277 1 98.69 224 LYS B O 1
ATOM 5249 N N . VAL B 1 225 ? -7.969 -0.196 4.477 1 98.88 225 VAL B N 1
ATOM 5250 C CA . VAL B 1 225 ? -8.086 0.787 5.551 1 98.88 225 VAL B CA 1
ATOM 5251 C C . VAL B 1 225 ? -7.363 2.07 5.156 1 98.88 225 VAL B C 1
ATOM 5253 O O . VAL B 1 225 ? -6.258 2.023 4.609 1 98.88 225 VAL B O 1
ATOM 5256 N N . ASN B 1 226 ? -7.98 3.193 5.258 1 98.81 226 ASN B N 1
ATOM 5257 C CA . ASN B 1 226 ? -7.234 4.449 5.254 1 98.81 226 ASN B CA 1
ATOM 5258 C C . ASN B 1 226 ? -7.301 5.141 6.613 1 98.81 226 ASN B C 1
ATOM 5260 O O . ASN B 1 226 ? -8.32 5.078 7.297 1 98.81 226 ASN B O 1
ATOM 5264 N N . PHE B 1 227 ? -6.215 5.688 6.98 1 98.81 227 PHE B N 1
ATOM 5265 C CA . PHE B 1 227 ? -6.07 6.305 8.297 1 98.81 227 PHE B CA 1
ATOM 5266 C C . PHE B 1 227 ? -5.34 7.637 8.188 1 98.81 227 PHE B C 1
ATOM 5268 O O . PHE B 1 227 ? -4.285 7.723 7.555 1 98.81 227 PHE B O 1
ATOM 5275 N N . THR B 1 228 ? -5.879 8.617 8.727 1 98.69 228 THR B N 1
ATOM 5276 C CA . THR B 1 228 ? -5.215 9.891 8.992 1 98.69 228 THR B CA 1
ATOM 5277 C C . THR B 1 228 ? -5.125 10.156 10.492 1 98.69 228 THR B C 1
ATOM 5279 O O . THR B 1 228 ? -6.145 10.156 11.188 1 98.69 228 THR B O 1
ATOM 5282 N N . GLY B 1 229 ? -3.934 10.289 11.008 1 98.12 229 GLY B N 1
ATOM 5283 C CA . GLY B 1 229 ? -3.754 10.5 12.43 1 98.12 229 GLY B CA 1
ATOM 5284 C C . GLY B 1 229 ? -2.303 10.43 12.867 1 98.12 229 GLY B C 1
ATOM 5285 O O . GLY B 1 229 ? -1.399 10.734 12.086 1 98.12 229 GLY B O 1
ATOM 5286 N N . SER B 1 230 ? -2.088 10.086 14.117 1 97.31 230 SER B N 1
ATOM 5287 C CA . SER B 1 230 ? -0.739 10.078 14.672 1 97.31 230 SER B CA 1
ATOM 5288 C C . SER B 1 230 ? 0.078 8.914 14.133 1 97.31 230 SER B C 1
ATOM 5290 O O . SER B 1 230 ? -0.479 7.871 13.773 1 97.31 230 SER B O 1
ATOM 5292 N N . THR B 1 231 ? 1.36 9.125 14.094 1 97.69 231 THR B N 1
ATOM 5293 C CA . THR B 1 231 ? 2.287 8.117 13.602 1 97.69 231 THR B CA 1
ATOM 5294 C C . THR B 1 231 ? 2.217 6.855 14.461 1 97.69 231 THR B C 1
ATOM 5296 O O . THR B 1 231 ? 2.217 5.738 13.938 1 97.69 231 THR B O 1
ATOM 5299 N N . VAL B 1 232 ? 2.084 7.012 15.734 1 97.19 232 VAL B N 1
ATOM 5300 C CA . VAL B 1 232 ? 2.047 5.883 16.656 1 97.19 232 VAL B CA 1
ATOM 5301 C C . VAL B 1 232 ? 0.816 5.023 16.375 1 97.19 232 VAL B C 1
ATOM 5303 O O . VAL B 1 232 ? 0.919 3.801 16.25 1 97.19 232 VAL B O 1
ATOM 5306 N N . VAL B 1 233 ? -0.332 5.672 16.219 1 97.94 233 VAL B N 1
ATOM 5307 C CA . VAL B 1 233 ? -1.566 4.941 15.961 1 97.94 233 VAL B CA 1
ATOM 5308 C C . VAL B 1 233 ? -1.525 4.352 14.547 1 97.94 233 VAL B C 1
ATOM 5310 O O . VAL B 1 233 ? -2.002 3.238 14.32 1 97.94 233 VAL B O 1
ATOM 5313 N N . GLY B 1 234 ? -0.925 5.172 13.617 1 98.56 234 GLY B N 1
ATOM 5314 C CA . GLY B 1 234 ? -0.742 4.652 12.273 1 98.56 234 GLY B CA 1
ATOM 5315 C C . GLY B 1 234 ? 0.038 3.352 12.234 1 98.56 234 GLY B C 1
ATOM 5316 O O . GLY B 1 234 ? -0.301 2.441 11.477 1 98.56 234 GLY B O 1
ATOM 5317 N N . SER B 1 235 ? 1.052 3.271 13.07 1 98.5 235 SER B N 1
ATOM 5318 C CA . SER B 1 235 ? 1.863 2.064 13.18 1 98.5 235 SER B CA 1
ATOM 5319 C C . SER B 1 235 ? 1.036 0.883 13.68 1 98.5 235 SER B C 1
ATOM 5321 O O . SER B 1 235 ? 1.144 -0.224 13.148 1 98.5 235 SER B O 1
ATOM 5323 N N . ILE B 1 236 ? 0.208 1.082 14.617 1 98.62 236 ILE B N 1
ATOM 5324 C CA . ILE B 1 236 ? -0.643 0.044 15.188 1 98.62 236 ILE B CA 1
ATOM 5325 C C . ILE B 1 236 ? -1.646 -0.437 14.141 1 98.62 236 ILE B C 1
ATOM 5327 O O . ILE B 1 236 ? -1.823 -1.642 13.953 1 98.62 236 ILE B O 1
ATOM 5331 N N . ILE B 1 237 ? -2.275 0.52 13.469 1 98.75 237 ILE B N 1
ATOM 5332 C CA . ILE B 1 237 ? -3.293 0.214 12.469 1 98.75 237 ILE B CA 1
ATOM 5333 C C . ILE B 1 237 ? -2.666 -0.564 11.312 1 98.75 237 ILE B C 1
ATOM 5335 O O . ILE B 1 237 ? -3.203 -1.588 10.883 1 98.75 237 ILE B O 1
ATOM 5339 N N . ALA B 1 238 ? -1.528 -0.071 10.852 1 98.81 238 ALA B N 1
ATOM 5340 C CA . ALA B 1 238 ? -0.864 -0.721 9.719 1 98.81 238 ALA B CA 1
ATOM 5341 C C . ALA B 1 238 ? -0.414 -2.133 10.094 1 98.81 238 ALA B C 1
ATOM 5343 O O . ALA B 1 238 ? -0.538 -3.059 9.289 1 98.81 238 ALA B O 1
ATOM 5344 N N . SER B 1 239 ? 0.156 -2.271 11.273 1 98.81 239 SER B N 1
ATOM 5345 C CA . SER B 1 239 ? 0.576 -3.588 11.742 1 98.81 239 SER B CA 1
ATOM 5346 C C . SER B 1 239 ? -0.609 -4.543 11.836 1 98.81 239 SER B C 1
ATOM 5348 O O . SER B 1 239 ? -0.524 -5.691 11.391 1 98.81 239 SER B O 1
ATOM 5350 N N . THR B 1 240 ? -1.746 -4.051 12.398 1 98.81 240 THR B N 1
ATOM 5351 C CA . THR B 1 240 ? -2.951 -4.863 12.523 1 98.81 240 THR B CA 1
ATOM 5352 C C . THR B 1 240 ? -3.5 -5.23 11.148 1 98.81 240 THR B C 1
ATOM 5354 O O . THR B 1 240 ? -3.854 -6.383 10.898 1 98.81 240 THR B O 1
ATOM 5357 N N . ALA B 1 241 ? -3.576 -4.234 10.273 1 98.81 241 ALA B N 1
ATOM 5358 C CA . ALA B 1 241 ? -4.059 -4.48 8.914 1 98.81 241 ALA B CA 1
ATOM 5359 C C . ALA B 1 241 ? -3.174 -5.496 8.195 1 98.81 241 ALA B C 1
ATOM 5361 O O . ALA B 1 241 ? -3.674 -6.363 7.477 1 98.81 241 ALA B O 1
ATOM 5362 N N . GLY B 1 242 ? -1.832 -5.352 8.398 1 98.69 242 GLY B N 1
ATOM 5363 C CA . GLY B 1 242 ? -0.901 -6.297 7.801 1 98.69 242 GLY B CA 1
ATOM 5364 C C . GLY B 1 242 ? -1.157 -7.734 8.227 1 98.69 242 GLY B C 1
ATOM 5365 O O . GLY B 1 242 ? -1.095 -8.648 7.398 1 98.69 242 GLY B O 1
ATOM 5366 N N . LYS B 1 243 ? -1.477 -7.934 9.469 1 98.44 243 LYS B N 1
ATOM 5367 C CA . LYS B 1 243 ? -1.785 -9.258 10 1 98.44 243 LYS B CA 1
ATOM 5368 C C . LYS B 1 243 ? -2.928 -9.906 9.227 1 98.44 243 LYS B C 1
ATOM 5370 O O . LYS B 1 243 ? -2.938 -11.125 9.031 1 98.44 243 LYS B O 1
ATOM 5375 N N . TYR B 1 244 ? -3.828 -9.102 8.75 1 98.31 244 TYR B N 1
ATOM 5376 C CA . TYR B 1 244 ? -5.008 -9.617 8.062 1 98.31 244 TYR B CA 1
ATOM 5377 C C . TYR B 1 244 ? -4.902 -9.398 6.559 1 98.31 244 TYR B C 1
ATOM 5379 O O . TYR B 1 244 ? -5.895 -9.523 5.836 1 98.31 244 TYR B O 1
ATOM 5387 N N . ILE B 1 245 ? -3.768 -9.016 6.062 1 98.12 245 ILE B N 1
ATOM 5388 C CA . ILE B 1 245 ? -3.451 -8.844 4.648 1 98.12 245 ILE B CA 1
ATOM 5389 C C . ILE B 1 245 ? -4.391 -7.82 4.027 1 98.12 245 ILE B C 1
ATOM 5391 O O . ILE B 1 245 ? -4.984 -8.07 2.975 1 98.12 245 ILE B O 1
ATOM 5395 N N . LYS B 1 246 ? -4.441 -6.695 4.641 1 98.31 246 LYS B N 1
ATOM 5396 C CA . LYS B 1 246 ? -5.238 -5.582 4.133 1 98.31 246 LYS B CA 1
ATOM 5397 C C . LYS B 1 246 ? -4.363 -4.371 3.83 1 98.31 246 LYS B C 1
ATOM 5399 O O . LYS B 1 246 ? -3.615 -3.906 4.695 1 98.31 246 LYS B O 1
ATOM 5404 N N . PRO B 1 247 ? -4.406 -3.887 2.57 1 98.44 247 PRO B N 1
ATOM 5405 C CA . PRO B 1 247 ? -3.643 -2.67 2.277 1 98.44 247 PRO B CA 1
ATOM 5406 C C . PRO B 1 247 ? -4.133 -1.462 3.072 1 98.44 247 PRO B C 1
ATOM 5408 O O . PRO B 1 247 ? -5.297 -1.42 3.486 1 98.44 247 PRO B O 1
ATOM 5411 N N . VAL B 1 248 ? -3.188 -0.501 3.309 1 98.69 248 VAL B N 1
ATOM 5412 C CA . VAL B 1 248 ? -3.539 0.692 4.07 1 98.69 248 VAL B CA 1
ATOM 5413 C C . VAL B 1 248 ? -3.062 1.938 3.326 1 98.69 248 VAL B C 1
ATOM 5415 O O . VAL B 1 248 ? -2.104 1.88 2.555 1 98.69 248 VAL B O 1
ATOM 5418 N N . LEU B 1 249 ? -3.809 2.996 3.402 1 98.75 249 LEU B N 1
ATOM 5419 C CA . LEU B 1 249 ? -3.412 4.363 3.08 1 98.75 249 LEU B CA 1
ATOM 5420 C C . LEU B 1 249 ? -3.234 5.191 4.348 1 98.75 249 LEU B C 1
ATOM 5422 O O . LEU B 1 249 ? -4.168 5.328 5.141 1 98.75 249 LEU B O 1
ATOM 5426 N N . LEU B 1 250 ? -1.983 5.719 4.551 1 98.75 250 LEU B N 1
ATOM 5427 C CA . LEU B 1 250 ? -1.652 6.379 5.809 1 98.75 250 LEU B CA 1
ATOM 5428 C C . LEU B 1 250 ? -1.238 7.828 5.57 1 98.75 250 LEU B C 1
ATOM 5430 O O . LEU B 1 250 ? -0.313 8.094 4.801 1 98.75 250 LEU B O 1
ATOM 5434 N N . GLU B 1 251 ? -1.906 8.719 6.109 1 98.56 251 GLU B N 1
ATOM 5435 C CA . GLU B 1 251 ? -1.478 10.109 6.285 1 98.56 251 GLU B CA 1
ATOM 5436 C C . GLU B 1 251 ? -1.239 10.43 7.758 1 98.56 251 GLU B C 1
ATOM 5438 O O . GLU B 1 251 ? -2.188 10.508 8.539 1 98.56 251 GLU B O 1
ATOM 5443 N N . LEU B 1 252 ? 0.021 10.664 8.125 1 98.56 252 LEU B N 1
ATOM 5444 C CA . LEU B 1 252 ? 0.384 10.672 9.539 1 98.56 252 LEU B CA 1
ATOM 5445 C C . LEU B 1 252 ? 1.05 11.984 9.93 1 98.56 252 LEU B C 1
ATOM 5447 O O . LEU B 1 252 ? 0.733 13.039 9.367 1 98.56 252 LEU B O 1
ATOM 5451 N N . GLY B 1 253 ? 1.77 11.961 11 1 97.5 253 GLY B N 1
ATOM 5452 C CA . GLY B 1 253 ? 2.326 13.18 11.57 1 97.5 253 GLY B CA 1
ATOM 5453 C C . GLY B 1 253 ? 3.367 13.828 10.68 1 97.5 253 GLY B C 1
ATOM 5454 O O . GLY B 1 253 ? 3.721 13.289 9.633 1 97.5 253 GLY B O 1
ATOM 5455 N N . GLY B 1 254 ? 3.748 15.039 11.062 1 97.31 254 GLY B N 1
ATOM 5456 C CA . GLY B 1 254 ? 4.73 15.812 10.32 1 97.31 254 GLY B CA 1
ATOM 5457 C C . GLY B 1 254 ? 5.555 16.734 11.195 1 97.31 254 GLY B C 1
ATOM 5458 O O . GLY B 1 254 ? 5.148 17.062 12.312 1 97.31 254 GLY B O 1
ATOM 5459 N N . LYS B 1 255 ? 6.664 17.078 10.758 1 98.19 255 LYS B N 1
ATOM 5460 C CA . LYS B 1 255 ? 7.543 18.094 11.32 1 98.19 255 LYS B CA 1
ATOM 5461 C C . LYS B 1 255 ? 8.102 19 10.227 1 98.19 255 LYS B C 1
ATOM 5463 O O . LYS B 1 255 ? 9.312 19.078 10.031 1 98.19 255 LYS B O 1
ATOM 5468 N N . ALA B 1 256 ? 7.195 19.688 9.602 1 98.69 256 ALA B N 1
ATOM 5469 C CA . ALA B 1 256 ? 7.445 20.422 8.359 1 98.69 256 ALA B CA 1
ATOM 5470 C C . ALA B 1 256 ? 8.469 21.531 8.562 1 98.69 256 ALA B C 1
ATOM 5472 O O . ALA B 1 256 ? 8.469 22.188 9.602 1 98.69 256 ALA B O 1
ATOM 5473 N N . SER B 1 257 ? 9.312 21.719 7.586 1 98.75 257 SER B N 1
ATOM 5474 C CA . SER B 1 257 ? 10.297 22.797 7.598 1 98.75 257 SER B CA 1
ATOM 5475 C C . SER B 1 257 ? 9.945 23.875 6.586 1 98.75 257 SER B C 1
ATOM 5477 O O . SER B 1 257 ? 9.43 23.594 5.508 1 98.75 257 SER B O 1
ATOM 5479 N N . SER B 1 258 ? 10.219 25.047 6.961 1 98.88 258 SER B N 1
ATOM 5480 C CA . SER B 1 258 ? 10.234 26.188 6.051 1 98.88 258 SER B CA 1
ATOM 5481 C C . SER B 1 258 ? 11.648 26.766 5.91 1 98.88 258 SER B C 1
ATOM 5483 O O . SER B 1 258 ? 12.195 27.312 6.867 1 98.88 258 SER B O 1
ATOM 5485 N N . ILE B 1 259 ? 12.18 26.625 4.734 1 98.94 259 ILE B N 1
ATOM 5486 C CA . ILE B 1 259 ? 13.523 27.125 4.469 1 98.94 259 ILE B CA 1
ATOM 5487 C C . ILE B 1 259 ? 13.461 28.531 3.9 1 98.94 259 ILE B C 1
ATOM 5489 O O . ILE B 1 259 ? 12.789 28.781 2.895 1 98.94 259 ILE B O 1
ATOM 5493 N N . VAL B 1 260 ? 14.133 29.453 4.531 1 98.94 260 VAL B N 1
ATOM 5494 C CA . VAL B 1 260 ? 14.242 30.828 4.066 1 98.94 260 VAL B CA 1
ATOM 5495 C C . VAL B 1 260 ? 15.656 31.078 3.545 1 98.94 260 VAL B C 1
ATOM 5497 O O . VAL B 1 260 ? 16.594 31.25 4.328 1 98.94 260 VAL B O 1
ATOM 5500 N N . LEU B 1 261 ? 15.805 31.188 2.244 1 98.75 261 LEU B N 1
ATOM 5501 C CA . LEU B 1 261 ? 17.109 31.375 1.623 1 98.75 261 LEU B CA 1
ATOM 5502 C C . LEU B 1 261 ? 17.5 32.844 1.622 1 98.75 261 LEU B C 1
ATOM 5504 O O . LEU B 1 261 ? 16.672 33.719 1.958 1 98.75 261 LEU B O 1
ATOM 5508 N N . ASP B 1 262 ? 18.719 33.25 1.218 1 98.5 262 ASP B N 1
ATOM 5509 C CA . ASP B 1 262 ? 19.297 34.562 1.414 1 98.5 262 ASP B CA 1
ATOM 5510 C C . ASP B 1 262 ? 18.719 35.562 0.44 1 98.5 262 ASP B C 1
ATOM 5512 O O . ASP B 1 262 ? 18.875 36.781 0.621 1 98.5 262 ASP B O 1
ATOM 5516 N N . ASP B 1 263 ? 17.953 35.094 -0.551 1 98.25 263 ASP B N 1
ATOM 5517 C CA . ASP B 1 263 ? 17.375 36.031 -1.522 1 98.25 263 ASP B CA 1
ATOM 5518 C C . ASP B 1 263 ? 15.859 36.125 -1.338 1 98.25 263 ASP B C 1
ATOM 5520 O O . ASP B 1 263 ? 15.172 36.75 -2.158 1 98.25 263 ASP B O 1
ATOM 5524 N N . ALA B 1 264 ? 15.336 35.594 -0.237 1 98.38 264 ALA B N 1
ATOM 5525 C CA . ALA B 1 264 ? 13.898 35.531 -0.023 1 98.38 264 ALA B CA 1
ATOM 5526 C C . ALA B 1 264 ? 13.32 36.906 0.27 1 98.38 264 ALA B C 1
ATOM 5528 O O . ALA B 1 264 ? 14.023 37.781 0.761 1 98.38 264 ALA B O 1
ATOM 5529 N N . ASP B 1 265 ? 12.047 37.094 -0.098 1 98.19 265 ASP B N 1
ATOM 5530 C CA . ASP B 1 265 ? 11.266 38.188 0.478 1 98.19 265 ASP B CA 1
ATOM 5531 C C . ASP B 1 265 ? 10.969 37.906 1.953 1 98.19 265 ASP B C 1
ATOM 5533 O O . ASP B 1 265 ? 10.07 37.125 2.285 1 98.19 265 ASP B O 1
ATOM 5537 N N . LEU B 1 266 ? 11.672 38.594 2.779 1 98.56 266 LEU B N 1
ATOM 5538 C CA . LEU B 1 266 ? 11.719 38.219 4.191 1 98.56 266 LEU B CA 1
ATOM 5539 C C . LEU B 1 266 ? 10.383 38.531 4.871 1 98.56 266 LEU B C 1
ATOM 5541 O O . LEU B 1 266 ? 9.953 37.781 5.758 1 98.56 266 LEU B O 1
ATOM 5545 N N . ASP B 1 267 ? 9.734 39.594 4.492 1 98.06 267 ASP B N 1
ATOM 5546 C CA . ASP B 1 267 ? 8.445 39.906 5.086 1 98.06 267 ASP B CA 1
ATOM 5547 C C . ASP B 1 267 ? 7.387 38.875 4.711 1 98.06 267 ASP B C 1
ATOM 5549 O O . ASP B 1 267 ? 6.621 38.438 5.566 1 98.06 267 ASP B O 1
ATOM 5553 N N . LYS B 1 268 ? 7.379 38.531 3.504 1 97.75 268 LYS B N 1
ATOM 5554 C CA . LYS B 1 268 ? 6.453 37.5 3.045 1 97.75 268 LYS B CA 1
ATOM 5555 C C . LYS B 1 268 ? 6.754 36.156 3.715 1 97.75 268 LYS B C 1
ATOM 5557 O O . LYS B 1 268 ? 5.836 35.469 4.148 1 97.75 268 LYS B O 1
ATOM 5562 N N . ALA B 1 269 ? 8.008 35.844 3.734 1 98.62 269 ALA B N 1
ATOM 5563 C CA . ALA B 1 269 ? 8.422 34.594 4.363 1 98.62 269 ALA B CA 1
ATOM 5564 C C . ALA B 1 269 ? 8 34.531 5.828 1 98.62 269 ALA B C 1
ATOM 5566 O O . ALA B 1 269 ? 7.48 33.531 6.301 1 98.62 269 ALA B O 1
ATOM 5567 N N . ALA B 1 270 ? 8.219 35.656 6.531 1 98.75 270 ALA B N 1
ATOM 5568 C CA . ALA B 1 270 ? 7.855 35.719 7.941 1 98.75 270 ALA B CA 1
ATOM 5569 C C . ALA B 1 270 ? 6.355 35.5 8.133 1 98.75 270 ALA B C 1
ATOM 5571 O O . ALA B 1 270 ? 5.941 34.688 8.984 1 98.75 270 ALA B O 1
ATOM 5572 N N . THR B 1 271 ? 5.621 36.156 7.328 1 98.38 271 THR B N 1
ATOM 5573 C CA . THR B 1 271 ? 4.168 36.062 7.41 1 98.38 271 THR B CA 1
ATOM 5574 C C . THR B 1 271 ? 3.721 34.625 7.137 1 98.38 271 THR B C 1
ATOM 5576 O O . THR B 1 271 ? 2.926 34.062 7.895 1 98.38 271 THR B O 1
ATOM 5579 N N . GLN B 1 272 ? 4.254 34.031 6.105 1 98.25 272 GLN B N 1
ATOM 5580 C CA . GLN B 1 272 ? 3.863 32.688 5.711 1 98.25 272 GLN B CA 1
ATOM 5581 C C . GLN B 1 272 ? 4.336 31.641 6.734 1 98.25 272 GLN B C 1
ATOM 5583 O O . GLN B 1 272 ? 3.641 30.656 6.992 1 98.25 272 GLN B O 1
ATOM 5588 N N . CYS B 1 273 ? 5.496 31.812 7.277 1 98.75 273 CYS B N 1
ATOM 5589 C CA . CYS B 1 273 ? 6 30.906 8.305 1 98.75 273 CYS B CA 1
ATOM 5590 C C . CYS B 1 273 ? 5.109 30.938 9.547 1 98.75 273 CYS B C 1
ATOM 5592 O O . CYS B 1 273 ? 4.781 29.891 10.102 1 98.75 273 CYS B O 1
ATOM 5594 N N . ILE B 1 274 ? 4.699 32.156 9.93 1 98.19 274 ILE B N 1
ATOM 5595 C CA . ILE B 1 274 ? 3.889 32.312 11.133 1 98.19 274 ILE B CA 1
ATOM 5596 C C . ILE B 1 274 ? 2.5 31.734 10.898 1 98.19 274 ILE B C 1
ATOM 5598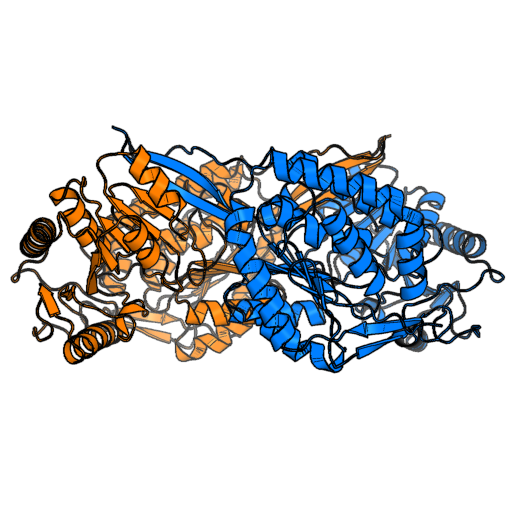 O O . ILE B 1 274 ? 1.986 30.984 11.734 1 98.19 274 ILE B O 1
ATOM 5602 N N . LEU B 1 275 ? 1.93 32.031 9.797 1 97.31 275 LEU B N 1
ATOM 5603 C CA . LEU B 1 275 ? 0.639 31.438 9.461 1 97.31 275 LEU B CA 1
ATOM 5604 C C . LEU B 1 275 ? 0.737 29.906 9.391 1 97.31 275 LEU B C 1
ATOM 5606 O O . LEU B 1 275 ? -0.128 29.203 9.914 1 97.31 275 LEU B O 1
ATOM 5610 N N . GLY B 1 276 ? 1.749 29.438 8.758 1 97.94 276 GLY B N 1
ATOM 5611 C CA . GLY B 1 276 ? 1.954 28 8.641 1 97.94 276 GLY B CA 1
ATOM 5612 C C . GLY B 1 276 ? 2.143 27.297 9.977 1 97.94 276 GLY B C 1
ATOM 5613 O O . GLY B 1 276 ? 1.757 26.141 10.141 1 97.94 276 GLY B O 1
ATOM 5614 N N . ALA B 1 277 ? 2.721 27.969 10.914 1 98.31 277 ALA B N 1
ATOM 5615 C CA . ALA B 1 277 ? 3.039 27.391 12.211 1 98.31 277 ALA B CA 1
ATOM 5616 C C . ALA B 1 277 ? 1.817 27.391 13.125 1 98.31 277 ALA B C 1
ATOM 5618 O O . ALA B 1 277 ? 1.622 26.453 13.914 1 98.31 277 ALA B O 1
ATOM 5619 N N . PHE B 1 278 ? 0.933 28.422 12.984 1 97.25 278 PHE B N 1
ATOM 5620 C CA . PHE B 1 278 ? 0.053 28.641 14.125 1 97.25 278 PHE B CA 1
ATOM 5621 C C . PHE B 1 278 ? -1.408 28.641 13.688 1 97.25 278 PHE B C 1
ATOM 5623 O O . PHE B 1 278 ? -2.309 28.719 14.523 1 97.25 278 PHE B O 1
ATOM 5630 N N . LEU B 1 279 ? -1.656 28.484 12.312 1 96.31 279 LEU B N 1
ATOM 5631 C CA . LEU B 1 279 ? -3.033 28.234 11.898 1 96.31 279 LEU B CA 1
ATOM 5632 C C . LEU B 1 279 ? -3.637 27.078 12.68 1 96.31 279 LEU B C 1
ATOM 5634 O O . LEU B 1 279 ? -2.984 26.047 12.875 1 96.31 279 LEU B O 1
ATOM 5638 N N . ASN B 1 280 ? -4.898 27.297 13.219 1 97.19 280 ASN B N 1
ATOM 5639 C CA . ASN B 1 280 ? -5.582 26.297 14.039 1 97.19 280 ASN B CA 1
ATOM 5640 C C . ASN B 1 280 ? -4.754 25.922 15.266 1 97.19 280 ASN B C 1
ATOM 5642 O O . ASN B 1 280 ? -4.715 24.75 15.656 1 97.19 280 ASN B O 1
ATOM 5646 N N . SER B 1 281 ? -4.035 26.875 15.812 1 96.69 281 SER B N 1
ATOM 5647 C CA . SER B 1 281 ? -3.188 26.719 16.984 1 96.69 281 SER B CA 1
ATOM 5648 C C . SER B 1 281 ? -2.072 25.703 16.734 1 96.69 281 SER B C 1
ATOM 5650 O O . SER B 1 281 ? -1.654 24.984 17.641 1 96.69 281 SER B O 1
ATOM 5652 N N . GLY B 1 282 ? -1.708 25.516 15.484 1 97.69 282 GLY B N 1
ATOM 5653 C CA . GLY B 1 282 ? -0.648 24.578 15.133 1 97.69 282 GLY B CA 1
ATOM 5654 C C . GLY B 1 282 ? -1.107 23.141 15.109 1 97.69 282 GLY B C 1
ATOM 5655 O O . GLY B 1 282 ? -0.299 22.234 14.922 1 97.69 282 GLY B O 1
ATOM 5656 N N . GLN B 1 283 ? -2.432 22.906 15.258 1 98.25 283 GLN B N 1
ATOM 5657 C CA . GLN B 1 283 ? -2.955 21.547 15.297 1 98.25 283 GLN B CA 1
ATOM 5658 C C . GLN B 1 283 ? -3.326 21.062 13.898 1 98.25 283 GLN B C 1
ATOM 5660 O O . GLN B 1 283 ? -4.449 20.609 13.672 1 98.25 283 GLN B O 1
ATOM 5665 N N . VAL B 1 284 ? -2.371 21.156 13 1 98.06 284 VAL B N 1
ATOM 5666 C CA . VAL B 1 284 ? -2.41 20.656 11.625 1 98.06 284 VAL B CA 1
ATOM 5667 C C . VAL B 1 284 ? -1.159 19.828 11.344 1 98.06 284 VAL B C 1
ATOM 5669 O O . VAL B 1 284 ? -0.042 20.25 11.648 1 98.06 284 VAL B O 1
ATOM 5672 N N . CYS B 1 285 ? -1.297 18.688 10.836 1 98 285 CYS B N 1
ATOM 5673 C CA . CYS B 1 285 ? -0.17 17.797 10.594 1 98 285 CYS B CA 1
ATOM 5674 C C . CYS B 1 285 ? 0.854 18.453 9.672 1 98 285 CYS B C 1
ATOM 5676 O O . CYS B 1 285 ? 2.043 18.141 9.734 1 98 285 CYS B O 1
ATOM 5678 N N . MET B 1 286 ? 0.391 19.453 8.859 1 98.44 286 MET B N 1
ATOM 5679 C CA . MET B 1 286 ? 1.248 20.109 7.887 1 98.44 286 MET B CA 1
ATOM 5680 C C . MET B 1 286 ? 1.857 21.391 8.477 1 98.44 286 MET B C 1
ATOM 5682 O O . MET B 1 286 ? 2.561 22.125 7.777 1 98.44 286 MET B O 1
ATOM 5686 N N . SER B 1 287 ? 1.648 21.703 9.672 1 98.62 287 SER B N 1
ATOM 5687 C CA . SER B 1 287 ? 2.105 22.953 10.273 1 98.62 287 SER B CA 1
ATOM 5688 C C . SER B 1 287 ? 3.627 23.047 10.25 1 98.62 287 SER B C 1
ATOM 5690 O O . SER B 1 287 ? 4.324 22.047 10.422 1 98.62 287 SER B O 1
ATOM 5692 N N . THR B 1 288 ? 4.125 24.312 10.055 1 98.75 288 THR B N 1
ATOM 5693 C CA . THR B 1 288 ? 5.555 24.578 10.156 1 98.75 288 THR B CA 1
ATOM 5694 C C . THR B 1 288 ? 6.043 24.344 11.578 1 98.75 288 THR B C 1
ATOM 5696 O O . THR B 1 288 ? 5.59 25.016 12.516 1 98.75 288 THR B O 1
ATOM 5699 N N . GLU B 1 289 ? 6.926 23.422 11.75 1 98.56 289 GLU B N 1
ATOM 5700 C CA . GLU B 1 289 ? 7.492 23.094 13.055 1 98.56 289 GLU B CA 1
ATOM 5701 C C . GLU B 1 289 ? 8.922 23.609 13.18 1 98.56 289 GLU B C 1
ATOM 5703 O O . GLU B 1 289 ? 9.422 23.812 14.289 1 98.56 289 GLU B O 1
ATOM 5708 N N . ARG B 1 290 ? 9.539 23.766 12.031 1 98.75 290 ARG B N 1
ATOM 5709 C CA . ARG B 1 290 ? 10.938 24.203 11.961 1 98.75 290 ARG B CA 1
ATOM 5710 C C . ARG B 1 290 ? 11.125 25.297 10.914 1 98.75 290 ARG B C 1
ATOM 5712 O O . ARG B 1 290 ? 10.852 25.078 9.727 1 98.75 290 ARG B O 1
ATOM 5719 N N . ILE B 1 291 ? 11.547 26.438 11.32 1 98.88 291 ILE B N 1
ATOM 5720 C CA . ILE B 1 291 ? 11.953 27.484 10.406 1 98.88 291 ILE B CA 1
ATOM 5721 C C . ILE B 1 291 ? 13.477 27.5 10.273 1 98.88 291 ILE B C 1
ATOM 5723 O O . ILE B 1 291 ? 14.188 27.594 11.281 1 98.88 291 ILE B O 1
ATOM 5727 N N . ILE B 1 292 ? 13.969 27.359 9.078 1 98.94 292 ILE B N 1
ATOM 5728 C CA . ILE B 1 292 ? 15.398 27.297 8.805 1 98.94 292 ILE B CA 1
ATOM 5729 C C . ILE B 1 292 ? 15.805 28.5 7.941 1 98.94 292 ILE B C 1
ATOM 5731 O O . ILE B 1 292 ? 15.367 28.625 6.797 1 98.94 292 ILE B O 1
ATOM 5735 N N . VAL B 1 293 ? 16.656 29.375 8.461 1 98.88 293 VAL B N 1
ATOM 5736 C CA . VAL B 1 293 ? 17 30.594 7.75 1 98.88 293 VAL B CA 1
ATOM 5737 C C . VAL B 1 293 ? 18.516 30.672 7.566 1 98.88 293 VAL B C 1
ATOM 5739 O O . VAL B 1 293 ? 19.281 30.266 8.453 1 98.88 293 VAL B O 1
ATOM 5742 N N . GLN B 1 294 ? 18.953 31.156 6.43 1 98.69 294 GLN B N 1
ATOM 5743 C CA . GLN B 1 294 ? 20.375 31.328 6.172 1 98.69 294 GLN B CA 1
ATOM 5744 C C . GLN B 1 294 ? 20.953 32.469 6.984 1 98.69 294 GLN B C 1
ATOM 5746 O O . GLN B 1 294 ? 20.297 33.5 7.145 1 98.69 294 GLN B O 1
ATOM 5751 N N . GLN B 1 295 ? 22.141 32.344 7.332 1 98.44 295 GLN B N 1
ATOM 5752 C CA . GLN B 1 295 ? 22.844 33.25 8.234 1 98.44 295 GLN B CA 1
ATOM 5753 C C . GLN B 1 295 ? 22.859 34.656 7.684 1 98.44 295 GLN B C 1
ATOM 5755 O O . GLN B 1 295 ? 22.703 35.625 8.43 1 98.44 295 GLN B O 1
ATOM 5760 N N . ALA B 1 296 ? 22.969 34.844 6.453 1 98.19 296 ALA B N 1
ATOM 5761 C CA . ALA B 1 296 ? 23.141 36.125 5.805 1 98.19 296 ALA B CA 1
ATOM 5762 C C . ALA B 1 296 ? 21.922 37.031 6.039 1 98.19 296 ALA B C 1
ATOM 5764 O O . ALA B 1 296 ? 22.047 38.25 6.027 1 98.19 296 ALA B O 1
ATOM 5765 N N . VAL B 1 297 ? 20.75 36.438 6.316 1 98.5 297 VAL B N 1
ATOM 5766 C CA . VAL B 1 297 ? 19.531 37.25 6.449 1 98.5 297 VAL B CA 1
ATOM 5767 C C . VAL B 1 297 ? 18.859 36.938 7.793 1 98.5 297 VAL B C 1
ATOM 5769 O O . VAL B 1 297 ? 17.734 37.375 8.039 1 98.5 297 VAL B O 1
ATOM 5772 N N . ALA B 1 298 ? 19.484 36.281 8.688 1 98.62 298 ALA B N 1
ATOM 5773 C CA . ALA B 1 298 ? 18.891 35.75 9.906 1 98.62 298 ALA B CA 1
ATOM 5774 C C . ALA B 1 298 ? 18.422 36.875 10.828 1 98.62 298 ALA B C 1
ATOM 5776 O O . ALA B 1 298 ? 17.344 36.812 11.406 1 98.62 298 ALA B O 1
ATOM 5777 N N . VAL B 1 299 ? 19.219 37.906 10.961 1 98.44 299 VAL B N 1
ATOM 5778 C CA . VAL B 1 299 ? 18.906 39 11.883 1 98.44 299 VAL B CA 1
ATOM 5779 C C . VAL B 1 299 ? 17.656 39.719 11.391 1 98.44 299 VAL B C 1
ATOM 5781 O O . VAL B 1 299 ? 16.719 39.938 12.156 1 98.44 299 VAL B O 1
ATOM 5784 N N . LYS B 1 300 ? 17.688 40.062 10.125 1 98.62 300 LYS B N 1
ATOM 5785 C CA . LYS B 1 300 ? 16.547 40.781 9.547 1 98.62 300 LYS B CA 1
ATOM 5786 C C . LYS B 1 300 ? 15.289 39.906 9.578 1 98.62 300 LYS B C 1
ATOM 5788 O O . LYS B 1 300 ? 14.203 40.406 9.867 1 98.62 300 LYS B O 1
ATOM 5793 N N . PHE B 1 301 ? 15.461 38.719 9.297 1 98.69 301 PHE B N 1
ATOM 5794 C CA . PHE B 1 301 ? 14.32 37.812 9.273 1 98.69 301 PHE B CA 1
ATOM 5795 C C . PHE B 1 301 ? 13.75 37.625 10.672 1 98.69 301 PHE B C 1
ATOM 5797 O O . PHE B 1 301 ? 12.531 37.594 10.852 1 98.69 301 PHE B O 1
ATOM 5804 N N . ARG B 1 302 ? 14.609 37.375 11.625 1 98.12 302 ARG B N 1
ATOM 5805 C CA . ARG B 1 302 ? 14.18 37.25 13.016 1 98.12 302 ARG B CA 1
ATOM 5806 C C . ARG B 1 302 ? 13.328 38.469 13.438 1 98.12 302 ARG B C 1
ATOM 5808 O O . ARG B 1 302 ? 12.289 38.281 14.086 1 98.12 302 ARG B O 1
ATOM 5815 N N . SER B 1 303 ? 13.773 39.625 13.062 1 98.31 303 SER B N 1
ATOM 5816 C CA . SER B 1 303 ? 13.031 40.844 13.367 1 98.31 303 SER B CA 1
ATOM 5817 C C . SER B 1 303 ? 11.664 40.844 12.688 1 98.31 303 SER B C 1
ATOM 5819 O O . SER B 1 303 ? 10.656 41.219 13.305 1 98.31 303 SER B O 1
ATOM 5821 N N . ALA B 1 304 ? 11.656 40.438 11.445 1 98.44 304 ALA B N 1
ATOM 5822 C CA . ALA B 1 304 ? 10.398 40.344 10.703 1 98.44 304 ALA B CA 1
ATOM 5823 C C . ALA B 1 304 ? 9.453 39.344 11.344 1 98.44 304 ALA B C 1
ATOM 5825 O O . ALA B 1 304 ? 8.242 39.594 11.406 1 98.44 304 ALA B O 1
ATOM 5826 N N . LEU B 1 305 ? 9.984 38.281 11.812 1 98.06 305 LEU B N 1
ATOM 5827 C CA . LEU B 1 305 ? 9.203 37.219 12.469 1 98.06 305 LEU B CA 1
ATOM 5828 C C . LEU B 1 305 ? 8.539 37.75 13.734 1 98.06 305 LEU B C 1
ATOM 5830 O O . LEU B 1 305 ? 7.344 37.562 13.953 1 98.06 305 LEU B O 1
ATOM 5834 N N . VAL B 1 306 ? 9.305 38.438 14.531 1 97.69 306 VAL B N 1
ATOM 5835 C CA . VAL B 1 306 ? 8.828 38.969 15.797 1 97.69 306 VAL B CA 1
ATOM 5836 C C . VAL B 1 306 ? 7.75 40.031 15.539 1 97.69 306 VAL B C 1
ATOM 5838 O O . VAL B 1 306 ? 6.723 40.062 16.219 1 97.69 306 VAL B O 1
ATOM 5841 N N . GLU B 1 307 ? 8.008 40.844 14.539 1 97.62 307 GLU B N 1
ATOM 5842 C CA . GLU B 1 307 ? 7.031 41.875 14.18 1 97.62 307 GLU B CA 1
ATOM 5843 C C . GLU B 1 307 ? 5.723 41.25 13.703 1 97.62 307 GLU B C 1
ATOM 5845 O O . GLU B 1 307 ? 4.641 41.719 14.062 1 97.62 307 GLU B O 1
ATOM 5850 N N . THR B 1 308 ? 5.875 40.281 12.93 1 97.38 308 THR B N 1
ATOM 5851 C CA . THR B 1 308 ? 4.695 39.562 12.445 1 97.38 308 THR B CA 1
ATOM 5852 C C . THR B 1 308 ? 3.914 38.938 13.609 1 97.38 308 THR B C 1
ATOM 5854 O O . THR B 1 308 ? 2.686 39.031 13.648 1 97.38 308 THR B O 1
ATOM 5857 N N . MET B 1 309 ? 4.57 38.406 14.617 1 96 309 MET B N 1
ATOM 5858 C CA . MET B 1 309 ? 3.951 37.812 15.805 1 96 309 MET B CA 1
ATOM 5859 C C . MET B 1 309 ? 3.203 38.875 16.609 1 96 309 MET B C 1
ATOM 5861 O O . MET B 1 309 ? 2.068 38.656 17.031 1 96 309 MET B O 1
ATOM 5865 N N . LYS B 1 310 ? 3.805 40 16.734 1 95.62 310 LYS B N 1
ATOM 5866 C CA . LYS B 1 310 ? 3.207 41.094 17.5 1 95.62 310 LYS B CA 1
ATOM 5867 C C . LYS B 1 310 ? 1.929 41.594 16.844 1 95.62 310 LYS B C 1
ATOM 5869 O O . LYS B 1 310 ? 0.989 42 17.516 1 95.62 310 LYS B O 1
ATOM 5874 N N . ASN B 1 311 ? 1.94 41.5 15.578 1 94.44 311 ASN B N 1
ATOM 5875 C CA . ASN B 1 311 ? 0.789 42 14.828 1 94.44 311 ASN B CA 1
ATOM 5876 C C . ASN B 1 311 ? -0.345 40.969 14.812 1 94.44 311 ASN B C 1
ATOM 5878 O O . ASN B 1 311 ? -1.508 41.312 15.016 1 94.44 311 ASN B O 1
ATOM 5882 N N . MET B 1 312 ? -0.033 39.75 14.625 1 92.62 312 MET B N 1
ATOM 5883 C CA . MET B 1 312 ? -1.051 38.719 14.406 1 92.62 312 MET B CA 1
ATOM 5884 C C . MET B 1 312 ? -1.513 38.125 15.734 1 92.62 312 MET B C 1
ATOM 5886 O O . MET B 1 312 ? -2.668 37.719 15.867 1 92.62 312 MET B O 1
ATOM 5890 N N . TYR B 1 313 ? -0.614 38.031 16.656 1 91.31 313 TYR B N 1
ATOM 5891 C CA . TYR B 1 313 ? -0.903 37.438 17.969 1 91.31 313 TYR B CA 1
ATOM 5892 C C . TYR B 1 313 ? -0.531 38.375 19.094 1 91.31 313 TYR B C 1
ATOM 5894 O O . TYR B 1 313 ? 0.179 38 20.031 1 91.31 313 TYR B O 1
ATOM 5902 N N . HIS B 1 314 ? -1.059 39.531 18.984 1 88.69 314 HIS B N 1
ATOM 5903 C CA . HIS B 1 314 ? -0.728 40.562 19.969 1 88.69 314 HIS B CA 1
ATOM 5904 C C . HIS B 1 314 ? -1.233 40.188 21.359 1 88.69 314 HIS B C 1
ATOM 5906 O O . HIS B 1 314 ? -2.094 39.312 21.484 1 88.69 314 HIS B O 1
ATOM 5912 N N . ASP B 1 315 ? -0.784 40.75 22.328 1 84.25 315 ASP B N 1
ATOM 5913 C CA . ASP B 1 315 ? -0.976 40.375 23.734 1 84.25 315 ASP B CA 1
ATOM 5914 C C . ASP B 1 315 ? -2.451 40.438 24.125 1 84.25 315 ASP B C 1
ATOM 5916 O O . ASP B 1 315 ? -2.916 39.656 24.938 1 84.25 315 ASP B O 1
ATOM 5920 N N . ASP B 1 316 ? -3.209 41.312 23.547 1 86.62 316 ASP B N 1
ATOM 5921 C CA . ASP B 1 316 ? -4.605 41.5 23.922 1 86.62 316 ASP B CA 1
ATOM 5922 C C . ASP B 1 316 ? -5.512 40.5 23.219 1 86.62 316 ASP B C 1
ATOM 5924 O O . ASP B 1 316 ? -6.672 40.344 23.594 1 86.62 316 ASP B O 1
ATOM 5928 N N . ALA B 1 317 ? -4.945 39.906 22.25 1 85.81 317 ALA B N 1
ATOM 5929 C CA . ALA B 1 317 ? -5.738 38.906 21.547 1 85.81 317 ALA B CA 1
ATOM 5930 C C . ALA B 1 317 ? -5.863 37.625 22.375 1 85.81 317 ALA B C 1
ATOM 5932 O O . ALA B 1 317 ? -4.906 37.219 23.031 1 85.81 317 ALA B O 1
ATOM 5933 N N . PRO B 1 318 ? -7.059 37.062 22.406 1 89.06 318 PRO B N 1
ATOM 5934 C CA . PRO B 1 318 ? -7.172 35.781 23.094 1 89.06 318 PRO B CA 1
ATOM 5935 C C . PRO B 1 318 ? -6.238 34.719 22.531 1 89.06 318 PRO B C 1
ATOM 5937 O O . PRO B 1 318 ? -6.043 34.656 21.312 1 89.06 318 PRO B O 1
ATOM 5940 N N . SER B 1 319 ? -5.672 34 23.453 1 93.31 319 SER B N 1
ATOM 5941 C CA . SER B 1 319 ? -4.82 32.906 23.016 1 93.31 319 SER B CA 1
ATOM 5942 C C . SER B 1 319 ? -5.625 31.844 22.266 1 93.31 319 SER B C 1
ATOM 5944 O O . SER B 1 319 ? -6.793 31.609 22.578 1 93.31 319 SER B O 1
ATOM 5946 N N . PRO B 1 320 ? -5.008 31.281 21.266 1 93.88 320 PRO B N 1
ATOM 5947 C CA . PRO B 1 320 ? -5.703 30.219 20.531 1 93.88 320 PRO B CA 1
ATOM 5948 C C . PRO B 1 320 ? -6.027 29 21.406 1 93.88 320 PRO B C 1
ATOM 5950 O O . PRO B 1 320 ? -5.402 28.812 22.453 1 93.88 320 PRO B O 1
ATOM 5953 N N . ILE B 1 321 ? -7.031 28.266 21 1 96.31 321 ILE B N 1
ATOM 5954 C CA . ILE B 1 321 ? -7.551 27.125 21.75 1 96.31 321 ILE B CA 1
ATOM 5955 C C . ILE B 1 321 ? -6.992 25.828 21.188 1 96.31 321 ILE B C 1
ATOM 5957 O O . ILE B 1 321 ? -6.914 25.656 19.969 1 96.31 321 ILE B O 1
ATOM 5961 N N . LEU B 1 322 ? -6.449 24.953 22 1 97.88 322 LEU B N 1
ATOM 5962 C CA . LEU B 1 322 ? -6.125 23.578 21.641 1 97.88 322 LEU B CA 1
ATOM 5963 C C . LEU B 1 322 ? -7.258 22.641 22.016 1 97.88 322 LEU B C 1
ATOM 5965 O O . LEU B 1 322 ? -8.172 23.031 22.75 1 97.88 322 LEU B O 1
ATOM 5969 N N . ILE B 1 323 ? -7.242 21.438 21.531 1 97.75 323 ILE B N 1
ATOM 5970 C CA . ILE B 1 323 ? -8.352 20.5 21.578 1 97.75 323 ILE B CA 1
ATOM 5971 C C . ILE B 1 323 ? -8.641 20.109 23.031 1 97.75 323 ILE B C 1
ATOM 5973 O O . ILE B 1 323 ? -9.781 19.812 23.391 1 97.75 323 ILE B O 1
ATOM 5977 N N . ASN B 1 324 ? -7.641 20.109 23.875 1 96.62 324 ASN B N 1
ATOM 5978 C CA . ASN B 1 324 ? -7.746 19.891 25.312 1 96.62 324 ASN B CA 1
ATOM 5979 C C . ASN B 1 324 ? -6.48 20.328 26.047 1 96.62 324 ASN B C 1
ATOM 5981 O O . ASN B 1 324 ? -5.602 20.953 25.438 1 96.62 324 ASN B O 1
ATOM 5985 N N . ALA B 1 325 ? -6.398 20 27.328 1 96.94 325 ALA B N 1
ATOM 5986 C CA . ALA B 1 325 ? -5.297 20.484 28.156 1 96.94 325 ALA B CA 1
ATOM 5987 C C . ALA B 1 325 ? -4.023 19.672 27.891 1 96.94 325 ALA B C 1
ATOM 5989 O O . ALA B 1 325 ? -2.918 20.156 28.141 1 96.94 325 ALA B O 1
ATOM 5990 N N . THR B 1 326 ? -4.156 18.531 27.359 1 96.88 326 THR B N 1
ATOM 5991 C CA . THR B 1 326 ? -3.021 17.625 27.188 1 96.88 326 THR B CA 1
ATOM 5992 C C . THR B 1 326 ? -2.021 18.188 26.188 1 96.88 326 THR B C 1
ATOM 5994 O O . THR B 1 326 ? -0.821 18.234 26.453 1 96.88 326 THR B O 1
ATOM 5997 N N . PRO B 1 327 ? -2.457 18.641 25.016 1 97.69 327 PRO B N 1
ATOM 5998 C CA . PRO B 1 327 ? -1.488 19.219 24.078 1 97.69 327 PRO B CA 1
ATOM 5999 C C . PRO B 1 327 ? -0.868 20.516 24.578 1 97.69 327 PRO B C 1
ATOM 6001 O O . PRO B 1 327 ? 0.266 20.844 24.234 1 97.69 327 PRO B O 1
ATOM 6004 N N . VAL B 1 328 ? -1.605 21.281 25.406 1 97.62 328 VAL B N 1
ATOM 6005 C CA . VAL B 1 328 ? -1.027 22.469 26.031 1 97.62 328 VAL B CA 1
ATOM 6006 C C . VAL B 1 328 ? 0.136 22.078 26.922 1 97.62 328 VAL B C 1
ATOM 6008 O O . VAL B 1 328 ? 1.235 22.625 26.812 1 97.62 328 VAL B O 1
ATOM 6011 N N . ALA B 1 329 ? -0.143 21.109 27.766 1 97.62 329 ALA B N 1
ATOM 6012 C CA . ALA B 1 329 ? 0.884 20.609 28.672 1 97.62 329 ALA B CA 1
ATOM 6013 C C . ALA B 1 329 ? 2.08 20.062 27.906 1 97.62 329 ALA B C 1
ATOM 6015 O O . ALA B 1 329 ? 3.23 20.281 28.297 1 97.62 329 ALA B O 1
ATOM 6016 N N . LYS B 1 330 ? 1.844 19.359 26.859 1 97.94 330 LYS B N 1
ATOM 6017 C CA . LYS B 1 330 ? 2.898 18.781 26.016 1 97.94 330 LYS B CA 1
ATOM 6018 C C . LYS B 1 330 ? 3.783 19.875 25.438 1 97.94 330 LYS B C 1
ATOM 6020 O O . LYS B 1 330 ? 5.012 19.812 25.516 1 97.94 330 LYS B O 1
ATOM 6025 N N . ASN B 1 331 ? 3.205 20.906 24.844 1 98.19 331 ASN B N 1
ATOM 6026 C CA . ASN B 1 331 ? 3.961 21.984 24.219 1 98.19 331 ASN B CA 1
ATOM 6027 C C . ASN B 1 331 ? 4.758 22.781 25.25 1 98.19 331 ASN B C 1
ATOM 6029 O O . ASN B 1 331 ? 5.922 23.109 25.016 1 98.19 331 ASN B O 1
ATOM 6033 N N . LYS B 1 332 ? 4.148 23.031 26.391 1 97.69 332 LYS B N 1
ATOM 6034 C CA . LYS B 1 332 ? 4.859 23.719 27.453 1 97.69 332 LYS B CA 1
ATOM 6035 C C . LYS B 1 332 ? 6.062 22.922 27.938 1 97.69 332 LYS B C 1
ATOM 6037 O O . LYS B 1 332 ? 7.133 23.469 28.188 1 97.69 332 LYS B O 1
ATOM 6042 N N . LYS B 1 333 ? 5.859 21.625 28.047 1 98.31 333 LYS B N 1
ATOM 6043 C CA . LYS B 1 333 ? 6.949 20.75 28.469 1 98.31 333 LYS B CA 1
ATOM 6044 C C . LYS B 1 333 ? 8.07 20.734 27.438 1 98.31 333 LYS B C 1
ATOM 6046 O O . LYS B 1 333 ? 9.25 20.781 27.797 1 98.31 333 LYS B O 1
ATOM 6051 N N . LEU B 1 334 ? 7.766 20.625 26.172 1 98.38 334 LEU B N 1
ATOM 6052 C CA . LEU B 1 334 ? 8.758 20.625 25.094 1 98.38 334 LEU B CA 1
ATOM 6053 C C . LEU B 1 334 ? 9.602 21.891 25.141 1 98.38 334 LEU B C 1
ATOM 6055 O O . LEU B 1 334 ? 10.828 21.828 25.031 1 98.38 334 LEU B O 1
ATOM 6059 N N . ILE B 1 335 ? 8.945 23.031 25.391 1 98.19 335 ILE B N 1
ATOM 6060 C CA . ILE B 1 335 ? 9.625 24.328 25.406 1 98.19 335 ILE B CA 1
ATOM 6061 C C . ILE B 1 335 ? 10.492 24.438 26.656 1 98.19 335 ILE B C 1
ATOM 6063 O O . ILE B 1 335 ? 11.664 24.812 26.578 1 98.19 335 ILE B O 1
ATOM 6067 N N . SER B 1 336 ? 9.891 24.062 27.797 1 98.06 336 SER B N 1
ATOM 6068 C CA . SER B 1 336 ? 10.609 24.172 29.062 1 98.06 336 SER B CA 1
ATOM 6069 C C . SER B 1 336 ? 11.852 23.297 29.062 1 98.06 336 SER B C 1
ATOM 6071 O O . SER B 1 336 ? 12.914 23.703 29.531 1 98.06 336 SER B O 1
ATOM 6073 N N . ASP B 1 337 ? 11.703 22.109 28.562 1 98.38 337 ASP B N 1
ATOM 6074 C CA . ASP B 1 337 ? 12.836 21.188 28.453 1 98.38 337 ASP B CA 1
ATOM 6075 C C . ASP B 1 337 ? 13.93 21.766 27.562 1 98.38 337 ASP B C 1
ATOM 6077 O O . ASP B 1 337 ? 15.117 21.703 27.906 1 98.38 337 ASP B O 1
ATOM 6081 N N . ALA B 1 338 ? 13.562 22.312 26.453 1 98.44 338 ALA B N 1
ATOM 6082 C CA . ALA B 1 338 ? 14.523 22.891 25.516 1 98.44 338 ALA B CA 1
ATOM 6083 C C . ALA B 1 338 ? 15.242 24.094 26.141 1 98.44 338 ALA B C 1
ATOM 6085 O O . ALA B 1 338 ? 16.469 24.203 26.047 1 98.44 338 ALA B O 1
ATOM 6086 N N . VAL B 1 339 ? 14.508 24.922 26.828 1 97.75 339 VAL B N 1
ATOM 6087 C CA . VAL B 1 339 ? 15.07 26.109 27.453 1 97.75 339 VAL B CA 1
ATOM 6088 C C . VAL B 1 339 ? 16.047 25.703 28.562 1 97.75 339 VAL B C 1
ATOM 6090 O O . VAL B 1 339 ? 17.109 26.297 28.703 1 97.75 339 VAL B O 1
ATOM 6093 N N . SER B 1 340 ? 15.656 24.719 29.281 1 98.06 340 SER B N 1
ATOM 6094 C CA . SER B 1 340 ? 16.531 24.219 30.344 1 98.06 340 SER B CA 1
ATOM 6095 C C . SER B 1 340 ? 17.828 23.672 29.781 1 98.06 340 SER B C 1
ATOM 6097 O O . SER B 1 340 ? 18.828 23.578 30.5 1 98.06 340 SER B O 1
ATOM 6099 N N . GLN B 1 341 ? 17.781 23.344 28.547 1 98.19 341 GLN B N 1
ATOM 6100 C CA . GLN B 1 341 ? 18.953 22.766 27.906 1 98.19 341 GLN B CA 1
ATOM 6101 C C . GLN B 1 341 ? 19.703 23.797 27.062 1 98.19 341 GLN B C 1
ATOM 6103 O O . GLN B 1 341 ? 20.609 23.438 26.328 1 98.19 341 GLN B O 1
ATOM 6108 N N . GLY B 1 342 ? 19.234 25.016 27.062 1 97.94 342 GLY B N 1
ATOM 6109 C CA . GLY B 1 342 ? 20.031 26.078 26.438 1 97.94 342 GLY B CA 1
ATOM 6110 C C . GLY B 1 342 ? 19.312 26.75 25.297 1 97.94 342 GLY B C 1
ATOM 6111 O O . GLY B 1 342 ? 19.828 27.703 24.703 1 97.94 342 GLY B O 1
ATOM 6112 N N . ALA B 1 343 ? 18.094 26.359 25 1 98 343 ALA B N 1
ATOM 6113 C CA . ALA B 1 343 ? 17.312 27.047 23.969 1 98 343 ALA B CA 1
ATOM 6114 C C . ALA B 1 343 ? 16.875 28.422 24.453 1 98 343 ALA B C 1
ATOM 6116 O O . ALA B 1 343 ? 16.812 28.672 25.656 1 98 343 ALA B O 1
ATOM 6117 N N . GLY B 1 344 ? 16.703 29.281 23.531 1 97.5 344 GLY B N 1
ATOM 6118 C CA . GLY B 1 344 ? 16.188 30.609 23.812 1 97.5 344 GLY B CA 1
ATOM 6119 C C . GLY B 1 344 ? 14.758 30.812 23.344 1 97.5 344 GLY B C 1
ATOM 6120 O O . GLY B 1 344 ? 14.281 30.078 22.484 1 97.5 344 GLY B O 1
ATOM 6121 N N . ILE B 1 345 ? 14.07 31.797 23.875 1 97.5 345 ILE B N 1
ATOM 6122 C CA . ILE B 1 345 ? 12.75 32.219 23.422 1 97.5 345 ILE B CA 1
ATOM 6123 C C . ILE B 1 345 ? 12.883 33.438 22.531 1 97.5 345 ILE B C 1
ATOM 6125 O O . ILE B 1 345 ? 13.344 34.5 22.984 1 97.5 345 ILE B O 1
ATOM 6129 N N . VAL B 1 346 ? 12.523 33.281 21.297 1 97.62 346 VAL B N 1
ATOM 6130 C CA . VAL B 1 346 ? 12.547 34.375 20.359 1 97.62 346 VAL B CA 1
ATOM 6131 C C . VAL B 1 346 ? 11.344 35.312 20.594 1 97.62 346 VAL B C 1
ATOM 6133 O O . VAL B 1 346 ? 11.477 36.531 20.562 1 97.62 346 VAL B O 1
ATOM 6136 N N . HIS B 1 347 ? 10.242 34.688 20.797 1 96.56 347 HIS B N 1
ATOM 6137 C CA . HIS B 1 347 ? 9 35.406 21.062 1 96.56 347 HIS B CA 1
ATOM 6138 C C . HIS B 1 347 ? 8.008 34.531 21.812 1 96.56 347 HIS B C 1
ATOM 6140 O O . HIS B 1 347 ? 7.914 33.312 21.547 1 96.56 347 HIS B O 1
ATOM 6146 N N . GLY B 1 348 ? 7.207 35.125 22.719 1 94.12 348 GLY B N 1
ATOM 6147 C CA . GLY B 1 348 ? 6.203 34.406 23.484 1 94.12 348 GLY B CA 1
ATOM 6148 C C . GLY B 1 348 ? 6.555 34.312 24.953 1 94.12 348 GLY B C 1
ATOM 6149 O O . GLY B 1 348 ? 7.664 34.656 25.359 1 94.12 348 GLY B O 1
ATOM 6150 N N . ASP B 1 349 ? 5.566 33.875 25.781 1 91.31 349 ASP B N 1
ATOM 6151 C CA . ASP B 1 349 ? 5.715 33.719 27.219 1 91.31 349 ASP B CA 1
ATOM 6152 C C . ASP B 1 349 ? 5.176 32.375 27.688 1 91.31 349 ASP B C 1
ATOM 6154 O O . ASP B 1 349 ? 3.963 32.188 27.766 1 91.31 349 ASP B O 1
ATOM 6158 N N . LEU B 1 350 ? 6.102 31.531 28.016 1 88.56 350 LEU B N 1
ATOM 6159 C CA . LEU B 1 350 ? 5.77 30.172 28.453 1 88.56 350 LEU B CA 1
ATOM 6160 C C . LEU B 1 350 ? 4.957 30.188 29.734 1 88.56 350 LEU B C 1
ATOM 6162 O O . LEU B 1 350 ? 4.215 29.25 30.031 1 88.56 350 LEU B O 1
ATOM 6166 N N . HIS B 1 351 ? 5.008 31.219 30.453 1 89.19 351 HIS B N 1
ATOM 6167 C CA . HIS B 1 351 ? 4.406 31.281 31.781 1 89.19 351 HIS B CA 1
ATOM 6168 C C . HIS B 1 351 ? 3.156 32.156 31.781 1 89.19 351 HIS B C 1
ATOM 6170 O O . HIS B 1 351 ? 2.613 32.469 32.844 1 89.19 351 HIS B O 1
ATOM 6176 N N . ARG B 1 352 ? 2.775 32.438 30.625 1 90.69 352 ARG B N 1
ATOM 6177 C CA . ARG B 1 352 ? 1.567 33.25 30.531 1 90.69 352 ARG B CA 1
ATOM 6178 C C . ARG B 1 352 ? 0.377 32.562 31.172 1 90.69 352 ARG B C 1
ATOM 6180 O O . ARG B 1 352 ? 0.183 31.359 30.969 1 90.69 352 ARG B O 1
ATOM 6187 N N . GLU B 1 353 ? -0.415 33.281 31.953 1 90.81 353 GLU B N 1
ATOM 6188 C CA . GLU B 1 353 ? -1.657 32.75 32.5 1 90.81 353 GLU B CA 1
ATOM 6189 C C . GLU B 1 353 ? -2.799 32.844 31.5 1 90.81 353 GLU B C 1
ATOM 6191 O O . GLU B 1 353 ? -3.086 33.938 30.984 1 90.81 353 GLU B O 1
ATOM 6196 N N . GLU B 1 354 ? -3.391 31.812 31.266 1 93.25 354 GLU B N 1
ATOM 6197 C CA . GLU B 1 354 ? -4.48 31.766 30.281 1 93.25 354 GLU B CA 1
ATOM 6198 C C . GLU B 1 354 ? -5.832 31.641 30.984 1 93.25 354 GLU B C 1
ATOM 6200 O O . GLU B 1 354 ? -5.914 31.219 32.125 1 93.25 354 GLU B O 1
ATOM 6205 N N . SER B 1 355 ? -6.895 32.031 30.297 1 91.25 355 SER B N 1
ATOM 6206 C CA . SER B 1 355 ? -8.25 32 30.828 1 91.25 355 SER B CA 1
ATOM 6207 C C . SER B 1 355 ? -8.773 30.578 30.953 1 91.25 355 SER B C 1
ATOM 6209 O O . SER B 1 355 ? -9.773 30.344 31.641 1 91.25 355 SER B O 1
ATOM 6211 N N . SER B 1 356 ? -8.148 29.688 30.312 1 93.25 356 SER B N 1
ATOM 6212 C CA . SER B 1 356 ? -8.508 28.281 30.422 1 93.25 356 SER B CA 1
ATOM 6213 C C . SER B 1 356 ? -7.297 27.375 30.188 1 93.25 356 SER B C 1
ATOM 6215 O O . SER B 1 356 ? -6.281 27.828 29.656 1 93.25 356 SER B O 1
ATOM 6217 N N . ALA B 1 357 ? -7.41 26.078 30.562 1 94.62 357 ALA B N 1
ATOM 6218 C CA . ALA B 1 357 ? -6.32 25.109 30.469 1 94.62 357 ALA B CA 1
ATOM 6219 C C . ALA B 1 357 ? -6.105 24.672 29.016 1 94.62 357 ALA B C 1
ATOM 6221 O O . ALA B 1 357 ? -5.086 24.047 28.703 1 94.62 357 ALA B O 1
ATOM 6222 N N . THR B 1 358 ? -7.023 25.047 28.141 1 97.25 358 THR B N 1
ATOM 6223 C CA . THR B 1 358 ? -6.941 24.594 26.766 1 97.25 358 THR B CA 1
ATOM 6224 C C . THR B 1 358 ? -6.387 25.703 25.875 1 97.25 358 THR B C 1
ATOM 6226 O O . THR B 1 358 ? -6.43 25.594 24.641 1 97.25 358 THR B O 1
ATOM 6229 N N . ARG B 1 359 ? -5.914 26.797 26.422 1 96.31 359 ARG B N 1
ATOM 6230 C CA . ARG B 1 359 ? -5.398 27.922 25.641 1 96.31 359 ARG B CA 1
ATOM 6231 C C . ARG B 1 359 ? -3.889 28.047 25.812 1 96.31 359 ARG B C 1
ATOM 6233 O O . ARG B 1 359 ? -3.359 27.844 26.906 1 96.31 359 ARG B O 1
ATOM 6240 N N . MET B 1 360 ? -3.289 28.438 24.75 1 96 360 MET B N 1
ATOM 6241 C CA . MET B 1 360 ? -1.849 28.688 24.781 1 96 360 MET B CA 1
ATOM 6242 C C . MET B 1 360 ? -1.439 29.672 23.703 1 96 360 MET B C 1
ATOM 6244 O O . MET B 1 360 ? -1.839 29.531 22.547 1 96 360 MET B O 1
ATOM 6248 N N . LYS B 1 361 ? -0.675 30.672 24.094 1 95.44 361 LYS B N 1
ATOM 6249 C CA . LYS B 1 361 ? -0.143 31.641 23.125 1 95.44 361 LYS B CA 1
ATOM 6250 C C . LYS B 1 361 ? 1.02 31.047 22.344 1 95.44 361 LYS B C 1
ATOM 6252 O O . LYS B 1 361 ? 1.841 30.312 22.891 1 95.44 361 LYS B O 1
ATOM 6257 N N . PRO B 1 362 ? 1.19 31.375 21.078 1 96.88 362 PRO B N 1
ATOM 6258 C CA . PRO B 1 362 ? 2.287 30.875 20.25 1 96.88 362 PRO B CA 1
ATOM 6259 C C . PRO B 1 362 ? 3.662 31.25 20.797 1 96.88 362 PRO B C 1
ATOM 6261 O O . PRO B 1 362 ? 3.842 32.344 21.328 1 96.88 362 PRO B O 1
ATOM 6264 N N . VAL B 1 363 ? 4.621 30.328 20.656 1 97.62 363 VAL B N 1
ATOM 6265 C CA . VAL B 1 363 ? 5.984 30.562 21.125 1 97.62 363 VAL B CA 1
ATOM 6266 C C . VAL B 1 363 ? 6.977 30.188 20.031 1 97.62 363 VAL B C 1
ATOM 6268 O O . VAL B 1 363 ? 6.809 29.156 19.359 1 97.62 363 VAL B O 1
ATOM 6271 N N . ILE B 1 364 ? 7.918 31.031 19.781 1 98.5 364 ILE B N 1
ATOM 6272 C CA . ILE B 1 364 ? 9.039 30.766 18.891 1 98.5 364 ILE B CA 1
ATOM 6273 C C . ILE B 1 364 ? 10.312 30.578 19.703 1 98.5 364 ILE B C 1
ATOM 6275 O O . ILE B 1 364 ? 10.688 31.453 20.5 1 98.5 364 ILE B O 1
ATOM 6279 N N . ILE B 1 365 ? 10.969 29.453 19.516 1 98.5 365 ILE B N 1
ATOM 6280 C CA . ILE B 1 365 ? 12.203 29.219 20.25 1 98.5 365 ILE B CA 1
ATOM 6281 C C . ILE B 1 365 ? 13.375 29.109 19.266 1 98.5 365 ILE B C 1
ATOM 6283 O O . ILE B 1 365 ? 13.172 28.969 18.062 1 98.5 365 ILE B O 1
ATOM 6287 N N . GLU B 1 366 ? 14.586 29.234 19.688 1 98.38 366 GLU B N 1
ATOM 6288 C CA . GLU B 1 366 ? 15.805 29.125 18.891 1 98.38 366 GLU B CA 1
ATOM 6289 C C . GLU B 1 366 ? 16.891 28.375 19.656 1 98.38 366 GLU B C 1
ATOM 6291 O O . GLU B 1 366 ? 16.688 27.938 20.781 1 98.38 366 GLU B O 1
ATOM 6296 N N . ASN B 1 367 ? 18 28.078 18.984 1 97.62 367 ASN B N 1
ATOM 6297 C CA . ASN B 1 367 ? 19.141 27.359 19.516 1 97.62 367 ASN B CA 1
ATOM 6298 C C . ASN B 1 367 ? 18.75 25.938 19.953 1 97.62 367 ASN B C 1
ATOM 6300 O O . ASN B 1 367 ? 19.156 25.469 21.016 1 97.62 367 ASN B O 1
ATOM 6304 N N . VAL B 1 368 ? 17.859 25.359 19.234 1 98.19 368 VAL B N 1
ATOM 6305 C CA . VAL B 1 368 ? 17.469 23.969 19.453 1 98.19 368 VAL B CA 1
ATOM 6306 C C . VAL B 1 368 ? 18.547 23.047 18.906 1 98.19 368 VAL B C 1
ATOM 6308 O O . VAL B 1 368 ? 19.078 23.266 17.812 1 98.19 368 VAL B O 1
ATOM 6311 N N . THR B 1 369 ? 18.922 22.047 19.641 1 97.5 369 THR B N 1
ATOM 6312 C CA . THR B 1 369 ? 19.938 21.078 19.234 1 97.5 369 THR B CA 1
ATOM 6313 C C . THR B 1 369 ? 19.312 19.688 19.062 1 97.5 369 THR B C 1
ATOM 6315 O O . THR B 1 369 ? 18.219 19.438 19.562 1 97.5 369 THR B O 1
ATOM 6318 N N . PRO B 1 370 ? 20 18.781 18.391 1 96.75 370 PRO B N 1
ATOM 6319 C CA . PRO B 1 370 ? 19.469 17.453 18.141 1 96.75 370 PRO B CA 1
ATOM 6320 C C . PRO B 1 370 ? 19.219 16.656 19.422 1 96.75 370 PRO B C 1
ATOM 6322 O O . PRO B 1 370 ? 18.484 15.68 19.406 1 96.75 370 PRO B O 1
ATOM 6325 N N . ASP B 1 371 ? 19.781 17.062 20.516 1 97 371 ASP B N 1
ATOM 6326 C CA . ASP B 1 371 ? 19.641 16.344 21.766 1 97 371 ASP B CA 1
ATOM 6327 C C . ASP B 1 371 ? 18.344 16.719 22.484 1 97 371 ASP B C 1
ATOM 6329 O O . ASP B 1 371 ? 17.922 16.031 23.406 1 97 371 ASP B O 1
ATOM 6333 N N . MET B 1 372 ? 17.781 17.844 22.078 1 98.25 372 MET B N 1
ATOM 6334 C CA . MET B 1 372 ? 16.547 18.312 22.703 1 98.25 372 MET B CA 1
ATOM 6335 C C . MET B 1 372 ? 15.336 17.594 22.125 1 98.25 372 MET B C 1
ATOM 6337 O O . MET B 1 372 ? 15.242 17.391 20.906 1 98.25 372 MET B O 1
ATOM 6341 N N . ASP B 1 373 ? 14.359 17.219 22.922 1 98.19 373 ASP B N 1
ATOM 6342 C CA . ASP B 1 373 ? 13.172 16.453 22.516 1 98.19 373 ASP B CA 1
ATOM 6343 C C . ASP B 1 373 ? 12.414 17.188 21.422 1 98.19 373 ASP B C 1
ATOM 6345 O O . ASP B 1 373 ? 11.93 16.562 20.469 1 98.19 373 ASP B O 1
ATOM 6349 N N . ILE B 1 374 ? 12.367 18.484 21.453 1 98.19 374 ILE B N 1
ATOM 6350 C CA . ILE B 1 374 ? 11.578 19.297 20.547 1 98.19 374 ILE B CA 1
ATOM 6351 C C . ILE B 1 374 ? 12.18 19.234 19.141 1 98.19 374 ILE B C 1
ATOM 6353 O O . ILE B 1 374 ? 11.516 19.547 18.156 1 98.19 374 ILE B O 1
ATOM 6357 N N . HIS B 1 375 ? 13.469 18.828 19.062 1 97.94 375 HIS B N 1
ATOM 6358 C CA . HIS B 1 375 ? 14.117 18.703 17.766 1 97.94 375 HIS B CA 1
ATOM 6359 C C . HIS B 1 375 ? 13.453 17.625 16.922 1 97.94 375 HIS B C 1
ATOM 6361 O O . HIS B 1 375 ? 13.25 17.797 15.719 1 97.94 375 HIS B O 1
ATOM 6367 N N . ALA B 1 376 ? 13.031 16.531 17.531 1 96.81 376 ALA B N 1
ATOM 6368 C CA . ALA B 1 376 ? 12.539 15.367 16.797 1 96.81 376 ALA B CA 1
ATOM 6369 C C . ALA B 1 376 ? 11.023 15.227 16.938 1 96.81 376 ALA B C 1
ATOM 6371 O O . ALA B 1 376 ? 10.359 14.719 16.031 1 96.81 376 ALA B O 1
ATOM 6372 N N . THR B 1 377 ? 10.477 15.695 18.016 1 97.75 377 THR B N 1
ATOM 6373 C CA . THR B 1 377 ? 9.086 15.438 18.359 1 97.75 377 THR B CA 1
ATOM 6374 C C . THR B 1 377 ? 8.156 16.422 17.672 1 97.75 377 THR B C 1
ATOM 6376 O O . THR B 1 377 ? 8.398 17.641 17.703 1 97.75 377 THR B O 1
ATOM 6379 N N . GLU B 1 378 ? 7.129 15.945 17 1 98.06 378 GLU B N 1
ATOM 6380 C CA . GLU B 1 378 ? 6.062 16.812 16.5 1 98.06 378 GLU B CA 1
ATOM 6381 C C . GLU B 1 378 ? 5.332 17.5 17.656 1 98.06 378 GLU B C 1
ATOM 6383 O O . GLU B 1 378 ? 4.832 16.828 18.562 1 98.06 378 GLU B O 1
ATOM 6388 N N . SER B 1 379 ? 5.254 18.797 17.609 1 98.12 379 SER B N 1
ATOM 6389 C CA . SER B 1 379 ? 4.59 19.531 18.672 1 98.12 379 SER B CA 1
ATOM 6390 C C . SER B 1 379 ? 3.074 19.438 18.562 1 98.12 379 SER B C 1
ATOM 6392 O O . SER B 1 379 ? 2.385 19.172 19.547 1 98.12 379 SER B O 1
ATOM 6394 N N . PHE B 1 380 ? 2.588 19.609 17.266 1 98.31 380 PHE B N 1
ATOM 6395 C CA . PHE B 1 380 ? 1.154 19.641 17.016 1 98.31 380 PHE B CA 1
ATOM 6396 C C . PHE B 1 380 ? 0.463 20.641 17.938 1 98.31 380 PHE B C 1
ATOM 6398 O O . PHE B 1 380 ? -0.531 20.312 18.578 1 98.31 380 PHE B O 1
ATOM 6405 N N . GLY B 1 381 ? 1.003 21.781 18.016 1 98.06 381 GLY B N 1
ATOM 6406 C CA . GLY B 1 381 ? 0.602 22.906 18.844 1 98.06 381 GLY B CA 1
ATOM 6407 C C . GLY B 1 381 ? 1.323 24.203 18.484 1 98.06 381 GLY B C 1
ATOM 6408 O O . GLY B 1 381 ? 2.061 24.25 17.5 1 98.06 381 GLY B O 1
ATOM 6409 N N . PRO B 1 382 ? 1.088 25.203 19.219 1 97.44 382 PRO B N 1
ATOM 6410 C CA . PRO B 1 382 ? 1.553 26.547 18.812 1 97.44 382 PRO B CA 1
ATOM 6411 C C . PRO B 1 382 ? 3.002 26.797 19.219 1 97.44 382 PRO B C 1
ATOM 6413 O O . PRO B 1 382 ? 3.283 27.781 19.922 1 97.44 382 PRO B O 1
ATOM 6416 N N . THR B 1 383 ? 3.893 25.938 18.766 1 97.81 383 THR B N 1
ATOM 6417 C CA . THR B 1 383 ? 5.328 26.047 19 1 97.81 383 THR B CA 1
ATOM 6418 C C . THR B 1 383 ? 6.109 25.828 17.703 1 97.81 383 THR B C 1
ATOM 6420 O O . THR B 1 383 ? 5.82 24.906 16.938 1 97.81 383 THR B O 1
ATOM 6423 N N . VAL B 1 384 ? 7.098 26.734 17.438 1 98.56 384 VAL B N 1
ATOM 6424 C CA . VAL B 1 384 ? 7.941 26.562 16.25 1 98.56 384 VAL B CA 1
ATOM 6425 C C . VAL B 1 384 ? 9.391 26.906 16.609 1 98.56 384 VAL B C 1
ATOM 6427 O O . VAL B 1 384 ? 9.648 27.734 17.469 1 98.56 384 VAL B O 1
ATOM 6430 N N . SER B 1 385 ? 10.305 26.203 16 1 98.75 385 SER B N 1
ATOM 6431 C CA . SER B 1 385 ? 11.727 26.422 16.234 1 98.75 385 SER B CA 1
ATOM 6432 C C . SER B 1 385 ? 12.367 27.156 15.078 1 98.75 385 SER B C 1
ATOM 6434 O O . SER B 1 385 ? 12.062 26.891 13.914 1 98.75 385 SER B O 1
ATOM 6436 N N . LEU B 1 386 ? 13.211 28.125 15.414 1 98.81 386 LEU B N 1
ATOM 6437 C CA . LEU B 1 386 ? 14.008 28.859 14.438 1 98.81 386 LEU B CA 1
ATOM 6438 C C . LEU B 1 386 ? 15.453 28.359 14.422 1 98.81 386 LEU B C 1
ATOM 6440 O O . LEU B 1 386 ? 16.109 28.328 15.469 1 98.81 386 LEU B O 1
ATOM 6444 N N . PHE B 1 387 ? 15.898 27.891 13.305 1 98.75 387 PHE B N 1
ATOM 6445 C CA . PHE B 1 387 ? 17.281 27.453 13.078 1 98.75 387 PHE B CA 1
ATOM 6446 C C . PHE B 1 387 ? 18 28.391 12.125 1 98.75 387 PHE B C 1
ATOM 6448 O O . PHE B 1 387 ? 17.406 28.891 11.172 1 98.75 387 PHE B O 1
ATOM 6455 N N . VAL B 1 388 ? 19.266 28.672 12.414 1 98.62 388 VAL B N 1
ATOM 6456 C CA . VAL B 1 388 ? 20.125 29.453 11.523 1 98.62 388 VAL B CA 1
ATOM 6457 C C . VAL B 1 388 ? 21.219 28.547 10.938 1 98.62 388 VAL B C 1
ATOM 6459 O O . VAL B 1 388 ? 21.891 27.828 11.672 1 98.62 388 VAL B O 1
ATOM 6462 N N . VAL B 1 389 ? 21.312 28.562 9.656 1 98.56 389 VAL B N 1
ATOM 6463 C CA . VAL B 1 389 ? 22.312 27.766 8.961 1 98.56 389 VAL B CA 1
ATOM 6464 C C . VAL B 1 389 ? 23.141 28.672 8.047 1 98.56 389 VAL B C 1
ATOM 6466 O O . VAL B 1 389 ? 22.719 29.781 7.715 1 98.56 389 VAL B O 1
ATOM 6469 N N . GLU B 1 390 ? 24.266 28.156 7.578 1 98.31 390 GLU B N 1
ATOM 6470 C CA . GLU B 1 390 ? 25.141 28.953 6.742 1 98.31 390 GLU B CA 1
ATOM 6471 C C . GLU B 1 390 ? 24.812 28.781 5.262 1 98.31 390 GLU B C 1
ATOM 6473 O O . GLU B 1 390 ? 24.766 29.75 4.508 1 98.31 390 GLU B O 1
ATOM 6478 N N . THR B 1 391 ? 24.625 27.5 4.848 1 98.19 391 THR B N 1
ATOM 6479 C CA . THR B 1 391 ? 24.547 27.219 3.418 1 98.19 391 THR B CA 1
ATOM 6480 C C . THR B 1 391 ? 23.203 26.594 3.062 1 98.19 391 THR B C 1
ATOM 6482 O O . THR B 1 391 ? 22.484 26.125 3.943 1 98.19 391 THR B O 1
ATOM 6485 N N . GLU B 1 392 ? 22.891 26.656 1.764 1 97.94 392 GLU B N 1
ATOM 6486 C CA . GLU B 1 392 ? 21.719 26 1.226 1 97.94 392 GLU B CA 1
ATOM 6487 C C . GLU B 1 392 ? 21.766 24.484 1.49 1 97.94 392 GLU B C 1
ATOM 6489 O O . GLU B 1 392 ? 20.75 23.891 1.842 1 97.94 392 GLU B O 1
ATOM 6494 N N . GLU B 1 393 ? 22.922 23.859 1.373 1 98.06 393 GLU B N 1
ATOM 6495 C CA . GLU B 1 393 ? 23.094 22.438 1.604 1 98.06 393 GLU B CA 1
ATOM 6496 C C . GLU B 1 393 ? 22.797 22.062 3.053 1 98.06 393 GLU B C 1
ATOM 6498 O O . GLU B 1 393 ? 22.172 21.031 3.316 1 98.06 393 GLU B O 1
ATOM 6503 N N . GLU B 1 394 ? 23.203 22.922 3.934 1 98.5 394 GLU B N 1
ATOM 6504 C CA . GLU B 1 394 ? 22.922 22.703 5.344 1 98.5 394 GLU B CA 1
ATOM 6505 C C . GLU B 1 394 ? 21.422 22.797 5.629 1 98.5 394 GLU B C 1
ATOM 6507 O O . GLU B 1 394 ? 20.891 22.047 6.445 1 98.5 394 GLU B O 1
ATOM 6512 N N . ALA B 1 395 ? 20.75 23.75 4.961 1 98.69 395 ALA B N 1
ATOM 6513 C CA . ALA B 1 395 ? 19.312 23.906 5.121 1 98.69 395 ALA B CA 1
ATOM 6514 C C . ALA B 1 395 ? 18.562 22.641 4.684 1 98.69 395 ALA B C 1
ATOM 6516 O O . ALA B 1 395 ? 17.688 22.172 5.391 1 98.69 395 ALA B O 1
ATOM 6517 N N . ILE B 1 396 ? 18.984 22.125 3.557 1 98.56 396 ILE B N 1
ATOM 6518 C CA . ILE B 1 396 ? 18.375 20.922 3.01 1 98.56 396 ILE B CA 1
ATOM 6519 C C . ILE B 1 396 ? 18.641 19.734 3.939 1 98.56 396 ILE B C 1
ATOM 6521 O O . ILE B 1 396 ? 17.734 18.953 4.227 1 98.56 396 ILE B O 1
ATOM 6525 N N . ALA B 1 397 ? 19.875 19.609 4.418 1 98.19 397 ALA B N 1
ATOM 6526 C CA . ALA B 1 397 ? 20.234 18.531 5.328 1 98.19 397 ALA B CA 1
ATOM 6527 C C . ALA B 1 397 ? 19.391 18.578 6.602 1 98.19 397 ALA B C 1
ATOM 6529 O O . ALA B 1 397 ? 18.938 17.547 7.086 1 98.19 397 ALA B O 1
ATOM 6530 N N . LEU B 1 398 ? 19.219 19.75 7.117 1 98.31 398 LEU B N 1
ATOM 6531 C CA . LEU B 1 398 ? 18.438 19.922 8.336 1 98.31 398 LEU B CA 1
ATOM 6532 C C . LEU B 1 398 ? 16.953 19.625 8.07 1 98.31 398 LEU B C 1
ATOM 6534 O O . LEU B 1 398 ? 16.281 19 8.898 1 98.31 398 LEU B O 1
ATOM 6538 N N . ALA B 1 399 ? 16.438 20.094 6.969 1 98.5 399 ALA B N 1
ATOM 6539 C CA . ALA B 1 399 ? 15.062 19.812 6.594 1 98.5 399 ALA B CA 1
ATOM 6540 C C . ALA B 1 399 ? 14.812 18.297 6.508 1 98.5 399 ALA B C 1
ATOM 6542 O O . ALA B 1 399 ? 13.719 17.828 6.828 1 98.5 399 ALA B O 1
ATOM 6543 N N . ASN B 1 400 ? 15.812 17.562 6.113 1 97.44 400 ASN B N 1
ATOM 6544 C CA . ASN B 1 400 ? 15.68 16.125 5.91 1 97.44 400 ASN B CA 1
ATOM 6545 C C . ASN B 1 400 ? 15.992 15.352 7.188 1 97.44 400 ASN B C 1
ATOM 6547 O O . ASN B 1 400 ? 15.742 14.148 7.266 1 97.44 400 ASN B O 1
ATOM 6551 N N . ASP B 1 401 ? 16.562 16.062 8.188 1 97.19 401 ASP B N 1
ATOM 6552 C CA . ASP B 1 401 ? 16.938 15.43 9.445 1 97.19 401 ASP B CA 1
ATOM 6553 C C . ASP B 1 401 ? 15.742 15.289 10.383 1 97.19 401 ASP B C 1
ATOM 6555 O O . ASP B 1 401 ? 15.711 15.906 11.445 1 97.19 401 ASP B O 1
ATOM 6559 N N . THR B 1 402 ? 14.828 14.523 10.008 1 97 402 THR B N 1
ATOM 6560 C CA . THR B 1 402 ? 13.617 14.164 10.734 1 97 402 THR B CA 1
ATOM 6561 C C . THR B 1 402 ? 13.055 12.836 10.234 1 97 402 THR B C 1
ATOM 6563 O O . THR B 1 402 ? 13.328 12.43 9.102 1 97 402 THR B O 1
ATOM 6566 N N . GLU B 1 403 ? 12.32 12.156 11.047 1 96.5 403 GLU B N 1
ATOM 6567 C CA . GLU B 1 403 ? 11.711 10.898 10.625 1 96.5 403 GLU B CA 1
ATOM 6568 C C . GLU B 1 403 ? 10.438 11.148 9.812 1 96.5 403 GLU B C 1
ATOM 6570 O O . GLU B 1 403 ? 9.867 10.211 9.25 1 96.5 403 GLU B O 1
ATOM 6575 N N . TYR B 1 404 ? 10.016 12.398 9.703 1 97.81 404 TYR B N 1
ATOM 6576 C CA . TYR B 1 404 ? 8.781 12.75 9.016 1 97.81 404 TYR B CA 1
ATOM 6577 C C . TYR B 1 404 ? 9.07 13.258 7.609 1 97.81 404 TYR B C 1
ATOM 6579 O O . TYR B 1 404 ? 10.227 13.539 7.266 1 97.81 404 TYR B O 1
ATOM 6587 N N . GLY B 1 405 ? 8.055 13.328 6.723 1 98.25 405 GLY B N 1
ATOM 6588 C CA . GLY B 1 405 ? 8.164 13.828 5.363 1 98.25 405 GLY B CA 1
ATOM 6589 C C . GLY B 1 405 ? 6.824 14.133 4.727 1 98.25 405 GLY B C 1
ATOM 6590 O O . GLY B 1 405 ? 6.543 13.695 3.609 1 98.25 405 GLY B O 1
ATOM 6591 N N . LEU B 1 406 ? 6.004 14.961 5.422 1 98.38 406 LEU B N 1
ATOM 6592 C CA . LEU B 1 406 ? 4.68 15.258 4.887 1 98.38 406 LEU B CA 1
ATOM 6593 C C . LEU B 1 406 ? 4.73 16.453 3.947 1 98.38 406 LEU B C 1
ATOM 6595 O O . LEU B 1 406 ? 4.504 16.328 2.744 1 98.38 406 LEU B O 1
ATOM 6599 N N . THR B 1 407 ? 5.086 17.656 4.52 1 98.62 407 THR B N 1
ATOM 6600 C CA . THR B 1 407 ? 5.18 18.859 3.703 1 98.62 407 THR B CA 1
ATOM 6601 C C . THR B 1 407 ? 6.391 19.703 4.113 1 98.62 407 THR B C 1
ATOM 6603 O O . THR B 1 407 ? 6.992 19.453 5.16 1 98.62 407 THR B O 1
ATOM 6606 N N . SER B 1 408 ? 6.742 20.594 3.242 1 98.75 408 SER B N 1
ATOM 6607 C CA . SER B 1 408 ? 7.789 21.594 3.479 1 98.75 408 SER B CA 1
ATOM 6608 C C . SER B 1 408 ? 7.566 22.844 2.633 1 98.75 408 SER B C 1
ATOM 6610 O O . SER B 1 408 ? 6.645 22.891 1.819 1 98.75 408 SER B O 1
ATOM 6612 N N . ALA B 1 409 ? 8.352 23.859 2.924 1 98.81 409 ALA B N 1
ATOM 6613 C CA . ALA B 1 409 ? 8.32 25.094 2.137 1 98.81 409 ALA B CA 1
ATOM 6614 C C . ALA B 1 409 ? 9.727 25.641 1.916 1 98.81 409 ALA B C 1
ATOM 6616 O O . ALA B 1 409 ? 10.633 25.375 2.707 1 98.81 409 ALA B O 1
ATOM 6617 N N . VAL B 1 410 ? 9.875 26.359 0.855 1 98.81 410 VAL B N 1
ATOM 6618 C CA . VAL B 1 410 ? 11.117 27.078 0.566 1 98.81 410 VAL B CA 1
ATOM 6619 C C . VAL B 1 410 ? 10.805 28.484 0.067 1 98.81 410 VAL B C 1
ATOM 6621 O O . VAL B 1 410 ? 9.898 28.672 -0.75 1 98.81 410 VAL B O 1
ATOM 6624 N N . PHE B 1 411 ? 11.508 29.453 0.585 1 98.75 411 PHE B N 1
ATOM 6625 C CA . PHE B 1 411 ? 11.32 30.844 0.204 1 98.75 411 PHE B CA 1
ATOM 6626 C C . PHE B 1 411 ? 12.555 31.375 -0.516 1 98.75 411 PHE B C 1
ATOM 6628 O O . PHE B 1 411 ? 13.664 31.344 0.025 1 98.75 411 PHE B O 1
ATOM 6635 N N . THR B 1 412 ? 12.391 31.812 -1.666 1 98.5 412 THR B N 1
ATOM 6636 C CA . THR B 1 412 ? 13.414 32.375 -2.551 1 98.5 412 THR B CA 1
ATOM 6637 C C . THR B 1 412 ? 12.773 33.188 -3.672 1 98.5 412 THR B C 1
ATOM 6639 O O . THR B 1 412 ? 11.648 32.875 -4.094 1 98.5 412 THR B O 1
ATOM 6642 N N . THR B 1 413 ? 13.453 34.219 -4.152 1 97.38 413 THR B N 1
ATOM 6643 C CA . THR B 1 413 ? 12.938 35 -5.266 1 97.38 413 THR B CA 1
ATOM 6644 C C . THR B 1 413 ? 13.312 34.375 -6.602 1 97.38 413 THR B C 1
ATOM 6646 O O . THR B 1 413 ? 12.867 34.812 -7.656 1 97.38 413 THR B O 1
ATOM 6649 N N . ASN B 1 414 ? 14.109 33.344 -6.602 1 97.31 414 ASN B N 1
ATOM 6650 C CA . ASN B 1 414 ? 14.562 32.594 -7.785 1 97.31 414 ASN B CA 1
ATOM 6651 C C . ASN B 1 414 ? 13.859 31.266 -7.922 1 97.31 414 ASN B C 1
ATOM 6653 O O . ASN B 1 414 ? 14.188 30.312 -7.219 1 97.31 414 ASN B O 1
ATOM 6657 N N . LEU B 1 415 ? 12.93 31.188 -8.828 1 96.56 415 LEU B N 1
ATOM 6658 C CA . LEU B 1 415 ? 12.125 29.969 -8.992 1 96.56 415 LEU B CA 1
ATOM 6659 C C . LEU B 1 415 ? 13.008 28.781 -9.328 1 96.56 415 LEU B C 1
ATOM 6661 O O . LEU B 1 415 ? 12.758 27.656 -8.852 1 96.56 415 LEU B O 1
ATOM 6665 N N . GLY B 1 416 ? 13.977 28.969 -10.258 1 96.62 416 GLY B N 1
ATOM 6666 C CA . GLY B 1 416 ? 14.891 27.875 -10.562 1 96.62 416 GLY B CA 1
ATOM 6667 C C . GLY B 1 416 ? 15.586 27.328 -9.336 1 96.62 416 GLY B C 1
ATOM 6668 O O . GLY B 1 416 ? 15.719 26.109 -9.18 1 96.62 416 GLY B O 1
ATOM 6669 N N . ARG B 1 417 ? 16.031 28.25 -8.414 1 97.69 417 ARG B N 1
ATOM 6670 C CA . ARG B 1 417 ? 16.641 27.859 -7.145 1 97.69 417 ARG B CA 1
ATOM 6671 C C . ARG B 1 417 ? 15.633 27.125 -6.262 1 97.69 417 ARG B C 1
ATOM 6673 O O . ARG B 1 417 ? 15.953 26.094 -5.676 1 97.69 417 ARG B O 1
ATOM 6680 N N . GLY B 1 418 ? 14.414 27.656 -6.191 1 97.94 418 GLY B N 1
ATOM 6681 C CA . GLY B 1 418 ? 13.359 27.031 -5.414 1 97.94 418 GLY B CA 1
ATOM 6682 C C . GLY B 1 418 ? 13.062 25.609 -5.852 1 97.94 418 GLY B C 1
ATOM 6683 O O . GLY B 1 418 ? 12.93 24.703 -5.02 1 97.94 418 GLY B O 1
ATOM 6684 N N . LEU B 1 419 ? 12.969 25.375 -7.141 1 97.31 419 LEU B N 1
ATOM 6685 C CA . LEU B 1 419 ? 12.68 24.062 -7.695 1 97.31 419 LEU B CA 1
ATOM 6686 C C . LEU B 1 419 ? 13.812 23.094 -7.395 1 97.31 419 LEU B C 1
ATOM 6688 O O . LEU B 1 419 ? 13.57 21.938 -7.051 1 97.31 419 LEU B O 1
ATOM 6692 N N . ARG B 1 420 ? 15.023 23.562 -7.527 1 97.44 420 ARG B N 1
ATOM 6693 C CA . ARG B 1 420 ? 16.188 22.719 -7.246 1 97.44 420 ARG B CA 1
ATOM 6694 C C . ARG B 1 420 ? 16.203 22.281 -5.785 1 97.44 420 ARG B C 1
ATOM 6696 O O . ARG B 1 420 ? 16.453 21.109 -5.484 1 97.44 420 ARG B O 1
ATOM 6703 N N . VAL B 1 421 ? 15.945 23.172 -4.895 1 98.31 421 VAL B N 1
ATOM 6704 C CA . VAL B 1 421 ? 15.93 22.891 -3.465 1 98.31 421 VAL B CA 1
ATOM 6705 C C . VAL B 1 421 ? 14.758 21.953 -3.141 1 98.31 421 VAL B C 1
ATOM 6707 O O . VAL B 1 421 ? 14.93 20.969 -2.424 1 98.31 421 VAL B O 1
ATOM 6710 N N . ALA B 1 422 ? 13.602 22.234 -3.699 1 98.31 422 ALA B N 1
ATOM 6711 C CA . ALA B 1 422 ? 12.398 21.438 -3.447 1 98.31 422 ALA B CA 1
ATOM 6712 C C . ALA B 1 422 ? 12.609 19.984 -3.834 1 98.31 422 ALA B C 1
ATOM 6714 O O . ALA B 1 422 ? 12.164 19.078 -3.125 1 98.31 422 ALA B O 1
ATOM 6715 N N . LYS B 1 423 ? 13.297 19.734 -4.887 1 96.19 423 LYS B N 1
ATOM 6716 C CA . LYS B 1 423 ? 13.547 18.391 -5.383 1 96.19 423 LYS B CA 1
ATOM 6717 C C . LYS B 1 423 ? 14.375 17.578 -4.391 1 96.19 423 LYS B C 1
ATOM 6719 O O . LYS B 1 423 ? 14.289 16.344 -4.359 1 96.19 423 LYS B O 1
ATOM 6724 N N . GLN B 1 424 ? 15.109 18.297 -3.574 1 96.94 424 GLN B N 1
ATOM 6725 C CA . GLN B 1 424 ? 16.047 17.609 -2.693 1 96.94 424 GLN B CA 1
ATOM 6726 C C . GLN B 1 424 ? 15.461 17.406 -1.302 1 96.94 424 GLN B C 1
ATOM 6728 O O . GLN B 1 424 ? 16.062 16.734 -0.459 1 96.94 424 GLN B O 1
ATOM 6733 N N . ILE B 1 425 ? 14.328 17.969 -1.031 1 98.06 425 ILE B N 1
ATOM 6734 C CA . ILE B 1 425 ? 13.68 17.812 0.264 1 98.06 425 ILE B CA 1
ATOM 6735 C C . ILE B 1 425 ? 12.883 16.5 0.279 1 98.06 425 ILE B C 1
ATOM 6737 O O . ILE B 1 425 ? 12.133 16.219 -0.658 1 98.06 425 ILE B O 1
ATOM 6741 N N . GLU B 1 426 ? 13.039 15.688 1.325 1 97 426 GLU B N 1
ATOM 6742 C CA . GLU B 1 426 ? 12.391 14.383 1.433 1 97 426 GLU B CA 1
ATOM 6743 C C . GLU B 1 426 ? 11 14.508 2.061 1 97 426 GLU B C 1
ATOM 6745 O O . GLU B 1 426 ? 10.789 14.062 3.191 1 97 426 GLU B O 1
ATOM 6750 N N . SER B 1 427 ? 10.062 15.078 1.295 1 98.12 427 SER B N 1
ATOM 6751 C CA . SER B 1 427 ? 8.68 15.266 1.715 1 98.12 427 SER B CA 1
ATOM 6752 C C . SER B 1 427 ? 7.715 15.016 0.561 1 98.12 427 SER B C 1
ATOM 6754 O O . SER B 1 427 ? 8.117 15.031 -0.605 1 98.12 427 SER B O 1
ATOM 6756 N N . GLY B 1 428 ? 6.508 14.742 0.913 1 98 428 GLY B N 1
ATOM 6757 C CA . GLY B 1 428 ? 5.488 14.492 -0.093 1 98 428 GLY B CA 1
ATOM 6758 C C . GLY B 1 428 ? 5.121 15.727 -0.896 1 98 428 GLY B C 1
ATOM 6759 O O . GLY B 1 428 ? 4.695 15.617 -2.049 1 98 428 GLY B O 1
ATOM 6760 N N . ALA B 1 429 ? 5.297 16.922 -0.232 1 98.38 429 ALA B N 1
ATOM 6761 C CA . ALA B 1 429 ? 5.012 18.172 -0.914 1 98.38 429 ALA B CA 1
ATOM 6762 C C . ALA B 1 429 ? 5.969 19.281 -0.458 1 98.38 429 ALA B C 1
ATOM 6764 O O . ALA B 1 429 ? 6.402 19.281 0.696 1 98.38 429 ALA B O 1
ATOM 6765 N N . VAL B 1 430 ? 6.281 20.109 -1.359 1 98.75 430 VAL B N 1
ATOM 6766 C CA . VAL B 1 430 ? 7.066 21.312 -1.062 1 98.75 430 VAL B CA 1
ATOM 6767 C C . VAL B 1 430 ? 6.422 22.531 -1.719 1 98.75 430 VAL B C 1
ATOM 6769 O O . VAL B 1 430 ? 6.121 22.516 -2.914 1 98.75 430 VAL B O 1
ATOM 6772 N N . HIS B 1 431 ? 6.254 23.547 -0.971 1 98.56 431 HIS B N 1
ATOM 6773 C CA . HIS B 1 431 ? 5.602 24.766 -1.456 1 98.56 431 HIS B CA 1
ATOM 6774 C C . HIS B 1 431 ? 6.582 25.922 -1.529 1 98.56 431 HIS B C 1
ATOM 6776 O O . HIS B 1 431 ? 7.148 26.328 -0.512 1 98.56 431 HIS B O 1
ATOM 6782 N N . ILE B 1 432 ? 6.766 26.5 -2.699 1 98.56 432 ILE B N 1
ATOM 6783 C CA . ILE B 1 432 ? 7.703 27.594 -2.895 1 98.56 432 ILE B CA 1
ATOM 6784 C C . ILE B 1 432 ? 6.996 28.922 -2.645 1 98.56 432 ILE B C 1
ATOM 6786 O O . ILE B 1 432 ? 6.004 29.234 -3.305 1 98.56 432 ILE B O 1
ATOM 6790 N N . ASN B 1 433 ? 7.422 29.656 -1.654 1 97.88 433 ASN B N 1
ATOM 6791 C CA . ASN B 1 433 ? 6.957 30.984 -1.276 1 97.88 433 ASN B CA 1
ATOM 6792 C C . ASN B 1 433 ? 5.527 30.953 -0.748 1 97.88 433 ASN B C 1
ATOM 6794 O O . ASN B 1 433 ? 4.734 31.859 -1.028 1 97.88 433 ASN B O 1
ATOM 6798 N N . SER B 1 434 ? 5.23 29.906 -0.042 1 96.88 434 SER B N 1
ATOM 6799 C CA . SER B 1 434 ? 3.943 29.734 0.619 1 96.88 434 SER B CA 1
ATOM 6800 C C . SER B 1 434 ? 4.09 28.906 1.893 1 96.88 434 SER B C 1
ATOM 6802 O O . SER B 1 434 ? 5.133 28.281 2.121 1 96.88 434 SER B O 1
ATOM 6804 N N . LEU B 1 435 ? 3.08 28.953 2.715 1 96.94 435 LEU B N 1
ATOM 6805 C CA . LEU B 1 435 ? 3.135 28.219 3.969 1 96.94 435 LEU B CA 1
ATOM 6806 C C . LEU B 1 435 ? 3.115 26.703 3.715 1 96.94 435 LEU B C 1
ATOM 6808 O O . LEU B 1 435 ? 2.812 26.266 2.604 1 96.94 435 LEU B O 1
ATOM 6812 N N . THR B 1 436 ? 3.422 25.938 4.719 1 98.44 436 THR B N 1
ATOM 6813 C CA . THR B 1 436 ? 3.541 24.484 4.625 1 98.44 436 THR B CA 1
ATOM 6814 C C . THR B 1 436 ? 2.164 23.828 4.551 1 98.44 436 THR B C 1
ATOM 6816 O O . THR B 1 436 ? 2.039 22.672 4.16 1 98.44 436 THR B O 1
ATOM 6819 N N . ILE B 1 437 ? 1.104 24.5 4.902 1 97.81 437 ILE B N 1
ATOM 6820 C CA . ILE B 1 437 ? -0.254 23.969 4.891 1 97.81 437 ILE B CA 1
ATOM 6821 C C . ILE B 1 437 ? -0.88 24.188 3.516 1 97.81 437 ILE B C 1
ATOM 6823 O O . ILE B 1 437 ? -1.159 25.312 3.123 1 97.81 437 ILE B O 1
ATOM 6827 N N . HIS B 1 438 ? -1.007 23.156 2.85 1 94.75 438 HIS B N 1
ATOM 6828 C CA . HIS B 1 438 ? -1.664 23.203 1.548 1 94.75 438 HIS B CA 1
ATOM 6829 C C . HIS B 1 438 ? -2.377 21.891 1.247 1 94.75 438 HIS B C 1
ATOM 6831 O O . HIS B 1 438 ? -1.813 20.812 1.454 1 94.75 438 HIS B O 1
ATOM 6837 N N . ASP B 1 439 ? -3.615 22 0.885 1 92 439 ASP B N 1
ATOM 6838 C CA . ASP B 1 439 ? -4.414 20.859 0.466 1 92 439 ASP B CA 1
ATOM 6839 C C . ASP B 1 439 ? -5.406 21.25 -0.627 1 92 439 ASP B C 1
ATOM 6841 O O . ASP B 1 439 ? -6.156 22.219 -0.477 1 92 439 ASP B O 1
ATOM 6845 N N . GLU B 1 440 ? -5.375 20.719 -1.672 1 92.12 440 GLU B N 1
ATOM 6846 C CA . GLU B 1 440 ? -6.391 20.891 -2.707 1 92.12 440 GLU B CA 1
ATOM 6847 C C . GLU B 1 440 ? -6.762 19.547 -3.338 1 92.12 440 GLU B C 1
ATOM 6849 O O . GLU B 1 440 ? -5.898 18.688 -3.531 1 92.12 440 GLU B O 1
ATOM 6854 N N . PRO B 1 441 ? -7.957 19.406 -3.719 1 92.75 441 PRO B N 1
ATOM 6855 C CA . PRO B 1 441 ? -8.477 18.094 -4.121 1 92.75 441 PRO B CA 1
ATOM 6856 C C . PRO B 1 441 ? -7.777 17.531 -5.359 1 92.75 441 PRO B C 1
ATOM 6858 O O . PRO B 1 441 ? -7.668 16.312 -5.512 1 92.75 441 PRO B O 1
ATOM 6861 N N . ALA B 1 442 ? -7.23 18.406 -6.188 1 92.06 442 ALA B N 1
ATOM 6862 C CA . ALA B 1 442 ? -6.719 17.969 -7.484 1 92.06 442 ALA B CA 1
ATOM 6863 C C . ALA B 1 442 ? -5.297 17.438 -7.359 1 92.06 442 ALA B C 1
ATOM 6865 O O . ALA B 1 442 ? -4.785 16.797 -8.281 1 92.06 442 ALA B O 1
ATOM 6866 N N . LEU B 1 443 ? -4.656 17.688 -6.219 1 94.94 443 LEU B N 1
ATOM 6867 C CA . LEU B 1 443 ? -3.262 17.297 -6.051 1 94.94 443 LEU B CA 1
ATOM 6868 C C . LEU B 1 443 ? -3.145 16.078 -5.148 1 94.94 443 LEU B C 1
ATOM 6870 O O . LEU B 1 443 ? -3.855 15.961 -4.148 1 94.94 443 LEU B O 1
ATOM 6874 N N . PRO B 1 444 ? -2.201 15.148 -5.566 1 95.62 444 PRO B N 1
ATOM 6875 C CA . PRO B 1 444 ? -1.912 14.078 -4.602 1 95.62 444 PRO B CA 1
ATOM 6876 C C . PRO B 1 444 ? -1.389 14.617 -3.271 1 95.62 444 PRO B C 1
ATOM 6878 O O . PRO B 1 444 ? -0.518 15.492 -3.252 1 95.62 444 PRO B O 1
ATOM 6881 N N . HIS B 1 445 ? -2.018 14.102 -2.23 1 96.81 445 HIS B N 1
ATOM 6882 C CA . HIS B 1 445 ? -1.611 14.508 -0.89 1 96.81 445 HIS B CA 1
ATOM 6883 C C . HIS B 1 445 ? -1.229 13.305 -0.04 1 96.81 445 HIS B C 1
ATOM 6885 O O . HIS B 1 445 ? -2.006 12.352 0.083 1 96.81 445 HIS B O 1
ATOM 6891 N N . GLY B 1 446 ? -0.058 13.328 0.514 1 96.38 446 GLY B N 1
ATOM 6892 C CA . GLY B 1 446 ? 0.443 12.266 1.373 1 96.38 446 GLY B CA 1
ATOM 6893 C C . GLY B 1 446 ? 1.913 12.422 1.716 1 96.38 446 GLY B C 1
ATOM 6894 O O . GLY B 1 446 ? 2.596 13.289 1.17 1 96.38 446 GLY B O 1
ATOM 6895 N N . GLY B 1 447 ? 2.35 11.672 2.646 1 95.88 447 GLY B N 1
ATOM 6896 C CA . GLY B 1 447 ? 3.693 11.844 3.174 1 95.88 447 GLY B CA 1
ATOM 6897 C C . GLY B 1 447 ? 4.664 10.781 2.693 1 95.88 447 GLY B C 1
ATOM 6898 O O . GLY B 1 447 ? 4.32 9.953 1.85 1 95.88 447 GLY B O 1
ATOM 6899 N N . MET B 1 448 ? 5.859 11 3.121 1 96.44 448 MET B N 1
ATOM 6900 C CA . MET B 1 448 ? 6.969 10.055 3.027 1 96.44 448 MET B CA 1
ATOM 6901 C C . MET B 1 448 ? 7.504 9.703 4.41 1 96.44 448 MET B C 1
ATOM 6903 O O . MET B 1 448 ? 7.078 10.289 5.41 1 96.44 448 MET B O 1
ATOM 6907 N N . LYS B 1 449 ? 8.375 8.695 4.48 1 96.69 449 LYS B N 1
ATOM 6908 C CA . LYS B 1 449 ? 8.961 8.281 5.75 1 96.69 449 LYS B CA 1
ATOM 6909 C C . LYS B 1 449 ? 7.883 7.957 6.777 1 96.69 449 LYS B C 1
ATOM 6911 O O . LYS B 1 449 ? 6.957 7.199 6.492 1 96.69 449 LYS B O 1
ATOM 6916 N N . LYS B 1 450 ? 7.961 8.492 7.969 1 97.25 450 LYS B N 1
ATOM 6917 C CA . LYS B 1 450 ? 7.016 8.148 9.031 1 97.25 450 LYS B CA 1
ATOM 6918 C C . LYS B 1 450 ? 5.75 8.992 8.938 1 97.25 450 LYS B C 1
ATOM 6920 O O . LYS B 1 450 ? 4.84 8.844 9.75 1 97.25 450 LYS B O 1
ATOM 6925 N N . SER B 1 451 ? 5.699 9.836 7.91 1 98.44 451 SER B N 1
ATOM 6926 C CA . SER B 1 451 ? 4.473 10.586 7.672 1 98.44 451 SER B CA 1
ATOM 6927 C C . SER B 1 451 ? 3.463 9.75 6.887 1 98.44 451 SER B C 1
ATOM 6929 O O . SER B 1 451 ? 2.35 10.211 6.617 1 98.44 451 SER B O 1
ATOM 6931 N N . GLY B 1 452 ? 3.855 8.539 6.543 1 98.19 452 GLY B N 1
ATOM 6932 C CA . GLY B 1 452 ? 2.908 7.609 5.949 1 98.19 452 GLY B CA 1
ATOM 6933 C C . GLY B 1 452 ? 3.195 7.316 4.488 1 98.19 452 GLY B C 1
ATOM 6934 O O . GLY B 1 452 ? 4.316 7.52 4.016 1 98.19 452 GLY B O 1
ATOM 6935 N N . PHE B 1 453 ? 2.252 6.691 3.824 1 98.19 453 PHE B N 1
ATOM 6936 C CA . PHE B 1 453 ? 2.359 6.34 2.414 1 98.19 453 PHE B CA 1
ATOM 6937 C C . PHE B 1 453 ? 0.979 6.254 1.77 1 98.19 453 PHE B C 1
ATOM 6939 O O . PHE B 1 453 ? -0.028 6.109 2.467 1 98.19 453 PHE B O 1
ATOM 6946 N N . GLY B 1 454 ? 0.942 6.305 0.389 1 97.44 454 GLY B N 1
ATOM 6947 C CA . GLY B 1 454 ? -0.295 6.492 -0.352 1 97.44 454 GLY B CA 1
ATOM 6948 C C . GLY B 1 454 ? -0.664 7.949 -0.542 1 97.44 454 GLY B C 1
ATOM 6949 O O . GLY B 1 454 ? -0.03 8.836 0.034 1 97.44 454 GLY B O 1
ATOM 6950 N N . ARG B 1 455 ? -1.59 8.211 -1.369 1 97.81 455 ARG B N 1
ATOM 6951 C CA . ARG B 1 455 ? -1.976 9.594 -1.656 1 97.81 455 ARG B CA 1
ATOM 6952 C C . ARG B 1 455 ? -3.49 9.75 -1.62 1 97.81 455 ARG B C 1
ATOM 6954 O O . ARG B 1 455 ? -4.227 8.891 -2.109 1 97.81 455 ARG B O 1
ATOM 6961 N N . PHE B 1 456 ? -3.867 10.766 -1.057 1 96.75 456 PHE B N 1
ATOM 6962 C CA . PHE B 1 456 ? -5.215 11.281 -1.248 1 96.75 456 PHE B CA 1
ATOM 6963 C C . PHE B 1 456 ? -5.238 12.352 -2.338 1 96.75 456 PHE B C 1
ATOM 6965 O O . PHE B 1 456 ? -4.203 12.945 -2.65 1 96.75 456 PHE B O 1
ATOM 6972 N N . GLY B 1 457 ? -6.289 12.523 -3.012 1 93.5 457 GLY B N 1
ATOM 6973 C CA . GLY B 1 457 ? -6.492 13.641 -3.926 1 93.5 457 GLY B CA 1
ATOM 6974 C C . GLY B 1 457 ? -6.191 13.289 -5.371 1 93.5 457 GLY B C 1
ATOM 6975 O O . GLY B 1 457 ? -5.359 12.422 -5.645 1 93.5 457 GLY B O 1
ATOM 6976 N N . GLY B 1 458 ? -6.883 13.984 -6.227 1 91.31 458 GLY B N 1
ATOM 6977 C CA . GLY B 1 458 ? -6.664 13.805 -7.652 1 91.31 458 GLY B CA 1
ATOM 6978 C C . GLY B 1 458 ? -6.957 12.391 -8.125 1 91.31 458 GLY B C 1
ATOM 6979 O O . GLY B 1 458 ? -7.711 11.656 -7.48 1 91.31 458 GLY B O 1
ATOM 6980 N N . ILE B 1 459 ? -6.344 12.109 -9.242 1 91.62 459 ILE B N 1
ATOM 6981 C CA . ILE B 1 459 ? -6.512 10.781 -9.82 1 91.62 459 ILE B CA 1
ATOM 6982 C C . ILE B 1 459 ? -5.777 9.75 -8.969 1 91.62 459 ILE B C 1
ATOM 6984 O O . ILE B 1 459 ? -6.234 8.609 -8.828 1 91.62 459 ILE B O 1
ATOM 6988 N N . SER B 1 460 ? -4.691 10.211 -8.375 1 92.69 460 SER B N 1
ATOM 6989 C CA . SER B 1 460 ? -3.932 9.328 -7.496 1 92.69 460 SER B CA 1
ATOM 6990 C C . SER B 1 460 ? -4.773 8.875 -6.309 1 92.69 460 SER B C 1
ATOM 6992 O O . SER B 1 460 ? -4.746 7.699 -5.938 1 92.69 460 SER B O 1
ATOM 6994 N N . GLY B 1 461 ? -5.492 9.844 -5.773 1 94.94 461 GLY B N 1
ATOM 6995 C CA . GLY B 1 461 ? -6.34 9.516 -4.637 1 94.94 461 GLY B CA 1
ATOM 6996 C C . GLY B 1 461 ? -7.473 8.57 -4.992 1 94.94 461 GLY B C 1
ATOM 6997 O O . GLY B 1 461 ? -7.805 7.672 -4.215 1 94.94 461 GLY B O 1
ATOM 6998 N N . LEU B 1 462 ? -8.086 8.781 -6.121 1 95.5 462 LEU B N 1
ATOM 6999 C CA . LEU B 1 462 ? -9.148 7.895 -6.582 1 95.5 462 LEU B CA 1
ATOM 7000 C C . LEU B 1 462 ? -8.609 6.488 -6.824 1 95.5 462 LEU B C 1
ATOM 7002 O O . LEU B 1 462 ? -9.234 5.504 -6.422 1 95.5 462 LEU B O 1
ATOM 7006 N N . ASN B 1 463 ? -7.445 6.414 -7.418 1 94.88 463 ASN B N 1
ATOM 7007 C CA . ASN B 1 463 ? -6.836 5.133 -7.766 1 94.88 463 ASN B CA 1
ATOM 7008 C C . ASN B 1 463 ? -6.469 4.332 -6.523 1 94.88 463 ASN B C 1
ATOM 7010 O O . ASN B 1 463 ? -6.367 3.104 -6.578 1 94.88 463 ASN B O 1
ATOM 7014 N N . GLU B 1 464 ? -6.238 5.031 -5.391 1 96.69 464 GLU B N 1
ATOM 7015 C CA . GLU B 1 464 ? -5.945 4.34 -4.141 1 96.69 464 GLU B CA 1
ATOM 7016 C C . GLU B 1 464 ? -7.078 3.395 -3.754 1 96.69 464 GLU B C 1
ATOM 7018 O O . GLU B 1 464 ? -6.871 2.449 -2.99 1 96.69 464 GLU B O 1
ATOM 7023 N N . PHE B 1 465 ? -8.234 3.627 -4.316 1 97.62 465 PHE B N 1
ATOM 7024 C CA . PHE B 1 465 ? -9.391 2.848 -3.885 1 97.62 465 PHE B CA 1
ATOM 7025 C C . PHE B 1 465 ? -9.906 1.979 -5.023 1 97.62 465 PHE B C 1
ATOM 7027 O O . PHE B 1 465 ? -11.07 1.57 -5.016 1 97.62 465 PHE B O 1
ATOM 7034 N N . LEU B 1 466 ? -9.055 1.799 -6.008 1 96.44 466 LEU B N 1
ATOM 7035 C CA . LEU B 1 466 ? -9.258 0.873 -7.117 1 96.44 466 LEU B CA 1
ATOM 7036 C C . LEU B 1 466 ? -8.109 -0.129 -7.199 1 96.44 466 LEU B C 1
ATOM 7038 O O . LEU B 1 466 ? -6.996 0.155 -6.75 1 96.44 466 LEU B O 1
ATOM 7042 N N . THR B 1 467 ? -8.445 -1.3 -7.688 1 95.75 467 THR B N 1
ATOM 7043 C CA . THR B 1 467 ? -7.438 -2.283 -8.078 1 95.75 467 THR B CA 1
ATOM 7044 C C . THR B 1 467 ? -7.699 -2.791 -9.492 1 95.75 467 THR B C 1
ATOM 7046 O O . THR B 1 467 ? -8.594 -2.293 -10.18 1 95.75 467 THR B O 1
ATOM 7049 N N . THR B 1 468 ? -6.785 -3.686 -9.984 1 96.12 468 THR B N 1
ATOM 7050 C CA . THR B 1 468 ? -6.938 -4.102 -11.375 1 96.12 468 THR B CA 1
ATOM 7051 C C . THR B 1 468 ? -7.289 -5.586 -11.453 1 96.12 468 THR B C 1
ATOM 7053 O O . THR B 1 468 ? -6.91 -6.367 -10.578 1 96.12 468 THR B O 1
ATOM 7056 N N . LYS B 1 469 ? -7.992 -5.957 -12.398 1 97.12 469 LYS B N 1
ATOM 7057 C CA . LYS B 1 469 ? -8.258 -7.328 -12.82 1 97.12 469 LYS B CA 1
ATOM 7058 C C . LYS B 1 469 ? -7.902 -7.527 -14.289 1 97.12 469 LYS B C 1
ATOM 7060 O O . LYS B 1 469 ? -8.422 -6.824 -15.164 1 97.12 469 LYS B O 1
ATOM 7065 N N . SER B 1 470 ? -7.051 -8.438 -14.586 1 97.62 470 SER B N 1
ATOM 7066 C CA . SER B 1 470 ? -6.668 -8.758 -15.961 1 97.62 470 SER B CA 1
ATOM 7067 C C . SER B 1 470 ? -7.492 -9.93 -16.5 1 97.62 470 SER B C 1
ATOM 7069 O O . SER B 1 470 ? -7.59 -10.977 -15.859 1 97.62 470 SER B O 1
ATOM 7071 N N . VAL B 1 471 ? -8.086 -9.75 -17.656 1 98 471 VAL B N 1
ATOM 7072 C CA . VAL B 1 471 ? -8.773 -10.828 -18.344 1 98 471 VAL B CA 1
ATOM 7073 C C . VAL B 1 471 ? -8.125 -11.062 -19.719 1 98 471 VAL B C 1
ATOM 7075 O O . VAL B 1 471 ? -7.996 -10.133 -20.516 1 98 471 VAL B O 1
ATOM 7078 N N . THR B 1 472 ? -7.723 -12.25 -19.969 1 97.69 472 THR B N 1
ATOM 7079 C CA . THR B 1 472 ? -7.055 -12.57 -21.219 1 97.69 472 THR B CA 1
ATOM 7080 C C . THR B 1 472 ? -7.855 -13.602 -22.016 1 97.69 472 THR B C 1
ATOM 7082 O O . THR B 1 472 ? -8.633 -14.367 -21.438 1 97.69 472 THR B O 1
ATOM 7085 N N . TRP B 1 473 ? -7.703 -13.602 -23.328 1 95.94 473 TRP B N 1
ATOM 7086 C CA . TRP B 1 473 ? -8.258 -14.633 -24.219 1 95.94 473 TRP B CA 1
ATOM 7087 C C . TRP B 1 473 ? -7.492 -14.695 -25.531 1 95.94 473 TRP B C 1
ATOM 7089 O O . TRP B 1 473 ? -6.711 -13.789 -25.844 1 95.94 473 TRP B O 1
ATOM 7099 N N . MET B 1 474 ? -7.68 -15.82 -26.219 1 91.06 474 MET B N 1
ATOM 7100 C CA . MET B 1 474 ? -7.18 -15.914 -27.578 1 91.06 474 MET B CA 1
ATOM 7101 C C . MET B 1 474 ? -8.164 -15.305 -28.562 1 91.06 474 MET B C 1
ATOM 7103 O O . MET B 1 474 ? -9.375 -15.523 -28.469 1 91.06 474 MET B O 1
ATOM 7107 N N . ASP B 1 475 ? -7.566 -14.602 -29.531 1 83.06 475 ASP B N 1
ATOM 7108 C CA . ASP B 1 475 ? -8.406 -14.008 -30.562 1 83.06 475 ASP B CA 1
ATOM 7109 C C . ASP B 1 475 ? -8.977 -15.078 -31.484 1 83.06 475 ASP B C 1
ATOM 7111 O O . ASP B 1 475 ? -8.312 -16.078 -31.781 1 83.06 475 ASP B O 1
ATOM 7115 N N . ILE B 1 476 ? -10.328 -14.969 -31.844 1 73.56 476 ILE B N 1
ATOM 7116 C CA . ILE B 1 476 ? -10.938 -15.875 -32.812 1 73.56 476 ILE B CA 1
ATOM 7117 C C . ILE B 1 476 ? -10.797 -15.297 -34.219 1 73.56 476 ILE B C 1
ATOM 7119 O O . ILE B 1 476 ? -10.969 -14.086 -34.438 1 73.56 476 ILE B O 1
#

Sequence (952 aa):
MANNTVPLIVDNKDVVTSTAFDVNSPGTGKAIYQCSSATVDDATRAVDSAHTAFKSWSKTKPAVRQDIMLKAAEIYLRRKDELIGYCAEETGASGPFPEITFGIGYQMFKDVAGRAANIEGVVPQLLEDGQSAIVYRVPYGVILSIVPWNAPFPLGLRAILLPLMAGNTVVLKASELSPKTFWGIADVLREAGLPAGCLNVVYHRPADAAEITTALIAHPAVRKVNFTGSTVVGSIIASTAGKYIKPVLLELGGKASSIVLDDADLDKAATQCILGAFLNSGQVCMSTERIIVQQAVAVKFRSALVETMKNMYHDDAPSPILINATPVAKNKKLISDAVSQGAGIVHGDLHREESSATRMKPVIIENVTPDMDIHATESFGPTVSLFVVETEEEAIALANDTEYGLTSAVFTTNLGRGLRVAKQIESGAVHINSLTIHDEPALPHGGMKKSGFGRFGGISGLNEFLTTKSVTWMDIMANNTVPLIVDNKDVVTSTAFDVNSPGTGKAIYQCSSATVDDATRAVDSAHTAFKSWSKTKPAVRQDIMLKAAEIYLRRKDELIGYCAEETGASGPFPEITFGIGYQMFKDVAGRAANIEGVVPQLLEDGQSAIVYRVPYGVILSIVPWNAPFPLGLRAILLPLMAGNTVVLKASELSPKTFWGIADVLREAGLPAGCLNVVYHRPADAAEITTALIAHPAVRKVNFTGSTVVGSIIASTAGKYIKPVLLELGGKASSIVLDDADLDKAATQCILGAFLNSGQVCMSTERIIVQQAVAVKFRSALVETMKNMYHDDAPSPILINATPVAKNKKLISDAVSQGAGIVHGDLHREESSATRMKPVIIENVTPDMDIHATESFGPTVSLFVVETEEEAIALANDTEYGLTSAVFTTNLGRGLRVAKQIESGAVHINSLTIHDEPALPHGGMKKSGFGRFGGISGLNEFLTTKSVTWMDI

Secondary structure (DSSP, 8-state):
----EEPEEETTEEE--S-EEEEE-TTT-SEEEEEE---HHHHHHHHHHHHHHHHHHTTS-HHHHHHHHHHHHHHHHHTHHHHHHHHHHHH---TTHHHHHHHHHHHHHHHHHHHGGG---B----SSTTEEEEEEEEE-SEEEEEE-SSSIIIIIHHHHHHHHHTT-EEEEEE-TTSHHHHHHHHHHHHHTTPPTTSEEEE---GGGHHHHHHHHHHSTTEEEEEEES-HHHHHHHHHHHHHTT--EEEE----EEEEE-TTS-HHHHHHHHHHHHHGGGG-STT-EEEEEEEGGGHHHHHHHHHHHHHHHS-TTSPPPBPSSHHHHHHHHHHHHHHHHTT-EEEE--TT---SSTTB---EEEE---TTSHHHHS---SSEEEEEEESSHHHHHHHHH-SS--SEEEEE-S-HHHHHHHHHHS-SSEEEETS-S----TTS-B--SGGGEES-BSHHHHHHTTEEEEEEEEE--/----EEPEEETTEEE--S-EEEEE-TTT-SEEEEEE---HHHHHHHHHHHHHHHHHHTTS-HHHHHHHHHHHHHHHHHTHHHHHHHHHHHH---TTHHHHHHHHHHHHHHHHHHHGGG---B----SSTTEEEEEEEEE-SEEEEEE-SSSIIIIIHHHHHHHHHTT-EEEEEE-TTSHHHHHHHHHHHHHTTPPTTSEEEE---GGGHHHHHHHHHHSTTEEEEEEES-HHHHHHHHHHHHHTT--EEEE----EEEEE-TTS-HHHHHHHHHHHHHGGGG-STT-EEEEEEEGGGHHHHHHHHHHHHHHHS-TTSPPPBPSSHHHHHHHHHHHHHHHHTT-EEEE--TT---SSTTB---EEEE---TTSHHHHS---SSEEEEEEESSHHHHHHHHH-SS--SEEEEE-S-HHHHHHHHHHS-SSEEEETS-S----TTS-B--SGGGEES-BSHHHHHHTTEEEEEEEEE--

Nearest PDB structures (foldseek):
  1euh-assembly1_A  TM=9.412E-01  e=1.543E-48  Streptococcus mutans
  7pkc-assembly3_I  TM=9.273E-01  e=1.092E-48  Streptococcus pyogenes M49 591
  7pkj-assembly1_C  TM=9.317E-01  e=3.873E-48  Streptococcus pyogenes M49 591
  2w8o-assembly1_A  TM=9.548E-01  e=7.648E-41  Homo sapiens
  3r64-assembly1_B  TM=9.310E-01  e=9.640E-42  Corynebacterium glutamicum ATCC 13032

Radius of gyration: 29.49 Å; Cα contacts (8 Å, |Δi|>4): 2361; chains: 2; bounding box: 69×88×65 Å

Foldseek 3Di:
DPQDEQAWQAQNDGHAAPDWDFAAFLVVRGTDHIYHADDLVNLVRLLVLQQVVLVPLQVDALLVLLQLLVLLLVLLVVCLVVLLVLLCRLWVADDCQSVVLSVQLSQLSVQLSVCLVVQDWDKDDDDDPQKTKIKHKGFQEEEEEEFENLRCRNRVNLSQRLLSSLSYAYEYEYYPSRSVSSSVSVVSSSVSPDGTSSYIYHYHDPVCCVVNLLSNLQPPRHAAYEYEEALVVVVVSCVSNVVNPHYYFYFYAAAAEEEEELAFPLLLSLLQLLCQCQNQQNLDRLRHAEYEYEPNCQVVNLVSNQVNCCVPPNPPDAFRFGSHLVLLVQLLVLVVQQVVVPKAWSDADSPDDHPDSRGDHATEIEPGDPVRPSLADRSSGRYHYYHYDHDLVVSQVSLQPYQWAFWYEYGHPDVVVRVVSQVSHQHPYYYYSHHSDDDHQQDWGHTDGSSGDFTGHRPSNSCVRIDIDMDMDGHD/DPQDEQAWQAQNDGHAAPDWDFAAFLVVRHTDHIYHADDLVNLLRLLVLQQVVLVVLQVDALLVLLQLLVLLLVLLVVCLVVLLVLLCRLWVADDCQSVVLSVQLSQLSVQLSVCLVVQDWDKDDDDDPQKTKIKHKGFQEEEEEEFENLRCRNRVNLSQRLLSSLSYAYEYEYYPRRSVSSSVSVVSSSVSPDGTSSYIYHYHDPVCCVVNLLSNLQPPRHAAYEYEEALVVVVVNCVSNVVNPHYYFYFYAAAAEEEEELAFPLLLSLLQLLCQCQNQQNLDRLRHAEYEYEPNCQVVNLVSNQVNCCVPVNPPDAFRFGSHLVLLVQLLVLVVQQVVVPKAWSDADSPDDHPDSGGDHATEIEPGDPVRPSLADRSSGRYHYYHYDHDLVVSQVSLQPYQWAFWYEYGHPDVVVRVVSQVSHQHPYYYYSHHSDDDHQQDWGHTDGSSGDFTGHRPSNSCVRIDIDMDMDGHD

InterPro domains:
  IPR015590 Aldehyde dehydrogenase domain [PF00171] (19-471)
  IPR016161 Aldehyde/histidinol dehydrogenase [SSF53720] (5-473)
  IPR016162 Aldehyde dehydrogenase, N-terminal [G3DSA:3.40.605.10] (19-471)
  IPR016163 Aldehyde dehydrogenase, C-terminal [G3DSA:3.40.309.10] (256-442)
  IPR050740 Aldehyde Dehydrogenase Superfamily [PTHR43353] (9-473)

Organism: Coccidioides immitis (strain RS) (NCBI:txid246410)

Solvent-accessible surface area (backbone atoms only — not comparable to full-atom values): 46005 Å² total; per-residue (Å²): 124,88,82,55,57,40,46,28,31,43,53,73,32,79,42,75,49,97,42,65,42,77,31,48,16,29,75,76,69,39,72,74,36,36,31,27,25,52,47,63,66,51,49,48,51,30,48,51,32,10,49,61,26,30,72,57,48,50,67,52,54,51,67,60,54,24,51,34,31,52,44,18,37,52,47,44,59,74,40,39,70,58,45,48,48,40,40,30,48,28,38,26,50,53,82,64,47,53,58,54,37,46,49,46,28,49,48,37,33,55,47,51,39,64,48,37,77,66,72,68,58,47,74,62,81,60,89,54,87,52,41,46,42,42,35,40,66,39,45,72,40,21,30,38,25,36,34,49,55,74,48,46,45,41,55,42,42,54,56,47,49,34,33,41,60,38,26,22,11,30,37,34,43,44,28,59,57,33,50,59,34,53,45,49,57,51,46,30,38,49,73,34,61,53,58,56,6,38,57,14,40,42,31,42,48,78,91,44,44,66,63,42,52,49,51,50,58,62,33,83,63,40,43,33,37,37,39,40,45,50,42,70,58,48,17,52,50,34,16,52,26,10,54,66,49,29,60,68,33,32,37,28,32,27,60,9,30,33,36,36,45,76,64,30,58,48,64,60,44,26,50,27,48,50,48,18,17,37,49,58,32,6,45,41,53,33,19,24,38,31,37,36,28,24,52,90,39,36,69,64,34,52,52,36,36,49,53,45,41,52,67,76,62,28,89,85,50,80,53,43,41,36,68,37,45,62,54,42,52,50,42,51,48,39,50,51,56,31,40,76,72,62,24,44,75,75,39,67,62,96,77,63,85,58,98,44,70,18,38,50,66,57,34,35,31,26,67,75,47,87,85,32,67,58,59,74,48,61,61,62,22,35,48,30,37,43,43,76,33,80,46,72,68,53,44,45,52,54,61,47,64,49,68,37,9,26,24,20,19,37,26,47,74,44,64,72,59,39,52,57,53,47,72,68,42,65,32,12,26,31,23,39,71,43,37,26,60,77,82,56,51,66,42,62,42,33,18,26,58,50,2,24,38,60,40,41,26,32,67,58,18,34,48,68,32,40,44,64,30,32,37,37,34,68,63,132,124,85,81,57,58,40,46,27,32,44,51,74,32,78,41,74,50,97,43,65,44,76,30,48,16,29,76,76,70,40,73,74,36,36,30,28,24,53,49,61,66,50,48,49,50,29,49,53,32,11,48,60,25,29,71,55,47,51,68,52,52,48,70,60,54,25,53,36,32,53,46,19,39,51,47,44,59,74,39,39,70,58,46,47,47,40,40,28,49,27,36,27,51,52,81,62,49,54,58,53,38,46,50,47,28,50,48,35,32,54,48,53,36,65,47,38,80,67,73,67,58,48,74,62,80,60,91,52,87,51,42,44,42,42,34,40,65,40,46,72,40,21,31,39,23,35,34,50,54,74,49,44,44,42,55,42,42,54,59,47,48,34,34,42,62,38,26,21,11,31,37,33,43,44,30,62,59,34,49,59,34,54,46,48,58,51,47,31,38,49,75,34,59,54,58,57,6,38,56,14,39,43,31,41,49,78,91,44,42,68,62,42,51,49,51,49,58,63,34,83,61,42,44,34,37,37,38,40,46,50,40,71,58,47,17,53,50,34,17,55,27,10,55,66,50,30,59,66,35,32,36,28,32,26,60,9,30,35,38,36,45,77,64,30,58,47,64,59,46,26,49,28,49,50,50,18,18,38,50,58,32,6,45,41,53,33,18,24,36,32,37,36,28,23,52,90,40,37,69,64,34,52,52,36,36,49,52,44,43,53,69,77,60,29,87,86,49,78,53,41,40,36,68,37,46,64,53,43,52,50,44,52,47,39,50,52,54,31,38,76,72,62,23,44,76,74,41,65,62,94,79,62,85,58,99,46,69,19,37,49,66,57,34,34,31,27,68,74,46,88,85,32,68,58,60,73,49,61,60,60,22,36,49,32,36,45,43,77,32,80,45,71,68,52,46,44,53,54,62,47,65,51,67,38,8,26,24,20,17,37,26,48,73,43,62,72,59,41,52,57,53,48,73,66,42,65,33,12,26,29,22,38,69,44,36,26,60,78,80,54,49,67,41,62,41,35,18,26,60,50,2,24,37,58,41,41,26,32,69,57,18,35,47,68,32,41,45,64,31,32,37,36,35,68,63,132